Protein 4TN0 (pdb70)

Nearest PDB structures (foldseek):
  4tn0-assembly2_B  TM=1.003E+00  e=7.863E-67  Campylobacter jejuni subsp. jejuni HB93-13
  4kav-assembly1_A  TM=9.216E-01  e=5.818E-35  Neisseria meningitidis MC58
  5fgn-assembly1_A  TM=9.249E-01  e=5.115E-34  Neisseria meningitidis serogroup B
  6bnc-assembly2_B  TM=9.071E-01  e=2.563E-30  Moraxella sp. HMSC061H09
  6bnf-assembly1_A  TM=8.705E-01  e=3.687E-31  Moraxella sp. HMSC061H09

Solvent-accessible surface area: 38383 Å² total

Foldseek 3Di:
DAAEPLPVKADDAFAEEEEEEAAQAFLCCAVLQPHDPDNLQVQCVVVVWFKQQQAWALALHLQGLQQLFALDGSVPDDNPHHYAGLQNRCVVRPAAEAEEELAPVPSSPHCVPPDHYYYDPNAELCVSVVVVVVVLVVHDRHYYYYRYHNQQPDDQLLRHDDPVLLPFDDADRDRPQVVDDLSNPVSSSSSSSNSVSNVVSVVVVVVVVVPSHWYKYKYKYSWHFDRCVVHDGGIRDGPVVDDSRTIHIMIIMDIPPCLLVVLLNVCSHANYYSSLSNLLSCVSRPMDGPSRDQLSRSSHPNHHHDD/DAAEPQPVKADAAAEEEEEAAAQFFLCLDVLQPRDPDNLQVQVVVVVWFKQQQAWFLFLHLQRLQQLFALDHSVPDDSPHHYAGLVVSCVVHPAAEEEEELAPVPNSPHCVPPDHYDYDPNAELLVSVVVVVVVLVVHDRHYYYYYYHNQCDDDQLQRHDDPVLLPQDDADRDRPLVVDDLSRPSSSSSSSSNSVSVSQSVVVVVVVVSVSHKYKYKYKYSWHFDRQVVHDGGIRDGPVPDDSRTTHIIIIMDIPPVLLSVLLNVCSHANYYSSLSSLLSCVSVVIDGPSRDQLSRSSHPVHHHDD/DAAEPLPVKEDAAFEEEEEEEAAQFFLCCAVLQPHDPDNLQVQCVVQVWFKQQQAWALALHLGRLVQLFALDGSVDDDNPHHYAGLQNSCVVHPAAEAAEELAPVPSSPHCVPPDHYYYDDNAALCVSVVVVVVVLVVDDRHYYHYRYHNFCDDDQLQRHDDPVLLPFDDADRDRPLVVDDLSRPSSSSSSSSNSVSNVQSVVVVSQVVSVSHWYKYKYKYSWHFDRCVVHDGGIRDGPVPGDSRTTHIMIIMDTPPVLLVVLLNVCSHANAYSSLNSLLSCVVRVMDGPSRDQCSHSSHPNHHHDD

Radius of gyration: 35.56 Å; Cα contacts (8 Å, |Δi|>4): 1997; chains: 3; bounding box: 80×100×80 Å

Sequence (920 aa):
MFKTIANDAYRHTKKLLVLVVGETARAANYSLGGYTKNDTNFYTKKDNVVFFDNFSSCGTAAVSLPCMFSISKRENYSSSEFQENAMDVLYKTGVDAAWFDNNSGGCKGVCDRLAYKQKLSSDLDENLLIPFKEKLNHLSDQNIIVLHLQGSHGPTYYKRYPSEFKKFTPTCDTNELSKCDSEALINTYDNTLLYTDYLLSEIIKLLKEQKSYESSLFYLSDHGESLGENGIYLHGMPYAIAPSYQTHIPAIFWSNDEKLMNLAKEHKGLKLSQDNLFSTLLGYFNVKTSVYEPEYDLLNPKLKANPMFKTIANDAYHTKKLLVLVVGETARAANYSLGGYTKNDTNFYTKKDNVVFFDNFSSCGTAAVSLPCMFSISKRENYSSSEFQENAMDVLYKTGVDAAWFDNNSGGCKGVCDRLAYKQKLSSDLDENLLIPFKEKLNHLSDQNIIVLHLQGSHGPTYYKRYPSEFKKFTPTCDTNELSKCDSEALINTYDNTLLYTDYLLSEIIKLLKEQKSYESSLFYLSDHGESLGENGIYLHGMPYAIAPSYQTHIPAIFWSNDEKLMNLAKEHKGLKLSQDNLFSTLLGYFNVKTSVYEPEYDLLNPKLKANPMFKTIANDAYRHTKKLLVLVVGETARAANYSLGGYTKNDTNFYTKKDNVVFFDNFSSCGTAAVSLPCMFSISKRENYSSSEFQENAMDVLYKTGVDAAWFDNNSGGCKGVCDRLAYKQKLSSDLDENLLIPFKEKLNHLSDQNIIVLHLQGSHGPTYYKRYPSEFKKFTPTCDTNELSKCDSEALINTYDNTLLYTDYLLSEIIKLLKEQKSYESSLFYLSDHGESLGENGIYLHGMPYAIAPSYQTHIPAIFWSNDEKLMNLAKEHKGLKLSQDNLFSTLLGYFNVKTSVYEPEYDLLNPKLKANP

CATH classification: 3.40.720.10

Secondary structure (DSSP, 8-state):
--B---TT-B----EEEEEEE--S--GGG-GGGT--SS-TTTTGGGGT-EEEEEEE-S-----HHHHHHSSS-TTT--TT--B--HHHHHHHTT-EEEEEE--TTTTTTSSTT-SEEEE--SS-GGGGHHHHHHHTTS--SEEEEEEE--TT-SS-GGGSS-GGG--SSS---SS-GGGS-HHHHHHHHHHHHHHHHHHHHHHHHHHTT-TTSEEEEEEE-S---EESGGG-EES---GGG--HHHHEEEEEEEESSTTHHHHHHHHTTS-EEGGGHHHHHHHHTT-B-TT--GGG-TTSTT-----/--B---TT-----EEEEEEE--S--GGG-GGGT--SS-TTTTGGGGT-EEEEEEE-S-----HHHHHHSS--TTT--TT--B--HHHHHHTTT-EEEEEE--TTTTTTSSTT-SEEEE--SS-GGGGHHHHHHHTTS--SEEEEEEE--TT-SS-GGGSS-GGG--S-S---SS-GGGS-HHHHHHHHHHHHHHHHHHHHHHHHHHHT-TTSEEEEEEE-S---EESGGG-EES---TTT--HHHHEEEEEEEESSHHHHHHHHHHTTS-EEGGGHHHHHHHHTT---TT--GGG-TTSTT-----/--B---TT-B----EEEEEEE-SS--GGG-GGGT--SS-TTTTGGGGT-EE-TTEE-S-----HHHHHHSSS-TTT--TT--B--HHHHHHTTT-EEEEEE--TT--TTSSTT-SEEEE--SS-GGGGHHHHHHHHHS--SEEEEEEE--TT-SS-GGGSS-GGG--S-S---SS-GGGS-HHHHHHHHHHHHHHHHHHHHHHHHHHHT-TTSEEEEEEE-S---EESGGG-EES---TTT--HHHHEE-EEEEESSTTHHHHHHHHTTS-EEGGGHHHHHHHHTT-B-TT--GGG-TTSTT-----

Structure (mmCIF, N/CA/C/O backbone):
data_4TN0
#
_entry.id   4TN0
#
_cell.length_a   121.850
_cell.length_b   183.140
_cell.length_c   121.500
_cell.angle_alpha   90.000
_cell.angle_beta   90.000
_cell.angle_gamma   90.000
#
_symmetry.space_group_name_H-M   'C 2 2 21'
#
loop_
_entity.id
_entity.type
_entity.pdbx_description
1 polymer 'UPF0141 protein yjdB'
2 non-polymer 'ZINC ION'
3 water water
#
loop_
_atom_site.group_PDB
_atom_site.id
_atom_site.type_symbol
_atom_site.label_atom_id
_atom_site.label_alt_id
_atom_site.label_comp_id
_atom_site.label_asym_id
_atom_site.label_entity_id
_atom_site.label_seq_id
_atom_site.pdbx_PDB_ins_code
_atom_site.Cartn_x
_atom_site.Cartn_y
_atom_site.Cartn_z
_atom_site.occupancy
_atom_site.B_iso_or_equiv
_atom_site.auth_seq_id
_atom_site.auth_comp_id
_atom_site.auth_asym_id
_atom_site.auth_atom_id
_atom_site.pdbx_PDB_model_num
ATOM 1 N N . MET A 1 1 ? -22.363 40.455 -3.180 1.00 68.28 202 MET A N 1
ATOM 2 C CA . MET A 1 1 ? -21.465 41.606 -3.124 1.00 69.72 202 MET A CA 1
ATOM 3 C C . MET A 1 1 ? -20.080 41.231 -3.650 1.00 62.19 202 MET A C 1
ATOM 4 O O . MET A 1 1 ? -19.530 40.220 -3.238 1.00 68.39 202 MET A O 1
ATOM 9 N N . PHE A 1 2 ? -19.497 42.028 -4.541 1.00 64.18 203 PHE A N 1
ATOM 10 C CA . PHE A 1 2 ? -18.101 41.797 -4.917 1.00 56.49 203 PHE A CA 1
ATOM 11 C C . PHE A 1 2 ? -17.221 42.874 -4.288 1.00 58.19 203 PHE A C 1
ATOM 12 O O . PHE A 1 2 ? -17.123 43.980 -4.810 1.00 58.38 203 PHE A O 1
ATOM 20 N N . LYS A 1 3 ? -16.523 42.518 -3.216 1.00 55.21 204 LYS A N 1
ATOM 21 C CA . LYS A 1 3 ? -15.714 43.458 -2.457 1.00 50.68 204 LYS A CA 1
ATOM 22 C C . LYS A 1 3 ? -14.408 43.773 -3.180 1.00 54.49 204 LYS A C 1
ATOM 23 O O . LYS A 1 3 ? -13.774 42.885 -3.735 1.00 51.72 204 LYS A O 1
ATOM 29 N N . THR A 1 4 ? -14.019 45.047 -3.184 1.00 57.54 205 THR A N 1
ATOM 30 C CA . THR A 1 4 ? -12.734 45.455 -3.737 1.00 53.75 205 THR A CA 1
ATOM 31 C C . THR A 1 4 ? -11.747 45.534 -2.588 1.00 56.41 205 THR A C 1
ATOM 32 O O . THR A 1 4 ? -12.148 45.733 -1.437 1.00 58.64 205 THR A O 1
ATOM 36 N N . ILE A 1 5 ? -10.464 45.356 -2.873 1.00 52.47 206 ILE A N 1
ATOM 37 C CA . ILE A 1 5 ? -9.476 45.434 -1.807 1.00 52.83 206 ILE A CA 1
ATOM 38 C C . ILE A 1 5 ? -8.331 46.322 -2.220 1.00 50.48 206 ILE A C 1
ATOM 39 O O . ILE A 1 5 ? -8.185 46.630 -3.404 1.00 50.04 206 ILE A O 1
ATOM 44 N N . ALA A 1 6 ? -7.498 46.685 -1.246 1.00 47.01 207 ALA A N 1
ATOM 45 C CA . ALA A 1 6 ? -6.366 47.568 -1.488 1.00 53.06 207 ALA A CA 1
ATOM 46 C C . ALA A 1 6 ? -6.800 48.779 -2.321 1.00 53.67 207 ALA A C 1
ATOM 47 O O . ALA A 1 6 ? -6.235 49.062 -3.380 1.00 53.43 207 ALA A O 1
ATOM 49 N N . ASN A 1 7 ? -7.797 49.500 -1.823 1.00 52.97 208 ASN A N 1
ATOM 50 C CA . ASN A 1 7 ? -8.390 50.597 -2.574 1.00 59.52 208 ASN A CA 1
ATOM 51 C C . ASN A 1 7 ? -7.432 51.798 -2.713 1.00 58.96 208 ASN A C 1
ATOM 52 O O . ASN A 1 7 ? -7.636 52.667 -3.549 1.00 48.94 208 ASN A O 1
ATOM 57 N N . ASP A 1 8 ? -6.405 51.833 -1.868 1.00 56.69 209 ASP A N 1
ATOM 58 C CA . ASP A 1 8 ? -5.392 52.880 -1.871 1.00 57.76 209 ASP A CA 1
ATOM 59 C C . ASP A 1 8 ? -4.142 52.545 -2.690 1.00 61.51 209 ASP A C 1
ATOM 60 O O . ASP A 1 8 ? -3.083 53.123 -2.445 1.00 65.87 209 ASP A O 1
ATOM 65 N N . ALA A 1 9 ? -4.225 51.635 -3.651 1.00 56.39 210 ALA A N 1
ATOM 66 C CA . ALA A 1 9 ? -2.986 51.142 -4.262 1.00 59.93 210 ALA A CA 1
ATOM 67 C C . ALA A 1 9 ? -2.576 51.904 -5.531 1.00 58.89 210 ALA A C 1
ATOM 68 O O . ALA A 1 9 ? -3.425 52.394 -6.280 1.00 56.17 210 ALA A O 1
ATOM 70 N N . TYR A 1 10 ? -1.270 51.997 -5.770 1.00 53.19 211 TYR A N 1
ATOM 71 C CA . TYR A 1 10 ? -0.769 52.714 -6.945 1.00 58.54 211 TYR A CA 1
ATOM 72 C C . TYR A 1 10 ? 0.708 52.410 -7.223 1.00 60.52 211 TYR A C 1
ATOM 73 O O . TYR A 1 10 ? 1.438 51.915 -6.350 1.00 58.76 211 TYR A O 1
ATOM 82 N N . ARG A 1 11 ? 1.122 52.669 -8.462 1.00 63.98 212 ARG A N 1
ATOM 83 C CA . ARG A 1 11 ? 2.538 52.681 -8.841 1.00 65.69 212 ARG A CA 1
ATOM 84 C C . ARG A 1 11 ? 2.944 54.004 -9.519 1.00 59.57 212 ARG A C 1
ATOM 85 O O . ARG A 1 11 ? 4.060 54.500 -9.328 1.00 60.35 212 ARG A O 1
ATOM 93 N N . HIS A 1 15 ? 8.442 51.985 -14.649 1.00 79.76 216 HIS A N 1
ATOM 94 C CA . HIS A 1 15 ? 9.727 52.594 -14.350 1.00 78.12 216 HIS A CA 1
ATOM 95 C C . HIS A 1 15 ? 10.785 51.674 -14.981 1.00 81.76 216 HIS A C 1
ATOM 96 O O . HIS A 1 15 ? 10.906 51.610 -16.217 1.00 76.98 216 HIS A O 1
ATOM 103 N N . THR A 1 16 ? 11.527 50.949 -14.137 1.00 81.00 217 THR A N 1
ATOM 104 C CA . THR A 1 16 ? 12.421 49.862 -14.589 1.00 82.32 217 THR A CA 1
ATOM 105 C C . THR A 1 16 ? 11.645 48.871 -15.484 1.00 78.48 217 THR A C 1
ATOM 106 O O . THR A 1 16 ? 10.426 48.732 -15.366 1.00 74.05 217 THR A O 1
ATOM 110 N N . LYS A 1 17 ? 12.328 48.181 -16.387 1.00 75.76 218 LYS A N 1
ATOM 111 C CA . LYS A 1 17 ? 11.614 47.256 -17.261 1.00 73.87 218 LYS A CA 1
ATOM 112 C C . LYS A 1 17 ? 11.585 45.869 -16.582 1.00 75.00 218 LYS A C 1
ATOM 113 O O . LYS A 1 17 ? 12.633 45.298 -16.271 1.00 75.10 218 LYS A O 1
ATOM 119 N N . LYS A 1 18 ? 10.380 45.350 -16.325 1.00 70.54 219 LYS A N 1
ATOM 120 C CA . LYS A 1 18 ? 10.211 44.160 -15.471 1.00 72.20 219 LYS A CA 1
ATOM 121 C C . LYS A 1 18 ? 9.342 43.038 -16.080 1.00 69.06 219 LYS A C 1
ATOM 122 O O . LYS A 1 18 ? 8.342 43.294 -16.769 1.00 62.93 219 LYS A O 1
ATOM 128 N N . LEU A 1 19 ? 9.735 41.793 -15.816 1.00 67.91 220 LEU A N 1
ATOM 129 C CA . LEU A 1 19 ? 8.950 40.621 -16.227 1.00 66.03 220 LEU A CA 1
ATOM 130 C C . LEU A 1 19 ? 8.948 39.514 -15.181 1.00 58.02 220 LEU A C 1
ATOM 131 O O . LEU A 1 19 ? 9.979 38.878 -14.956 1.00 58.42 220 LEU A O 1
ATOM 136 N N . LEU A 1 20 ? 7.786 39.243 -14.590 1.00 54.43 221 LEU A N 1
ATOM 137 C CA . LEU A 1 20 ? 7.670 38.121 -13.656 1.00 58.08 221 LEU A CA 1
ATOM 138 C C . LEU A 1 20 ? 6.828 37.002 -14.288 1.00 50.62 221 LEU A C 1
ATOM 139 O O . LEU A 1 20 ? 5.714 37.233 -14.766 1.00 51.69 221 LEU A O 1
ATOM 144 N N . VAL A 1 21 ? 7.400 35.804 -14.327 1.00 44.78 222 VAL A N 1
ATOM 145 C CA . VAL A 1 21 ? 6.662 34.613 -14.745 1.00 49.72 222 VAL A CA 1
ATOM 146 C C . VAL A 1 21 ? 6.342 33.807 -13.491 1.00 44.97 222 VAL A C 1
ATOM 147 O O . VAL A 1 21 ? 7.246 33.319 -12.801 1.00 41.74 222 VAL A O 1
ATOM 151 N N . LEU A 1 22 ? 5.051 33.736 -13.171 1.00 43.16 223 LEU A N 1
ATOM 152 C CA . LEU A 1 22 ? 4.568 32.998 -12.001 1.00 41.45 223 LEU A CA 1
ATOM 153 C C . LEU A 1 22 ? 4.037 31.649 -12.452 1.00 43.27 223 LEU A C 1
ATOM 154 O O . LEU A 1 22 ? 3.055 31.575 -13.191 1.00 47.26 223 LEU A O 1
ATOM 159 N N . VAL A 1 23 ? 4.666 30.572 -12.031 1.00 41.50 224 VAL A N 1
ATOM 160 C CA . VAL A 1 23 ? 4.141 29.284 -12.444 1.00 46.55 224 VAL A CA 1
ATOM 161 C C . VAL A 1 23 ? 3.416 28.597 -11.288 1.00 41.60 224 VAL A C 1
ATOM 162 O O . VAL A 1 23 ? 4.036 28.226 -10.288 1.00 41.26 224 VAL A O 1
ATOM 166 N N . VAL A 1 24 ? 2.094 28.465 -11.432 1.00 40.84 225 VAL A N 1
ATOM 167 C CA . VAL A 1 24 ? 1.264 27.733 -10.472 1.00 42.79 225 VAL A CA 1
ATOM 168 C C . VAL A 1 24 ? 1.198 26.247 -10.835 1.00 37.99 225 VAL A C 1
ATOM 169 O O . VAL A 1 24 ? 0.571 25.837 -11.822 1.00 35.08 225 VAL A O 1
ATOM 173 N N . GLY A 1 25 ? 1.855 25.442 -10.017 1.00 36.43 226 GLY A N 1
ATOM 174 C CA . GLY A 1 25 ? 1.908 24.015 -10.252 1.00 39.18 226 GLY A CA 1
ATOM 175 C C . GLY A 1 25 ? 0.679 23.241 -9.808 1.00 34.08 226 GLY A C 1
ATOM 176 O O . GLY A 1 25 ? -0.404 23.793 -9.554 1.00 33.12 226 GLY A O 1
ATOM 177 N N . GLU A 1 26 ? 0.837 21.931 -9.762 1.00 33.17 227 GLU A N 1
ATOM 178 C CA . GLU A 1 26 ? -0.299 21.076 -9.494 1.00 35.38 227 GLU A CA 1
ATOM 179 C C . GLU A 1 26 ? 0.195 19.755 -8.910 1.00 34.91 227 GLU A C 1
ATOM 180 O O . GLU A 1 26 ? 0.963 19.036 -9.563 1.00 34.85 227 GLU A O 1
ATOM 186 N N . THR A 1 27 ? -0.209 19.484 -7.664 1.00 31.38 228 THR A N 1
ATOM 187 C CA . THR A 1 27 ? -0.061 18.181 -7.009 1.00 31.91 228 THR A CA 1
ATOM 188 C C . THR A 1 27 ? 1.410 17.823 -6.660 1.00 33.01 228 THR A C 1
ATOM 189 O O . THR A 1 27 ? 1.703 16.813 -5.993 1.00 29.14 228 THR A O 1
ATOM 193 N N . ALA A 1 28 ? 2.346 18.666 -7.082 1.00 35.41 229 ALA A N 1
ATOM 194 C CA . ALA A 1 28 ? 3.750 18.418 -6.747 1.00 38.52 229 ALA A CA 1
ATOM 195 C C . ALA A 1 28 ? 4.018 18.606 -5.243 1.00 41.77 229 ALA A C 1
ATOM 196 O O . ALA A 1 28 ? 3.596 19.602 -4.637 1.00 35.79 229 ALA A O 1
ATOM 198 N N . ARG A 1 29 ? 4.757 17.658 -4.668 1.00 36.26 230 ARG A N 1
ATOM 199 C CA . ARG A 1 29 ? 5.046 17.665 -3.261 1.00 34.05 230 ARG A CA 1
ATOM 200 C C . ARG A 1 29 ? 6.545 17.799 -3.104 1.00 41.25 230 ARG A C 1
ATOM 201 O O . ARG A 1 29 ? 7.301 17.259 -3.907 1.00 35.85 230 ARG A O 1
ATOM 209 N N . ALA A 1 30 ? 6.958 18.520 -2.059 1.00 41.39 231 ALA A N 1
ATOM 210 C CA . ALA A 1 30 ? 8.356 18.890 -1.832 1.00 40.19 231 ALA A CA 1
ATOM 211 C C . ALA A 1 30 ? 9.271 17.694 -1.576 1.00 44.08 231 ALA A C 1
ATOM 212 O O . ALA A 1 30 ? 10.433 17.707 -1.985 1.00 44.76 231 ALA A O 1
ATOM 214 N N . ALA A 1 31 ? 8.758 16.689 -0.860 1.00 43.37 232 ALA A N 1
ATOM 215 C CA . ALA A 1 31 ? 9.536 15.519 -0.436 1.00 36.20 232 ALA A CA 1
ATOM 216 C C . ALA A 1 31 ? 10.189 14.777 -1.605 1.00 42.22 232 ALA A C 1
ATOM 217 O O . ALA A 1 31 ? 11.059 13.933 -1.400 1.00 45.97 232 ALA A O 1
ATOM 219 N N . ASN A 1 32 ? 9.738 15.045 -2.825 1.00 42.45 233 ASN A N 1
ATOM 220 C CA . ASN A 1 32 ? 10.290 14.347 -3.991 1.00 45.03 233 ASN A CA 1
ATOM 221 C C . ASN A 1 32 ? 11.083 15.291 -4.889 1.00 45.20 233 ASN A C 1
ATOM 222 O O . ASN A 1 32 ? 11.225 15.065 -6.081 1.00 44.80 233 ASN A O 1
ATOM 227 N N . TYR A 1 33 ? 11.561 16.379 -4.306 1.00 47.75 234 TYR A N 1
ATOM 228 C CA . TYR A 1 33 ? 12.431 17.309 -5.005 1.00 47.55 234 TYR A CA 1
ATOM 229 C C . TYR A 1 33 ? 13.894 17.026 -4.633 1.00 52.02 234 TYR A C 1
ATOM 230 O O . TYR A 1 33 ? 14.254 16.967 -3.453 1.00 48.09 234 TYR A O 1
ATOM 239 N N . SER A 1 34 ? 14.709 16.729 -5.641 1.00 49.60 235 SER A N 1
ATOM 240 C CA . SER A 1 34 ? 16.126 16.476 -5.399 1.00 53.38 235 SER A CA 1
ATOM 241 C C . SER A 1 34 ? 16.858 17.774 -5.015 1.00 55.31 235 SER A C 1
ATOM 242 O O . SER A 1 34 ? 17.893 17.735 -4.351 1.00 58.87 235 SER A O 1
ATOM 245 N N . LEU A 1 35 ? 16.305 18.917 -5.423 1.00 50.39 236 LEU A N 1
ATOM 246 C CA . LEU A 1 35 ? 16.777 20.238 -4.983 1.00 50.98 236 LEU A CA 1
ATOM 247 C C . LEU A 1 35 ? 16.749 20.357 -3.466 1.00 54.46 236 LEU A C 1
ATOM 248 O O . LEU A 1 35 ? 17.442 21.193 -2.880 1.00 62.05 236 LEU A O 1
ATOM 253 N N . GLY A 1 36 ? 15.919 19.536 -2.832 1.00 51.75 237 GLY A N 1
ATOM 254 C CA . GLY A 1 36 ? 15.761 19.578 -1.391 1.00 52.94 237 GLY A CA 1
ATOM 255 C C . GLY A 1 36 ? 16.303 18.341 -0.709 1.00 56.55 237 GLY A C 1
ATOM 256 O O . GLY A 1 36 ? 16.087 18.148 0.484 1.00 60.24 237 GLY A O 1
ATOM 257 N N . GLY A 1 37 ? 17.004 17.495 -1.456 1.00 52.33 238 GLY A N 1
ATOM 258 C CA . GLY A 1 37 ? 17.613 16.332 -0.842 1.00 59.07 238 GLY A CA 1
ATOM 259 C C . GLY A 1 37 ? 16.916 14.999 -1.056 1.00 62.24 238 GLY A C 1
ATOM 260 O O . GLY A 1 37 ? 17.191 14.032 -0.336 1.00 57.60 238 GLY A O 1
ATOM 261 N N . TYR A 1 38 ? 15.989 14.948 -2.009 1.00 58.51 239 TYR A N 1
ATOM 262 C CA . TYR A 1 38 ? 15.425 13.667 -2.439 1.00 58.62 239 TYR A CA 1
ATOM 263 C C . TYR A 1 38 ? 16.484 12.914 -3.245 1.00 54.77 239 TYR A C 1
ATOM 264 O O . TYR A 1 38 ? 17.084 13.466 -4.159 1.00 61.79 239 TYR A O 1
ATOM 273 N N . THR A 1 39 ? 16.714 11.651 -2.924 1.00 57.38 240 THR A N 1
ATOM 274 C CA . THR A 1 39 ? 17.833 10.948 -3.537 1.00 61.27 240 THR A CA 1
ATOM 275 C C . THR A 1 39 ? 17.486 9.775 -4.490 1.00 60.15 240 THR A C 1
ATOM 276 O O . THR A 1 39 ? 18.300 9.415 -5.338 1.00 55.54 240 THR A O 1
ATOM 280 N N . LYS A 1 40 ? 16.272 9.236 -4.398 1.00 58.47 241 LYS A N 1
ATOM 281 C CA . LYS A 1 40 ? 15.872 8.076 -5.195 1.00 51.97 241 LYS A CA 1
ATOM 282 C C . LYS A 1 40 ? 15.966 8.403 -6.678 1.00 52.38 241 LYS A C 1
ATOM 283 O O . LYS A 1 40 ? 16.627 7.695 -7.423 1.00 59.70 241 LYS A O 1
ATOM 289 N N . ASN A 1 41 ? 15.296 9.467 -7.107 1.00 52.20 242 ASN A N 1
ATOM 290 C CA . ASN A 1 41 ? 15.404 9.934 -8.494 1.00 54.69 242 ASN A CA 1
ATOM 291 C C . ASN A 1 41 ? 15.737 11.425 -8.544 1.00 51.10 242 ASN A C 1
ATOM 292 O O . ASN A 1 41 ? 15.212 12.198 -7.752 1.00 50.26 242 ASN A O 1
ATOM 297 N N . ASP A 1 42 ? 16.644 11.818 -9.436 1.00 54.49 243 ASP A N 1
ATOM 298 C CA . ASP A 1 42 ? 17.043 13.225 -9.556 1.00 54.02 243 ASP A CA 1
ATOM 299 C C . ASP A 1 42 ? 16.002 14.034 -10.325 1.00 54.19 243 ASP A C 1
ATOM 300 O O . ASP A 1 42 ? 16.193 14.357 -11.506 1.00 55.83 243 ASP A O 1
ATOM 305 N N . THR A 1 43 ? 14.913 14.379 -9.644 1.00 51.92 244 THR A N 1
ATOM 306 C CA . THR A 1 43 ? 13.772 15.058 -10.267 1.00 52.55 244 THR A CA 1
ATOM 307 C C . THR A 1 43 ? 14.080 16.480 -10.745 1.00 50.49 244 THR A C 1
ATOM 308 O O . THR A 1 43 ? 13.377 17.031 -11.597 1.00 44.83 244 THR A O 1
ATOM 312 N N . ASN A 1 44 ? 15.109 17.085 -10.169 1.00 51.65 245 ASN A N 1
ATOM 313 C CA . ASN A 1 44 ? 15.440 18.465 -10.492 1.00 56.49 245 ASN A CA 1
ATOM 314 C C . ASN A 1 44 ? 16.701 18.620 -11.339 1.00 59.65 245 ASN A C 1
ATOM 315 O O . ASN A 1 44 ? 17.460 19.570 -11.178 1.00 63.10 245 ASN A O 1
ATOM 320 N N . PHE A 1 45 ? 16.911 17.653 -12.225 1.00 63.92 246 PHE A N 1
ATOM 321 C CA . PHE A 1 45 ? 18.038 17.609 -13.151 1.00 60.94 246 PHE A CA 1
ATOM 322 C C . PHE A 1 45 ? 18.233 18.889 -13.983 1.00 64.70 246 PHE A C 1
ATOM 323 O O . PHE A 1 45 ? 19.363 19.318 -14.206 1.00 66.37 246 PHE A O 1
ATOM 331 N N . TYR A 1 46 ? 17.143 19.501 -14.435 1.00 60.10 247 TYR A N 1
ATOM 332 C CA . TYR A 1 46 ? 17.256 20.644 -15.337 1.00 59.12 247 TYR A CA 1
ATOM 333 C C . TYR A 1 46 ? 17.472 22.000 -14.659 1.00 61.07 247 TYR A C 1
ATOM 334 O O . TYR A 1 46 ? 18.379 22.744 -15.046 1.00 61.76 247 TYR A O 1
ATOM 343 N N . THR A 1 47 ? 16.643 22.336 -13.673 1.00 62.38 248 THR A N 1
ATOM 344 C CA . THR A 1 47 ? 16.786 23.624 -12.993 1.00 60.39 248 THR A CA 1
ATOM 345 C C . THR A 1 47 ? 17.986 23.618 -12.033 1.00 62.38 248 THR A C 1
ATOM 346 O O . THR A 1 47 ? 18.397 24.679 -11.558 1.00 63.53 248 THR A O 1
ATOM 350 N N . LYS A 1 48 ? 18.547 22.442 -11.740 1.00 61.94 249 LYS A N 1
ATOM 351 C CA . LYS A 1 48 ? 19.801 22.400 -10.977 1.00 65.35 249 LYS A CA 1
ATOM 352 C C . LYS A 1 48 ? 20.914 23.103 -11.748 1.00 67.23 249 LYS A C 1
ATOM 353 O O . LYS A 1 48 ? 21.812 23.697 -11.158 1.00 66.31 249 LYS A O 1
ATOM 359 N N . LYS A 1 49 ? 20.854 23.011 -13.073 1.00 70.36 250 LYS A N 1
ATOM 360 C CA . LYS A 1 49 ? 21.866 23.606 -13.937 1.00 67.49 250 LYS A CA 1
ATOM 361 C C . LYS A 1 49 ? 21.710 25.124 -14.041 1.00 67.92 250 LYS A C 1
ATOM 362 O O . LYS A 1 49 ? 22.604 25.813 -14.526 1.00 67.53 250 LYS A O 1
ATOM 368 N N . ASP A 1 50 ? 20.588 25.647 -13.563 1.00 65.93 251 ASP A N 1
ATOM 369 C CA . ASP A 1 50 ? 20.373 27.083 -13.596 1.00 64.26 251 ASP A CA 1
ATOM 370 C C . ASP A 1 50 ? 20.549 27.664 -12.201 1.00 64.45 251 ASP A C 1
ATOM 371 O O . ASP A 1 50 ? 20.291 28.849 -11.977 1.00 63.50 251 ASP A O 1
ATOM 376 N N . ASN A 1 51 ? 21.013 26.818 -11.279 1.00 64.34 252 ASN A N 1
ATOM 377 C CA . ASN A 1 51 ? 21.246 27.192 -9.879 1.00 64.14 252 ASN A CA 1
ATOM 378 C C . ASN A 1 51 ? 20.077 27.951 -9.230 1.00 69.16 252 ASN A C 1
ATOM 379 O O . ASN A 1 51 ? 20.273 28.937 -8.512 1.00 63.78 252 ASN A O 1
ATOM 384 N N . VAL A 1 52 ? 18.862 27.493 -9.523 1.00 64.62 253 VAL A N 1
ATOM 385 C CA . VAL A 1 52 ? 17.646 28.074 -8.977 1.00 56.19 253 VAL A CA 1
ATOM 386 C C . VAL A 1 52 ? 17.657 28.015 -7.453 1.00 55.19 253 VAL A C 1
ATOM 387 O O . VAL A 1 52 ? 18.360 27.187 -6.873 1.00 53.97 253 VAL A O 1
ATOM 391 N N . VAL A 1 53 ? 16.904 28.908 -6.808 1.00 57.48 254 VAL A N 1
ATOM 392 C CA . VAL A 1 53 ? 16.754 28.875 -5.352 1.00 57.47 254 VAL A CA 1
ATOM 393 C C . VAL A 1 53 ? 15.546 28.017 -4.976 1.00 57.29 254 VAL A C 1
ATOM 394 O O . VAL A 1 53 ? 14.455 28.200 -5.526 1.00 54.14 254 VAL A O 1
ATOM 398 N N . PHE A 1 54 ? 15.748 27.087 -4.041 1.00 54.25 255 PHE A N 1
ATOM 399 C CA . PHE A 1 54 ? 14.691 26.181 -3.605 1.00 54.06 255 PHE A CA 1
ATOM 400 C C . PHE A 1 54 ? 14.322 26.358 -2.138 1.00 55.17 255 PHE A C 1
ATOM 401 O O . PHE A 1 54 ? 15.143 26.132 -1.244 1.00 56.67 255 PHE A O 1
ATOM 409 N N . PHE A 1 55 ? 13.064 26.712 -1.905 1.00 53.70 256 PHE A N 1
ATOM 410 C CA . PHE A 1 55 ? 12.532 26.860 -0.563 1.00 53.47 256 PHE A CA 1
ATOM 411 C C . PHE A 1 55 ? 12.185 25.495 0.034 1.00 54.86 256 PHE A C 1
ATOM 412 O O . PHE A 1 55 ? 11.242 24.827 -0.400 1.00 52.37 256 PHE A O 1
ATOM 420 N N . ASP A 1 56 ? 12.938 25.078 1.042 1.00 50.41 257 ASP A N 1
ATOM 421 C CA . ASP A 1 56 ? 12.790 23.711 1.516 1.00 56.06 257 ASP A CA 1
ATOM 422 C C . ASP A 1 56 ? 11.816 23.589 2.673 1.00 49.98 257 ASP A C 1
ATOM 423 O O . ASP A 1 56 ? 11.608 22.503 3.185 1.00 56.06 257 ASP A O 1
ATOM 428 N N . ASN A 1 57 ? 11.198 24.696 3.060 1.00 54.01 258 ASN A N 1
ATOM 429 C CA . ASN A 1 57 ? 10.275 24.702 4.190 1.00 50.36 258 ASN A CA 1
ATOM 430 C C . ASN A 1 57 ? 8.997 25.494 3.888 1.00 47.31 258 ASN A C 1
ATOM 431 O O . ASN A 1 57 ? 8.527 26.281 4.690 1.00 48.65 258 ASN A O 1
ATOM 436 N N . PHE A 1 58 ? 8.431 25.229 2.720 1.00 50.12 259 PHE A N 1
ATOM 437 C CA . PHE A 1 58 ? 7.329 25.984 2.152 1.00 40.36 259 PHE A CA 1
ATOM 438 C C . PHE A 1 58 ? 6.046 25.163 2.243 1.00 43.65 259 PHE A C 1
ATOM 439 O O . PHE A 1 58 ? 6.025 23.996 1.833 1.00 45.79 259 PHE A O 1
ATOM 447 N N . SER A 1 59 ? 4.979 25.767 2.760 1.00 42.91 260 SER A N 1
ATOM 448 C CA . SER A 1 59 ? 3.708 25.068 2.970 1.00 39.96 260 SER A CA 1
ATOM 449 C C . SER A 1 59 ? 2.559 25.633 2.159 1.00 38.12 260 SER A C 1
ATOM 450 O O . SER A 1 59 ? 2.593 26.786 1.753 1.00 40.08 260 SER A O 1
ATOM 453 N N . SER A 1 60 ? 1.514 24.832 1.977 1.00 39.95 261 SER A N 1
ATOM 454 C CA . SER A 1 60 ? 0.370 25.267 1.193 1.00 38.48 261 SER A CA 1
ATOM 455 C C . SER A 1 60 ? -0.745 25.692 2.112 1.00 36.17 261 SER A C 1
ATOM 456 O O . SER A 1 60 ? -0.760 25.377 3.300 1.00 36.78 261 SER A O 1
ATOM 459 N N . CYS A 1 61 ? -1.708 26.373 1.519 1.00 36.11 262 CYS A N 1
ATOM 460 C CA . CYS A 1 61 ? -2.812 26.941 2.255 1.00 43.04 262 CYS A CA 1
ATOM 461 C C . CYS A 1 61 ? -3.886 25.882 2.518 1.00 38.95 262 CYS A C 1
ATOM 462 O O . CYS A 1 61 ? -4.564 25.913 3.538 1.00 41.48 262 CYS A O 1
ATOM 465 N N . GLY A 1 62 ? -4.006 24.921 1.604 1.00 37.53 263 GLY A N 1
ATOM 466 C CA . GLY A 1 62 ? -4.990 23.859 1.711 1.00 30.20 263 GLY A CA 1
ATOM 467 C C . GLY A 1 62 ? -4.463 22.569 1.098 1.00 34.02 263 GLY A C 1
ATOM 468 O O . GLY A 1 62 ? -3.298 22.487 0.707 1.00 35.46 263 GLY A O 1
ATOM 469 N N . THR A 1 63 ? -5.301 21.545 1.029 1.00 28.31 264 THR A N 1
ATOM 470 C CA . THR A 1 63 ? -4.861 20.293 0.440 1.00 29.06 264 THR A CA 1
ATOM 471 C C . THR A 1 63 ? -5.618 19.959 -0.821 1.00 30.20 264 THR A C 1
ATOM 472 O O . THR A 1 63 ? -5.476 18.861 -1.344 1.00 31.09 264 THR A O 1
ATOM 476 N N . ALA A 1 64 ? -6.429 20.891 -1.307 1.00 30.82 265 ALA A N 1
ATOM 477 C CA . ALA A 1 64 ? -7.089 20.699 -2.588 1.00 34.86 265 ALA A CA 1
ATOM 478 C C . ALA A 1 64 ? -7.100 22.024 -3.335 1.00 36.29 265 ALA A C 1
ATOM 479 O O . ALA A 1 64 ? -7.086 23.085 -2.720 1.00 33.82 265 ALA A O 1
ATOM 492 N N . ALA A 1 66 ? -9.215 23.732 -4.836 1.00 34.54 267 ALA A N 1
ATOM 493 C CA . ALA A 1 66 ? -10.355 24.623 -4.647 1.00 33.07 267 ALA A CA 1
ATOM 494 C C . ALA A 1 66 ? -10.129 25.604 -3.494 1.00 35.63 267 ALA A C 1
ATOM 495 O O . ALA A 1 66 ? -10.738 26.673 -3.458 1.00 37.54 267 ALA A O 1
ATOM 497 N N . VAL A 1 67 ? -9.305 25.199 -2.530 1.00 32.30 268 VAL A N 1
ATOM 498 C CA . VAL A 1 67 ? -8.921 26.046 -1.416 1.00 32.20 268 VAL A CA 1
ATOM 499 C C . VAL A 1 67 ? -7.594 26.721 -1.723 1.00 36.16 268 VAL A C 1
ATOM 500 O O . VAL A 1 67 ? -7.492 27.939 -1.644 1.00 36.62 268 VAL A O 1
ATOM 504 N N . SER A 1 68 ? -6.583 25.933 -2.087 1.00 32.52 269 SER A N 1
ATOM 505 C CA . SER A 1 68 ? -5.244 26.475 -2.309 1.00 32.54 269 SER A CA 1
ATOM 506 C C . SER A 1 68 ? -5.159 27.591 -3.343 1.00 35.84 269 SER A C 1
ATOM 507 O O . SER A 1 68 ? -4.548 28.625 -3.091 1.00 34.96 269 SER A O 1
ATOM 510 N N . LEU A 1 69 ? -5.749 27.386 -4.512 1.00 36.84 270 LEU A N 1
ATOM 511 C CA . LEU A 1 69 ? -5.532 28.345 -5.586 1.00 39.57 270 LEU A CA 1
ATOM 512 C C . LEU A 1 69 ? -6.128 29.739 -5.240 1.00 35.36 270 LEU A C 1
ATOM 513 O O . LEU A 1 69 ? -5.413 30.730 -5.325 1.00 36.13 270 LEU A O 1
ATOM 518 N N . PRO A 1 70 ? -7.412 29.821 -4.834 1.00 36.56 271 PRO A N 1
ATOM 519 C CA . PRO A 1 70 ? -7.920 31.152 -4.449 1.00 31.53 271 PRO A CA 1
ATOM 520 C C . PRO A 1 70 ? -7.203 31.730 -3.218 1.00 37.01 271 PRO A C 1
ATOM 521 O O . PRO A 1 70 ? -6.867 32.895 -3.208 1.00 38.27 271 PRO A O 1
ATOM 525 N N . CYS A 1 71 ? -6.949 30.912 -2.208 1.00 36.20 272 CYS A N 1
ATOM 526 C CA . CYS A 1 71 ? -6.324 31.393 -0.992 1.00 38.86 272 CYS A CA 1
ATOM 527 C C . CYS A 1 71 ? -4.938 32.000 -1.205 1.00 43.54 272 CYS A C 1
ATOM 528 O O . CYS A 1 71 ? -4.637 33.089 -0.673 1.00 42.96 272 CYS A O 1
ATOM 531 N N . MET A 1 72 ? -4.108 31.338 -2.011 1.00 41.75 273 MET A N 1
ATOM 532 C CA . MET A 1 72 ? -2.730 31.809 -2.184 1.00 43.67 273 MET A CA 1
ATOM 533 C C . MET A 1 72 ? -2.736 33.200 -2.861 1.00 40.64 273 MET A C 1
ATOM 534 O O . MET A 1 72 ? -1.847 34.003 -2.627 1.00 40.21 273 MET A O 1
ATOM 539 N N . PHE A 1 73 ? -3.744 33.462 -3.690 1.00 38.94 274 PHE A N 1
ATOM 540 C CA . PHE A 1 73 ? -3.861 34.720 -4.413 1.00 43.56 274 PHE A CA 1
ATOM 541 C C . PHE A 1 73 ? -4.676 35.761 -3.624 1.00 48.53 274 PHE A C 1
ATOM 542 O O . PHE A 1 73 ? -4.718 36.954 -3.979 1.00 41.69 274 PHE A O 1
ATOM 550 N N . SER A 1 74 ? -5.332 35.303 -2.561 1.00 43.67 275 SER A N 1
ATOM 551 C CA . SER A 1 74 ? -6.145 36.190 -1.748 1.00 41.58 275 SER A CA 1
ATOM 552 C C . SER A 1 74 ? -5.286 36.953 -0.733 1.00 45.86 275 SER A C 1
ATOM 553 O O . SER A 1 74 ? -4.158 36.550 -0.430 1.00 45.78 275 SER A O 1
ATOM 556 N N . ILE A 1 75 ? -5.813 38.082 -0.261 1.00 42.31 276 ILE A N 1
ATOM 557 C CA . ILE A 1 75 ? -5.185 38.849 0.811 1.00 45.91 276 ILE A CA 1
ATOM 558 C C . ILE A 1 75 ? -5.213 38.059 2.123 1.00 43.93 276 ILE A C 1
ATOM 559 O O . ILE A 1 75 ? -4.342 38.238 2.983 1.00 48.40 276 ILE A O 1
ATOM 564 N N . SER A 1 76 ? -6.217 37.194 2.281 1.00 40.25 277 SER A N 1
ATOM 565 C CA . SER A 1 76 ? -6.331 36.394 3.507 1.00 41.88 277 SER A CA 1
ATOM 566 C C . SER A 1 76 ? -5.228 35.350 3.594 1.00 46.81 277 SER A C 1
ATOM 567 O O . SER A 1 76 ? -4.818 34.757 2.583 1.00 48.99 277 SER A O 1
ATOM 570 N N . LYS A 1 77 ? -4.762 35.106 4.810 1.00 43.76 278 LYS A N 1
ATOM 571 C CA . LYS A 1 77 ? -3.775 34.067 5.034 1.00 46.96 278 LYS A CA 1
ATOM 572 C C . LYS A 1 77 ? -4.519 32.783 5.406 1.00 46.65 278 LYS A C 1
ATOM 573 O O . LYS A 1 77 ? -5.750 32.796 5.499 1.00 41.82 278 LYS A O 1
ATOM 579 N N . ARG A 1 78 ? -3.799 31.676 5.593 1.00 47.88 279 ARG A N 1
ATOM 580 C CA . ARG A 1 78 ? -4.478 30.395 5.790 1.00 47.79 279 ARG A CA 1
ATOM 581 C C . ARG A 1 78 ? -5.434 30.420 6.983 1.00 45.21 279 ARG A C 1
ATOM 582 O O . ARG A 1 78 ? -6.520 29.832 6.921 1.00 44.92 279 ARG A O 1
ATOM 590 N N . GLU A 1 79 ? -5.070 31.144 8.038 1.00 52.04 280 GLU A N 1
ATOM 591 C CA . GLU A 1 79 ? -5.852 31.077 9.274 1.00 47.52 280 GLU A CA 1
ATOM 592 C C . GLU A 1 79 ? -7.170 31.825 9.192 1.00 45.09 280 GLU A C 1
ATOM 593 O O . GLU A 1 79 ? -8.097 31.497 9.922 1.00 48.95 280 GLU A O 1
ATOM 599 N N . ASN A 1 80 ? -7.289 32.753 8.247 1.00 43.09 281 ASN A N 1
ATOM 600 C CA . ASN A 1 80 ? -8.508 33.538 8.104 1.00 46.36 281 ASN A CA 1
ATOM 601 C C . ASN A 1 80 ? -9.181 33.417 6.746 1.00 51.93 281 ASN A C 1
ATOM 602 O O . ASN A 1 80 ? -10.201 34.069 6.489 1.00 48.97 281 ASN A O 1
ATOM 607 N N . TYR A 1 81 ? -8.619 32.593 5.870 1.00 48.62 282 TYR A N 1
ATOM 608 C CA . TYR A 1 81 ? -9.261 32.388 4.589 1.00 49.73 282 TYR A CA 1
ATOM 609 C C . TYR A 1 81 ? -10.576 31.629 4.772 1.00 51.50 282 TYR A C 1
ATOM 610 O O . TYR A 1 81 ? -10.665 30.670 5.537 1.00 49.77 282 TYR A O 1
ATOM 619 N N . SER A 1 82 ? -11.594 32.080 4.058 1.00 52.22 283 SER A N 1
ATOM 620 C CA . SER A 1 82 ? -12.848 31.365 3.956 1.00 45.31 283 SER A CA 1
ATOM 621 C C . SER A 1 82 ? -13.177 31.188 2.485 1.00 47.81 283 SER A C 1
ATOM 622 O O . SER A 1 82 ? -12.842 32.044 1.662 1.00 47.88 283 SER A O 1
ATOM 625 N N . SER A 1 83 ? -13.813 30.078 2.141 1.00 43.57 284 SER A N 1
ATOM 626 C CA . SER A 1 83 ? -14.152 29.827 0.750 1.00 45.73 284 SER A CA 1
ATOM 627 C C . SER A 1 83 ? -15.303 30.729 0.295 1.00 50.44 284 SER A C 1
ATOM 628 O O . SER A 1 83 ? -15.596 30.832 -0.901 1.00 50.18 284 SER A O 1
ATOM 631 N N . SER A 1 84 ? -15.935 31.411 1.244 1.00 48.44 285 SER A N 1
ATOM 632 C CA . SER A 1 84 ? -17.121 32.194 0.928 1.00 44.83 285 SER A CA 1
ATOM 633 C C . SER A 1 84 ? -16.766 33.617 0.564 1.00 49.06 285 SER A C 1
ATOM 634 O O . SER A 1 84 ? -17.623 34.380 0.116 1.00 47.55 285 SER A O 1
ATOM 637 N N . GLU A 1 85 ? -15.498 33.972 0.737 1.00 49.01 286 GLU A N 1
ATOM 638 C CA . GLU A 1 85 ? -15.073 35.322 0.415 1.00 45.58 286 GLU A CA 1
ATOM 639 C C . GLU A 1 85 ? -15.174 35.487 -1.084 1.00 47.68 286 GLU A C 1
ATOM 640 O O . GLU A 1 85 ? -15.011 34.526 -1.831 1.00 44.58 286 GLU A O 1
ATOM 646 N N . PHE A 1 86 ? -15.535 36.695 -1.502 1.00 48.78 287 PHE A N 1
ATOM 647 C CA . PHE A 1 86 ? -15.763 36.998 -2.900 1.00 50.72 287 PHE A CA 1
ATOM 648 C C . PHE A 1 86 ? -15.285 38.444 -3.164 1.00 53.48 287 PHE A C 1
ATOM 649 O O . PHE A 1 86 ? -16.045 39.414 -3.013 1.00 46.78 287 PHE A O 1
ATOM 657 N N . GLN A 1 87 ? -14.013 38.572 -3.527 1.00 50.52 288 GLN A N 1
ATOM 658 C CA . GLN A 1 87 ? -13.341 39.861 -3.547 1.00 48.94 288 GLN A CA 1
ATOM 659 C C . GLN A 1 87 ? -12.133 39.843 -4.480 1.00 50.16 288 GLN A C 1
ATOM 660 O O . GLN A 1 87 ? -11.743 38.790 -4.964 1.00 52.71 288 GLN A O 1
ATOM 666 N N . GLU A 1 88 ? -11.526 41.006 -4.701 1.00 53.72 289 GLU A N 1
ATOM 667 C CA . GLU A 1 88 ? -10.349 41.117 -5.564 1.00 49.89 289 GLU A CA 1
ATOM 668 C C . GLU A 1 88 ? -9.177 40.320 -4.995 1.00 42.32 289 GLU A C 1
ATOM 669 O O . GLU A 1 88 ? -9.076 40.143 -3.785 1.00 49.47 289 GLU A O 1
ATOM 675 N N . ASN A 1 89 ? -8.277 39.869 -5.861 1.00 38.77 290 ASN A N 1
ATOM 676 C CA . ASN A 1 89 ? -7.102 39.130 -5.411 1.00 44.01 290 ASN A CA 1
ATOM 677 C C . ASN A 1 89 ? -5.859 39.894 -5.843 1.00 41.19 290 ASN A C 1
ATOM 678 O O . ASN A 1 89 ? -5.970 40.963 -6.419 1.00 47.00 290 ASN A O 1
ATOM 683 N N . ALA A 1 90 ? -4.679 39.351 -5.571 1.00 43.72 291 ALA A N 1
ATOM 684 C CA . ALA A 1 90 ? -3.430 39.996 -5.974 1.00 44.54 291 ALA A CA 1
ATOM 685 C C . ALA A 1 90 ? -3.385 40.366 -7.471 1.00 49.05 291 ALA A C 1
ATOM 686 O O . ALA A 1 90 ? -2.844 41.402 -7.836 1.00 51.78 291 ALA A O 1
ATOM 688 N N . MET A 1 91 ? -3.953 39.529 -8.334 1.00 46.38 292 MET A N 1
ATOM 689 C CA . MET A 1 91 ? -3.924 39.803 -9.769 1.00 46.41 292 MET A CA 1
ATOM 690 C C . MET A 1 91 ? -4.774 41.032 -10.135 1.00 45.16 292 MET A C 1
ATOM 691 O O . MET A 1 91 ? -4.455 41.764 -11.059 1.00 46.72 292 MET A O 1
ATOM 696 N N . ASP A 1 92 ? -5.901 41.195 -9.461 1.00 43.68 293 ASP A N 1
ATOM 697 C CA . ASP A 1 92 ? -6.754 42.352 -9.677 1.00 50.33 293 ASP A CA 1
ATOM 698 C C . ASP A 1 92 ? -6.014 43.623 -9.251 1.00 51.24 293 ASP A C 1
ATOM 699 O O . ASP A 1 92 ? -6.135 44.665 -9.877 1.00 50.73 293 ASP A O 1
ATOM 704 N N . VAL A 1 93 ? -5.286 43.540 -8.144 1.00 48.96 294 VAL A N 1
ATOM 705 C CA . VAL A 1 93 ? -4.523 44.682 -7.674 1.00 50.41 294 VAL A CA 1
ATOM 706 C C . VAL A 1 93 ? -3.442 45.068 -8.670 1.00 52.28 294 VAL A C 1
ATOM 707 O O . VAL A 1 93 ? -3.291 46.246 -8.979 1.00 55.38 294 VAL A O 1
ATOM 711 N N . LEU A 1 94 ? -2.727 44.090 -9.219 1.00 52.18 295 LEU A N 1
ATOM 712 C CA . LEU A 1 94 ? -1.698 44.415 -10.208 1.00 48.67 295 LEU A CA 1
ATOM 713 C C . LEU A 1 94 ? -2.317 44.976 -11.481 1.00 50.14 295 LEU A C 1
ATOM 714 O O . LEU A 1 94 ? -1.762 45.890 -12.086 1.00 54.28 295 LEU A O 1
ATOM 719 N N . TYR A 1 95 ? -3.476 44.452 -11.873 1.00 47.36 296 TYR A N 1
ATOM 720 C CA . TYR A 1 95 ? -4.140 44.909 -13.094 1.00 51.19 296 TYR A CA 1
ATOM 721 C C . TYR A 1 95 ? -4.654 46.334 -12.980 1.00 55.54 296 TYR A C 1
ATOM 722 O O . TYR A 1 95 ? -4.476 47.141 -13.889 1.00 56.14 296 TYR A O 1
ATOM 731 N N . LYS A 1 96 ? -5.300 46.637 -11.862 1.00 53.20 297 LYS A N 1
ATOM 732 C CA . LYS A 1 96 ? -5.901 47.945 -11.677 1.00 56.65 297 LYS A CA 1
ATOM 733 C C . LYS A 1 96 ? -4.827 48.999 -11.432 1.00 56.08 297 LYS A C 1
ATOM 734 O O . LYS A 1 96 ? -5.090 50.193 -11.504 1.00 57.83 297 LYS A O 1
ATOM 740 N N . THR A 1 97 ? -3.610 48.529 -11.194 1.00 54.34 298 THR A N 1
ATOM 741 C CA . THR A 1 97 ? -2.474 49.370 -10.860 1.00 50.03 298 THR A CA 1
ATOM 742 C C . THR A 1 97 ? -1.566 49.483 -12.117 1.00 55.84 298 THR A C 1
ATOM 743 O O . THR A 1 97 ? -0.445 50.003 -12.095 1.00 53.63 298 THR A O 1
ATOM 747 N N . GLY A 1 98 ? -2.096 49.007 -13.241 1.00 56.39 299 GLY A N 1
ATOM 748 C CA . GLY A 1 98 ? -1.476 49.233 -14.534 1.00 52.56 299 GLY A CA 1
ATOM 749 C C . GLY A 1 98 ? -0.458 48.209 -14.993 1.00 55.36 299 GLY A C 1
ATOM 750 O O . GLY A 1 98 ? 0.121 48.364 -16.059 1.00 55.34 299 GLY A O 1
ATOM 751 N N . VAL A 1 99 ? -0.208 47.181 -14.188 1.00 60.38 300 VAL A N 1
ATOM 752 C CA . VAL A 1 99 ? 0.695 46.098 -14.592 1.00 55.26 300 VAL A CA 1
ATOM 753 C C . VAL A 1 99 ? 0.093 45.259 -15.723 1.00 48.75 300 VAL A C 1
ATOM 754 O O . VAL A 1 99 ? -1.105 44.985 -15.729 1.00 48.39 300 VAL A O 1
ATOM 758 N N . ASP A 1 100 ? 0.916 44.882 -16.700 1.00 53.61 301 ASP A N 1
ATOM 759 C CA . ASP A 1 100 ? 0.472 43.977 -17.771 1.00 55.69 301 ASP A CA 1
ATOM 760 C C . ASP A 1 100 ? 0.346 42.533 -17.231 1.00 52.95 301 ASP A C 1
ATOM 761 O O . ASP A 1 100 ? 1.337 41.918 -16.812 1.00 50.60 301 ASP A O 1
ATOM 766 N N . ALA A 1 101 ? -0.884 42.024 -17.204 1.00 49.69 302 ALA A N 1
ATOM 767 C CA . ALA A 1 101 ? -1.169 40.708 -16.636 1.00 49.54 302 ALA A CA 1
ATOM 768 C C . ALA A 1 101 ? -1.706 39.726 -17.663 1.00 45.32 302 ALA A C 1
ATOM 769 O O . ALA A 1 101 ? -2.702 40.001 -18.329 1.00 49.58 302 ALA A O 1
ATOM 771 N N . ALA A 1 102 ? -1.041 38.584 -17.789 1.00 48.57 303 ALA A N 1
ATOM 772 C CA . ALA A 1 102 ? -1.522 37.478 -18.633 1.00 50.93 303 ALA A CA 1
ATOM 773 C C . ALA A 1 102 ? -1.647 36.181 -17.812 1.00 50.67 303 ALA A C 1
ATOM 774 O O . ALA A 1 102 ? -0.783 35.885 -16.963 1.00 43.0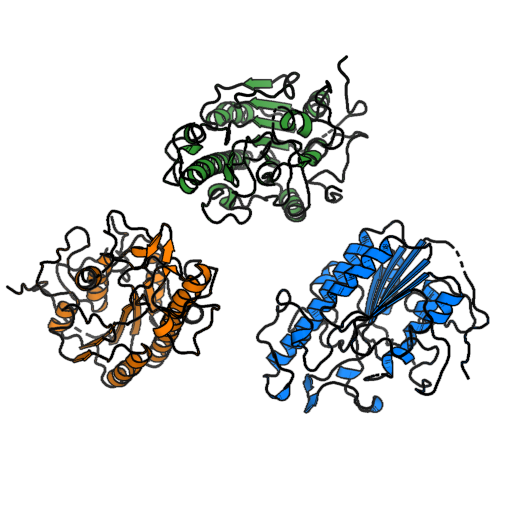9 303 ALA A O 1
ATOM 776 N N . TRP A 1 103 ? -2.744 35.449 -18.023 1.00 47.85 304 TRP A N 1
ATOM 777 C CA . TRP A 1 103 ? -2.971 34.164 -17.354 1.00 46.88 304 TRP A CA 1
ATOM 778 C C . TRP A 1 103 ? -3.235 33.036 -18.378 1.00 47.80 304 TRP A C 1
ATOM 779 O O . TRP A 1 103 ? -4.266 33.023 -19.051 1.00 45.96 304 TRP A O 1
ATOM 790 N N . PHE A 1 104 ? -2.299 32.095 -18.495 1.00 43.11 305 PHE A N 1
ATOM 791 C CA . PHE A 1 104 ? -2.469 30.962 -19.410 1.00 51.14 305 PHE A CA 1
ATOM 792 C C . PHE A 1 104 ? -2.674 29.641 -18.628 1.00 50.78 305 PHE A C 1
ATOM 793 O O . PHE A 1 104 ? -1.789 29.201 -17.882 1.00 49.44 305 PHE A O 1
ATOM 801 N N . ASP A 1 105 ? -3.832 29.008 -18.815 1.00 46.31 306 ASP A N 1
ATOM 802 C CA . ASP A 1 105 ? -4.248 27.898 -17.956 1.00 40.61 306 ASP A CA 1
ATOM 803 C C . ASP A 1 105 ? -4.391 26.580 -18.706 1.00 45.34 306 ASP A C 1
ATOM 804 O O . ASP A 1 105 ? -5.223 26.453 -19.607 1.00 47.65 306 ASP A O 1
ATOM 809 N N . ASN A 1 106 ? -3.588 25.594 -18.310 1.00 44.68 307 ASN A N 1
ATOM 810 C CA . ASN A 1 106 ? -3.656 24.245 -18.869 1.00 42.45 307 ASN A CA 1
ATOM 811 C C . ASN A 1 106 ? -4.237 23.236 -17.859 1.00 44.66 307 ASN A C 1
ATOM 812 O O . ASN A 1 106 ? -4.283 22.028 -18.101 1.00 36.77 307 ASN A O 1
ATOM 817 N N . ASN A 1 107 ? -4.664 23.749 -16.711 1.00 41.88 308 ASN A N 1
ATOM 818 C CA . ASN A 1 107 ? -5.147 22.898 -15.638 1.00 39.63 308 ASN A CA 1
ATOM 819 C C . ASN A 1 107 ? -6.597 22.465 -15.834 1.00 37.27 308 ASN A C 1
ATOM 820 O O . ASN A 1 107 ? -7.463 23.295 -16.093 1.00 36.60 308 ASN A O 1
ATOM 825 N N . SER A 1 108 ? -6.865 21.169 -15.677 1.00 35.89 309 SER A N 1
ATOM 826 C CA . SER A 1 108 ? -8.206 20.638 -15.927 1.00 34.85 309 SER A CA 1
ATOM 827 C C . SER A 1 108 ? -9.277 21.271 -15.051 1.00 40.37 309 SER A C 1
ATOM 828 O O . SER A 1 108 ? -10.460 21.188 -15.363 1.00 45.12 309 SER A O 1
ATOM 831 N N . GLY A 1 109 ? -8.865 21.908 -13.960 1.00 36.53 310 GLY A N 1
ATOM 832 C CA . GLY A 1 109 ? -9.802 22.534 -13.051 1.00 36.72 310 GLY A CA 1
ATOM 833 C C . GLY A 1 109 ? -10.046 24.010 -13.250 1.00 44.01 310 GLY A C 1
ATOM 834 O O . GLY A 1 109 ? -10.921 24.582 -12.609 1.00 47.98 310 GLY A O 1
ATOM 835 N N . GLY A 1 110 ? -9.292 24.632 -14.148 1.00 41.73 311 GLY A N 1
ATOM 836 C CA . GLY A 1 110 ? -9.426 26.059 -14.368 1.00 42.97 311 GLY A CA 1
ATOM 837 C C . GLY A 1 110 ? -8.683 26.927 -13.364 1.00 40.90 311 GLY A C 1
ATOM 838 O O . GLY A 1 110 ? -7.842 26.437 -12.612 1.00 38.40 311 GLY A O 1
ATOM 839 N N . CYS A 1 111 ? -8.964 28.225 -13.365 1.00 37.50 312 CYS A N 1
ATOM 840 C CA . CYS A 1 111 ? -8.242 29.129 -12.477 1.00 42.33 312 CYS A CA 1
ATOM 841 C C . CYS A 1 111 ? -8.979 29.340 -11.144 1.00 44.25 312 CYS A C 1
ATOM 842 O O . CYS A 1 111 ? -8.596 30.212 -10.352 1.00 38.55 312 CYS A O 1
ATOM 845 N N . LYS A 1 112 ? -10.050 28.568 -10.928 1.00 41.84 313 LYS A N 1
ATOM 846 C CA . LYS A 1 112 ? -10.883 28.672 -9.720 1.00 40.09 313 LYS A CA 1
ATOM 847 C C . LYS A 1 112 ? -11.225 30.118 -9.366 1.00 43.97 313 LYS A C 1
ATOM 848 O O . LYS A 1 112 ? -11.199 30.499 -8.197 1.00 44.14 313 LYS A O 1
ATOM 854 N N . GLY A 1 113 ? -11.532 30.917 -10.384 1.00 49.20 314 GLY A N 1
ATOM 855 C CA . GLY A 1 113 ? -11.995 32.286 -10.190 1.00 47.34 314 GLY A CA 1
ATOM 856 C C . GLY A 1 113 ? -10.938 33.362 -10.002 1.00 45.77 314 GLY A C 1
ATOM 857 O O . GLY A 1 113 ? -11.277 34.534 -9.822 1.00 51.96 314 GLY A O 1
ATOM 858 N N . VAL A 1 114 ? -9.666 32.982 -10.040 1.00 42.30 315 VAL A N 1
ATOM 859 C CA . VAL A 1 114 ? -8.591 33.942 -9.816 1.00 39.79 315 VAL A CA 1
ATOM 860 C C . VAL A 1 114 ? -8.369 34.856 -11.033 1.00 46.79 315 VAL A C 1
ATOM 861 O O . VAL A 1 114 ? -8.133 36.057 -10.882 1.00 41.50 315 VAL A O 1
ATOM 865 N N . CYS A 1 115 ? -8.477 34.277 -12.231 1.00 44.81 316 CYS A N 1
ATOM 866 C CA . CYS A 1 115 ? -8.119 34.933 -13.492 1.00 43.69 316 CYS A CA 1
ATOM 867 C C . CYS A 1 115 ? -9.317 35.589 -14.182 1.00 49.16 316 CYS A C 1
ATOM 868 O O . CYS A 1 115 ? -9.186 36.173 -15.263 1.00 49.48 316 CYS A O 1
ATOM 871 N N . ASP A 1 116 ? -10.481 35.477 -13.555 1.00 46.84 317 ASP A N 1
ATOM 872 C CA . ASP A 1 116 ? -11.747 35.835 -14.187 1.00 47.52 317 ASP A CA 1
ATOM 873 C C . ASP A 1 116 ? -11.837 37.268 -14.729 1.00 54.62 317 ASP A C 1
ATOM 874 O O . ASP A 1 116 ? -12.495 37.518 -15.738 1.00 55.91 317 ASP A O 1
ATOM 879 N N . ARG A 1 117 ? -11.189 38.205 -14.051 1.00 50.72 318 ARG A N 1
ATOM 880 C CA . ARG A 1 117 ? -11.326 39.602 -14.409 1.00 52.39 318 ARG A CA 1
ATOM 881 C C . ARG A 1 117 ? -10.074 40.118 -15.115 1.00 54.19 318 ARG A C 1
ATOM 882 O O . ARG A 1 117 ? -9.862 41.325 -15.214 1.00 53.64 318 ARG A O 1
ATOM 890 N N . LEU A 1 118 ? -9.267 39.202 -15.638 1.00 51.32 319 LEU A N 1
ATOM 891 C CA . LEU A 1 118 ? -8.108 39.605 -16.411 1.00 50.40 319 LEU A CA 1
ATOM 892 C C . LEU A 1 118 ? -8.525 39.755 -17.862 1.00 58.59 319 LEU A C 1
ATOM 893 O O . LEU A 1 118 ? -9.473 39.108 -18.316 1.00 56.25 319 LEU A O 1
ATOM 898 N N . ALA A 1 119 ? -7.820 40.622 -18.583 1.00 58.07 320 ALA A N 1
ATOM 899 C CA . ALA A 1 119 ? -8.170 40.882 -19.962 1.00 58.84 320 ALA A CA 1
ATOM 900 C C . ALA A 1 119 ? -7.599 39.775 -20.829 1.00 55.63 320 ALA A C 1
ATOM 901 O O . ALA A 1 119 ? -8.329 39.157 -21.608 1.00 56.33 320 ALA A O 1
ATOM 903 N N . TYR A 1 120 ? -6.306 39.489 -20.689 1.00 57.30 321 TYR A N 1
ATOM 904 C CA . TYR A 1 120 ? -5.758 38.436 -21.533 1.00 62.99 321 TYR A CA 1
ATOM 905 C C . TYR A 1 120 ? -5.459 37.150 -20.743 1.00 62.90 321 TYR A C 1
ATOM 906 O O . TYR A 1 120 ? -4.426 37.020 -20.058 1.00 57.18 321 TYR A O 1
ATOM 915 N N . LYS A 1 121 ? -6.424 36.233 -20.847 1.00 63.54 322 LYS A N 1
ATOM 916 C CA . LYS A 1 121 ? -6.438 34.909 -20.220 1.00 59.23 322 LYS A CA 1
ATOM 917 C C . LYS A 1 121 ? -6.765 33.860 -21.297 1.00 57.81 322 LYS A C 1
ATOM 918 O O . LYS A 1 121 ? -7.452 34.153 -22.286 1.00 53.49 322 LYS A O 1
ATOM 924 N N . GLN A 1 122 ? -6.215 32.660 -21.142 1.00 58.26 323 GLN A N 1
ATOM 925 C CA . GLN A 1 122 ? -6.451 31.584 -22.101 1.00 50.91 323 GLN A CA 1
ATOM 926 C C . GLN A 1 122 ? -6.622 30.230 -21.431 1.00 56.82 323 GLN A C 1
ATOM 927 O O . GLN A 1 122 ? -5.863 29.885 -20.520 1.00 55.35 323 GLN A O 1
ATOM 933 N N . LYS A 1 123 ? -7.591 29.445 -21.894 1.00 55.06 324 LYS A N 1
ATOM 934 C CA . LYS A 1 123 ? -7.698 28.072 -21.425 1.00 48.80 324 LYS A CA 1
ATOM 935 C C . LYS A 1 123 ? -7.282 27.102 -22.515 1.00 51.35 324 LYS A C 1
ATOM 936 O O . LYS A 1 123 ? -7.815 27.104 -23.622 1.00 49.75 324 LYS A O 1
ATOM 942 N N . LEU A 1 124 ? -6.308 26.272 -22.177 1.00 46.61 325 LEU A N 1
ATOM 943 C CA . LEU A 1 124 ? -5.815 25.268 -23.087 1.00 46.09 325 LEU A CA 1
ATOM 944 C C . LEU A 1 124 ? -6.529 23.945 -22.760 1.00 57.07 325 LEU A C 1
ATOM 945 O O . LEU A 1 124 ? -7.311 23.856 -21.802 1.00 55.58 325 LEU A O 1
ATOM 950 N N . SER A 1 125 ? -6.246 22.919 -23.553 1.00 57.45 326 SER A N 1
ATOM 951 C CA . SER A 1 125 ? -7.010 21.678 -23.529 1.00 55.63 326 SER A CA 1
ATOM 952 C C . SER A 1 125 ? -6.673 20.699 -22.401 1.00 56.50 326 SER A C 1
ATOM 953 O O . SER A 1 125 ? -7.267 19.625 -22.339 1.00 57.01 326 SER A O 1
ATOM 956 N N . SER A 1 126 ? -5.724 21.066 -21.539 1.00 54.88 327 SER A N 1
ATOM 957 C CA . SER A 1 126 ? -5.197 20.204 -20.456 1.00 49.47 327 SER A CA 1
ATOM 958 C C . SER A 1 126 ? -4.460 18.947 -20.938 1.00 50.13 327 SER A C 1
ATOM 959 O O . SER A 1 126 ? -4.495 17.891 -20.282 1.00 54.20 327 SER A O 1
ATOM 962 N N . ASP A 1 127 ? -3.786 19.067 -22.079 1.00 44.77 328 ASP A N 1
ATOM 963 C CA . ASP A 1 127 ? -2.837 18.049 -22.521 1.00 41.41 328 ASP A CA 1
ATOM 964 C C . ASP A 1 127 ? -1.453 18.406 -22.020 1.00 36.68 328 ASP A C 1
ATOM 965 O O . ASP A 1 127 ? -1.333 18.987 -20.948 1.00 49.39 328 ASP A O 1
ATOM 970 N N . LEU A 1 128 ? -0.413 18.084 -22.781 1.00 37.14 329 LEU A N 1
ATOM 971 C CA . LEU A 1 128 ? 0.952 18.267 -22.296 1.00 40.50 329 LEU A CA 1
ATOM 972 C C . LEU A 1 128 ? 1.188 19.725 -21.894 1.00 43.77 329 LEU A C 1
ATOM 973 O O . LEU A 1 128 ? 0.796 20.646 -22.610 1.00 44.55 329 LEU A O 1
ATOM 978 N N . ASP A 1 129 ? 1.831 19.926 -20.749 1.00 44.37 330 ASP A N 1
ATOM 979 C CA . ASP A 1 129 ? 2.065 21.268 -20.232 1.00 41.75 330 ASP A CA 1
ATOM 980 C C . ASP A 1 129 ? 2.892 22.111 -21.207 1.00 48.69 330 ASP A C 1
ATOM 981 O O . ASP A 1 129 ? 2.827 23.356 -21.160 1.00 42.47 330 ASP A O 1
ATOM 986 N N . GLU A 1 130 ? 3.661 21.451 -22.083 1.00 41.51 331 GLU A N 1
ATOM 987 C CA . GLU A 1 130 ? 4.509 22.189 -23.015 1.00 44.75 331 GLU A CA 1
ATOM 988 C C . GLU A 1 130 ? 3.697 23.138 -23.905 1.00 40.23 331 GLU A C 1
ATOM 989 O O . GLU A 1 130 ? 4.217 24.147 -24.370 1.00 43.40 331 GLU A O 1
ATOM 995 N N . ASN A 1 131 ? 2.412 22.856 -24.087 1.00 40.14 332 ASN A N 1
ATOM 996 C CA . ASN A 1 131 ? 1.561 23.718 -24.903 1.00 45.00 332 ASN A CA 1
ATOM 997 C C . ASN A 1 131 ? 1.464 25.140 -24.359 1.00 51.54 332 ASN A C 1
ATOM 998 O O . ASN A 1 131 ? 1.029 26.047 -25.065 1.00 51.22 332 ASN A O 1
ATOM 1003 N N . LEU A 1 132 ? 1.818 25.318 -23.092 1.00 49.88 333 LEU A N 1
ATOM 1004 C CA . LEU A 1 132 ? 1.820 26.640 -22.491 1.00 47.51 333 LEU A CA 1
ATOM 1005 C C . LEU A 1 132 ? 2.973 27.485 -23.046 1.00 54.68 333 LEU A C 1
ATOM 1006 O O . LEU A 1 132 ? 2.917 28.720 -23.027 1.00 48.80 333 LEU A O 1
ATOM 1011 N N . LEU A 1 133 ? 4.010 26.833 -23.569 1.00 51.61 334 LEU A N 1
ATOM 1012 C CA . LEU A 1 133 ? 5.147 27.586 -24.083 1.00 51.76 334 LEU A CA 1
ATOM 1013 C C . LEU A 1 133 ? 4.748 28.375 -25.345 1.00 58.36 334 LEU A C 1
ATOM 1014 O O . LEU A 1 133 ? 5.372 29.386 -25.682 1.00 57.11 334 LEU A O 1
ATOM 1019 N N . ILE A 1 134 ? 3.686 27.927 -26.013 1.00 53.88 335 ILE A N 1
ATOM 1020 C CA . ILE A 1 134 ? 3.203 28.587 -27.222 1.00 55.37 335 ILE A CA 1
ATOM 1021 C C . ILE A 1 134 ? 2.603 29.979 -26.969 1.00 61.51 335 ILE A C 1
ATOM 1022 O O . ILE A 1 134 ? 3.079 30.955 -27.555 1.00 65.43 335 ILE A O 1
ATOM 1027 N N . PRO A 1 135 ? 1.561 30.096 -26.113 1.00 63.12 336 PRO A N 1
ATOM 1028 C CA . PRO A 1 135 ? 1.070 31.469 -25.936 1.00 57.24 336 PRO A CA 1
ATOM 1029 C C . PRO A 1 135 ? 2.022 32.322 -25.109 1.00 55.88 336 PRO A C 1
ATOM 1030 O O . PRO A 1 135 ? 1.945 33.551 -25.176 1.00 58.39 336 PRO A O 1
ATOM 1034 N N . PHE A 1 136 ? 2.922 31.678 -24.373 1.00 50.76 337 PHE A N 1
ATOM 1035 C CA . PHE A 1 136 ? 3.945 32.389 -23.618 1.00 52.46 337 PHE A CA 1
ATOM 1036 C C . PHE A 1 136 ? 4.941 33.066 -24.544 1.00 58.32 337 PHE A C 1
ATOM 1037 O O . PHE A 1 136 ? 5.285 34.229 -24.342 1.00 55.39 337 PHE A O 1
ATOM 1045 N N . LYS A 1 137 ? 5.371 32.353 -25.584 1.00 57.84 338 LYS A N 1
ATOM 1046 C CA . LYS A 1 137 ? 6.298 32.930 -26.553 1.00 61.00 338 LYS A CA 1
ATOM 1047 C C . LYS A 1 137 ? 5.615 34.102 -27.259 1.00 59.87 338 LYS A C 1
ATOM 1048 O O . LYS A 1 137 ? 6.204 35.162 -27.421 1.00 59.95 338 LYS A O 1
ATOM 1054 N N . GLU A 1 138 ? 4.348 33.929 -27.611 1.00 58.64 339 GLU A N 1
ATOM 1055 C CA . GLU A 1 138 ? 3.613 34.968 -28.301 1.00 59.58 339 GLU A CA 1
ATOM 1056 C C . GLU A 1 138 ? 3.397 36.221 -27.448 1.00 65.13 339 GLU A C 1
ATOM 1057 O O . GLU A 1 138 ? 3.388 37.346 -27.959 1.00 65.56 339 GLU A O 1
ATOM 1063 N N . LYS A 1 139 ? 3.232 36.043 -26.146 1.00 66.47 340 LYS A N 1
ATOM 1064 C CA . LYS A 1 139 ? 3.071 37.193 -25.272 1.00 60.54 340 LYS A CA 1
ATOM 1065 C C . LYS A 1 139 ? 4.432 37.873 -25.072 1.00 62.62 340 LYS A C 1
ATOM 1066 O O . LYS A 1 139 ? 4.493 39.060 -24.747 1.00 61.57 340 LYS A O 1
ATOM 1072 N N . LEU A 1 140 ? 5.523 37.144 -25.309 1.00 56.82 341 LEU A N 1
ATOM 1073 C CA . LEU A 1 140 ? 6.849 37.726 -25.120 1.00 59.94 341 LEU A CA 1
ATOM 1074 C C . LEU A 1 140 ? 7.173 38.754 -26.217 1.00 62.31 341 LEU A C 1
ATOM 1075 O O . LEU A 1 140 ? 8.116 39.535 -26.087 1.00 62.68 341 LEU A O 1
ATOM 1080 N N . ASN A 1 141 ? 6.394 38.739 -27.298 1.00 61.77 342 ASN A N 1
ATOM 1081 C CA . ASN A 1 141 ? 6.542 39.717 -28.380 1.00 64.86 342 ASN A CA 1
ATOM 1082 C C . ASN A 1 141 ? 5.783 41.004 -28.042 1.00 67.74 342 ASN A C 1
ATOM 1083 O O . ASN A 1 141 ? 6.261 42.105 -28.329 1.00 63.99 342 ASN A O 1
ATOM 1088 N N . HIS A 1 142 ? 4.617 40.866 -27.409 1.00 67.16 343 HIS A N 1
ATOM 1089 C CA . HIS A 1 142 ? 3.798 42.026 -27.058 1.00 61.80 343 HIS A CA 1
ATOM 1090 C C . HIS A 1 142 ? 3.862 42.395 -25.573 1.00 56.11 343 HIS A C 1
ATOM 1091 O O . HIS A 1 142 ? 2.831 42.594 -24.931 1.00 51.82 343 HIS A O 1
ATOM 1098 N N . LEU A 1 143 ? 5.076 42.537 -25.051 1.00 57.12 344 LEU A N 1
ATOM 1099 C CA . LEU A 1 143 ? 5.284 42.935 -23.662 1.00 56.67 344 LEU A CA 1
ATOM 1100 C C . LEU A 1 143 ? 5.079 44.444 -23.461 1.00 63.07 344 LEU A C 1
ATOM 1101 O O . LEU A 1 143 ? 5.119 45.216 -24.415 1.00 64.83 344 LEU A O 1
ATOM 1106 N N . SER A 1 144 ? 4.841 44.844 -22.213 1.00 66.11 345 SER A N 1
ATOM 1107 C CA . SER A 1 144 ? 4.858 46.247 -21.797 1.00 55.61 345 SER A CA 1
ATOM 1108 C C . SER A 1 144 ? 6.079 46.490 -20.921 1.00 61.38 345 SER A C 1
ATOM 1109 O O . SER A 1 144 ? 7.046 45.722 -20.978 1.00 62.52 345 SER A O 1
ATOM 1112 N N . ASP A 1 145 ? 6.037 47.534 -20.098 1.00 62.81 346 ASP A N 1
ATOM 1113 C CA . ASP A 1 145 ? 7.210 47.891 -19.308 1.00 68.67 346 ASP A CA 1
ATOM 1114 C C . ASP A 1 145 ? 7.275 47.032 -18.052 1.00 64.51 346 ASP A C 1
ATOM 1115 O O . ASP A 1 145 ? 8.364 46.662 -17.604 1.00 67.95 346 ASP A O 1
ATOM 1120 N N . GLN A 1 146 ? 6.103 46.704 -17.506 1.00 64.14 347 GLN A N 1
ATOM 1121 C CA . GLN A 1 146 ? 5.968 45.771 -16.377 1.00 64.05 347 GLN A CA 1
ATOM 1122 C C . GLN A 1 146 ? 4.917 44.694 -16.676 1.00 59.29 347 GLN A C 1
ATOM 1123 O O . GLN A 1 146 ? 3.756 45.003 -16.984 1.00 51.31 347 GLN A O 1
ATOM 1129 N N . ASN A 1 147 ? 5.333 43.432 -16.594 1.00 58.00 348 ASN A N 1
ATOM 1130 C CA . ASN A 1 147 ? 4.463 42.311 -16.966 1.00 56.85 348 ASN A CA 1
ATOM 1131 C C . ASN A 1 147 ? 4.457 41.183 -15.952 1.00 56.38 348 ASN A C 1
ATOM 1132 O O . ASN A 1 147 ? 5.524 40.758 -15.491 1.00 58.74 348 ASN A O 1
ATOM 1137 N N . ILE A 1 148 ? 3.275 40.662 -15.628 1.00 54.29 349 ILE A N 1
ATOM 1138 C CA . ILE A 1 148 ? 3.225 39.360 -14.959 1.00 51.47 349 ILE A CA 1
ATOM 1139 C C . ILE A 1 148 ? 2.489 38.396 -15.858 1.00 50.25 349 ILE A C 1
ATOM 1140 O O . ILE A 1 148 ? 1.380 38.672 -16.335 1.00 48.65 349 ILE A O 1
ATOM 1145 N N . ILE A 1 149 ? 3.142 37.265 -16.094 1.00 49.34 350 ILE A N 1
ATOM 1146 C CA . ILE A 1 149 ? 2.571 36.161 -16.839 1.00 48.30 350 ILE A CA 1
ATOM 1147 C C . ILE A 1 149 ? 2.387 34.954 -15.932 1.00 47.94 350 ILE A C 1
ATOM 1148 O O . ILE A 1 149 ? 3.349 34.449 -15.330 1.00 49.43 350 ILE A O 1
ATOM 1153 N N . VAL A 1 150 ? 1.143 34.506 -15.801 1.00 49.63 351 VAL A N 1
ATOM 1154 C CA . VAL A 1 150 ? 0.869 33.313 -15.004 1.00 45.57 351 VAL A CA 1
ATOM 1155 C C . VAL A 1 150 ? 0.721 32.085 -15.903 1.00 46.77 351 VAL A C 1
ATOM 1156 O O . VAL A 1 150 ? -0.026 32.095 -16.892 1.00 45.96 351 VAL A O 1
ATOM 1160 N N . LEU A 1 151 ? 1.491 31.049 -15.591 1.00 45.22 352 LEU A N 1
ATOM 1161 C CA . LEU A 1 151 ? 1.293 29.767 -16.233 1.00 45.17 352 LEU A CA 1
ATOM 1162 C C . LEU A 1 151 ? 0.779 28.782 -15.176 1.00 44.90 352 LEU A C 1
ATOM 1163 O O . LEU A 1 151 ? 1.475 28.506 -14.186 1.00 37.23 352 LEU A O 1
ATOM 1168 N N . HIS A 1 152 ? -0.431 28.261 -15.401 1.00 42.59 353 HIS A N 1
ATOM 1169 C CA . HIS A 1 152 ? -1.079 27.307 -14.495 1.00 36.89 353 HIS A CA 1
ATOM 1170 C C . HIS A 1 152 ? -0.961 25.896 -15.092 1.00 39.48 353 HIS A C 1
ATOM 1171 O O . HIS A 1 152 ? -1.596 25.580 -16.108 1.00 38.39 353 HIS A O 1
ATOM 1178 N N . LEU A 1 153 ? -0.137 25.068 -14.453 1.00 35.00 354 LEU A N 1
ATOM 1179 C CA . LEU A 1 153 ? 0.162 23.720 -14.921 1.00 36.75 354 LEU A CA 1
ATOM 1180 C C . LEU A 1 153 ? -0.897 22.671 -14.590 1.00 38.61 354 LEU A C 1
ATOM 1181 O O . LEU A 1 153 ? -1.617 22.781 -13.599 1.00 39.95 354 LEU A O 1
ATOM 1186 N N . GLN A 1 154 ? -0.981 21.648 -15.431 1.00 37.31 355 GLN A N 1
ATOM 1187 C CA . GLN A 1 154 ? -1.628 20.397 -15.063 1.00 34.86 355 GLN A CA 1
ATOM 1188 C C . GLN A 1 154 ? -0.645 19.622 -14.161 1.00 37.51 355 GLN A C 1
ATOM 1189 O O . GLN A 1 154 ? -1.055 18.852 -13.271 1.00 34.40 355 GLN A O 1
ATOM 1195 N N . GLY A 1 155 ? 0.653 19.840 -14.396 1.00 33.10 356 GLY A N 1
ATOM 1196 C CA . GLY A 1 155 ? 1.696 19.362 -13.508 1.00 30.26 356 GLY A CA 1
ATOM 1197 C C . GLY A 1 155 ? 1.643 17.860 -13.255 1.00 36.65 356 GLY A C 1
ATOM 1198 O O . GLY A 1 155 ? 1.867 17.061 -14.156 1.00 37.17 356 GLY A O 1
ATOM 1199 N N . SER A 1 156 ? 1.388 17.488 -12.007 1.00 33.73 357 SER A N 1
ATOM 1200 C CA . SER A 1 156 ? 1.343 16.101 -11.584 1.00 30.50 357 SER A CA 1
ATOM 1201 C C . SER A 1 156 ? -0.074 15.588 -11.291 1.00 30.71 357 SER A C 1
ATOM 1202 O O . SER A 1 156 ? -0.222 14.658 -10.519 1.00 31.87 357 SER A O 1
ATOM 1205 N N . HIS A 1 157 ? -1.100 16.186 -11.883 1.00 31.21 358 HIS A N 1
ATOM 1206 C CA . HIS A 1 157 ? -2.482 15.818 -11.575 1.00 33.76 358 HIS A CA 1
ATOM 1207 C C . HIS A 1 157 ? -2.665 14.303 -11.656 1.00 34.77 358 HIS A C 1
ATOM 1208 O O . HIS A 1 157 ? -2.187 13.677 -12.586 1.00 34.44 358 HIS A O 1
ATOM 1215 N N . GLY A 1 158 ? -3.291 13.712 -10.649 1.00 33.34 359 GLY A N 1
ATOM 1216 C CA . GLY A 1 158 ? -3.539 12.278 -10.625 1.00 28.64 359 GLY A CA 1
ATOM 1217 C C . GLY A 1 158 ? -5.022 11.997 -10.736 1.00 30.79 359 GLY A C 1
ATOM 1218 O O . GLY A 1 158 ? -5.828 12.935 -10.763 1.00 32.44 359 GLY A O 1
ATOM 1219 N N . PRO A 1 159 ? -5.411 10.712 -10.784 1.00 30.18 360 PRO A N 1
ATOM 1220 C CA . PRO A 1 159 ? -4.597 9.488 -10.693 1.00 26.47 360 PRO A CA 1
ATOM 1221 C C . PRO A 1 159 ? -3.873 9.034 -11.973 1.00 31.44 360 PRO A C 1
ATOM 1222 O O . PRO A 1 159 ? -3.013 8.141 -11.894 1.00 31.02 360 PRO A O 1
ATOM 1226 N N . THR A 1 160 ? -4.173 9.649 -13.117 1.00 37.46 361 THR A N 1
ATOM 1227 C CA . THR A 1 160 ? -3.513 9.282 -14.375 1.00 36.03 361 THR A CA 1
ATOM 1228 C C . THR A 1 160 ? -2.166 9.997 -14.560 1.00 38.49 361 THR A C 1
ATOM 1229 O O . THR A 1 160 ? -1.962 10.683 -15.576 1.00 37.00 361 THR A O 1
ATOM 1233 N N . TYR A 1 161 ? -1.262 9.836 -13.593 1.00 34.61 362 TYR A N 1
ATOM 1234 C CA . TYR A 1 161 ? 0.046 10.476 -13.629 1.00 31.63 362 TYR A CA 1
ATOM 1235 C C . TYR A 1 161 ? 0.835 10.246 -14.914 1.00 35.90 362 TYR A C 1
ATOM 1236 O O . TYR A 1 161 ? 1.495 11.154 -15.420 1.00 34.59 362 TYR A O 1
ATOM 1245 N N . TYR A 1 162 ? 0.769 9.025 -15.433 1.00 39.18 363 TYR A N 1
ATOM 1246 C CA . TYR A 1 162 ? 1.571 8.622 -16.587 1.00 35.67 363 TYR A CA 1
ATOM 1247 C C . TYR A 1 162 ? 1.191 9.410 -17.835 1.00 38.03 363 TYR A C 1
ATOM 1248 O O . TYR A 1 162 ? 1.915 9.387 -18.821 1.00 40.17 363 TYR A O 1
ATOM 1257 N N . LYS A 1 163 ? 0.057 10.105 -17.791 1.00 37.39 364 LYS A N 1
ATOM 1258 C CA . LYS A 1 163 ? -0.390 10.880 -18.944 1.00 41.77 364 LYS A CA 1
ATOM 1259 C C . LYS A 1 163 ? 0.135 12.312 -18.920 1.00 36.51 364 LYS A C 1
ATOM 1260 O O . LYS A 1 163 ? -0.138 13.077 -19.827 1.00 41.95 364 LYS A O 1
ATOM 1266 N N . ARG A 1 164 ? 0.876 12.681 -17.885 1.00 41.38 365 ARG A N 1
ATOM 1267 C CA . ARG A 1 164 ? 1.271 14.085 -17.711 1.00 43.64 365 ARG A CA 1
ATOM 1268 C C . ARG A 1 164 ? 2.534 14.435 -18.501 1.00 39.99 365 ARG A C 1
ATOM 1269 O O . ARG A 1 164 ? 2.796 15.599 -18.780 1.00 37.80 365 ARG A O 1
ATOM 1277 N N . TYR A 1 165 ? 3.309 13.424 -18.870 1.00 40.89 366 TYR A N 1
ATOM 1278 C CA . TYR A 1 165 ? 4.575 13.668 -19.544 1.00 42.97 366 TYR A CA 1
ATOM 1279 C C . TYR A 1 165 ? 4.696 12.861 -20.831 1.00 42.93 366 TYR A C 1
ATOM 1280 O O . TYR A 1 165 ? 4.130 11.775 -20.938 1.00 45.20 366 TYR A O 1
ATOM 1289 N N . PRO A 1 166 ? 5.421 13.406 -21.822 1.00 46.91 367 PRO A N 1
ATOM 1290 C CA . PRO A 1 166 ? 5.703 12.686 -23.069 1.00 45.89 367 PRO A CA 1
ATOM 1291 C C . PRO A 1 166 ? 6.766 11.608 -22.853 1.00 45.58 367 PRO A C 1
ATOM 1292 O O . PRO A 1 166 ? 7.469 11.655 -21.829 1.00 44.04 367 PRO A O 1
ATOM 1296 N N . SER A 1 167 ? 6.871 10.660 -23.791 1.00 41.38 368 SER A N 1
ATOM 1297 C CA . SER A 1 167 ? 7.762 9.502 -23.636 1.00 41.17 368 SER A CA 1
ATOM 1298 C C . SER A 1 167 ? 9.200 9.933 -23.401 1.00 44.69 368 SER A C 1
ATOM 1299 O O . SER A 1 167 ? 9.964 9.245 -22.732 1.00 41.19 368 SER A O 1
ATOM 1302 N N . GLU A 1 168 ? 9.558 11.106 -23.911 1.00 49.79 369 GLU A N 1
ATOM 1303 C CA . GLU A 1 168 ? 10.928 11.576 -23.789 1.00 50.42 369 GLU A CA 1
ATOM 1304 C C . GLU A 1 168 ? 11.325 11.837 -22.331 1.00 50.83 369 GLU A C 1
ATOM 1305 O O . GLU A 1 168 ? 12.521 11.931 -22.024 1.00 50.92 369 GLU A O 1
ATOM 1311 N N . PHE A 1 169 ? 10.341 11.892 -21.423 1.00 53.81 370 PHE A N 1
ATOM 1312 C CA . PHE A 1 169 ? 10.628 12.132 -19.996 1.00 47.25 370 PHE A CA 1
ATOM 1313 C C . PHE A 1 169 ? 10.180 10.975 -19.105 1.00 47.08 370 PHE A C 1
ATOM 1314 O O . PHE A 1 169 ? 10.070 11.123 -17.892 1.00 53.63 370 PHE A O 1
ATOM 1322 N N . LYS A 1 170 ? 9.941 9.820 -19.715 1.00 48.63 371 LYS A N 1
ATOM 1323 C CA . LYS A 1 170 ? 9.737 8.568 -18.992 1.00 43.15 371 LYS A CA 1
ATOM 1324 C C . LYS A 1 170 ? 11.109 8.072 -18.587 1.00 41.99 371 LYS A C 1
ATOM 1325 O O . LYS A 1 170 ? 11.554 7.038 -19.047 1.00 47.66 371 LYS A O 1
ATOM 1331 N N . LYS A 1 171 ? 11.787 8.821 -17.728 1.00 42.39 372 LYS A N 1
ATOM 1332 C CA . LYS A 1 171 ? 13.190 8.553 -17.434 1.00 41.34 372 LYS A CA 1
ATOM 1333 C C . LYS A 1 171 ? 13.356 7.575 -16.281 1.00 42.90 372 LYS A C 1
ATOM 1334 O O . LYS A 1 171 ? 14.367 6.881 -16.199 1.00 50.03 372 LYS A O 1
ATOM 1340 N N . PHE A 1 172 ? 12.371 7.524 -15.386 1.00 46.27 373 PHE A N 1
ATOM 1341 C CA . PHE A 1 172 ? 12.423 6.633 -14.223 1.00 43.33 373 PHE A CA 1
ATOM 1342 C C . PHE A 1 172 ? 11.483 5.427 -14.411 1.00 41.74 373 PHE A C 1
ATOM 1343 O O . PHE A 1 172 ? 10.285 5.597 -14.647 1.00 40.54 373 PHE A O 1
ATOM 1351 N N . THR A 1 173 ? 12.040 4.214 -14.346 1.00 39.22 374 THR A N 1
ATOM 1352 C CA . THR A 1 173 ? 11.290 2.994 -14.681 1.00 39.78 374 THR A CA 1
ATOM 1353 C C . THR A 1 173 ? 11.561 1.845 -13.689 1.00 38.05 374 THR A C 1
ATOM 1354 O O . THR A 1 173 ? 12.638 1.773 -13.106 1.00 39.62 374 THR A O 1
ATOM 1358 N N . PRO A 1 174 ? 10.609 0.905 -13.531 1.00 37.80 375 PRO A N 1
ATOM 1359 C CA . PRO A 1 174 ? 9.320 0.769 -14.233 1.00 37.90 375 PRO A CA 1
ATOM 1360 C C . PRO A 1 174 ? 8.302 1.828 -13.784 1.00 37.25 375 PRO A C 1
ATOM 1361 O O . PRO A 1 174 ? 8.577 2.525 -12.819 1.00 39.13 375 PRO A O 1
ATOM 1365 N N . THR A 1 175 ? 7.183 1.947 -14.498 1.00 35.02 376 THR A N 1
ATOM 1366 C CA . THR A 1 175 ? 6.156 2.931 -14.224 1.00 31.89 376 THR A CA 1
ATOM 1367 C C . THR A 1 175 ? 4.777 2.313 -13.973 1.00 34.82 376 THR A C 1
ATOM 1368 O O . THR A 1 175 ? 4.546 1.124 -14.208 1.00 38.46 376 THR A O 1
ATOM 1372 N N . CYS A 1 176 ? 3.849 3.144 -13.518 1.00 37.17 377 CYS A N 1
ATOM 1373 C CA . CYS A 1 176 ? 2.487 2.724 -13.219 1.00 35.35 377 CYS A CA 1
ATOM 1374 C C . CYS A 1 176 ? 1.559 3.375 -14.227 1.00 39.75 377 CYS A C 1
ATOM 1375 O O . CYS A 1 176 ? 1.166 4.523 -14.043 1.00 40.93 377 CYS A O 1
ATOM 1378 N N . ASP A 1 177 ? 1.234 2.665 -15.309 1.00 39.69 378 ASP A N 1
ATOM 1379 C CA . ASP A 1 177 ? 0.506 3.279 -16.428 1.00 40.33 378 ASP A CA 1
ATOM 1380 C C . ASP A 1 177 ? -0.985 2.965 -16.325 1.00 37.62 378 ASP A C 1
ATOM 1381 O O . ASP A 1 177 ? -1.606 2.445 -17.251 1.00 38.32 378 ASP A O 1
ATOM 1386 N N . THR A 1 178 ? -1.557 3.314 -15.183 1.00 37.05 379 THR A N 1
ATOM 1387 C CA . THR A 1 178 ? -2.973 3.098 -14.942 1.00 33.75 379 THR A CA 1
ATOM 1388 C C . THR A 1 178 ? -3.452 4.133 -13.926 1.00 35.59 379 THR A C 1
ATOM 1389 O O . THR A 1 178 ? -2.639 4.714 -13.208 1.00 34.97 379 THR A O 1
ATOM 1393 N N . ASN A 1 179 ? -4.758 4.363 -13.862 1.00 28.54 380 ASN A N 1
ATOM 1394 C CA . ASN A 1 179 ? -5.325 5.198 -12.810 1.00 33.22 380 ASN A CA 1
ATOM 1395 C C . ASN A 1 179 ? -5.647 4.342 -11.539 1.00 32.10 380 ASN A C 1
ATOM 1396 O O . ASN A 1 179 ? -6.067 4.849 -10.508 1.00 35.89 380 ASN A O 1
ATOM 1401 N N . GLU A 1 180 ? -5.570 3.029 -11.698 1.00 33.92 381 GLU A N 1
ATOM 1402 C CA . GLU A 1 180 ? -5.865 2.039 -10.659 1.00 31.75 381 GLU A CA 1
ATOM 1403 C C . GLU A 1 180 ? -4.625 1.822 -9.790 1.00 28.46 381 GLU A C 1
ATOM 1404 O O . GLU A 1 180 ? -3.980 0.767 -9.823 1.00 28.93 381 GLU A O 1
ATOM 1410 N N . LEU A 1 181 ? -4.316 2.849 -9.016 1.00 32.85 382 LEU A N 1
ATOM 1411 C CA . LEU A 1 181 ? -3.027 3.003 -8.360 1.00 29.67 382 LEU A CA 1
ATOM 1412 C C . LEU A 1 181 ? -2.683 1.920 -7.385 1.00 29.56 382 LEU A C 1
ATOM 1413 O O . LEU A 1 181 ? -1.509 1.583 -7.241 1.00 33.12 382 LEU A O 1
ATOM 1418 N N . SER A 1 182 ? -3.669 1.361 -6.698 1.00 26.28 383 SER A N 1
ATOM 1419 C CA . SER A 1 182 ? -3.269 0.391 -5.672 1.00 36.03 383 SER A CA 1
ATOM 1420 C C . SER A 1 182 ? -2.787 -0.932 -6.286 1.00 33.26 383 SER A C 1
ATOM 1421 O O . SER A 1 182 ? -2.077 -1.687 -5.627 1.00 32.13 383 SER A O 1
ATOM 1424 N N . LYS A 1 183 ? -3.078 -1.163 -7.562 1.00 31.29 384 LYS A N 1
ATOM 1425 C CA . LYS A 1 183 ? -2.598 -2.386 -8.232 1.00 32.37 384 LYS A CA 1
ATOM 1426 C C . LYS A 1 183 ? -1.090 -2.350 -8.499 1.00 34.92 384 LYS A C 1
ATOM 1427 O O . LYS A 1 183 ? -0.440 -3.389 -8.516 1.00 34.76 384 LYS A O 1
ATOM 1433 N N . CYS A 1 184 ? -0.522 -1.153 -8.597 1.00 33.97 385 CYS A N 1
ATOM 1434 C CA . CYS A 1 184 ? 0.884 -0.982 -8.956 1.00 36.41 385 CYS A CA 1
ATOM 1435 C C . CYS A 1 184 ? 1.825 -1.242 -7.772 1.00 40.21 385 CYS A C 1
ATOM 1436 O O . CYS A 1 184 ? 1.482 -0.972 -6.621 1.00 42.56 385 CYS A O 1
ATOM 1439 N N . ASP A 1 185 ? 3.009 -1.777 -8.051 1.00 40.65 386 ASP A N 1
ATOM 1440 C CA . ASP A 1 185 ? 4.075 -1.739 -7.066 1.00 33.81 386 ASP A CA 1
ATOM 1441 C C . ASP A 1 185 ? 4.328 -0.291 -6.697 1.00 40.47 386 ASP A C 1
ATOM 1442 O O . ASP A 1 185 ? 4.216 0.605 -7.548 1.00 43.51 386 ASP A O 1
ATOM 1447 N N . SER A 1 186 ? 4.664 -0.036 -5.444 1.00 40.88 387 SER A N 1
ATOM 1448 C CA . SER A 1 186 ? 4.748 1.348 -5.001 1.00 43.19 387 SER A CA 1
ATOM 1449 C C . SER A 1 186 ? 5.957 2.049 -5.626 1.00 42.38 387 SER A C 1
ATOM 1450 O O . SER A 1 186 ? 5.876 3.250 -5.942 1.00 38.90 387 SER A O 1
ATOM 1453 N N . GLU A 1 187 ? 7.062 1.328 -5.830 1.00 39.76 388 GLU A N 1
ATOM 1454 C CA . GLU A 1 187 ? 8.211 1.953 -6.496 1.00 44.46 388 GLU A CA 1
ATOM 1455 C C . GLU A 1 187 ? 7.867 2.433 -7.903 1.00 43.25 388 GLU A C 1
ATOM 1456 O O . GLU A 1 187 ? 8.334 3.485 -8.332 1.00 40.89 388 GLU A O 1
ATOM 1462 N N . ALA A 1 188 ? 7.057 1.658 -8.609 1.00 40.55 389 ALA A N 1
ATOM 1463 C CA . ALA A 1 188 ? 6.659 2.012 -9.964 1.00 39.35 389 ALA A CA 1
ATOM 1464 C C . ALA A 1 188 ? 5.769 3.235 -9.918 1.00 37.58 389 ALA A C 1
ATOM 1465 O O . ALA A 1 188 ? 5.803 4.075 -10.830 1.00 40.29 389 ALA A O 1
ATOM 1467 N N . LEU A 1 189 ? 4.940 3.321 -8.880 1.00 35.35 390 LEU A N 1
ATOM 1468 C CA . LEU A 1 189 ? 4.070 4.473 -8.730 1.00 33.57 390 LEU A CA 1
ATOM 1469 C C . LEU A 1 189 ? 4.919 5.715 -8.489 1.00 38.44 390 LEU A C 1
ATOM 1470 O O . LEU A 1 189 ? 4.702 6.749 -9.124 1.00 34.12 390 LEU A O 1
ATOM 1475 N N . ILE A 1 190 ? 5.906 5.600 -7.601 1.00 39.28 391 ILE A N 1
ATOM 1476 C CA . ILE A 1 190 ? 6.795 6.721 -7.287 1.00 35.07 391 ILE A CA 1
ATOM 1477 C C . ILE A 1 190 ? 7.543 7.182 -8.531 1.00 40.18 391 ILE A C 1
ATOM 1478 O O . ILE A 1 190 ? 7.718 8.399 -8.755 1.00 38.63 391 ILE A O 1
ATOM 1483 N N . ASN A 1 191 ? 8.026 6.218 -9.320 1.00 38.58 392 ASN A N 1
ATOM 1484 C CA . ASN A 1 191 ? 8.746 6.547 -10.539 1.00 33.52 392 ASN A CA 1
ATOM 1485 C C . ASN A 1 191 ? 7.877 7.407 -11.445 1.00 38.54 392 ASN A C 1
ATOM 1486 O O . ASN A 1 191 ? 8.311 8.440 -11.944 1.00 38.76 392 ASN A O 1
ATOM 1491 N N . THR A 1 192 ? 6.630 6.988 -11.620 1.00 39.02 393 THR A N 1
ATOM 1492 C CA . THR A 1 192 ? 5.696 7.702 -12.481 1.00 37.98 393 THR A CA 1
ATOM 1493 C C . THR A 1 192 ? 5.479 9.119 -11.985 1.00 39.56 393 THR A C 1
ATOM 1494 O O . THR A 1 192 ? 5.436 10.067 -12.769 1.00 37.83 393 THR A O 1
ATOM 1498 N N . TYR A 1 193 ? 5.349 9.247 -10.667 1.00 39.77 394 TYR A N 1
ATOM 1499 C CA . TYR A 1 193 ? 5.118 10.531 -10.027 1.00 36.41 394 TYR A CA 1
ATOM 1500 C C . TYR A 1 193 ? 6.329 11.436 -10.228 1.00 38.36 394 TYR A C 1
ATOM 1501 O O . TYR A 1 193 ? 6.171 12.633 -10.507 1.00 36.55 394 TYR A O 1
ATOM 1510 N N . ASP A 1 194 ? 7.521 10.857 -10.086 1.00 35.62 395 ASP A N 1
ATOM 1511 C CA . ASP A 1 194 ? 8.778 11.579 -10.245 1.00 36.32 395 ASP A CA 1
ATOM 1512 C C . ASP A 1 194 ? 9.036 12.042 -11.685 1.00 43.97 395 ASP A C 1
ATOM 1513 O O . ASP A 1 194 ? 9.599 13.134 -11.922 1.00 40.03 395 ASP A O 1
ATOM 1518 N N . ASN A 1 195 ? 8.619 11.219 -12.643 1.00 39.42 396 ASN A N 1
ATOM 1519 C CA . ASN A 1 195 ? 8.680 11.617 -14.045 1.00 40.43 396 ASN A CA 1
ATOM 1520 C C . ASN A 1 195 ? 7.895 12.894 -14.283 1.00 40.49 396 ASN A C 1
ATOM 1521 O O . ASN A 1 195 ? 8.349 13.762 -15.021 1.00 44.34 396 ASN A O 1
ATOM 1526 N N . THR A 1 196 ? 6.717 13.005 -13.670 1.00 37.05 397 THR A N 1
ATOM 1527 C CA . THR A 1 196 ? 5.899 14.196 -13.844 1.00 39.26 397 THR A CA 1
ATOM 1528 C C . THR A 1 196 ? 6.618 15.417 -13.281 1.00 39.89 397 THR A C 1
ATOM 1529 O O . THR A 1 196 ? 6.488 16.514 -13.810 1.00 40.86 397 THR A O 1
ATOM 1533 N N . LEU A 1 197 ? 7.378 15.216 -12.208 1.00 42.58 398 LEU A N 1
ATOM 1534 C CA . LEU A 1 197 ? 8.153 16.300 -11.602 1.00 39.62 398 LEU A CA 1
ATOM 1535 C C . LEU A 1 197 ? 9.307 16.721 -12.521 1.00 46.46 398 LEU A C 1
ATOM 1536 O O . LEU A 1 197 ? 9.606 17.915 -12.663 1.00 47.01 398 LEU A O 1
ATOM 1541 N N . LEU A 1 198 ? 9.952 15.723 -13.125 1.00 44.08 399 LEU A N 1
ATOM 1542 C CA . LEU A 1 198 ? 11.046 15.910 -14.068 1.00 42.75 399 LEU A CA 1
ATOM 1543 C C . LEU A 1 198 ? 10.583 16.730 -15.260 1.00 46.15 399 LEU A C 1
ATOM 1544 O O . LEU A 1 198 ? 11.235 17.692 -15.667 1.00 49.59 399 LEU A O 1
ATOM 1549 N N . TYR A 1 199 ? 9.432 16.361 -15.799 1.00 42.62 400 TYR A N 1
ATOM 1550 C CA . TYR A 1 199 ? 8.876 17.082 -16.932 1.00 46.05 400 TYR A CA 1
ATOM 1551 C C . TYR A 1 199 ? 8.584 18.528 -16.554 1.00 43.60 400 TYR A C 1
ATOM 1552 O O . TYR A 1 199 ? 8.929 19.446 -17.283 1.00 46.90 400 TYR A O 1
ATOM 1561 N N . THR A 1 200 ? 7.984 18.727 -15.388 1.00 44.92 401 THR A N 1
ATOM 1562 C CA . THR A 1 200 ? 7.747 20.072 -14.883 1.00 44.22 401 THR A CA 1
ATOM 1563 C C . THR A 1 200 ? 9.078 20.792 -14.666 1.00 47.64 401 THR A C 1
ATOM 1564 O O . THR A 1 200 ? 9.197 21.973 -14.983 1.00 53.50 401 THR A O 1
ATOM 1568 N N . ASP A 1 201 ? 10.084 20.088 -14.155 1.00 46.40 402 ASP A N 1
ATOM 1569 C CA . ASP A 1 201 ? 11.389 20.708 -13.958 1.00 46.86 402 ASP A CA 1
ATOM 1570 C C . ASP A 1 201 ? 11.978 21.210 -15.297 1.00 55.67 402 ASP A C 1
ATOM 1571 O O . ASP A 1 201 ? 12.441 22.353 -15.396 1.00 53.65 402 ASP A O 1
ATOM 1576 N N . TYR A 1 202 ? 11.918 20.369 -16.328 1.00 53.49 403 TYR A N 1
ATOM 1577 C CA . TYR A 1 202 ? 12.403 20.725 -17.663 1.00 52.61 403 TYR A CA 1
ATOM 1578 C C . TYR A 1 202 ? 11.716 21.969 -18.200 1.00 52.09 403 TYR A C 1
ATOM 1579 O O . TYR A 1 202 ? 12.365 22.876 -18.729 1.00 55.67 403 TYR A O 1
ATOM 1588 N N . LEU A 1 203 ? 10.397 22.002 -18.072 1.00 51.98 404 LEU A N 1
ATOM 1589 C CA . LEU A 1 203 ? 9.615 23.131 -18.546 1.00 48.16 404 LEU A CA 1
ATOM 1590 C C . LEU A 1 203 ? 10.002 24.415 -17.819 1.00 56.06 404 LEU A C 1
ATOM 1591 O O . LEU A 1 203 ? 9.955 25.513 -18.398 1.00 55.34 404 LEU A O 1
ATOM 1596 N N . LEU A 1 204 ? 10.352 24.289 -16.543 1.00 52.62 405 LEU A N 1
ATOM 1597 C CA . LEU A 1 204 ? 10.851 25.451 -15.816 1.00 56.17 405 LEU A CA 1
ATOM 1598 C C . LEU A 1 204 ? 12.135 25.959 -16.448 1.00 54.11 405 LEU A C 1
ATOM 1599 O O . LEU A 1 204 ? 12.252 27.149 -16.723 1.00 58.62 405 LEU A O 1
ATOM 1604 N N . SER A 1 205 ? 13.081 25.073 -16.729 1.00 52.56 406 SER A N 1
ATOM 1605 C CA . SER A 1 205 ? 14.346 25.553 -17.269 1.00 57.29 406 SER A CA 1
ATOM 1606 C C . SER A 1 205 ? 14.168 26.067 -18.707 1.00 57.44 406 SER A C 1
ATOM 1607 O O . SER A 1 205 ? 14.905 26.946 -19.132 1.00 63.18 406 SER A O 1
ATOM 1610 N N . GLU A 1 206 ? 13.189 25.547 -19.443 1.00 57.40 407 GLU A N 1
ATOM 1611 C CA . GLU A 1 206 ? 12.837 26.105 -20.753 1.00 53.67 407 GLU A CA 1
ATOM 1612 C C . GLU A 1 206 ? 12.283 27.516 -20.618 1.00 57.00 407 GLU A C 1
ATOM 1613 O O . GLU A 1 206 ? 12.472 28.355 -21.500 1.00 60.16 407 GLU A O 1
ATOM 1619 N N . ILE A 1 207 ? 11.574 27.766 -19.524 1.00 58.70 408 ILE A N 1
ATOM 1620 C CA . ILE A 1 207 ? 11.061 29.102 -19.242 1.00 60.35 408 ILE A CA 1
ATOM 1621 C C . ILE A 1 207 ? 12.226 30.040 -18.937 1.00 61.59 408 ILE A C 1
ATOM 1622 O O . ILE A 1 207 ? 12.310 31.127 -19.493 1.00 59.76 408 ILE A O 1
ATOM 1627 N N . ILE A 1 208 ? 13.137 29.588 -18.081 1.00 59.07 409 ILE A N 1
ATOM 1628 C CA . ILE A 1 208 ? 14.357 30.319 -17.779 1.00 57.85 409 ILE A CA 1
ATOM 1629 C C . ILE A 1 208 ? 15.141 30.590 -19.064 1.00 66.07 409 ILE A C 1
ATOM 1630 O O . ILE A 1 208 ? 15.667 31.686 -19.274 1.00 68.24 409 ILE A O 1
ATOM 1635 N N . LYS A 1 209 ? 15.176 29.581 -19.933 1.00 68.75 410 LYS A N 1
ATOM 1636 C CA . LYS A 1 209 ? 15.916 29.609 -21.196 1.00 68.15 410 LYS A CA 1
ATOM 1637 C C . LYS A 1 209 ? 15.371 30.676 -22.135 1.00 68.29 410 LYS A C 1
ATOM 1638 O O . LYS A 1 209 ? 16.114 31.294 -22.885 1.00 74.76 410 LYS A O 1
ATOM 1644 N N . LEU A 1 210 ? 14.068 30.904 -22.069 1.00 65.47 411 LEU A N 1
ATOM 1645 C CA . LEU A 1 210 ? 13.440 31.942 -22.865 1.00 66.71 411 LEU A CA 1
ATOM 1646 C C . LEU A 1 210 ? 13.630 33.292 -22.176 1.00 71.40 411 LEU A C 1
ATOM 1647 O O . LEU A 1 210 ? 13.613 34.345 -22.821 1.00 72.25 411 LEU A O 1
ATOM 1652 N N . LEU A 1 211 ? 13.818 33.253 -20.858 1.00 73.71 412 LEU A N 1
ATOM 1653 C CA . LEU A 1 211 ? 14.001 34.472 -20.074 1.00 73.82 412 LEU A CA 1
ATOM 1654 C C . LEU A 1 211 ? 15.373 35.093 -20.281 1.00 78.98 412 LEU A C 1
ATOM 1655 O O . LEU A 1 211 ? 15.537 36.315 -20.167 1.00 81.52 412 LEU A O 1
ATOM 1660 N N . LYS A 1 212 ? 16.359 34.261 -20.598 1.00 78.00 413 LYS A N 1
ATOM 1661 C CA . LYS A 1 212 ? 17.703 34.771 -20.843 1.00 79.38 413 LYS A CA 1
ATOM 1662 C C . LYS A 1 212 ? 17.788 35.458 -22.208 1.00 77.68 413 LYS A C 1
ATOM 1663 O O . LYS A 1 212 ? 18.694 36.245 -22.457 1.00 76.82 413 LYS A O 1
ATOM 1669 N N . GLU A 1 213 ? 16.852 35.159 -23.096 1.00 79.69 414 GLU A N 1
ATOM 1670 C CA . GLU A 1 213 ? 16.824 35.828 -24.384 1.00 74.08 414 GLU A CA 1
ATOM 1671 C C . GLU A 1 213 ? 16.113 37.163 -24.258 1.00 76.09 414 GLU A C 1
ATOM 1672 O O . GLU A 1 213 ? 16.060 37.948 -25.205 1.00 76.74 414 GLU A O 1
ATOM 1678 N N . GLN A 1 214 ? 15.578 37.433 -23.073 1.00 78.05 415 GLN A N 1
ATOM 1679 C CA . GLN A 1 214 ? 14.874 38.693 -22.837 1.00 79.37 415 GLN A CA 1
ATOM 1680 C C . GLN A 1 214 ? 15.568 39.638 -21.852 1.00 81.00 415 GLN A C 1
ATOM 1681 O O . GLN A 1 214 ? 15.000 39.955 -20.803 1.00 84.55 415 GLN A O 1
ATOM 1687 N N . LYS A 1 215 ? 16.789 40.075 -22.158 1.00 81.07 416 LYS A N 1
ATOM 1688 C CA . LYS A 1 215 ? 17.558 40.871 -21.192 1.00 84.79 416 LYS A CA 1
ATOM 1689 C C . LYS A 1 215 ? 17.354 42.372 -21.352 1.00 81.96 416 LYS A C 1
ATOM 1690 O O . LYS A 1 215 ? 18.045 43.177 -20.728 1.00 80.93 416 LYS A O 1
ATOM 1696 N N . SER A 1 216 ? 16.413 42.741 -22.210 1.00 75.60 417 SER A N 1
ATOM 1697 C CA . SER A 1 216 ? 15.976 44.123 -22.273 1.00 71.66 417 SER A CA 1
ATOM 1698 C C . SER A 1 216 ? 15.211 44.398 -20.965 1.00 72.25 417 SER A C 1
ATOM 1699 O O . SER A 1 216 ? 14.921 45.540 -20.612 1.00 75.80 417 SER A O 1
ATOM 1702 N N . TYR A 1 217 ? 14.886 43.308 -20.266 1.00 76.88 418 TYR A N 1
ATOM 1703 C CA . TYR A 1 217 ? 14.085 43.288 -19.040 1.00 73.08 418 TYR A CA 1
ATOM 1704 C C . TYR A 1 217 ? 14.787 42.669 -17.824 1.00 68.86 418 TYR A C 1
ATOM 1705 O O . TYR A 1 217 ? 15.734 41.887 -17.948 1.00 65.35 418 TYR A O 1
ATOM 1714 N N . GLU A 1 218 ? 14.291 43.020 -16.644 1.00 67.04 419 GLU A N 1
ATOM 1715 C CA . GLU A 1 218 ? 14.647 42.306 -15.432 1.00 72.70 419 GLU A CA 1
ATOM 1716 C C . GLU A 1 218 ? 13.611 41.185 -15.264 1.00 73.92 419 GLU A C 1
ATOM 1717 O O . GLU A 1 218 ? 12.408 41.445 -15.087 1.00 70.14 419 GLU A O 1
ATOM 1723 N N . SER A 1 219 ? 14.075 39.940 -15.338 1.00 70.41 420 SER A N 1
ATOM 1724 C CA . SER A 1 219 ? 13.159 38.806 -15.418 1.00 68.12 420 SER A CA 1
ATOM 1725 C C . SER A 1 219 ? 13.268 37.905 -14.200 1.00 67.13 420 SER A C 1
ATOM 1726 O O . SER A 1 219 ? 14.363 37.620 -13.699 1.00 65.30 420 SER A O 1
ATOM 1729 N N . SER A 1 220 ? 12.114 37.457 -13.726 1.00 65.90 421 SER A N 1
ATOM 1730 C CA . SER A 1 220 ? 12.076 36.490 -12.644 1.00 64.57 421 SER A CA 1
ATOM 1731 C C . SER A 1 220 ? 11.092 35.358 -12.925 1.00 59.54 421 SER A C 1
ATOM 1732 O O . SER A 1 220 ? 10.044 35.564 -13.559 1.00 53.84 421 SER A O 1
ATOM 1735 N N . LEU A 1 221 ? 11.458 34.160 -12.472 1.00 57.56 422 LEU A N 1
ATOM 1736 C CA . LEU A 1 221 ? 10.547 33.024 -12.429 1.00 48.00 422 LEU A CA 1
ATOM 1737 C C . LEU A 1 221 ? 10.242 32.636 -10.982 1.00 52.62 422 LEU A C 1
ATOM 1738 O O . LEU A 1 221 ? 11.159 32.424 -10.169 1.00 48.39 422 LEU A O 1
ATOM 1743 N N . PHE A 1 222 ? 8.953 32.563 -10.654 1.00 46.73 423 PHE A N 1
ATOM 1744 C CA . PHE A 1 222 ? 8.547 31.994 -9.378 1.00 44.96 423 PHE A CA 1
ATOM 1745 C C . PHE A 1 222 ? 7.570 30.857 -9.621 1.00 46.80 423 PHE A C 1
ATOM 1746 O O . PHE A 1 222 ? 6.537 31.038 -10.293 1.00 41.80 423 PHE A O 1
ATOM 1754 N N . TYR A 1 223 ? 7.944 29.678 -9.114 1.00 45.72 424 TYR A N 1
ATOM 1755 C CA . TYR A 1 223 ? 7.145 28.457 -9.240 1.00 44.33 424 TYR A CA 1
ATOM 1756 C C . TYR A 1 223 ? 6.771 27.892 -7.873 1.00 43.63 424 TYR A C 1
ATOM 1757 O O . TYR A 1 223 ? 7.639 27.726 -7.008 1.00 43.19 424 TYR A O 1
ATOM 1766 N N . LEU A 1 224 ? 5.490 27.587 -7.685 1.00 40.37 425 LEU A N 1
ATOM 1767 C CA . LEU A 1 224 ? 5.059 26.842 -6.493 1.00 42.25 425 LEU A CA 1
ATOM 1768 C C . LEU A 1 224 ? 3.875 25.935 -6.815 1.00 38.38 425 LEU A C 1
ATOM 1769 O O . LEU A 1 224 ? 3.097 26.195 -7.736 1.00 34.99 425 LEU A O 1
ATOM 1774 N N . SER A 1 225 ? 3.728 24.874 -6.037 1.00 38.90 426 SER A N 1
ATOM 1775 C CA . SER A 1 225 ? 2.630 23.956 -6.255 1.00 37.31 426 SER A CA 1
ATOM 1776 C C . SER A 1 225 ? 1.419 24.413 -5.464 1.00 31.68 426 SER A C 1
ATOM 1777 O O . SER A 1 225 ? 1.571 25.160 -4.495 1.00 38.22 426 SER A O 1
ATOM 1780 N N . ASP A 1 226 ? 0.226 23.991 -5.882 1.00 29.44 427 ASP A N 1
ATOM 1781 C CA . ASP A 1 226 ? -0.981 24.269 -5.109 1.00 30.69 427 ASP A CA 1
ATOM 1782 C C . ASP A 1 226 ? -1.055 23.416 -3.828 1.00 32.04 427 ASP A C 1
ATOM 1783 O O . ASP A 1 226 ? -1.553 23.896 -2.816 1.00 33.11 427 ASP A O 1
ATOM 1788 N N . HIS A 1 227 ? -0.558 22.180 -3.870 1.00 33.38 428 HIS A N 1
ATOM 1789 C CA . HIS A 1 227 ? -0.543 21.267 -2.701 1.00 35.50 428 HIS A CA 1
ATOM 1790 C C . HIS A 1 227 ? 0.277 19.999 -3.010 1.00 36.25 428 HIS A C 1
ATOM 1791 O O . HIS A 1 227 ? 0.790 19.822 -4.122 1.00 36.65 428 HIS A O 1
ATOM 1798 N N . GLY A 1 228 ? 0.417 19.127 -2.025 1.00 30.87 429 GLY A N 1
ATOM 1799 C CA . GLY A 1 228 ? 1.174 17.910 -2.220 1.00 29.40 429 GLY A CA 1
ATOM 1800 C C . GLY A 1 228 ? 0.297 16.782 -2.708 1.00 30.71 429 GLY A C 1
ATOM 1801 O O . GLY A 1 228 ? -0.714 17.005 -3.362 1.00 33.59 429 GLY A O 1
ATOM 1802 N N . GLU A 1 229 ? 0.702 15.560 -2.407 1.00 32.15 430 GLU A N 1
ATOM 1803 C CA . GLU A 1 229 ? 0.001 14.357 -2.867 1.00 30.78 430 GLU A CA 1
ATOM 1804 C C . GLU A 1 229 ? 0.424 13.162 -2.031 1.00 29.05 430 GLU A C 1
ATOM 1805 O O . GLU A 1 229 ? 1.589 13.056 -1.652 1.00 30.50 430 GLU A O 1
ATOM 1811 N N . SER A 1 230 ? -0.521 12.280 -1.729 1.00 29.37 431 SER A N 1
ATOM 1812 C CA . SER A 1 230 ? -0.205 10.990 -1.102 1.00 34.19 431 SER A CA 1
ATOM 1813 C C . SER A 1 230 ? -0.063 9.879 -2.163 1.00 33.77 431 SER A C 1
ATOM 1814 O O . SER A 1 230 ? -0.809 9.859 -3.137 1.00 29.22 431 SER A O 1
ATOM 1817 N N . LEU A 1 231 ? 0.852 8.936 -1.934 1.00 33.74 432 LEU A N 1
ATOM 1818 C CA . LEU A 1 231 ? 1.139 7.887 -2.905 1.00 30.29 432 LEU A CA 1
ATOM 1819 C C . LEU A 1 231 ? 1.054 6.486 -2.270 1.00 33.26 432 LEU A C 1
ATOM 1820 O O . LEU A 1 231 ? 1.896 5.625 -2.526 1.00 29.95 432 LEU A O 1
ATOM 1825 N N . GLY A 1 232 ? 0.047 6.271 -1.422 1.00 34.45 433 GLY A N 1
ATOM 1826 C CA . GLY A 1 232 ? -0.161 4.971 -0.802 1.00 31.10 433 GLY A CA 1
ATOM 1827 C C . GLY A 1 232 ? 0.421 4.829 0.595 1.00 34.60 433 GLY A C 1
ATOM 1828 O O . GLY A 1 232 ? 0.139 3.861 1.298 1.00 35.14 433 GLY A O 1
ATOM 1829 N N . GLU A 1 233 ? 1.274 5.763 0.995 1.00 35.53 434 GLU A N 1
ATOM 1830 C CA . GLU A 1 233 ? 1.789 5.720 2.351 1.00 38.15 434 GLU A CA 1
ATOM 1831 C C . GLU A 1 233 ? 0.618 5.717 3.331 1.00 33.48 434 GLU A C 1
ATOM 1832 O O . GLU A 1 233 ? -0.274 6.564 3.246 1.00 32.07 434 GLU A O 1
ATOM 1838 N N . ASN A 1 234 ? 0.618 4.742 4.236 1.00 32.35 435 ASN A N 1
ATOM 1839 C CA . ASN A 1 234 ? -0.426 4.606 5.236 1.00 27.94 435 ASN A CA 1
ATOM 1840 C C . ASN A 1 234 ? -1.812 4.459 4.603 1.00 31.51 435 ASN A C 1
ATOM 1841 O O . ASN A 1 234 ? -2.835 4.812 5.206 1.00 27.63 435 ASN A O 1
ATOM 1846 N N . GLY A 1 235 ? -1.843 3.949 3.368 1.00 30.54 436 GLY A N 1
ATOM 1847 C CA . GLY A 1 235 ? -3.095 3.722 2.668 1.00 25.55 436 GLY A C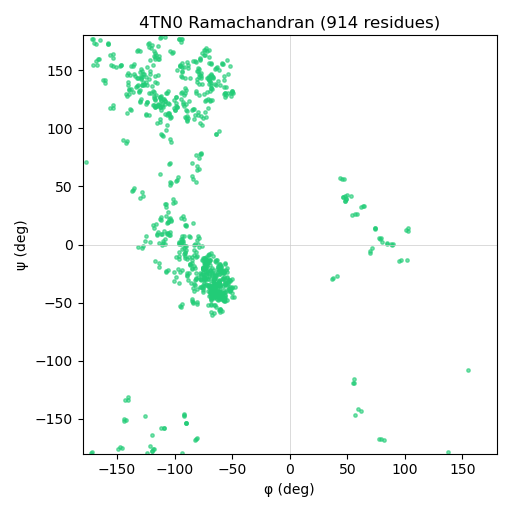A 1
ATOM 1848 C C . GLY A 1 235 ? -3.751 4.972 2.078 1.00 29.58 436 GLY A C 1
ATOM 1849 O O . GLY A 1 235 ? -4.877 4.929 1.571 1.00 29.36 436 GLY A O 1
ATOM 1850 N N . ILE A 1 236 ? -3.076 6.108 2.152 1.00 27.06 437 ILE A N 1
ATOM 1851 C CA . ILE A 1 236 ? -3.687 7.312 1.630 1.00 30.42 437 ILE A CA 1
ATOM 1852 C C . ILE A 1 236 ? -3.265 7.549 0.186 1.00 28.07 437 ILE A C 1
ATOM 1853 O O . ILE A 1 236 ? -2.082 7.467 -0.138 1.00 29.93 437 ILE A O 1
ATOM 1858 N N . TYR A 1 237 ? -4.243 7.811 -0.678 1.00 29.36 438 TYR A N 1
ATOM 1859 C CA . TYR A 1 237 ? -3.966 8.247 -2.057 1.00 27.39 438 TYR A CA 1
ATOM 1860 C C . TYR A 1 237 ? -4.518 9.631 -2.342 1.00 31.42 438 TYR A C 1
ATOM 1861 O O . TYR A 1 237 ? -5.399 10.136 -1.617 1.00 29.80 438 TYR A O 1
ATOM 1870 N N . LEU A 1 238 ? -3.999 10.228 -3.418 1.00 30.35 439 LEU A N 1
ATOM 1871 C CA . LEU A 1 238 ? -4.455 11.515 -3.917 1.00 24.61 439 LEU A CA 1
ATOM 1872 C C . LEU A 1 238 ? -4.290 12.611 -2.842 1.00 29.51 439 LEU A C 1
ATOM 1873 O O . LEU A 1 238 ? -3.266 12.677 -2.146 1.00 27.72 439 LEU A O 1
ATOM 1878 N N . HIS A 1 239 ? -5.233 13.532 -2.739 1.00 29.70 440 HIS A N 1
ATOM 1879 C CA . HIS A 1 239 ? -5.035 14.589 -1.765 1.00 24.00 440 HIS A CA 1
ATOM 1880 C C . HIS A 1 239 ? -6.339 14.997 -1.132 1.00 25.23 440 HIS A C 1
ATOM 1881 O O . HIS A 1 239 ? -7.249 14.185 -1.013 1.00 25.14 440 HIS A O 1
ATOM 1888 N N . GLY A 1 240 ? -6.420 16.254 -0.707 1.00 24.45 441 GLY A N 1
ATOM 1889 C CA . GLY A 1 240 ? -7.644 16.779 -0.155 1.00 25.76 441 GLY A CA 1
ATOM 1890 C C . GLY A 1 240 ? -8.008 16.313 1.249 1.00 28.63 441 GLY A C 1
ATOM 1891 O O . GLY A 1 240 ? -9.152 16.502 1.663 1.00 26.91 441 GLY A O 1
ATOM 1892 N N . MET A 1 241 ? -7.070 15.700 1.974 1.00 26.19 442 MET A N 1
ATOM 1893 C CA . MET A 1 241 ? -7.330 15.306 3.373 1.00 30.86 442 MET A CA 1
ATOM 1894 C C . MET A 1 241 ? -7.443 16.584 4.235 1.00 30.12 442 MET A C 1
ATOM 1895 O O . MET A 1 241 ? -6.710 17.548 4.006 1.00 27.74 442 MET A O 1
ATOM 1900 N N . PRO A 1 242 ? -8.373 16.622 5.205 1.00 31.81 443 PRO A N 1
ATOM 1901 C CA . PRO A 1 242 ? -8.479 17.876 5.995 1.00 27.89 443 PRO A CA 1
ATOM 1902 C C . PRO A 1 242 ? -7.119 18.351 6.542 1.00 25.64 443 PRO A C 1
ATOM 1903 O O . PRO A 1 242 ? -6.327 17.558 7.051 1.00 30.94 443 PRO A O 1
ATOM 1907 N N . TYR A 1 243 ? -6.831 19.627 6.347 1.00 24.25 444 TYR A N 1
ATOM 1908 C CA . TYR A 1 243 ? -5.498 20.156 6.558 1.00 21.91 444 TYR A CA 1
ATOM 1909 C C . TYR A 1 243 ? -4.887 19.784 7.885 1.00 28.15 444 TYR A C 1
ATOM 1910 O O . TYR A 1 243 ? -3.725 19.392 7.936 1.00 31.40 444 TYR A O 1
ATOM 1919 N N . ALA A 1 244 ? -5.678 19.903 8.955 1.00 26.16 445 ALA A N 1
ATOM 1920 C CA . ALA A 1 244 ? -5.175 19.720 10.309 1.00 28.04 445 ALA A CA 1
ATOM 1921 C C . ALA A 1 244 ? -4.688 18.270 10.564 1.00 30.57 445 ALA A C 1
ATOM 1922 O O . ALA A 1 244 ? -3.798 18.041 11.392 1.00 25.56 445 ALA A O 1
ATOM 1924 N N . ILE A 1 245 ? -5.231 17.294 9.845 1.00 25.60 446 ILE A N 1
ATOM 1925 C CA . ILE A 1 245 ? -4.771 15.942 10.086 1.00 27.96 446 ILE A CA 1
ATOM 1926 C C . ILE A 1 245 ? -3.935 15.441 8.927 1.00 32.27 446 ILE A C 1
ATOM 1927 O O . ILE A 1 245 ? -3.457 14.319 8.963 1.00 31.77 446 ILE A O 1
ATOM 1932 N N . ALA A 1 246 ? -3.742 16.277 7.907 1.00 34.68 447 ALA A N 1
ATOM 1933 C CA . ALA A 1 246 ? -3.069 15.832 6.687 1.00 31.60 447 ALA A CA 1
ATOM 1934 C C . ALA A 1 246 ? -1.591 15.553 6.931 1.00 33.31 447 ALA A C 1
ATOM 1935 O O . ALA A 1 246 ? -0.947 16.260 7.689 1.00 33.77 447 ALA A O 1
ATOM 1937 N N . PRO A 1 247 ? -1.038 14.527 6.264 1.00 33.78 448 PRO A N 1
ATOM 1938 C CA . PRO A 1 247 ? 0.414 14.311 6.314 1.00 33.40 448 PRO A CA 1
ATOM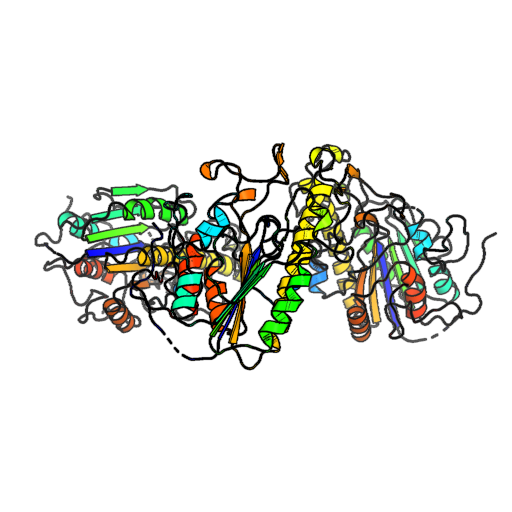 1939 C C . PRO A 1 247 ? 1.157 15.428 5.574 1.00 36.83 448 PRO A C 1
ATOM 1940 O O . PRO A 1 247 ? 0.596 16.072 4.662 1.00 33.72 448 PRO A O 1
ATOM 1944 N N . SER A 1 248 ? 2.417 15.648 5.931 1.00 32.91 449 SER A N 1
ATOM 1945 C CA . SER A 1 248 ? 3.190 16.697 5.273 1.00 32.55 449 SER A CA 1
ATOM 1946 C C . SER A 1 248 ? 3.317 16.463 3.749 1.00 37.35 449 SER A C 1
ATOM 1947 O O . SER A 1 248 ? 3.597 17.406 3.012 1.00 34.46 449 SER A O 1
ATOM 1950 N N . TYR A 1 249 ? 3.147 15.209 3.303 1.00 36.40 450 TYR A N 1
ATOM 1951 C CA . TYR A 1 249 ? 3.116 14.869 1.877 1.00 35.14 450 TYR A CA 1
ATOM 1952 C C . TYR A 1 249 ? 2.115 15.733 1.126 1.00 34.42 450 TYR A C 1
ATOM 1953 O O . TYR A 1 249 ? 2.317 16.007 -0.045 1.00 37.23 450 TYR A O 1
ATOM 1962 N N . GLN A 1 250 ? 1.044 16.158 1.798 1.00 33.32 451 GLN A N 1
ATOM 1963 C CA . GLN A 1 250 ? 0.006 16.956 1.144 1.00 31.74 451 GLN A CA 1
ATOM 1964 C C . GLN A 1 250 ? 0.144 18.468 1.358 1.00 33.00 451 GLN A C 1
ATOM 1965 O O . GLN A 1 250 ? -0.397 19.228 0.563 1.00 32.98 451 GLN A O 1
ATOM 1971 N N . THR A 1 251 ? 0.859 18.902 2.401 1.00 30.23 452 THR A N 1
ATOM 1972 C CA . THR A 1 251 ? 0.983 20.333 2.708 1.00 34.71 452 THR A CA 1
ATOM 1973 C C . THR A 1 251 ? 2.363 20.939 2.403 1.00 37.07 452 THR A C 1
ATOM 1974 O O . THR A 1 251 ? 2.498 22.161 2.190 1.00 40.61 452 THR A O 1
ATOM 1978 N N . HIS A 1 252 ? 3.382 20.088 2.386 1.00 36.21 453 HIS A N 1
ATOM 1979 C CA . HIS A 1 252 ? 4.761 20.527 2.164 1.00 39.04 453 HIS A CA 1
ATOM 1980 C C . HIS A 1 252 ? 5.071 20.521 0.660 1.00 43.12 453 HIS A C 1
ATOM 1981 O O . HIS A 1 252 ? 5.230 19.450 0.045 1.00 40.09 453 HIS A O 1
ATOM 1988 N N . ILE A 1 253 ? 5.149 21.721 0.083 1.00 41.05 454 ILE A N 1
ATOM 1989 C CA . ILE A 1 253 ? 5.273 21.903 -1.363 1.00 41.22 454 ILE A CA 1
ATOM 1990 C C . ILE A 1 253 ? 6.616 22.496 -1.747 1.00 44.93 454 ILE A C 1
ATOM 1991 O O . ILE A 1 253 ? 7.268 23.153 -0.932 1.00 47.76 454 ILE A O 1
ATOM 1996 N N . PRO A 1 254 ? 7.009 22.315 -3.015 1.00 45.35 455 PRO A N 1
ATOM 1997 C CA . PRO A 1 254 ? 8.190 22.997 -3.530 1.00 46.33 455 PRO A CA 1
ATOM 1998 C C . PRO A 1 254 ? 7.900 24.463 -3.846 1.00 47.04 455 PRO A C 1
ATOM 1999 O O . PRO A 1 254 ? 6.789 24.825 -4.246 1.00 40.51 455 PRO A O 1
ATOM 2003 N N . ALA A 1 255 ? 8.911 25.300 -3.664 1.00 48.53 456 ALA A N 1
ATOM 2004 C CA . ALA A 1 255 ? 8.882 26.640 -4.209 1.00 49.47 456 ALA A CA 1
ATOM 2005 C C . ALA A 1 255 ? 10.262 26.907 -4.782 1.00 52.04 456 ALA A C 1
ATOM 2006 O O . ALA A 1 255 ? 11.283 26.578 -4.156 1.00 51.19 456 ALA A O 1
ATOM 2008 N N . ILE A 1 256 ? 10.276 27.444 -5.999 1.00 49.01 457 ILE A N 1
ATOM 2009 C CA . ILE A 1 256 ? 11.507 27.672 -6.748 1.00 52.99 457 ILE A CA 1
ATOM 2010 C C . ILE A 1 256 ? 11.549 29.094 -7.310 1.00 51.75 457 ILE A C 1
ATOM 2011 O O . ILE A 1 256 ? 10.589 29.540 -7.949 1.00 49.44 457 ILE A O 1
ATOM 2016 N N . PHE A 1 257 ? 12.669 29.786 -7.102 1.00 50.80 458 PHE A N 1
ATOM 2017 C CA . PHE A 1 257 ? 12.830 31.137 -7.649 1.00 55.60 458 PHE A CA 1
ATOM 2018 C C . PHE A 1 257 ? 14.071 31.279 -8.508 1.00 55.05 458 PHE A C 1
ATOM 2019 O O . PHE A 1 257 ? 15.136 30.733 -8.201 1.00 58.62 458 PHE A O 1
ATOM 2027 N N . TRP A 1 258 ? 13.917 32.009 -9.601 1.00 56.07 459 TRP A N 1
ATOM 2028 C CA . TRP A 1 258 ? 15.059 32.368 -10.418 1.00 62.15 459 TRP A CA 1
ATOM 2029 C C . TRP A 1 258 ? 14.908 33.795 -10.926 1.00 62.66 459 TRP A C 1
ATOM 2030 O O . TRP A 1 258 ? 13.802 34.246 -11.232 1.00 60.50 459 TRP A O 1
ATOM 2041 N N . SER A 1 259 ? 16.032 34.492 -11.047 1.00 64.96 460 SER A N 1
ATOM 2042 C CA . SER A 1 259 ? 16.038 35.828 -11.619 1.00 62.25 460 SER A CA 1
ATOM 2043 C C . SER A 1 259 ? 17.374 36.079 -12.275 1.00 65.71 460 SER A C 1
ATOM 2044 O O . SER A 1 259 ? 18.383 35.494 -11.873 1.00 67.34 460 SER A O 1
ATOM 2047 N N . ASN A 1 260 ? 17.381 36.954 -13.278 1.00 68.38 461 ASN A N 1
ATOM 2048 C CA . ASN A 1 260 ? 18.630 37.398 -13.891 1.00 69.76 461 ASN A CA 1
ATOM 2049 C C . ASN A 1 260 ? 19.225 38.553 -13.091 1.00 76.57 461 ASN A C 1
ATOM 2050 O O . ASN A 1 260 ? 20.431 38.807 -13.141 1.00 80.51 461 ASN A O 1
ATOM 2055 N N . ASP A 1 261 ? 18.364 39.217 -12.325 1.00 68.94 462 ASP A N 1
ATOM 2056 C CA . ASP A 1 261 ? 18.784 40.173 -11.317 1.00 71.96 462 ASP A CA 1
ATOM 2057 C C . ASP A 1 261 ? 19.287 39.379 -10.135 1.00 75.72 462 ASP A C 1
ATOM 2058 O O . ASP A 1 261 ? 18.494 38.879 -9.341 1.00 79.10 462 ASP A O 1
ATOM 2063 N N . GLU A 1 262 ? 20.600 39.284 -9.984 1.00 77.53 463 GLU A N 1
ATOM 2064 C CA . GLU A 1 262 ? 21.129 38.394 -8.963 1.00 78.31 463 GLU A CA 1
ATOM 2065 C C . GLU A 1 262 ? 21.180 39.022 -7.587 1.00 74.94 463 GLU A C 1
ATOM 2066 O O . GLU A 1 262 ? 21.905 38.554 -6.707 1.00 78.46 463 GLU A O 1
ATOM 2072 N N . LYS A 1 263 ? 20.420 40.088 -7.393 1.00 72.84 464 LYS A N 1
ATOM 2073 C CA . LYS A 1 263 ? 20.325 40.639 -6.057 1.00 77.80 464 LYS A CA 1
ATOM 2074 C C . LYS A 1 263 ? 19.058 40.062 -5.424 1.00 77.73 464 LYS A C 1
ATOM 2075 O O . LYS A 1 263 ? 19.010 39.757 -4.224 1.00 73.64 464 LYS A O 1
ATOM 2081 N N . LEU A 1 264 ? 18.061 39.846 -6.276 1.00 77.71 465 LEU A N 1
ATOM 2082 C CA . LEU A 1 264 ? 16.867 39.099 -5.918 1.00 72.24 465 LEU A CA 1
ATOM 2083 C C . LEU A 1 264 ? 17.261 37.654 -5.688 1.00 72.85 465 LEU A C 1
ATOM 2084 O O . LEU A 1 264 ? 16.861 37.025 -4.701 1.00 73.49 465 LEU A O 1
ATOM 2089 N N . MET A 1 265 ? 18.079 37.148 -6.601 1.00 71.47 466 MET A N 1
ATOM 2090 C CA . MET A 1 265 ? 18.584 35.796 -6.510 1.00 71.56 466 MET A CA 1
ATOM 2091 C C . MET A 1 265 ? 19.258 35.527 -5.184 1.00 72.84 466 MET A C 1
ATOM 2092 O O . MET A 1 265 ? 19.160 34.417 -4.650 1.00 75.76 466 MET A O 1
ATOM 2097 N N . ASN A 1 266 ? 19.931 36.535 -4.633 1.00 74.79 467 ASN A N 1
ATOM 2098 C CA . ASN A 1 266 ? 20.627 36.295 -3.372 1.00 79.42 467 ASN A CA 1
ATOM 2099 C C . ASN A 1 266 ? 19.759 36.664 -2.157 1.00 80.54 467 ASN A C 1
ATOM 2100 O O . ASN A 1 266 ? 19.987 36.135 -1.063 1.00 80.86 467 ASN A O 1
ATOM 2105 N N . LEU A 1 267 ? 18.753 37.521 -2.336 1.00 74.60 468 LEU A N 1
ATOM 2106 C CA . LEU A 1 267 ? 17.769 37.677 -1.276 1.00 72.09 468 LEU A CA 1
ATOM 2107 C C . LEU A 1 267 ? 16.980 36.380 -1.125 1.00 69.92 468 LEU A C 1
ATOM 2108 O O . LEU A 1 267 ? 16.689 35.938 -0.008 1.00 69.54 468 LEU A O 1
ATOM 2113 N N . ALA A 1 268 ? 16.600 35.803 -2.259 1.00 72.87 469 ALA A N 1
ATOM 2114 C CA . ALA A 1 268 ? 15.901 34.528 -2.272 1.00 69.31 469 ALA A CA 1
ATOM 2115 C C . ALA A 1 268 ? 16.722 33.437 -1.572 1.00 67.26 469 ALA A C 1
ATOM 2116 O O . ALA A 1 268 ? 16.196 32.678 -0.745 1.00 60.90 469 ALA A O 1
ATOM 2118 N N . LYS A 1 269 ? 18.012 33.377 -1.898 1.00 70.80 470 LYS A N 1
ATOM 2119 C CA . LYS A 1 269 ? 18.910 32.359 -1.354 1.00 67.54 470 LYS A CA 1
ATOM 2120 C C . LYS A 1 269 ? 19.020 32.471 0.159 1.00 69.06 470 LYS A C 1
ATOM 2121 O O . LYS A 1 269 ? 19.184 31.465 0.856 1.00 69.08 470 LYS A O 1
ATOM 2127 N N . GLU A 1 270 ? 18.917 33.698 0.663 1.00 68.59 471 GLU A N 1
ATOM 2128 C CA . GLU A 1 270 ? 19.040 33.956 2.092 1.00 68.20 471 GLU A CA 1
ATOM 2129 C C . GLU A 1 270 ? 17.801 33.529 2.870 1.00 65.28 471 GLU A C 1
ATOM 2130 O O . GLU A 1 270 ? 17.883 33.218 4.058 1.00 61.48 471 GLU A O 1
ATOM 2136 N N . HIS A 1 271 ? 16.658 33.495 2.194 1.00 65.92 472 HIS A N 1
ATOM 2137 C CA . HIS A 1 271 ? 15.399 33.165 2.853 1.00 66.15 472 HIS A CA 1
ATOM 2138 C C . HIS A 1 271 ? 14.977 31.690 2.739 1.00 62.25 472 HIS A C 1
ATOM 2139 O O . HIS A 1 271 ? 14.091 31.237 3.475 1.00 59.00 472 HIS A O 1
ATOM 2146 N N . LYS A 1 272 ? 15.646 30.942 1.865 1.00 54.45 473 LYS A N 1
ATOM 2147 C CA . LYS A 1 272 ? 15.128 29.648 1.412 1.00 56.62 473 LYS A CA 1
ATOM 2148 C C . LYS A 1 272 ? 14.794 28.646 2.529 1.00 56.76 473 LYS A C 1
ATOM 2149 O O . LYS A 1 272 ? 13.886 27.829 2.361 1.00 59.02 473 LYS A O 1
ATOM 2155 N N . GLY A 1 273 ? 15.469 28.726 3.673 1.00 56.13 474 GLY A N 1
ATOM 2156 C CA . GLY A 1 273 ? 15.248 27.751 4.727 1.00 52.11 474 GLY A CA 1
ATOM 2157 C C . GLY A 1 273 ? 14.212 28.151 5.763 1.00 56.13 474 GLY A C 1
ATOM 2158 O O . GLY A 1 273 ? 13.953 27.415 6.725 1.00 58.11 474 GLY A O 1
ATOM 2159 N N . LEU A 1 274 ? 13.616 29.323 5.573 1.00 58.97 475 LEU A N 1
ATOM 2160 C CA . LEU A 1 274 ? 12.633 29.868 6.518 1.00 55.11 475 LEU A CA 1
ATOM 2161 C C . LEU A 1 274 ? 11.259 29.237 6.364 1.00 54.49 475 LEU A C 1
ATOM 2162 O O . LEU A 1 274 ? 10.835 28.953 5.241 1.00 59.37 475 LEU A O 1
ATOM 2167 N N . LYS A 1 275 ? 10.549 29.054 7.477 1.00 52.83 476 LYS A N 1
ATOM 2168 C CA . LYS A 1 275 ? 9.171 28.563 7.435 1.00 48.60 476 LYS A CA 1
ATOM 2169 C C . LYS A 1 275 ? 8.260 29.577 6.719 1.00 56.07 476 LYS A C 1
ATOM 2170 O O . LYS A 1 275 ? 7.756 30.539 7.318 1.00 56.46 476 LYS A O 1
ATOM 2176 N N . LEU A 1 276 ? 8.059 29.344 5.426 1.00 50.59 477 LEU A N 1
ATOM 2177 C CA . LEU A 1 276 ? 7.218 30.197 4.600 1.00 50.98 477 LEU A CA 1
ATOM 2178 C C . LEU A 1 276 ? 6.057 29.373 4.055 1.00 49.04 477 LEU A C 1
ATOM 2179 O O . LEU A 1 276 ? 5.911 28.208 4.417 1.00 43.28 477 LEU A O 1
ATOM 2184 N N . SER A 1 277 ? 5.232 29.981 3.202 1.00 48.25 478 SER A N 1
ATOM 2185 C CA . SER A 1 277 ? 4.004 29.344 2.748 1.00 44.90 478 SER A CA 1
ATOM 2186 C C . SER A 1 277 ? 3.299 30.132 1.654 1.00 43.09 478 SER A C 1
ATOM 2187 O O . SER A 1 277 ? 3.761 31.166 1.238 1.00 44.57 478 SER A O 1
ATOM 2190 N N . GLN A 1 278 ? 2.167 29.624 1.191 1.00 44.02 479 GLN A N 1
ATOM 2191 C CA . GLN A 1 278 ? 1.376 30.332 0.199 1.00 41.88 479 GLN A CA 1
ATOM 2192 C C . GLN A 1 278 ? 0.868 31.669 0.742 1.00 43.42 479 GLN A C 1
ATOM 2193 O O . GLN A 1 278 ? 0.540 32.581 -0.031 1.00 51.15 479 GLN A O 1
ATOM 2199 N N . ASP A 1 279 ? 0.818 31.794 2.065 1.00 38.90 480 ASP A N 1
ATOM 2200 C CA . ASP A 1 279 ? 0.476 33.071 2.703 1.00 50.84 480 ASP A CA 1
ATOM 2201 C C . ASP A 1 279 ? 1.335 34.229 2.137 1.00 45.82 480 ASP A C 1
ATOM 2202 O O . ASP A 1 279 ? 0.853 35.336 1.936 1.00 46.81 480 ASP A O 1
ATOM 2207 N N . ASN A 1 280 ? 2.599 33.926 1.861 1.00 45.27 481 ASN A N 1
ATOM 2208 C CA . ASN A 1 280 ? 3.571 34.872 1.358 1.00 47.08 481 ASN A CA 1
ATOM 2209 C C . ASN A 1 280 ? 3.356 35.336 -0.077 1.00 49.98 481 ASN A C 1
ATOM 2210 O O . ASN A 1 280 ? 4.041 36.255 -0.513 1.00 50.31 481 ASN A O 1
ATOM 2215 N N . LEU A 1 281 ? 2.433 34.730 -0.827 1.00 49.07 482 LEU A N 1
ATOM 2216 C CA . LEU A 1 281 ? 2.405 35.030 -2.261 1.00 47.87 482 LEU A CA 1
ATOM 2217 C C . LEU A 1 281 ? 1.817 36.417 -2.487 1.00 49.56 482 LEU A C 1
ATOM 2218 O O . LEU A 1 281 ? 2.261 37.160 -3.368 1.00 49.51 482 LEU A O 1
ATOM 2223 N N . PHE A 1 282 ? 0.879 36.803 -1.634 1.00 49.17 483 PHE A N 1
ATOM 2224 C CA . PHE A 1 282 ? 0.188 38.068 -1.825 1.00 48.79 483 PHE A CA 1
ATOM 2225 C C . PHE A 1 282 ? 1.153 39.259 -1.792 1.00 54.54 483 PHE A C 1
ATOM 2226 O O . PHE A 1 282 ? 1.219 40.023 -2.756 1.00 51.60 483 PHE A O 1
ATOM 2234 N N . SER A 1 283 ? 1.918 39.405 -0.708 1.00 52.09 484 SER A N 1
ATOM 2235 C CA . SER A 1 283 ? 2.797 40.566 -0.584 1.00 56.10 484 SER A CA 1
ATOM 2236 C C . SER A 1 283 ? 3.972 40.455 -1.543 1.00 58.92 484 SER A C 1
ATOM 2237 O O . SER A 1 283 ? 4.466 41.478 -2.035 1.00 58.05 484 SER A O 1
ATOM 2240 N N . THR A 1 284 ? 4.389 39.222 -1.841 1.00 56.10 485 THR A N 1
ATOM 2241 C CA . THR A 1 284 ? 5.501 39.012 -2.769 1.00 56.73 485 THR A CA 1
ATOM 2242 C C . THR A 1 284 ? 5.136 39.525 -4.151 1.00 55.87 485 THR A C 1
ATOM 2243 O O . THR A 1 284 ? 5.976 40.093 -4.852 1.00 62.16 485 THR A O 1
ATOM 2247 N N . LEU A 1 285 ? 3.869 39.364 -4.520 1.00 55.33 486 LEU A N 1
ATOM 2248 C CA . LEU A 1 285 ? 3.390 39.788 -5.836 1.00 54.77 486 LEU A CA 1
ATOM 2249 C C . LEU A 1 285 ? 3.163 41.309 -5.911 1.00 54.54 486 LEU A C 1
ATOM 2250 O O . LEU A 1 285 ? 3.408 41.938 -6.941 1.00 54.67 486 LEU A O 1
ATOM 2255 N N . LEU A 1 286 ? 2.681 41.900 -4.826 1.00 54.34 487 LEU A N 1
ATOM 2256 C CA . LEU A 1 286 ? 2.541 43.346 -4.789 1.00 57.07 487 LEU A CA 1
ATOM 2257 C C . LEU A 1 286 ? 3.940 43.955 -4.780 1.00 58.95 487 LEU A C 1
ATOM 2258 O O . LEU A 1 286 ? 4.272 44.789 -5.623 1.00 56.50 487 LEU A O 1
ATOM 2263 N N . GLY A 1 287 ? 4.769 43.488 -3.848 1.00 58.79 488 GLY A N 1
ATOM 2264 C CA . GLY A 1 287 ? 6.124 43.984 -3.699 1.00 61.52 488 GLY A CA 1
ATOM 2265 C C . GLY A 1 287 ? 6.963 43.950 -4.964 1.00 63.77 488 GLY A C 1
ATOM 2266 O O . GLY A 1 287 ? 7.847 44.787 -5.162 1.00 70.25 488 GLY A O 1
ATOM 2267 N N . TYR A 1 288 ? 6.688 42.986 -5.832 1.00 62.07 489 TYR A N 1
ATOM 2268 C CA . TYR A 1 288 ? 7.525 42.797 -7.003 1.00 60.84 489 TYR A CA 1
ATOM 2269 C C . TYR A 1 288 ? 7.337 43.930 -7.985 1.00 62.04 489 TYR A C 1
ATOM 2270 O O . TYR A 1 288 ? 8.288 44.331 -8.662 1.00 66.37 489 TYR A O 1
ATOM 2279 N N . PHE A 1 289 ? 6.116 44.447 -8.078 1.00 59.31 490 PHE A N 1
ATOM 2280 C CA . PHE A 1 289 ? 5.861 45.540 -9.007 1.00 61.21 490 PHE A CA 1
ATOM 2281 C C . PHE A 1 289 ? 5.772 46.867 -8.252 1.00 62.28 490 PHE A C 1
ATOM 2282 O O . PHE A 1 289 ? 5.273 47.856 -8.781 1.00 56.96 490 PHE A O 1
ATOM 2290 N N . ASN A 1 290 ? 6.340 46.879 -7.043 1.00 63.98 491 ASN A N 1
ATOM 2291 C CA . ASN A 1 290 ? 6.396 48.062 -6.180 1.00 67.54 491 ASN A CA 1
ATOM 2292 C C . ASN A 1 290 ? 5.043 48.724 -5.931 1.00 65.53 491 ASN A C 1
ATOM 2293 O O . ASN A 1 290 ? 4.938 49.951 -5.975 1.00 71.69 491 ASN A O 1
ATOM 2298 N N . VAL A 1 291 ? 4.005 47.925 -5.695 1.00 61.81 492 VAL A N 1
ATOM 2299 C CA . VAL A 1 291 ? 2.683 48.498 -5.446 1.00 63.78 492 VAL A CA 1
ATOM 2300 C C . VAL A 1 291 ? 2.645 49.134 -4.057 1.00 65.30 492 VAL A C 1
ATOM 2301 O O . VAL A 1 291 ? 2.936 48.478 -3.049 1.00 62.51 492 VAL A O 1
ATOM 2305 N N . LYS A 1 292 ? 2.289 50.415 -4.007 1.00 62.37 493 LYS A N 1
ATOM 2306 C CA . LYS A 1 292 ? 2.241 51.116 -2.734 1.00 62.85 493 LYS A CA 1
ATOM 2307 C C . LYS A 1 292 ? 0.823 51.015 -2.185 1.00 55.88 493 LYS A C 1
ATOM 2308 O O . LYS A 1 292 ? -0.132 51.429 -2.834 1.00 53.73 493 LYS A O 1
ATOM 2314 N N . THR A 1 293 ? 0.702 50.434 -0.996 1.00 53.28 494 THR A N 1
ATOM 2315 C CA . THR A 1 293 ? -0.593 50.211 -0.366 1.00 55.78 494 THR A CA 1
ATOM 2316 C C . THR A 1 293 ? -0.378 49.743 1.062 1.00 54.30 494 THR A C 1
ATOM 2317 O O . THR A 1 293 ? 0.672 49.191 1.389 1.00 55.69 494 THR A O 1
ATOM 2321 N N . SER A 1 294 ? -1.365 49.984 1.916 1.00 59.77 495 SER A N 1
ATOM 2322 C CA . SER A 1 294 ? -1.263 49.618 3.327 1.00 56.77 495 SER A CA 1
ATOM 2323 C C . SER A 1 294 ? -1.429 48.113 3.560 1.00 58.71 495 SER A C 1
ATOM 2324 O O . SER A 1 294 ? -1.006 47.590 4.598 1.00 64.21 495 SER A O 1
ATOM 2327 N N . VAL A 1 295 ? -2.032 47.408 2.606 1.00 58.52 496 VAL A N 1
ATOM 2328 C CA . VAL A 1 295 ? -2.237 45.971 2.789 1.00 57.38 496 VAL A CA 1
ATOM 2329 C C . VAL A 1 295 ? -0.963 45.202 2.453 1.00 57.58 496 VAL A C 1
ATOM 2330 O O . VAL A 1 295 ? -0.860 43.998 2.736 1.00 61.02 496 VAL A O 1
ATOM 2334 N N . TYR A 1 296 ? 0.004 45.898 1.858 1.00 50.38 497 TYR A N 1
ATOM 2335 C CA . TYR A 1 296 ? 1.311 45.312 1.615 1.00 51.56 497 TYR A CA 1
ATOM 2336 C C . TYR A 1 296 ? 2.058 45.099 2.937 1.00 59.23 497 TYR A C 1
ATOM 2337 O O . TYR A 1 296 ? 2.261 46.037 3.718 1.00 64.30 497 TYR A O 1
ATOM 2346 N N . GLU A 1 297 ? 2.460 43.863 3.201 1.00 54.68 498 GLU A N 1
ATOM 2347 C CA . GLU A 1 297 ? 3.187 43.556 4.427 1.00 55.13 498 GLU A CA 1
ATOM 2348 C C . GLU A 1 297 ? 4.600 43.161 4.072 1.00 62.19 498 GLU A C 1
ATOM 2349 O O . GLU A 1 297 ? 4.840 42.050 3.623 1.00 69.64 498 GLU A O 1
ATOM 2355 N N . PRO A 1 298 ? 5.554 44.060 4.320 1.00 71.42 499 PRO A N 1
ATOM 2356 C CA . PRO A 1 298 ? 6.946 43.871 3.895 1.00 68.67 499 PRO A CA 1
ATOM 2357 C C . PRO A 1 298 ? 7.581 42.651 4.538 1.00 64.04 499 PRO A C 1
ATOM 2358 O O . PRO A 1 298 ? 8.579 42.130 4.049 1.00 62.68 499 PRO A O 1
ATOM 2362 N N . GLU A 1 299 ? 6.992 42.191 5.630 1.00 66.59 500 GLU A N 1
ATOM 2363 C CA . GLU A 1 299 ? 7.556 41.073 6.360 1.00 66.90 500 GLU A CA 1
ATOM 2364 C C . GLU A 1 299 ? 6.979 39.756 5.860 1.00 67.53 500 GLU A C 1
ATOM 2365 O O . GLU A 1 299 ? 7.089 38.719 6.525 1.00 63.22 500 GLU A O 1
ATOM 2371 N N . TYR A 1 300 ? 6.374 39.822 4.675 1.00 64.47 501 TYR A N 1
ATOM 2372 C CA . TYR A 1 300 ? 5.844 38.659 3.983 1.00 61.18 501 TYR A CA 1
ATOM 2373 C C . TYR A 1 300 ? 6.280 38.600 2.510 1.00 65.83 501 TYR A C 1
ATOM 2374 O O . TYR A 1 300 ? 5.937 37.651 1.794 1.00 62.83 501 TYR A O 1
ATOM 2383 N N . ASP A 1 301 ? 7.024 39.611 2.062 1.00 60.06 502 ASP A N 1
ATOM 2384 C CA . ASP A 1 301 ? 7.555 39.648 0.698 1.00 59.71 502 ASP A CA 1
ATOM 2385 C C . ASP A 1 301 ? 8.858 38.842 0.651 1.00 66.28 502 ASP A C 1
ATOM 2386 O O . ASP A 1 301 ? 9.824 39.184 1.329 1.00 66.20 502 ASP A O 1
ATOM 2391 N N . LEU A 1 302 ? 8.873 37.758 -0.126 1.00 65.75 503 LEU A N 1
ATOM 2392 C CA . LEU A 1 302 ? 10.032 36.866 -0.188 1.00 64.43 503 LEU A CA 1
ATOM 2393 C C . LEU A 1 302 ? 11.280 37.580 -0.697 1.00 65.61 503 LEU A C 1
ATOM 2394 O O . LEU A 1 302 ? 12.398 37.233 -0.318 1.00 67.33 503 LEU A O 1
ATOM 2399 N N . LEU A 1 303 ? 11.085 38.568 -1.563 1.00 65.50 504 LEU A N 1
ATOM 2400 C CA . LEU A 1 303 ? 12.197 39.324 -2.134 1.00 67.70 504 LEU A CA 1
ATOM 2401 C C . LEU A 1 303 ? 12.410 40.701 -1.462 1.00 71.54 504 LEU A C 1
ATOM 2402 O O . LEU A 1 303 ? 12.718 41.690 -2.129 1.00 69.73 504 LEU A O 1
ATOM 2407 N N . ASN A 1 304 ? 12.242 40.749 -0.140 1.00 68.61 505 ASN A N 1
ATOM 2408 C CA . ASN A 1 304 ? 12.384 41.979 0.638 1.00 69.79 505 ASN A CA 1
ATOM 2409 C C . ASN A 1 304 ? 13.111 41.667 1.936 1.00 72.36 505 ASN A C 1
ATOM 2410 O O . ASN A 1 304 ? 12.728 40.748 2.665 1.00 70.98 505 ASN A O 1
ATOM 2415 N N . PRO A 1 305 ? 14.160 42.449 2.239 1.00 73.92 506 PRO A N 1
ATOM 2416 C CA . PRO A 1 305 ? 15.053 42.170 3.369 1.00 71.75 506 PRO A CA 1
ATOM 2417 C C . PRO A 1 305 ? 14.353 42.086 4.726 1.00 70.01 506 PRO A C 1
ATOM 2418 O O . PRO A 1 305 ? 14.883 41.445 5.629 1.00 71.14 506 PRO A O 1
ATOM 2422 N N . LYS A 1 306 ? 13.197 42.725 4.873 1.00 67.88 507 LYS A N 1
ATOM 2423 C CA . LYS A 1 306 ? 12.487 42.725 6.152 1.00 63.67 507 LYS A CA 1
ATOM 2424 C C . LYS A 1 306 ? 11.630 41.482 6.376 1.00 70.47 507 LYS A C 1
ATOM 2425 O O . LYS A 1 306 ? 10.949 41.375 7.400 1.00 69.38 507 LYS A O 1
ATOM 2431 N N . LEU A 1 307 ? 11.631 40.572 5.396 1.00 71.89 508 LEU A N 1
ATOM 2432 C CA . LEU A 1 307 ? 10.886 39.306 5.470 1.00 65.95 508 LEU A CA 1
ATOM 2433 C C . LEU A 1 307 ? 11.285 38.502 6.699 1.00 65.28 508 LEU A C 1
ATOM 2434 O O . LEU A 1 307 ? 12.469 38.307 6.970 1.00 62.13 508 LEU A O 1
ATOM 2439 N N . LYS A 1 308 ? 10.283 38.050 7.444 1.00 68.45 509 LYS A N 1
ATOM 2440 C CA . LYS A 1 308 ? 10.486 37.074 8.499 1.00 64.21 509 LYS A CA 1
ATOM 2441 C C . LYS A 1 308 ? 9.664 35.831 8.180 1.00 67.39 509 LYS A C 1
ATOM 2442 O O . LYS A 1 308 ? 8.875 35.820 7.230 1.00 67.52 509 LYS A O 1
ATOM 2448 N N . ALA A 1 309 ? 9.878 34.778 8.962 1.00 66.73 510 ALA A N 1
ATOM 2449 C CA . ALA A 1 309 ? 9.130 33.537 8.825 1.00 63.02 510 ALA A CA 1
ATOM 2450 C C . ALA A 1 309 ? 7.691 33.687 9.306 1.00 67.29 510 ALA A C 1
ATOM 2451 O O . ALA A 1 309 ? 7.346 34.669 9.963 1.00 68.87 510 ALA A O 1
ATOM 2453 N N . ASN A 1 310 ? 6.855 32.706 8.974 1.00 67.99 511 ASN A N 1
ATOM 2454 C CA . ASN A 1 310 ? 5.487 32.672 9.468 1.00 63.63 511 ASN A CA 1
ATOM 2455 C C . ASN A 1 310 ? 5.443 32.338 10.951 1.00 62.57 511 ASN A C 1
ATOM 2456 O O . ASN A 1 310 ? 6.229 31.523 11.432 1.00 58.07 511 ASN A O 1
ATOM 2461 N N . PRO A 1 311 ? 4.506 32.962 11.679 1.00 62.69 512 PRO A N 1
ATOM 2462 C CA . PRO A 1 311 ? 4.242 32.622 13.083 1.00 65.98 512 PRO A CA 1
ATOM 2463 C C . PRO A 1 311 ? 3.866 31.151 13.271 1.00 66.48 512 PRO A C 1
ATOM 2464 O O . PRO A 1 311 ? 3.100 30.840 14.184 1.00 70.82 512 PRO A O 1
ATOM 2468 N N . MET B 1 1 ? 27.565 -46.187 -49.916 1.00 61.51 202 MET B N 1
ATOM 2469 C CA . MET B 1 1 ? 27.675 -46.840 -48.618 1.00 69.92 202 MET B CA 1
ATOM 2470 C C . MET B 1 1 ? 27.830 -45.785 -47.519 1.00 66.27 202 MET B C 1
ATOM 2471 O O . MET B 1 1 ? 28.381 -44.714 -47.758 1.00 70.11 202 MET B O 1
ATOM 2476 N N . PHE B 1 2 ? 27.326 -46.098 -46.329 1.00 64.01 203 PHE B N 1
ATOM 2477 C CA . PHE B 1 2 ? 27.450 -45.233 -45.167 1.00 65.67 203 PHE B CA 1
ATOM 2478 C C . PHE B 1 2 ? 28.846 -45.357 -44.577 1.00 68.31 203 PHE B C 1
ATOM 2479 O O . PHE B 1 2 ? 29.187 -46.348 -43.935 1.00 71.91 203 PHE B O 1
ATOM 2487 N N . LYS B 1 3 ? 29.643 -44.324 -44.831 1.00 62.48 204 LYS B N 1
ATOM 2488 C CA . LYS B 1 3 ? 31.044 -44.226 -44.432 1.00 60.89 204 LYS B CA 1
ATOM 2489 C C . LYS B 1 3 ? 31.225 -43.843 -42.956 1.00 63.29 204 LYS B C 1
ATOM 2490 O O . LYS B 1 3 ? 30.511 -42.984 -42.447 1.00 71.02 204 LYS B O 1
ATOM 2496 N N . THR B 1 4 ? 32.168 -44.472 -42.257 1.00 62.65 205 THR B N 1
ATOM 2497 C CA . THR B 1 4 ? 32.450 -44.099 -40.866 1.00 66.18 205 THR B CA 1
ATOM 2498 C C . THR B 1 4 ? 33.616 -43.116 -40.768 1.00 64.76 205 THR B C 1
ATOM 2499 O O . THR B 1 4 ? 34.471 -43.062 -41.649 1.00 64.62 205 THR B O 1
ATOM 2503 N N . ILE B 1 5 ? 33.628 -42.319 -39.705 1.00 60.93 206 ILE B N 1
ATOM 2504 C CA . ILE B 1 5 ? 34.696 -41.346 -39.494 1.00 64.94 206 ILE B CA 1
ATOM 2505 C C . ILE B 1 5 ? 35.204 -41.430 -38.059 1.00 64.33 206 ILE B C 1
ATOM 2506 O O . ILE B 1 5 ? 34.558 -42.059 -37.210 1.00 62.04 206 ILE B O 1
ATOM 2511 N N . ALA B 1 6 ? 36.350 -40.797 -37.804 1.00 59.64 207 ALA B N 1
ATOM 2512 C CA . ALA B 1 6 ? 36.958 -40.736 -36.468 1.00 67.86 207 ALA B CA 1
ATOM 2513 C C . ALA B 1 6 ? 36.941 -42.077 -35.726 1.00 74.17 207 ALA B C 1
ATOM 2514 O O . ALA B 1 6 ? 36.369 -42.190 -34.634 1.00 71.81 207 ALA B O 1
ATOM 2516 N N . ASN B 1 7 ? 37.530 -43.094 -36.347 1.00 74.85 208 ASN B N 1
ATOM 2517 C CA . ASN B 1 7 ? 37.516 -44.456 -35.816 1.00 73.82 208 ASN B CA 1
ATOM 2518 C C . ASN B 1 7 ? 38.452 -44.635 -34.615 1.00 76.48 208 ASN B C 1
ATOM 2519 O O . ASN B 1 7 ? 38.282 -45.547 -33.796 1.00 74.93 208 ASN B O 1
ATOM 2524 N N . ASP B 1 8 ? 39.411 -43.719 -34.507 1.00 76.08 209 ASP B N 1
ATOM 2525 C CA . ASP B 1 8 ? 40.422 -43.730 -33.460 1.00 72.04 209 ASP B CA 1
ATOM 2526 C C . ASP B 1 8 ? 40.009 -42.910 -32.242 1.00 74.07 209 ASP B C 1
ATOM 2527 O O . ASP B 1 8 ? 40.853 -42.449 -31.475 1.00 73.13 209 ASP B O 1
ATOM 2532 N N . ALA B 1 9 ? 38.706 -42.709 -32.087 1.00 76.11 210 ALA B N 1
ATOM 2533 C CA . ALA B 1 9 ? 38.187 -41.816 -31.059 1.00 76.63 210 ALA B CA 1
ATOM 2534 C C . ALA B 1 9 ? 37.733 -42.581 -29.805 1.00 72.05 210 ALA B C 1
ATOM 2535 O O . ALA B 1 9 ? 37.301 -43.733 -29.901 1.00 68.78 210 ALA B O 1
ATOM 2537 N N . TYR B 1 10 ? 37.833 -41.931 -28.640 1.00 75.76 211 TYR B N 1
ATOM 2538 C CA . TYR B 1 10 ? 37.458 -42.535 -27.347 1.00 74.20 211 TYR B CA 1
ATOM 2539 C C . TYR B 1 10 ? 37.303 -41.500 -26.216 1.00 70.78 211 TYR B C 1
ATOM 2540 O O . TYR B 1 10 ? 37.985 -40.468 -26.183 1.00 68.57 211 TYR B O 1
ATOM 2549 N N . HIS B 1 15 ? 34.374 -39.449 -15.005 1.00 86.54 216 HIS B N 1
ATOM 2550 C CA . HIS B 1 15 ? 35.006 -38.176 -15.351 1.00 78.45 216 HIS B CA 1
ATOM 2551 C C . HIS B 1 15 ? 34.223 -36.976 -14.793 1.00 77.38 216 HIS B C 1
ATOM 2552 O O . HIS B 1 15 ? 33.201 -37.149 -14.111 1.00 75.16 216 HIS B O 1
ATOM 2559 N N . THR B 1 16 ? 34.714 -35.767 -15.081 1.00 78.01 217 THR B N 1
ATOM 2560 C CA . THR B 1 16 ? 34.006 -34.527 -14.733 1.00 82.86 217 THR B CA 1
ATOM 2561 C C . THR B 1 16 ? 32.565 -34.516 -15.261 1.00 81.08 217 THR B C 1
ATOM 2562 O O . THR B 1 16 ? 32.297 -35.007 -16.364 1.00 78.87 217 THR B O 1
ATOM 2566 N N . LYS B 1 17 ? 31.658 -33.882 -14.514 1.00 77.81 218 LYS B N 1
ATOM 2567 C CA . LYS B 1 17 ? 30.247 -33.834 -14.902 1.00 75.99 218 LYS B CA 1
ATOM 2568 C C . LYS B 1 17 ? 29.874 -32.609 -15.740 1.00 79.38 218 LYS B C 1
ATOM 2569 O O . LYS B 1 17 ? 29.968 -31.465 -15.285 1.00 74.85 218 LYS B O 1
ATOM 2575 N N . LYS B 1 18 ? 29.399 -32.890 -16.955 1.00 76.17 219 LYS B N 1
ATOM 2576 C CA . LYS B 1 18 ? 29.234 -31.887 -17.997 1.00 71.08 219 LYS B CA 1
ATOM 2577 C C . LYS B 1 18 ? 27.828 -31.942 -18.601 1.00 70.98 219 LYS B C 1
ATOM 2578 O O . LYS B 1 18 ? 27.266 -33.034 -18.797 1.00 67.46 219 LYS B O 1
ATOM 2584 N N . LEU B 1 19 ? 27.276 -30.769 -18.921 1.00 68.48 220 LEU B N 1
ATOM 2585 C CA . LEU B 1 19 ? 25.977 -30.680 -19.597 1.00 64.12 220 LEU B CA 1
ATOM 2586 C C . LEU B 1 19 ? 26.025 -29.610 -20.681 1.00 56.53 220 LEU B C 1
ATOM 2587 O O . LEU B 1 19 ? 26.218 -28.437 -20.389 1.00 55.30 220 LEU B O 1
ATOM 2592 N N . LEU B 1 20 ? 25.877 -30.036 -21.935 1.00 57.61 221 LEU B N 1
ATOM 2593 C CA . LEU B 1 20 ? 25.794 -29.109 -23.064 1.00 53.63 221 LEU B CA 1
ATOM 2594 C C . LEU B 1 20 ? 24.416 -29.087 -23.716 1.00 52.10 221 LEU B C 1
ATOM 2595 O O . LEU B 1 20 ? 23.885 -30.127 -24.111 1.00 47.94 221 LEU B O 1
ATOM 2600 N N . VAL B 1 21 ? 23.829 -27.897 -23.802 1.00 49.27 222 VAL B N 1
ATOM 2601 C CA . VAL B 1 21 ? 22.606 -27.737 -24.559 1.00 44.62 222 VAL B CA 1
ATOM 2602 C C . VAL B 1 21 ? 22.899 -26.960 -25.829 1.00 45.63 222 VAL B C 1
ATOM 2603 O O . VAL B 1 21 ? 23.256 -25.780 -25.797 1.00 46.69 222 VAL B O 1
ATOM 2607 N N . LEU B 1 22 ? 22.770 -27.660 -26.954 1.00 51.24 223 LEU B N 1
ATOM 2608 C CA . LEU B 1 22 ? 22.991 -27.084 -28.275 1.00 43.20 223 LEU B CA 1
ATOM 2609 C C . LEU B 1 22 ? 21.634 -26.740 -28.872 1.00 42.23 223 LEU B C 1
ATOM 2610 O O . LEU B 1 22 ? 20.786 -27.614 -29.073 1.00 41.38 223 LEU B O 1
ATOM 2615 N N . VAL B 1 23 ? 21.416 -25.448 -29.095 1.00 44.16 224 VAL B N 1
ATOM 2616 C CA . VAL B 1 23 ? 20.185 -24.976 -29.705 1.00 40.48 224 VAL B CA 1
ATOM 2617 C C . VAL B 1 23 ? 20.479 -24.612 -31.144 1.00 39.20 224 VAL B C 1
ATOM 2618 O O . VAL B 1 23 ? 21.167 -23.631 -31.418 1.00 39.24 224 VAL B O 1
ATOM 2622 N N . VAL B 1 24 ? 19.969 -25.426 -32.057 1.00 40.96 225 VAL B N 1
ATOM 2623 C CA . VAL B 1 24 ? 20.103 -25.177 -33.487 1.00 37.42 225 VAL B CA 1
ATOM 2624 C C . VAL B 1 24 ? 18.910 -24.339 -33.912 1.00 33.76 225 VAL B C 1
ATOM 2625 O O . VAL B 1 24 ? 17.763 -24.829 -33.927 1.00 32.13 225 VAL B O 1
ATOM 2629 N N . GLY B 1 25 ? 19.164 -23.072 -34.215 1.00 31.05 226 GLY B N 1
ATOM 2630 C CA . GLY B 1 25 ? 18.093 -22.191 -34.619 1.00 33.35 226 GLY B CA 1
ATOM 2631 C C . GLY B 1 25 ? 17.731 -22.316 -36.097 1.00 33.47 226 GLY B C 1
ATOM 2632 O O . GLY B 1 25 ? 18.225 -23.180 -36.811 1.00 32.24 226 GLY B O 1
ATOM 2633 N N . GLU B 1 26 ? 16.930 -21.372 -36.563 1.00 32.77 227 GLU B N 1
ATOM 2634 C CA . GLU B 1 26 ? 16.330 -21.425 -37.880 1.00 32.89 227 GLU B CA 1
ATOM 2635 C C . GLU B 1 26 ? 16.031 -20.001 -38.363 1.00 30.73 227 GLU B C 1
ATOM 2636 O O . GLU B 1 26 ? 15.338 -19.238 -37.677 1.00 26.16 227 GLU B O 1
ATOM 2642 N N . THR B 1 27 ? 16.650 -19.638 -39.495 1.00 34.58 228 THR B N 1
ATOM 2643 C CA . THR B 1 27 ? 16.323 -18.429 -40.263 1.00 31.42 228 THR B CA 1
ATOM 2644 C C . THR B 1 27 ? 16.723 -17.113 -39.563 1.00 29.73 228 THR B C 1
ATOM 2645 O O . THR B 1 27 ? 16.723 -16.048 -40.184 1.00 32.19 228 THR B O 1
ATOM 2649 N N . ALA B 1 28 ? 17.166 -17.213 -38.313 1.00 32.41 229 ALA B N 1
ATOM 2650 C CA . ALA B 1 28 ? 17.644 -16.065 -37.542 1.00 30.09 229 ALA B CA 1
ATOM 2651 C C . ALA B 1 28 ? 18.942 -15.519 -38.123 1.00 30.36 229 ALA B C 1
ATOM 2652 O O . ALA B 1 28 ? 19.853 -16.271 -38.427 1.00 31.75 229 ALA B O 1
ATOM 2654 N N . ARG B 1 29 ? 19.029 -14.206 -38.280 1.00 27.87 230 ARG B N 1
ATOM 2655 C CA . ARG B 1 29 ? 20.206 -13.597 -38.882 1.00 30.32 230 ARG B CA 1
ATOM 2656 C C . ARG B 1 29 ? 20.851 -12.594 -37.907 1.00 32.72 230 ARG B C 1
ATOM 2657 O O . ARG B 1 29 ? 20.169 -11.963 -37.108 1.00 27.76 230 ARG B O 1
ATOM 2665 N N . ALA B 1 30 ? 22.165 -12.437 -38.000 1.00 33.05 231 ALA B N 1
ATOM 2666 C CA . ALA B 1 30 ? 22.912 -11.633 -37.052 1.00 32.65 231 ALA B CA 1
ATOM 2667 C C . ALA B 1 30 ? 22.512 -10.157 -36.989 1.00 35.20 231 ALA B C 1
ATOM 2668 O O . ALA B 1 30 ? 22.401 -9.590 -35.899 1.00 33.52 231 ALA B O 1
ATOM 2670 N N . ALA B 1 31 ? 22.263 -9.547 -38.142 1.00 37.20 232 ALA B N 1
ATOM 2671 C CA . ALA B 1 31 ? 22.024 -8.100 -38.207 1.00 31.81 232 ALA B CA 1
ATOM 2672 C C . ALA B 1 31 ? 20.872 -7.611 -37.313 1.00 35.73 232 ALA B C 1
ATOM 2673 O O . ALA B 1 31 ? 20.751 -6.409 -37.054 1.00 31.17 232 ALA B O 1
ATOM 2675 N N . ASN B 1 32 ? 20.014 -8.525 -36.852 1.00 37.91 233 ASN B N 1
ATOM 2676 C CA . ASN B 1 32 ? 18.844 -8.094 -36.089 1.00 35.33 233 ASN B CA 1
ATOM 2677 C C . ASN B 1 32 ? 18.950 -8.521 -34.621 1.00 35.20 233 ASN B C 1
ATOM 2678 O O . ASN B 1 32 ? 17.944 -8.579 -33.911 1.00 34.55 233 ASN B O 1
ATOM 2683 N N . TYR B 1 33 ? 20.172 -8.797 -34.162 1.00 34.41 234 TYR B N 1
ATOM 2684 C CA . TYR B 1 33 ? 20.415 -9.104 -32.743 1.00 38.15 234 TYR B CA 1
ATOM 2685 C C . TYR B 1 33 ? 20.924 -7.840 -32.004 1.00 37.26 234 TYR B C 1
ATOM 2686 O O . TYR B 1 33 ? 21.997 -7.334 -32.317 1.00 37.24 234 TYR B O 1
ATOM 2695 N N . SER B 1 34 ? 20.176 -7.354 -31.009 1.00 37.24 235 SER B N 1
ATOM 2696 C CA . SER B 1 34 ? 20.580 -6.124 -30.290 1.00 39.87 235 SER B CA 1
ATOM 2697 C C . SER B 1 34 ? 21.872 -6.343 -29.526 1.00 42.12 235 SER B C 1
ATOM 2698 O O . SER B 1 34 ? 22.597 -5.387 -29.266 1.00 45.56 235 SER B O 1
ATOM 2701 N N . LEU B 1 35 ? 22.159 -7.604 -29.191 1.00 39.61 236 LEU B N 1
ATOM 2702 C CA . LEU B 1 35 ? 23.468 -8.010 -28.671 1.00 40.91 236 LEU B CA 1
ATOM 2703 C C . LEU B 1 35 ? 24.650 -7.626 -29.593 1.00 44.54 236 LEU B C 1
ATOM 2704 O O . LEU B 1 35 ? 25.802 -7.572 -29.148 1.00 43.90 236 LEU B O 1
ATOM 2709 N N . GLY B 1 36 ? 24.378 -7.404 -30.880 1.00 43.90 237 GLY B N 1
ATOM 2710 C CA . GLY B 1 36 ? 25.432 -7.091 -31.830 1.00 38.33 237 GLY B CA 1
ATOM 2711 C C . GLY B 1 36 ? 25.347 -5.660 -32.326 1.00 47.38 237 GLY B C 1
ATOM 2712 O O . GLY B 1 36 ? 26.049 -5.261 -33.261 1.00 52.44 237 GLY B O 1
ATOM 2713 N N . GLY B 1 37 ? 24.471 -4.885 -31.701 1.00 47.65 238 GLY B N 1
ATOM 2714 C CA . GLY B 1 37 ? 24.323 -3.480 -32.027 1.00 48.51 238 GLY B CA 1
ATOM 2715 C C . GLY B 1 37 ? 23.122 -3.120 -32.888 1.00 50.15 238 GLY B C 1
ATOM 2716 O O . GLY B 1 37 ? 23.019 -1.987 -33.345 1.00 54.05 238 GLY B O 1
ATOM 2717 N N . TYR B 1 38 ? 22.193 -4.051 -33.076 1.00 44.06 239 TYR B N 1
ATOM 2718 C CA . TYR B 1 38 ? 20.919 -3.726 -33.715 1.00 41.77 239 TYR B CA 1
ATOM 2719 C C . TYR B 1 38 ? 20.144 -2.842 -32.749 1.00 39.90 239 TYR B C 1
ATOM 2720 O O . TYR B 1 38 ? 20.079 -3.149 -31.563 1.00 37.50 239 TYR B O 1
ATOM 2729 N N . THR B 1 39 ? 19.598 -1.727 -33.223 1.00 39.34 240 THR B N 1
ATOM 2730 C CA . THR B 1 39 ? 18.993 -0.780 -32.283 1.00 44.05 240 THR B CA 1
ATOM 2731 C C . THR B 1 39 ? 17.497 -0.592 -32.490 1.00 42.73 240 THR B C 1
ATOM 2732 O O . THR B 1 39 ? 16.814 -0.048 -31.625 1.00 44.22 240 THR B O 1
ATOM 2736 N N . LYS B 1 40 ? 16.984 -1.040 -33.630 1.00 40.53 241 LYS B N 1
ATOM 2737 C CA . LYS B 1 40 ? 15.578 -0.808 -33.948 1.00 39.05 241 LYS B CA 1
ATOM 2738 C C . LYS B 1 40 ? 14.651 -1.418 -32.889 1.00 40.02 241 LYS B C 1
ATOM 2739 O O . LYS B 1 40 ? 13.854 -0.700 -32.292 1.00 35.51 241 LYS B O 1
ATOM 2745 N N . ASN B 1 41 ? 14.781 -2.729 -32.655 1.00 40.08 242 ASN B N 1
ATOM 2746 C CA . ASN B 1 41 ? 14.059 -3.450 -31.596 1.00 33.90 242 ASN B CA 1
ATOM 2747 C C . ASN B 1 41 ? 15.028 -4.253 -30.744 1.00 33.34 242 ASN B C 1
ATOM 2748 O O . ASN B 1 41 ? 15.938 -4.901 -31.262 1.00 32.48 242 ASN B O 1
ATOM 2753 N N . ASP B 1 42 ? 14.828 -4.205 -29.433 1.00 32.37 243 ASP B N 1
ATOM 2754 C CA . ASP B 1 42 ? 15.711 -4.885 -28.489 1.00 36.91 243 ASP B CA 1
ATOM 2755 C C . ASP B 1 42 ? 15.395 -6.381 -28.501 1.00 38.49 243 ASP B C 1
ATOM 2756 O O . ASP B 1 42 ? 14.697 -6.885 -27.628 1.00 41.08 243 ASP B O 1
ATOM 2761 N N . THR B 1 43 ? 15.897 -7.076 -29.521 1.00 39.43 244 THR B N 1
ATOM 2762 C CA . THR B 1 43 ? 15.584 -8.489 -29.741 1.00 34.89 244 THR B CA 1
ATOM 2763 C C . THR B 1 43 ? 16.160 -9.431 -28.669 1.00 37.44 244 THR B C 1
ATOM 2764 O O . THR B 1 43 ? 15.610 -10.513 -28.416 1.00 38.69 244 THR B O 1
ATOM 2768 N N . ASN B 1 44 ? 17.244 -9.022 -28.016 1.00 39.44 245 ASN B N 1
ATOM 2769 C CA . ASN B 1 44 ? 17.878 -9.887 -27.012 1.00 42.47 245 ASN B CA 1
ATOM 2770 C C . ASN B 1 44 ? 17.687 -9.415 -25.552 1.00 41.53 245 ASN B C 1
ATOM 2771 O O . ASN B 1 44 ? 18.565 -9.606 -24.706 1.00 41.31 245 ASN B O 1
ATOM 2776 N N . PHE B 1 45 ? 16.523 -8.831 -25.285 1.00 41.13 246 PHE B N 1
ATOM 2777 C CA . PHE B 1 45 ? 16.145 -8.284 -23.983 1.00 40.12 246 PHE B CA 1
ATOM 2778 C C . PHE B 1 45 ? 16.437 -9.256 -22.839 1.00 41.84 246 PHE B C 1
ATOM 2779 O O . PHE B 1 45 ? 16.807 -8.840 -21.745 1.00 44.21 246 PHE B O 1
ATOM 2787 N N . TYR B 1 46 ? 16.248 -10.548 -23.084 1.00 40.16 247 TYR B N 1
ATOM 2788 C CA . TYR B 1 46 ? 16.388 -11.553 -22.025 1.00 41.45 247 TYR B CA 1
ATOM 2789 C C . TYR B 1 46 ? 17.816 -12.045 -21.793 1.00 42.11 247 TYR B C 1
ATOM 2790 O O . TYR B 1 46 ? 18.277 -12.118 -20.649 1.00 44.80 247 TYR B O 1
ATOM 2799 N N . THR B 1 47 ? 18.510 -12.407 -22.864 1.00 43.51 248 THR B N 1
ATOM 2800 C CA . THR B 1 47 ? 19.851 -12.976 -22.724 1.00 46.31 248 THR B CA 1
ATOM 2801 C C . THR B 1 47 ? 20.883 -11.939 -22.354 1.00 47.35 248 THR B C 1
ATOM 2802 O O . THR B 1 47 ? 21.982 -12.291 -21.928 1.00 51.99 248 THR B O 1
ATOM 2806 N N . LYS B 1 48 ? 20.535 -10.665 -22.529 1.00 49.49 249 LYS B N 1
ATOM 2807 C CA . LYS B 1 48 ? 21.382 -9.562 -22.087 1.00 44.72 249 LYS B CA 1
ATOM 2808 C C . LYS B 1 48 ? 21.525 -9.627 -20.563 1.00 47.33 249 LYS B C 1
ATOM 2809 O O . LYS B 1 48 ? 22.602 -9.391 -20.018 1.00 46.75 249 LYS B O 1
ATOM 2815 N N . LYS B 1 49 ? 20.450 -10.037 -19.892 1.00 44.14 250 LYS B N 1
ATOM 2816 C CA . LYS B 1 49 ? 20.429 -10.103 -18.436 1.00 48.44 250 LYS B CA 1
ATOM 2817 C C . LYS B 1 49 ? 21.262 -11.265 -17.866 1.00 52.08 250 LYS B C 1
ATOM 2818 O O . LYS B 1 49 ? 21.559 -11.291 -16.672 1.00 57.46 250 LYS B O 1
ATOM 2824 N N . ASP B 1 50 ? 21.652 -12.214 -18.712 1.00 50.28 251 ASP B N 1
ATOM 2825 C CA . ASP B 1 50 ? 22.493 -13.328 -18.280 1.00 44.61 251 ASP B CA 1
ATOM 2826 C C . ASP B 1 50 ? 23.927 -13.161 -18.804 1.00 47.92 251 ASP B C 1
ATOM 2827 O O . ASP B 1 50 ? 24.734 -14.092 -18.743 1.00 51.37 251 ASP B O 1
ATOM 2832 N N . ASN B 1 51 ? 24.214 -11.983 -19.351 1.00 47.20 252 ASN B N 1
ATOM 2833 C CA . ASN B 1 51 ? 25.528 -11.633 -19.903 1.00 51.31 252 ASN B CA 1
ATOM 2834 C C . ASN B 1 51 ? 26.141 -12.669 -20.831 1.00 50.89 252 ASN B C 1
ATOM 2835 O O . ASN B 1 51 ? 27.363 -12.847 -20.848 1.00 46.22 252 ASN B O 1
ATOM 2840 N N . VAL B 1 52 ? 25.292 -13.303 -21.637 1.00 50.27 253 VAL B N 1
ATOM 2841 C CA . VAL B 1 52 ? 25.733 -14.305 -22.594 1.00 46.15 253 VAL B CA 1
ATOM 2842 C C . VAL B 1 52 ? 26.760 -13.705 -23.544 1.00 49.85 253 VAL B C 1
ATOM 2843 O O . VAL B 1 52 ? 26.783 -12.488 -23.761 1.00 50.23 253 VAL B O 1
ATOM 2847 N N . VAL B 1 53 ? 27.611 -14.551 -24.112 1.00 50.46 254 VAL B N 1
ATOM 2848 C CA . VAL B 1 53 ? 28.553 -14.085 -25.122 1.00 51.12 254 VAL B CA 1
ATOM 2849 C C . VAL B 1 53 ? 27.956 -14.189 -26.528 1.00 49.68 254 VAL B C 1
ATOM 2850 O O . VAL B 1 53 ? 27.394 -15.225 -26.903 1.00 49.55 254 VAL B O 1
ATOM 2854 N N . PHE B 1 54 ? 28.103 -13.120 -27.305 1.00 47.51 255 PHE B N 1
ATOM 2855 C CA . PHE B 1 54 ? 27.584 -13.075 -28.667 1.00 45.26 255 PHE B CA 1
ATOM 2856 C C . PHE B 1 54 ? 28.730 -13.026 -29.681 1.00 46.88 255 PHE B C 1
ATOM 2857 O O . PHE B 1 54 ? 29.530 -12.096 -29.689 1.00 46.01 255 PHE B O 1
ATOM 2865 N N . PHE B 1 55 ? 28.816 -14.043 -30.535 1.00 46.73 256 PHE B N 1
ATOM 2866 C CA . PHE B 1 55 ? 29.811 -14.031 -31.603 1.00 46.54 256 PHE B CA 1
ATOM 2867 C C . PHE B 1 55 ? 29.295 -13.140 -32.749 1.00 48.56 256 PHE B C 1
ATOM 2868 O O . PHE B 1 55 ? 28.259 -13.435 -33.351 1.00 46.67 256 PHE B O 1
ATOM 2876 N N . ASP B 1 56 ? 29.978 -12.025 -32.999 1.00 45.35 257 ASP B N 1
ATOM 2877 C CA . ASP B 1 56 ? 29.481 -11.000 -33.915 1.00 47.14 257 ASP B CA 1
ATOM 2878 C C . ASP B 1 56 ? 30.031 -11.107 -35.333 1.00 48.74 257 ASP B C 1
ATOM 2879 O O . ASP B 1 56 ? 29.705 -10.288 -36.195 1.00 47.67 257 ASP B O 1
ATOM 2884 N N . ASN B 1 57 ? 30.856 -12.111 -35.578 1.00 50.92 258 ASN B N 1
ATOM 2885 C CA . ASN B 1 57 ? 31.441 -12.280 -36.900 1.00 50.09 258 ASN B CA 1
ATOM 2886 C C . ASN B 1 57 ? 31.368 -13.749 -37.332 1.00 49.55 258 ASN B C 1
ATOM 2887 O O . ASN B 1 57 ? 32.358 -14.324 -37.780 1.00 49.91 258 ASN B O 1
ATOM 2892 N N . PHE B 1 58 ? 30.177 -14.332 -37.175 1.00 49.13 259 PHE B N 1
ATOM 2893 C CA . PHE B 1 58 ? 29.921 -15.770 -37.360 1.00 50.24 259 PHE B CA 1
ATOM 2894 C C . PHE B 1 58 ? 29.139 -16.094 -38.642 1.00 49.30 259 PHE B C 1
ATOM 2895 O O . PHE B 1 58 ? 28.065 -15.522 -38.873 1.00 44.76 259 PHE B O 1
ATOM 2903 N N . SER B 1 59 ? 29.641 -17.051 -39.430 1.00 48.63 260 SER B N 1
ATOM 2904 C CA . SER B 1 59 ? 29.037 -17.415 -40.725 1.00 44.77 260 SER B CA 1
ATOM 2905 C C . SER B 1 59 ? 28.451 -18.822 -40.792 1.00 45.85 260 SER B C 1
ATOM 2906 O O . SER B 1 59 ? 28.806 -19.716 -40.017 1.00 42.17 260 SER B O 1
ATOM 2909 N N . SER B 1 60 ? 27.562 -19.016 -41.754 1.00 37.30 261 SER B N 1
ATOM 2910 C CA . SER B 1 60 ? 26.919 -20.292 -41.905 1.00 37.75 261 SER B CA 1
ATOM 2911 C C . SER B 1 60 ? 27.559 -21.058 -43.074 1.00 44.24 261 SER B C 1
ATOM 2912 O O . SER B 1 60 ? 28.297 -20.472 -43.871 1.00 42.34 261 SER B O 1
ATOM 2915 N N . CYS B 1 61 ? 27.297 -22.364 -43.163 1.00 42.54 262 CYS B N 1
ATOM 2916 C CA . CYS B 1 61 ? 27.908 -23.180 -44.213 1.00 45.13 262 CYS B CA 1
ATOM 2917 C C . CYS B 1 61 ? 27.142 -23.041 -45.517 1.00 42.40 262 CYS B C 1
ATOM 2918 O O . CYS B 1 61 ? 27.714 -23.142 -46.600 1.00 44.13 262 CYS B O 1
ATOM 2921 N N . GLY B 1 62 ? 25.842 -22.797 -45.403 1.00 42.01 263 GLY B N 1
ATOM 2922 C CA . GLY B 1 62 ? 24.989 -22.641 -46.568 1.00 40.29 263 GLY B CA 1
ATOM 2923 C C . GLY B 1 62 ? 23.895 -21.615 -46.302 1.00 41.25 263 GLY B C 1
ATOM 2924 O O . GLY B 1 62 ? 23.866 -20.984 -45.233 1.00 35.42 263 GLY B O 1
ATOM 2925 N N . THR B 1 63 ? 22.991 -21.451 -47.265 1.00 35.21 264 THR B N 1
ATOM 2926 C CA . THR B 1 63 ? 21.917 -20.487 -47.111 1.00 32.28 264 THR B CA 1
ATOM 2927 C C . THR B 1 63 ? 20.562 -21.158 -47.068 1.00 29.47 264 THR B C 1
ATOM 2928 O O . THR B 1 63 ? 19.533 -20.496 -47.134 1.00 30.64 264 THR B O 1
ATOM 2932 N N . ALA B 1 64 ? 20.559 -22.479 -46.995 1.00 30.75 265 ALA B N 1
ATOM 2933 C CA . ALA B 1 64 ? 19.321 -23.233 -46.823 1.00 33.29 265 ALA B CA 1
ATOM 2934 C C . ALA B 1 64 ? 19.588 -24.427 -45.919 1.00 34.91 265 ALA B C 1
ATOM 2935 O O . ALA B 1 64 ? 20.696 -24.969 -45.921 1.00 32.61 265 ALA B O 1
ATOM 2948 N N . ALA B 1 66 ? 18.886 -27.574 -45.912 1.00 39.32 267 ALA B N 1
ATOM 2949 C CA . ALA B 1 66 ? 19.331 -28.843 -46.480 1.00 40.91 267 ALA B CA 1
ATOM 2950 C C . ALA B 1 66 ? 20.851 -28.932 -46.590 1.00 41.98 267 ALA B C 1
ATOM 2951 O O . ALA B 1 66 ? 21.411 -30.033 -46.526 1.00 44.75 267 ALA B O 1
ATOM 2953 N N . VAL B 1 67 ? 21.517 -27.789 -46.747 1.00 38.80 268 VAL B N 1
ATOM 2954 C CA . VAL B 1 67 ? 22.986 -27.763 -46.765 1.00 39.05 268 VAL B CA 1
ATOM 2955 C C . VAL B 1 67 ? 23.556 -27.467 -45.377 1.00 38.61 268 VAL B C 1
ATOM 2956 O O . VAL B 1 67 ? 24.363 -28.234 -44.867 1.00 44.37 268 VAL B O 1
ATOM 2960 N N . SER B 1 68 ? 23.111 -26.377 -44.761 1.00 41.20 269 SER B N 1
ATOM 2961 C CA . SER B 1 68 ? 23.647 -25.923 -43.473 1.00 37.21 269 SER B CA 1
ATOM 2962 C C . SER B 1 68 ? 23.599 -26.977 -42.383 1.00 37.90 269 SER B C 1
ATOM 2963 O O . SER B 1 68 ? 24.584 -27.200 -41.691 1.00 40.91 269 SER B O 1
ATOM 2966 N N . LEU B 1 69 ? 22.458 -27.626 -42.226 1.00 35.27 270 LEU B N 1
ATOM 2967 C CA . LEU B 1 69 ? 22.296 -28.518 -41.093 1.00 39.77 270 LEU B CA 1
ATOM 2968 C C . LEU B 1 69 ? 23.274 -29.719 -41.157 1.00 40.09 270 LEU B C 1
ATOM 2969 O O . LEU B 1 69 ? 24.052 -29.894 -40.217 1.00 37.53 270 LEU B O 1
ATOM 2974 N N . PRO B 1 70 ? 23.304 -30.500 -42.275 1.00 42.40 271 PRO B N 1
ATOM 2975 C CA . PRO B 1 70 ? 24.296 -31.590 -42.308 1.00 38.32 271 PRO B CA 1
ATOM 2976 C C . PRO B 1 70 ? 25.726 -31.061 -42.289 1.00 40.15 271 PRO B C 1
ATOM 2977 O O . PRO B 1 70 ? 26.592 -31.612 -41.627 1.00 43.99 271 PRO B O 1
ATOM 2981 N N . CYS B 1 71 ? 25.977 -29.982 -43.008 1.00 42.71 272 CYS B N 1
ATOM 2982 C CA . CYS B 1 71 ? 27.332 -29.443 -43.067 1.00 43.21 272 CYS B CA 1
ATOM 2983 C C . CYS B 1 71 ? 27.926 -29.042 -41.699 1.00 45.45 272 CYS B C 1
ATOM 2984 O O . CYS B 1 71 ? 29.095 -29.329 -41.421 1.00 50.65 272 CYS B O 1
ATOM 2987 N N . MET B 1 72 ? 27.145 -28.387 -40.845 1.00 41.73 273 MET B N 1
ATOM 2988 C CA . MET B 1 72 ? 27.707 -27.893 -39.589 1.00 45.32 273 MET B CA 1
ATOM 2989 C C . MET B 1 72 ? 28.079 -29.056 -38.664 1.00 45.07 273 MET B C 1
ATOM 2990 O O . MET B 1 72 ? 29.060 -28.979 -37.921 1.00 45.35 273 MET B O 1
ATOM 2995 N N . PHE B 1 73 ? 27.323 -30.144 -38.768 1.00 45.79 274 PHE B N 1
ATOM 2996 C CA . PHE B 1 73 ? 27.528 -31.330 -37.943 1.00 47.08 274 PHE B CA 1
ATOM 2997 C C . PHE B 1 73 ? 28.510 -32.310 -38.572 1.00 50.87 274 PHE B C 1
ATOM 2998 O O . PHE B 1 73 ? 28.973 -33.237 -37.922 1.00 53.94 274 PHE B O 1
ATOM 3006 N N . SER B 1 74 ? 28.826 -32.103 -39.841 1.00 52.07 275 SER B N 1
ATOM 3007 C CA . SER B 1 74 ? 29.785 -32.956 -40.523 1.00 52.02 275 SER B CA 1
ATOM 3008 C C . SER B 1 74 ? 31.230 -32.518 -40.280 1.00 54.47 275 SER B C 1
ATOM 3009 O O . SER B 1 74 ? 31.504 -31.344 -39.971 1.00 54.43 275 SER B O 1
ATOM 3012 N N . ILE B 1 75 ? 32.144 -33.465 -40.471 1.00 49.84 276 ILE B N 1
ATOM 3013 C CA . ILE B 1 75 ? 33.578 -33.225 -40.396 1.00 48.29 276 ILE B CA 1
ATOM 3014 C C . ILE B 1 75 ? 33.988 -32.265 -41.504 1.00 52.27 276 ILE B C 1
ATOM 3015 O O . ILE B 1 75 ? 34.965 -31.520 -41.368 1.00 51.00 276 ILE B O 1
ATOM 3020 N N . SER B 1 76 ? 33.226 -32.269 -42.596 1.00 52.62 277 SER B N 1
ATOM 3021 C CA . SER B 1 76 ? 33.523 -31.387 -43.713 1.00 48.89 277 SER B CA 1
ATOM 3022 C C . SER B 1 76 ? 33.318 -29.927 -43.318 1.00 56.60 277 SER B C 1
ATOM 3023 O O . SER B 1 76 ? 32.397 -29.583 -42.564 1.00 55.45 277 SER B O 1
ATOM 3026 N N . LYS B 1 77 ? 34.192 -29.075 -43.839 1.00 59.61 278 LYS B N 1
ATOM 3027 C CA . LYS B 1 77 ? 34.069 -27.643 -43.680 1.00 54.32 278 LYS B CA 1
ATOM 3028 C C . LYS B 1 77 ? 33.342 -27.148 -44.924 1.00 55.76 278 LYS B C 1
ATOM 3029 O O . LYS B 1 77 ? 33.090 -27.949 -45.833 1.00 56.27 278 LYS B O 1
ATOM 3035 N N . ARG B 1 78 ? 32.998 -25.862 -44.987 1.00 54.44 279 ARG B N 1
ATOM 3036 C CA . ARG B 1 78 ? 32.162 -25.381 -46.093 1.00 47.30 279 ARG B CA 1
ATOM 3037 C C . ARG B 1 78 ? 32.799 -25.590 -47.460 1.00 48.94 279 ARG B C 1
ATOM 3038 O O . ARG B 1 78 ? 32.108 -25.905 -48.426 1.00 49.35 279 ARG B O 1
ATOM 3046 N N . GLU B 1 79 ? 34.115 -25.450 -47.541 1.00 52.27 280 GLU B N 1
ATOM 3047 C CA . GLU B 1 79 ? 34.753 -25.407 -48.847 1.00 60.70 280 GLU B CA 1
ATOM 3048 C C . GLU B 1 79 ? 34.839 -26.795 -49.486 1.00 62.20 280 GLU B C 1
ATOM 3049 O O . GLU B 1 79 ? 34.942 -26.922 -50.707 1.00 64.51 280 GLU B O 1
ATOM 3055 N N . ASN B 1 80 ? 34.732 -27.836 -48.674 1.00 53.44 281 ASN B N 1
ATOM 3056 C CA . ASN B 1 80 ? 34.760 -29.183 -49.214 1.00 60.63 281 ASN B CA 1
ATOM 3057 C C . ASN B 1 80 ? 33.532 -30.014 -48.818 1.00 55.31 281 ASN B C 1
ATOM 3058 O O . ASN B 1 80 ? 33.489 -31.216 -49.062 1.00 53.30 281 ASN B O 1
ATOM 3063 N N . TYR B 1 81 ? 32.542 -29.393 -48.184 1.00 53.75 282 TYR B N 1
ATOM 3064 C CA . TYR B 1 81 ? 31.311 -30.127 -47.936 1.00 49.33 282 TYR B CA 1
ATOM 3065 C C . TYR B 1 81 ? 30.640 -30.455 -49.257 1.00 50.41 282 TYR B C 1
ATOM 3066 O O . TYR B 1 81 ? 30.534 -29.595 -50.142 1.00 41.84 282 TYR B O 1
ATOM 3075 N N . SER B 1 82 ? 30.129 -31.680 -49.354 1.00 42.55 283 SER B N 1
ATOM 3076 C CA . SER B 1 82 ? 29.318 -32.054 -50.493 1.00 44.91 283 SER B CA 1
ATOM 3077 C C . SER B 1 82 ? 27.942 -32.519 -50.050 1.00 46.39 283 SER B C 1
ATOM 3078 O O . SER B 1 82 ? 27.806 -33.213 -49.053 1.00 49.36 283 SER B O 1
ATOM 3081 N N . SER B 1 83 ? 26.916 -32.180 -50.818 1.00 45.36 284 SER B N 1
ATOM 3082 C CA . SER B 1 83 ? 25.571 -32.561 -50.422 1.00 45.76 284 SER B CA 1
ATOM 3083 C C . SER B 1 83 ? 25.326 -34.057 -50.595 1.00 49.72 284 SER B C 1
ATOM 3084 O O . SER B 1 83 ? 24.352 -34.592 -50.062 1.00 46.80 284 SER B O 1
ATOM 3087 N N . SER B 1 84 ? 26.218 -34.733 -51.316 1.00 48.12 285 SER B N 1
ATOM 3088 C CA . SER B 1 84 ? 26.010 -36.140 -51.641 1.00 50.69 285 SER B CA 1
ATOM 3089 C C . SER B 1 84 ? 26.638 -37.060 -50.616 1.00 54.02 285 SER B C 1
ATOM 3090 O O . SER B 1 84 ? 26.413 -38.268 -50.634 1.00 57.56 285 SER B O 1
ATOM 3093 N N . GLU B 1 85 ? 27.400 -36.478 -49.702 1.00 54.38 286 GLU B N 1
ATOM 3094 C CA . GLU B 1 85 ? 28.112 -37.274 -48.723 1.00 54.68 286 GLU B CA 1
ATOM 3095 C C . GLU B 1 85 ? 27.131 -37.959 -47.792 1.00 52.85 286 GLU B C 1
ATOM 3096 O O . GLU B 1 85 ? 26.082 -37.416 -47.451 1.00 52.00 286 GLU B O 1
ATOM 3102 N N . PHE B 1 86 ? 27.487 -39.177 -47.406 1.00 56.66 287 PHE B N 1
ATOM 3103 C CA . PHE B 1 86 ? 26.618 -40.022 -46.604 1.00 59.01 287 PHE B CA 1
ATOM 3104 C C . PHE B 1 86 ? 27.453 -40.774 -45.591 1.00 58.71 287 PHE B C 1
ATOM 3105 O O . PHE B 1 86 ? 27.919 -41.882 -45.836 1.00 66.32 287 PHE B O 1
ATOM 3113 N N . GLN B 1 87 ? 27.629 -40.156 -44.439 1.00 55.51 288 GLN B N 1
ATOM 3114 C CA . GLN B 1 87 ? 28.617 -40.607 -43.486 1.00 62.14 288 GLN B CA 1
ATOM 3115 C C . GLN B 1 87 ? 28.300 -40.145 -42.075 1.00 58.42 288 GLN B C 1
ATOM 3116 O O . GLN B 1 87 ? 27.376 -39.367 -41.862 1.00 57.28 288 GLN B O 1
ATOM 3122 N N . GLU B 1 88 ? 29.076 -40.628 -41.114 1.00 57.03 289 GLU B N 1
ATOM 3123 C CA . GLU B 1 88 ? 28.889 -40.236 -39.726 1.00 59.88 289 GLU B CA 1
ATOM 3124 C C . GLU B 1 88 ? 29.181 -38.763 -39.511 1.00 53.39 289 GLU B C 1
ATOM 3125 O O . GLU B 1 88 ? 30.024 -38.177 -40.188 1.00 56.38 289 GLU B O 1
ATOM 3131 N N . ASN B 1 89 ? 28.511 -38.184 -38.524 1.00 55.88 290 ASN B N 1
ATOM 3132 C CA . ASN B 1 89 ? 28.708 -36.781 -38.195 1.00 51.32 290 ASN B CA 1
ATOM 3133 C C . ASN B 1 89 ? 29.202 -36.609 -36.766 1.00 54.94 290 ASN B C 1
ATOM 3134 O O . ASN B 1 89 ? 29.419 -37.593 -36.047 1.00 54.47 290 ASN B O 1
ATOM 3139 N N . ALA B 1 90 ? 29.368 -35.352 -36.362 1.00 51.09 291 ALA B N 1
ATOM 3140 C CA . ALA B 1 90 ? 29.873 -35.030 -35.035 1.00 52.44 291 ALA B CA 1
ATOM 3141 C C . ALA B 1 90 ? 29.089 -35.698 -33.909 1.00 51.30 291 ALA B C 1
ATOM 3142 O O . ALA B 1 90 ? 29.688 -36.142 -32.932 1.00 52.11 291 ALA B O 1
ATOM 3144 N N . MET B 1 91 ? 27.765 -35.788 -34.044 1.00 49.53 292 MET B N 1
ATOM 3145 C CA . MET B 1 91 ? 26.956 -36.376 -32.977 1.00 47.50 292 MET B CA 1
ATOM 3146 C C . MET B 1 91 ? 27.252 -37.859 -32.845 1.00 52.89 292 MET B C 1
ATOM 3147 O O . MET B 1 91 ? 27.317 -38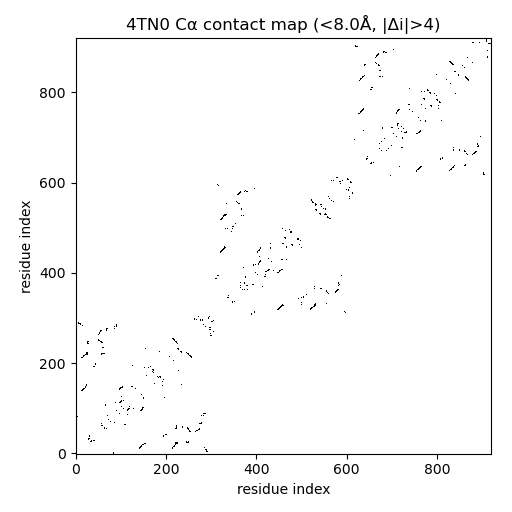.375 -31.739 1.00 55.16 292 MET B O 1
ATOM 3152 N N . ASP B 1 92 ? 27.454 -38.526 -33.978 1.00 50.17 293 ASP B N 1
ATOM 3153 C CA . ASP B 1 92 ? 27.760 -39.946 -33.999 1.00 50.48 293 ASP B CA 1
ATOM 3154 C C . ASP B 1 92 ? 29.080 -40.220 -33.292 1.00 54.67 293 ASP B C 1
ATOM 3155 O O . ASP B 1 92 ? 29.217 -41.214 -32.567 1.00 50.55 293 ASP B O 1
ATOM 3160 N N . VAL B 1 93 ? 30.047 -39.337 -33.512 1.00 50.59 294 VAL B N 1
ATOM 3161 C CA . VAL B 1 93 ? 31.344 -39.451 -32.866 1.00 52.03 294 VAL B CA 1
ATOM 3162 C C . VAL B 1 93 ? 31.182 -39.377 -31.351 1.00 55.03 294 VAL B C 1
ATOM 3163 O O . VAL B 1 93 ? 31.836 -40.122 -30.622 1.00 61.49 294 VAL B O 1
ATOM 3167 N N . LEU B 1 94 ? 30.316 -38.492 -30.865 1.00 53.40 295 LEU B N 1
ATOM 3168 C CA . LEU B 1 94 ? 30.050 -38.444 -29.426 1.00 55.55 295 LEU B CA 1
ATOM 3169 C C . LEU B 1 94 ? 29.294 -39.700 -28.945 1.00 56.41 295 LEU B C 1
ATOM 3170 O O . LEU B 1 94 ? 29.512 -40.166 -27.834 1.00 54.14 295 LEU B O 1
ATOM 3175 N N . TYR B 1 95 ? 28.400 -40.226 -29.782 1.00 53.44 296 TYR B N 1
ATOM 3176 C CA . TYR B 1 95 ? 27.546 -41.360 -29.415 1.00 56.26 296 TYR B CA 1
ATOM 3177 C C . TYR B 1 95 ? 28.359 -42.653 -29.283 1.00 58.05 296 TYR B C 1
ATOM 3178 O O . TYR B 1 95 ? 28.150 -43.441 -28.355 1.00 61.28 296 TYR B O 1
ATOM 3187 N N . LYS B 1 96 ? 29.296 -42.857 -30.203 1.00 57.78 297 LYS B N 1
ATOM 3188 C CA . LYS B 1 96 ? 30.114 -44.055 -30.200 1.00 57.11 297 LYS B CA 1
ATOM 3189 C C . LYS B 1 96 ? 31.067 -44.028 -29.008 1.00 63.00 297 LYS B C 1
ATOM 3190 O O . LYS B 1 96 ? 31.634 -45.047 -28.626 1.00 65.82 297 LYS B O 1
ATOM 3196 N N . THR B 1 97 ? 31.182 -42.861 -28.390 1.00 61.74 298 THR B N 1
ATOM 3197 C CA . THR B 1 97 ? 32.126 -42.612 -27.315 1.00 55.68 298 THR B CA 1
ATOM 3198 C C . THR B 1 97 ? 31.352 -42.597 -25.986 1.00 57.19 298 THR B C 1
ATOM 3199 O O . THR B 1 97 ? 31.890 -42.291 -24.920 1.00 62.49 298 THR B O 1
ATOM 3203 N N . GLY B 1 98 ? 30.076 -42.967 -26.046 1.00 52.66 299 GLY B N 1
ATOM 3204 C CA . GLY B 1 98 ? 29.317 -43.181 -24.822 1.00 55.83 299 GLY B CA 1
ATOM 3205 C C . GLY B 1 98 ? 28.603 -41.985 -24.189 1.00 58.88 299 GLY B C 1
ATOM 3206 O O . GLY B 1 98 ? 27.927 -42.144 -23.160 1.00 50.48 299 GLY B O 1
ATOM 3207 N N . VAL B 1 99 ? 28.715 -40.806 -24.807 1.00 55.66 300 VAL B N 1
ATOM 3208 C CA . VAL B 1 99 ? 28.029 -39.614 -24.325 1.00 45.34 300 VAL B CA 1
ATOM 3209 C C . VAL B 1 99 ? 26.511 -39.775 -24.400 1.00 48.00 300 VAL B C 1
ATOM 3210 O O . VAL B 1 99 ? 25.972 -40.312 -25.363 1.00 46.20 300 VAL B O 1
ATOM 3214 N N . ASP B 1 100 ? 25.814 -39.335 -23.363 1.00 53.39 301 ASP B N 1
ATOM 3215 C CA . ASP B 1 100 ? 24.354 -39.303 -23.417 1.00 59.54 301 ASP B CA 1
ATOM 3216 C C . ASP B 1 100 ? 23.893 -38.170 -24.338 1.00 58.21 301 ASP B C 1
ATOM 3217 O O . ASP B 1 100 ? 24.009 -36.990 -23.979 1.00 56.92 301 ASP B O 1
ATOM 3222 N N . ALA B 1 101 ? 23.344 -38.539 -25.500 1.00 54.55 302 ALA B N 1
ATOM 3223 C CA . ALA B 1 101 ? 22.917 -37.569 -26.512 1.00 50.25 302 ALA B CA 1
ATOM 3224 C C . ALA B 1 101 ? 21.416 -37.640 -26.738 1.00 49.03 302 ALA B C 1
ATOM 3225 O O . ALA B 1 101 ? 20.875 -38.696 -27.062 1.00 46.96 302 ALA B O 1
ATOM 3227 N N . ALA B 1 102 ? 20.750 -36.501 -26.590 1.00 49.56 303 ALA B N 1
ATOM 3228 C CA . ALA B 1 102 ? 19.321 -36.422 -26.873 1.00 48.08 303 ALA B CA 1
ATOM 3229 C C . ALA B 1 102 ? 19.079 -35.394 -27.978 1.00 42.90 303 ALA B C 1
ATOM 3230 O O . ALA B 1 102 ? 19.678 -34.320 -27.957 1.00 45.49 303 ALA B O 1
ATOM 3232 N N . TRP B 1 103 ? 18.223 -35.729 -28.942 1.00 34.94 304 TRP B N 1
ATOM 3233 C CA . TRP B 1 103 ? 17.888 -34.788 -30.011 1.00 43.51 304 TRP B CA 1
ATOM 3234 C C . TRP B 1 103 ? 16.382 -34.538 -30.057 1.00 41.76 304 TRP B C 1
ATOM 3235 O O . TRP B 1 103 ? 15.606 -35.432 -30.390 1.00 39.62 304 TRP B O 1
ATOM 3246 N N . PHE B 1 104 ? 15.987 -33.313 -29.705 1.00 39.43 305 PHE B N 1
ATOM 3247 C CA . PHE B 1 104 ? 14.584 -32.907 -29.694 1.00 41.67 305 PHE B CA 1
ATOM 3248 C C . PHE B 1 104 ? 14.307 -31.882 -30.791 1.00 39.25 305 PHE B C 1
ATOM 3249 O O . PHE B 1 104 ? 14.810 -30.747 -30.746 1.00 36.15 305 PHE B O 1
ATOM 3257 N N . ASP B 1 105 ? 13.468 -32.268 -31.744 1.00 40.13 306 ASP B N 1
ATOM 3258 C CA . ASP B 1 105 ? 13.331 -31.507 -32.973 1.00 33.30 306 ASP B CA 1
ATOM 3259 C C . ASP B 1 105 ? 11.914 -30.956 -33.142 1.00 37.00 306 ASP B C 1
ATOM 3260 O O . ASP B 1 105 ? 10.939 -31.713 -33.161 1.00 36.77 306 ASP B O 1
ATOM 3265 N N . ASN B 1 106 ? 11.810 -29.627 -33.222 1.00 35.69 307 ASN B N 1
ATOM 3266 C CA . ASN B 1 106 ? 10.530 -28.961 -33.493 1.00 39.05 307 ASN B CA 1
ATOM 3267 C C . ASN B 1 106 ? 10.519 -28.336 -34.900 1.00 37.45 307 ASN B C 1
ATOM 3268 O O . ASN B 1 106 ? 9.533 -27.737 -35.307 1.00 34.93 307 ASN B O 1
ATOM 3273 N N . ASN B 1 107 ? 11.609 -28.507 -35.641 1.00 32.70 308 ASN B N 1
ATOM 3274 C CA . ASN B 1 107 ? 11.736 -27.919 -36.954 1.00 33.69 308 ASN B CA 1
ATOM 3275 C C . ASN B 1 107 ? 10.973 -28.705 -38.014 1.00 37.84 308 ASN B C 1
ATOM 3276 O O . ASN B 1 107 ? 11.167 -29.900 -38.160 1.00 35.21 308 ASN B O 1
ATOM 3281 N N . SER B 1 108 ? 10.141 -28.018 -38.790 1.00 40.02 309 SER B N 1
ATOM 3282 C CA . SER B 1 108 ? 9.315 -28.681 -39.797 1.00 36.40 309 SER B CA 1
ATOM 3283 C C . SER B 1 108 ? 10.139 -29.417 -40.853 1.00 33.52 309 SER B C 1
ATOM 3284 O O . SER B 1 108 ? 9.617 -30.257 -41.557 1.00 34.47 309 SER B O 1
ATOM 3287 N N . GLY B 1 109 ? 11.426 -29.114 -40.959 1.00 35.56 310 GLY B N 1
ATOM 3288 C CA . GLY B 1 109 ? 12.258 -29.794 -41.932 1.00 33.26 310 GLY B CA 1
ATOM 3289 C C . GLY B 1 109 ? 12.938 -31.048 -41.389 1.00 40.11 310 GLY B C 1
ATOM 3290 O O . GLY B 1 109 ? 13.586 -31.783 -42.142 1.00 39.14 310 GLY B O 1
ATOM 3291 N N . GLY B 1 110 ? 12.810 -31.297 -40.084 1.00 36.86 311 GLY B N 1
ATOM 3292 C CA . GLY B 1 110 ? 13.431 -32.460 -39.482 1.00 34.42 311 GLY B CA 1
ATOM 3293 C C . GLY B 1 110 ? 14.915 -32.257 -39.258 1.00 36.75 311 GLY B C 1
ATOM 3294 O O . GLY B 1 110 ? 15.430 -31.145 -39.401 1.00 37.62 311 GLY B O 1
ATOM 3295 N N . CYS B 1 111 ? 15.623 -33.339 -38.956 1.00 38.11 312 CYS B N 1
ATOM 3296 C CA . CYS B 1 111 ? 17.026 -33.204 -38.604 1.00 39.43 312 CYS B CA 1
ATOM 3297 C C . CYS B 1 111 ? 17.940 -33.379 -39.800 1.00 38.87 312 CYS B C 1
ATOM 3298 O O . CYS B 1 111 ? 19.165 -33.278 -39.664 1.00 40.76 312 CYS B O 1
ATOM 3301 N N . LYS B 1 112 ? 17.346 -33.532 -40.982 1.00 39.56 313 LYS B N 1
ATOM 3302 C CA . LYS B 1 112 ? 18.111 -33.773 -42.209 1.00 38.07 313 LYS B CA 1
ATOM 3303 C C . LYS B 1 112 ? 19.148 -34.917 -42.029 1.00 39.46 313 LYS B C 1
ATOM 3304 O O . LYS B 1 112 ? 20.319 -34.796 -42.426 1.00 36.83 313 LYS B O 1
ATOM 3310 N N . GLY B 1 113 ? 18.737 -35.995 -41.366 1.00 36.65 314 GLY B N 1
ATOM 3311 C CA . GLY B 1 113 ? 19.593 -37.160 -41.247 1.00 41.45 314 GLY B CA 1
ATOM 3312 C C . GLY B 1 113 ? 20.678 -37.110 -40.179 1.00 41.24 314 GLY B C 1
ATOM 3313 O O . GLY B 1 113 ? 21.477 -38.041 -40.068 1.00 48.15 314 GLY B O 1
ATOM 3314 N N . VAL B 1 114 ? 20.740 -36.027 -39.415 1.00 37.21 315 VAL B N 1
ATOM 3315 C CA . VAL B 1 114 ? 21.799 -35.867 -38.426 1.00 41.07 315 VAL B CA 1
ATOM 3316 C C . VAL B 1 114 ? 21.570 -36.737 -37.184 1.00 43.12 315 VAL B C 1
ATOM 3317 O O . VAL B 1 114 ? 22.509 -37.266 -36.618 1.00 44.21 315 VAL B O 1
ATOM 3321 N N . CYS B 1 115 ? 20.314 -36.863 -36.773 1.00 41.37 316 CYS B N 1
ATOM 3322 C CA . CYS B 1 115 ? 19.939 -37.499 -35.521 1.00 40.65 316 CYS B CA 1
ATOM 3323 C C . CYS B 1 115 ? 19.552 -38.965 -35.710 1.00 48.83 316 CYS B C 1
ATOM 3324 O O . CYS B 1 115 ? 19.189 -39.659 -34.746 1.00 46.30 316 CYS B O 1
ATOM 3327 N N . ASP B 1 116 ? 19.624 -39.421 -36.957 1.00 44.96 317 ASP B N 1
ATOM 3328 C CA . ASP B 1 116 ? 19.080 -40.714 -37.351 1.00 50.10 317 ASP B CA 1
ATOM 3329 C C . ASP B 1 116 ? 19.628 -41.896 -36.550 1.00 51.92 317 ASP B C 1
ATOM 3330 O O . ASP B 1 116 ? 18.907 -42.858 -36.289 1.00 51.24 317 ASP B O 1
ATOM 3335 N N . ARG B 1 117 ? 20.899 -41.823 -36.169 1.00 50.35 318 ARG B N 1
ATOM 3336 C CA . ARG B 1 117 ? 21.551 -42.957 -35.535 1.00 49.10 318 ARG B CA 1
ATOM 3337 C C . ARG B 1 117 ? 21.754 -42.743 -34.054 1.00 54.70 318 ARG B C 1
ATOM 3338 O O . ARG B 1 117 ? 22.606 -43.387 -33.451 1.00 53.94 318 ARG B O 1
ATOM 3346 N N . LEU B 1 118 ? 21.005 -41.794 -33.500 1.00 52.85 319 LEU B N 1
ATOM 3347 C CA . LEU B 1 118 ? 20.967 -41.535 -32.068 1.00 49.79 319 LEU B CA 1
ATOM 3348 C C . LEU B 1 118 ? 19.806 -42.317 -31.487 1.00 51.95 319 LEU B C 1
ATOM 3349 O O . LEU B 1 118 ? 18.837 -42.602 -32.191 1.00 56.79 319 LEU B O 1
ATOM 3354 N N . ALA B 1 119 ? 19.911 -42.683 -30.214 1.00 53.02 320 ALA B N 1
ATOM 3355 C CA . ALA B 1 119 ? 18.889 -43.490 -29.558 1.00 47.90 320 ALA B CA 1
ATOM 3356 C C . ALA B 1 119 ? 17.732 -42.667 -28.996 1.00 50.33 320 ALA B C 1
ATOM 3357 O O . ALA B 1 119 ? 16.562 -43.021 -29.190 1.00 48.17 320 ALA B O 1
ATOM 3359 N N . TYR B 1 120 ? 18.052 -41.581 -28.284 1.00 47.62 321 TYR B N 1
ATOM 3360 C CA . TYR B 1 120 ? 16.998 -40.807 -27.610 1.00 52.43 321 TYR B CA 1
ATOM 3361 C C . TYR B 1 120 ? 16.688 -39.501 -28.385 1.00 49.39 321 TYR B C 1
ATOM 3362 O O . TYR B 1 120 ? 17.309 -38.450 -28.176 1.00 43.91 321 TYR B O 1
ATOM 3371 N N . LYS B 1 121 ? 15.720 -39.607 -29.291 1.00 48.66 322 LYS B N 1
ATOM 3372 C CA . LYS B 1 121 ? 15.308 -38.520 -30.168 1.00 46.99 322 LYS B CA 1
ATOM 3373 C C . LYS B 1 121 ? 13.787 -38.405 -30.242 1.00 51.39 322 LYS B C 1
ATOM 3374 O O . LYS B 1 121 ? 13.069 -39.419 -30.159 1.00 42.80 322 LYS B O 1
ATOM 3380 N N . GLN B 1 122 ? 13.298 -37.171 -30.390 1.00 44.82 323 GLN B N 1
ATOM 3381 C CA . GLN B 1 122 ? 11.862 -36.927 -30.534 1.00 43.65 323 GLN B CA 1
ATOM 3382 C C . GLN B 1 122 ? 11.565 -35.841 -31.565 1.00 47.07 323 GLN B C 1
ATOM 3383 O O . GLN B 1 122 ? 12.270 -34.822 -31.639 1.00 47.00 323 GLN B O 1
ATOM 3389 N N . LYS B 1 123 ? 10.514 -36.066 -32.353 1.00 50.17 324 LYS B N 1
ATOM 3390 C CA . LYS B 1 123 ? 10.068 -35.091 -33.331 1.00 47.42 324 LYS B CA 1
ATOM 3391 C C . LYS B 1 123 ? 8.766 -34.497 -32.819 1.00 45.40 324 LYS B C 1
ATOM 3392 O O . LYS B 1 123 ? 7.809 -35.232 -32.596 1.00 39.92 324 LYS B O 1
ATOM 3398 N N . LEU B 1 124 ? 8.715 -33.173 -32.670 1.00 39.97 325 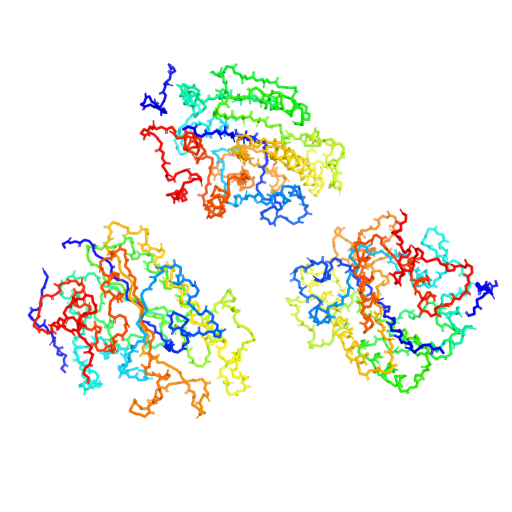LEU B N 1
ATOM 3399 C CA . LEU B 1 124 ? 7.511 -32.510 -32.162 1.00 41.48 325 LEU B CA 1
ATOM 3400 C C . LEU B 1 124 ? 6.671 -32.014 -33.351 1.00 40.73 325 LEU B C 1
ATOM 3401 O O . LEU B 1 124 ? 7.083 -32.172 -34.486 1.00 39.61 325 LEU B O 1
ATOM 3406 N N . SER B 1 125 ? 5.495 -31.442 -33.100 1.00 44.14 326 SER B N 1
ATOM 3407 C CA . SER B 1 125 ? 4.548 -31.107 -34.179 1.00 42.72 326 SER B CA 1
ATOM 3408 C C . SER B 1 125 ? 4.853 -29.787 -34.943 1.00 40.04 326 SER B C 1
ATOM 3409 O O . SER B 1 125 ? 4.049 -29.362 -35.770 1.00 43.08 326 SER B O 1
ATOM 3412 N N . SER B 1 126 ? 5.967 -29.125 -34.623 1.00 39.37 327 SER B N 1
ATOM 3413 C CA . SER B 1 126 ? 6.354 -27.829 -35.216 1.00 38.56 327 SER B CA 1
ATOM 3414 C C . SER B 1 126 ? 5.401 -26.674 -34.964 1.00 40.67 327 SER B C 1
ATOM 3415 O O . SER B 1 126 ? 5.282 -25.760 -35.808 1.00 38.89 327 SER B O 1
ATOM 3418 N N . ASP B 1 127 ? 4.755 -26.693 -33.805 1.00 41.11 328 ASP B N 1
ATOM 3419 C CA . ASP B 1 127 ? 3.970 -25.555 -33.353 1.00 32.56 328 ASP B CA 1
ATOM 3420 C C . ASP B 1 127 ? 4.921 -24.727 -32.537 1.00 25.87 328 ASP B C 1
ATOM 3421 O O . ASP B 1 127 ? 6.110 -24.777 -32.799 1.00 26.63 328 ASP B O 1
ATOM 3426 N N . LEU B 1 128 ? 4.449 -24.038 -31.503 1.00 30.46 329 LEU B N 1
ATOM 3427 C CA . LEU B 1 128 ? 5.329 -23.166 -30.717 1.00 26.83 329 LEU B CA 1
ATOM 3428 C C . LEU B 1 128 ? 6.581 -23.846 -30.142 1.00 29.90 329 LEU B C 1
ATOM 3429 O O . LEU B 1 128 ? 6.504 -24.947 -29.570 1.00 34.19 329 LEU B O 1
ATOM 3434 N N . ASP B 1 129 ? 7.726 -23.173 -30.260 1.00 27.26 330 ASP B N 1
ATOM 3435 C CA . ASP B 1 129 ? 9.008 -23.723 -29.807 1.00 31.66 330 ASP B CA 1
ATOM 3436 C C . ASP B 1 129 ? 9.099 -24.021 -28.295 1.00 39.65 330 ASP B C 1
ATOM 3437 O O . ASP B 1 129 ? 9.883 -24.882 -27.875 1.00 37.03 330 ASP B O 1
ATOM 3442 N N . GLU B 1 130 ? 8.301 -23.324 -27.487 1.00 35.78 331 GLU B N 1
ATOM 3443 C CA . GLU B 1 130 ? 8.329 -23.519 -26.044 1.00 39.95 331 GLU B CA 1
ATOM 3444 C C . GLU B 1 130 ? 8.033 -24.988 -25.695 1.00 40.39 331 GLU B C 1
ATOM 3445 O O . GLU B 1 130 ? 8.398 -25.434 -24.618 1.00 45.24 331 GLU B O 1
ATOM 3451 N N . ASN B 1 131 ? 7.373 -25.719 -26.600 1.00 40.49 332 ASN B N 1
ATOM 3452 C CA . ASN B 1 131 ? 7.116 -27.151 -26.413 1.00 37.92 332 ASN B CA 1
ATOM 3453 C C . ASN B 1 131 ? 8.387 -27.970 -26.282 1.00 40.21 332 ASN B C 1
ATOM 3454 O O . ASN B 1 131 ? 8.351 -29.084 -25.775 1.00 48.11 332 ASN B O 1
ATOM 3459 N N . LEU B 1 132 ? 9.512 -27.440 -26.746 1.00 35.73 333 LEU B N 1
ATOM 3460 C CA . LEU B 1 132 ? 10.766 -28.173 -26.639 1.00 38.68 333 LEU B CA 1
ATOM 3461 C C . LEU B 1 132 ? 11.225 -28.269 -25.189 1.00 46.32 333 LEU B C 1
ATOM 3462 O O . LEU B 1 132 ? 12.025 -29.136 -24.849 1.00 49.28 333 LEU B O 1
ATOM 3467 N N . LEU B 1 133 ? 10.739 -27.360 -24.348 1.00 45.52 334 LEU B N 1
ATOM 3468 C CA . LEU B 1 133 ? 11.146 -27.322 -22.961 1.00 44.50 334 LEU B CA 1
ATOM 3469 C C . LEU B 1 133 ? 10.595 -28.516 -22.191 1.00 50.35 334 LEU B C 1
ATOM 3470 O O . LEU B 1 133 ? 11.178 -28.945 -21.200 1.00 51.09 334 LEU B O 1
ATOM 3475 N N . ILE B 1 134 ? 9.496 -29.075 -22.679 1.00 48.78 335 ILE B N 1
ATOM 3476 C CA . ILE B 1 134 ? 8.874 -30.199 -22.016 1.00 41.67 335 ILE B CA 1
ATOM 3477 C C . ILE B 1 134 ? 9.772 -31.449 -22.053 1.00 51.25 335 ILE B C 1
ATOM 3478 O O . ILE B 1 134 ? 10.122 -31.962 -20.992 1.00 53.73 335 ILE B O 1
ATOM 3483 N N . PRO B 1 135 ? 10.161 -31.950 -23.250 1.00 54.84 336 PRO B N 1
ATOM 3484 C CA . PRO B 1 135 ? 11.061 -33.107 -23.152 1.00 46.55 336 PRO B CA 1
ATOM 3485 C C . PRO B 1 135 ? 12.472 -32.672 -22.706 1.00 52.93 336 PRO B C 1
ATOM 3486 O O . PRO B 1 135 ? 13.291 -33.493 -22.281 1.00 54.30 336 PRO B O 1
ATOM 3490 N N . PHE B 1 136 ? 12.764 -31.378 -22.791 1.00 51.81 337 PHE B N 1
ATOM 3491 C CA . PHE B 1 136 ? 14.034 -30.897 -22.263 1.00 49.73 337 PHE B CA 1
ATOM 3492 C C . PHE B 1 136 ? 14.050 -31.024 -20.750 1.00 52.62 337 PHE B C 1
ATOM 3493 O O . PHE B 1 136 ? 15.068 -31.386 -20.174 1.00 49.94 337 PHE B O 1
ATOM 3501 N N . LYS B 1 137 ? 12.930 -30.683 -20.113 1.00 52.65 338 LYS B N 1
ATOM 3502 C CA . LYS B 1 137 ? 12.803 -30.807 -18.661 1.00 58.23 338 LYS B CA 1
ATOM 3503 C C . LYS B 1 137 ? 12.815 -32.265 -18.195 1.00 57.57 338 LYS B C 1
ATOM 3504 O O . LYS B 1 137 ? 13.503 -32.602 -17.241 1.00 58.64 338 LYS B O 1
ATOM 3510 N N . GLU B 1 138 ? 12.084 -33.129 -18.889 1.00 58.76 339 GLU B N 1
ATOM 3511 C CA . GLU B 1 138 ? 11.992 -34.516 -18.460 1.00 63.46 339 GLU B CA 1
ATOM 3512 C C . GLU B 1 138 ? 13.348 -35.206 -18.609 1.00 61.67 339 GLU B C 1
ATOM 3513 O O . GLU B 1 138 ? 13.674 -36.111 -17.848 1.00 67.79 339 GLU B O 1
ATOM 3519 N N . LYS B 1 139 ? 14.139 -34.794 -19.590 1.00 60.91 340 LYS B N 1
ATOM 3520 C CA . LYS B 1 139 ? 15.456 -35.403 -19.756 1.00 62.79 340 LYS B CA 1
ATOM 3521 C C . LYS B 1 139 ? 16.432 -34.890 -18.694 1.00 62.94 340 LYS B C 1
ATOM 3522 O O . LYS B 1 139 ? 17.427 -35.554 -18.377 1.00 57.81 340 LYS B O 1
ATOM 3528 N N . LEU B 1 140 ? 16.124 -33.738 -18.100 1.00 58.96 341 LEU B N 1
ATOM 3529 C CA . LEU B 1 140 ? 17.002 -33.158 -17.086 1.00 57.63 341 LEU B CA 1
ATOM 3530 C C . LEU B 1 140 ? 16.962 -34.013 -15.805 1.00 63.24 341 LEU B C 1
ATOM 3531 O O . LEU B 1 140 ? 17.803 -33.875 -14.908 1.00 58.08 341 LEU B O 1
ATOM 3536 N N . ASN B 1 141 ? 15.980 -34.907 -15.752 1.00 58.35 342 ASN B N 1
ATOM 3537 C CA . ASN B 1 141 ? 15.807 -35.828 -14.651 1.00 63.83 342 ASN B CA 1
ATOM 3538 C C . ASN B 1 141 ? 16.756 -37.021 -14.791 1.00 66.18 342 ASN B C 1
ATOM 3539 O O . ASN B 1 141 ? 17.344 -37.466 -13.817 1.00 67.40 342 ASN B O 1
ATOM 3544 N N . HIS B 1 142 ? 16.934 -37.481 -16.026 1.00 61.09 343 HIS B N 1
ATOM 3545 C CA . HIS B 1 142 ? 17.715 -38.668 -16.352 1.00 60.29 343 HIS B CA 1
ATOM 3546 C C . HIS B 1 142 ? 19.084 -38.331 -16.919 1.00 58.75 343 HIS B C 1
ATOM 3547 O O . HIS B 1 142 ? 19.435 -38.824 -17.992 1.00 55.69 343 HIS B O 1
ATOM 3554 N N . LEU B 1 143 ? 19.859 -37.508 -16.217 1.00 58.15 344 LEU B N 1
ATOM 3555 C CA . LEU B 1 143 ? 21.200 -37.148 -16.691 1.00 57.51 344 LEU B CA 1
ATOM 3556 C C . LEU B 1 143 ? 22.260 -38.251 -16.447 1.00 57.00 344 LEU B C 1
ATOM 3557 O O . LEU B 1 143 ? 22.059 -39.151 -15.642 1.00 51.76 344 LEU B O 1
ATOM 3562 N N . SER B 1 144 ? 23.355 -38.192 -17.200 1.00 59.59 345 SER B N 1
ATOM 3563 C CA . SER B 1 144 ? 24.539 -39.020 -16.986 1.00 53.87 345 SER B CA 1
ATOM 3564 C C . SER B 1 144 ? 25.682 -38.142 -16.518 1.00 62.61 345 SER B C 1
ATOM 3565 O O . SER B 1 144 ? 25.458 -37.037 -16.020 1.00 61.88 345 SER B O 1
ATOM 3568 N N . ASP B 1 145 ? 26.915 -38.610 -16.699 1.00 66.15 346 ASP B N 1
ATOM 3569 C CA . ASP B 1 145 ? 28.052 -37.822 -16.240 1.00 71.91 346 ASP B CA 1
ATOM 3570 C C . ASP B 1 145 ? 28.359 -36.804 -17.321 1.00 70.61 346 ASP B C 1
ATOM 3571 O O . ASP B 1 145 ? 28.730 -35.676 -17.022 1.00 72.63 346 ASP B O 1
ATOM 3576 N N . GLN B 1 146 ? 28.151 -37.197 -18.574 1.00 64.61 347 GLN B N 1
ATOM 3577 C CA . GLN B 1 146 ? 28.296 -36.281 -19.699 1.00 66.78 347 GLN B CA 1
ATOM 3578 C C . GLN B 1 146 ? 27.081 -36.291 -20.627 1.00 67.06 347 GLN B C 1
ATOM 3579 O O . GLN B 1 146 ? 26.647 -37.355 -21.098 1.00 58.96 347 GLN B O 1
ATOM 3585 N N . ASN B 1 147 ? 26.516 -35.104 -20.860 1.00 65.25 348 ASN B N 1
ATOM 3586 C CA . ASN B 1 147 ? 25.315 -34.985 -21.687 1.00 62.12 348 ASN B CA 1
ATOM 3587 C C . ASN B 1 147 ? 25.385 -33.888 -22.739 1.00 58.34 348 ASN B C 1
ATOM 3588 O O . ASN B 1 147 ? 25.830 -32.767 -22.464 1.00 51.53 348 ASN B O 1
ATOM 3593 N N . ILE B 1 148 ? 24.932 -34.229 -23.943 1.00 58.41 349 ILE B N 1
ATOM 3594 C CA . ILE B 1 148 ? 24.581 -33.230 -24.937 1.00 53.47 349 ILE B CA 1
ATOM 3595 C C . ILE B 1 148 ? 23.099 -33.372 -25.260 1.00 49.46 349 ILE B C 1
ATOM 3596 O O . ILE B 1 148 ? 22.605 -34.468 -25.566 1.00 46.03 349 ILE B O 1
ATOM 3601 N N . ILE B 1 149 ? 22.388 -32.256 -25.132 1.00 43.35 350 ILE B N 1
ATOM 3602 C CA . ILE B 1 149 ? 21.000 -32.170 -25.561 1.00 46.35 350 ILE B CA 1
ATOM 3603 C C . ILE B 1 149 ? 20.876 -31.146 -26.703 1.00 45.42 350 ILE B C 1
ATOM 3604 O O . ILE B 1 149 ? 21.201 -29.955 -26.554 1.00 39.47 350 ILE B O 1
ATOM 3609 N N . VAL B 1 150 ? 20.425 -31.628 -27.856 1.00 45.54 351 VAL B N 1
ATOM 3610 C CA . VAL B 1 150 ? 20.234 -30.765 -29.007 1.00 40.39 351 VAL B CA 1
ATOM 3611 C C . VAL B 1 150 ? 18.758 -30.397 -29.072 1.00 43.01 351 VAL B C 1
ATOM 3612 O O . VAL B 1 150 ? 17.890 -31.285 -28.997 1.00 37.73 351 VAL B O 1
ATOM 3616 N N . LEU B 1 151 ? 18.481 -29.087 -29.138 1.00 37.42 352 LEU B N 1
ATOM 3617 C CA . LEU B 1 151 ? 17.132 -28.593 -29.406 1.00 34.39 352 LEU B CA 1
ATOM 3618 C C . LEU B 1 151 ? 17.095 -27.893 -30.771 1.00 37.75 352 LEU B C 1
ATOM 3619 O O . LEU B 1 151 ? 17.814 -26.915 -31.007 1.00 35.33 352 LEU B O 1
ATOM 3624 N N . HIS B 1 152 ? 16.267 -28.407 -31.674 1.00 37.43 353 HIS B N 1
ATOM 3625 C CA . HIS B 1 152 ? 16.172 -27.854 -33.028 1.00 35.21 353 HIS B CA 1
ATOM 3626 C C . HIS B 1 152 ? 14.894 -27.039 -33.144 1.00 32.27 353 HIS B C 1
ATOM 3627 O O . HIS B 1 152 ? 13.787 -27.579 -33.117 1.00 36.52 353 HIS B O 1
ATOM 3634 N N . LEU B 1 153 ? 15.061 -25.733 -33.259 1.00 29.85 354 LEU B N 1
ATOM 3635 C CA . LEU B 1 153 ? 13.936 -24.801 -33.277 1.00 31.79 354 LEU B CA 1
ATOM 3636 C C . LEU B 1 153 ? 13.211 -24.696 -34.622 1.00 33.71 354 LEU B C 1
ATOM 3637 O O . LEU B 1 153 ? 13.835 -24.802 -35.685 1.00 34.33 354 LEU B O 1
ATOM 3642 N N . GLN B 1 154 ? 11.913 -24.410 -34.578 1.00 31.44 355 GLN B N 1
ATOM 3643 C CA . GLN B 1 154 ? 11.233 -23.894 -35.763 1.00 34.30 355 GLN B CA 1
ATOM 3644 C C . GLN B 1 154 ? 11.675 -22.421 -35.972 1.00 33.79 355 GLN B C 1
ATOM 3645 O O . GLN B 1 154 ? 11.765 -21.936 -37.106 1.00 31.75 355 GLN B O 1
ATOM 3651 N N . GLY B 1 155 ? 12.003 -21.754 -34.866 1.00 31.41 356 GLY B N 1
ATOM 3652 C CA . GLY B 1 155 ? 12.683 -20.473 -34.855 1.00 26.29 356 GLY B CA 1
ATOM 3653 C C . GLY B 1 155 ? 12.011 -19.376 -35.636 1.00 31.07 356 GLY B C 1
ATOM 3654 O O . GLY B 1 155 ? 10.853 -19.054 -35.373 1.00 30.26 356 GLY B O 1
ATOM 3655 N N . SER B 1 156 ? 12.706 -18.854 -36.649 1.00 31.23 357 SER B N 1
ATOM 3656 C CA . SER B 1 156 ? 12.182 -17.731 -37.422 1.00 31.72 357 SER B CA 1
ATOM 3657 C C . SER B 1 156 ? 11.654 -18.159 -38.780 1.00 32.33 357 SER B C 1
ATOM 3658 O O . SER B 1 156 ? 11.545 -17.347 -39.678 1.00 34.83 357 SER B O 1
ATOM 3661 N N . HIS B 1 157 ? 11.305 -19.427 -38.912 1.00 34.15 358 HIS B N 1
ATOM 3662 C CA . HIS B 1 157 ? 10.924 -19.964 -40.216 1.00 35.85 358 HIS B CA 1
ATOM 3663 C C . HIS B 1 157 ? 9.854 -19.105 -40.891 1.00 32.05 358 HIS B C 1
ATOM 3664 O O . HIS B 1 157 ? 8.852 -18.749 -40.271 1.00 29.87 358 HIS B O 1
ATOM 3671 N N . GLY B 1 158 ? 10.102 -18.756 -42.155 1.00 30.17 359 GLY B N 1
ATOM 3672 C CA . GLY B 1 158 ? 9.172 -17.952 -42.926 1.00 31.68 359 GLY B CA 1
ATOM 3673 C C . GLY B 1 158 ? 8.451 -18.743 -44.017 1.00 33.43 359 GLY B C 1
ATOM 3674 O O . GLY B 1 158 ? 8.687 -19.941 -44.200 1.00 31.56 359 GLY B O 1
ATOM 3675 N N . PRO B 1 159 ? 7.554 -18.076 -44.754 1.00 30.92 360 PRO B N 1
ATOM 3676 C CA . PRO B 1 159 ? 7.243 -16.646 -44.667 1.00 24.56 360 PRO B CA 1
ATOM 3677 C C . PRO B 1 159 ? 6.253 -16.239 -43.571 1.00 27.13 360 PRO B C 1
ATOM 3678 O O . PRO B 1 159 ? 6.046 -15.031 -43.380 1.00 23.96 360 PRO B O 1
ATOM 3682 N N . THR B 1 160 ? 5.613 -17.209 -42.915 1.00 25.55 361 THR B N 1
ATOM 3683 C CA . THR B 1 160 ? 4.606 -16.925 -41.887 1.00 26.39 361 THR B CA 1
ATOM 3684 C C . THR B 1 160 ? 5.225 -16.675 -40.506 1.00 28.61 361 THR B C 1
ATOM 3685 O O . THR B 1 160 ? 4.964 -17.417 -39.552 1.00 31.08 361 THR B O 1
ATOM 3689 N N . TYR B 1 161 ? 6.083 -15.664 -40.433 1.00 26.49 362 TYR B N 1
ATOM 3690 C CA . TYR B 1 161 ? 6.790 -15.319 -39.219 1.00 26.14 362 TYR B CA 1
ATOM 3691 C C . TYR B 1 161 ? 5.863 -15.142 -38.037 1.00 28.94 362 TYR B C 1
ATOM 3692 O O . TYR B 1 161 ? 6.190 -15.549 -36.925 1.00 28.96 362 TYR B O 1
ATOM 3701 N N . TYR B 1 162 ? 4.694 -14.561 -38.286 1.00 31.06 363 TYR B N 1
ATOM 3702 C CA . TYR B 1 162 ? 3.753 -14.235 -37.216 1.00 30.68 363 TYR B CA 1
ATOM 3703 C C . TYR B 1 162 ? 3.250 -15.481 -36.476 1.00 34.71 363 TYR B C 1
ATOM 3704 O O . TYR B 1 162 ? 2.639 -15.373 -35.393 1.00 32.28 363 TYR B O 1
ATOM 3713 N N . LYS B 1 163 ? 3.495 -16.651 -37.057 1.00 26.12 364 LYS B N 1
ATOM 3714 C CA . LYS B 1 163 ? 3.037 -17.892 -36.464 1.00 29.05 364 LYS B CA 1
ATOM 3715 C C . LYS B 1 163 ? 4.080 -18.519 -35.538 1.00 30.65 364 LYS B C 1
ATOM 3716 O O . LYS B 1 163 ? 3.817 -19.525 -34.913 1.00 28.98 364 LYS B O 1
ATOM 3722 N N . ARG B 1 164 ? 5.256 -17.919 -35.445 1.00 29.21 365 ARG B N 1
ATOM 3723 C CA . ARG B 1 164 ? 6.327 -18.510 -34.665 1.00 24.86 365 ARG B CA 1
ATOM 3724 C C . ARG B 1 164 ? 6.280 -18.132 -33.170 1.00 33.44 365 ARG B C 1
ATOM 3725 O O . ARG B 1 164 ? 6.917 -18.784 -32.353 1.00 32.78 365 ARG B O 1
ATOM 3733 N N . TYR B 1 165 ? 5.544 -17.074 -32.820 1.00 29.58 366 TYR B N 1
ATOM 3734 C CA . TYR B 1 165 ? 5.529 -16.579 -31.456 1.00 28.70 366 TYR B CA 1
ATOM 3735 C C . TYR B 1 165 ? 4.089 -16.461 -30.961 1.00 29.20 366 TYR B C 1
ATOM 3736 O O . TYR B 1 165 ? 3.178 -16.174 -31.735 1.00 26.94 366 TYR B O 1
ATOM 3745 N N . PRO B 1 166 ? 3.875 -16.696 -29.656 1.00 28.98 367 PRO B N 1
ATOM 3746 C CA . PRO B 1 166 ? 2.557 -16.547 -29.033 1.00 32.57 367 PRO B CA 1
ATOM 3747 C C . PRO B 1 166 ? 2.230 -15.074 -28.830 1.00 30.87 367 PRO B C 1
ATOM 3748 O O . PRO B 1 166 ? 3.128 -14.231 -28.946 1.00 31.92 367 PRO B O 1
ATOM 3752 N N . SER B 1 167 ? 0.966 -14.770 -28.566 1.00 29.18 368 SER B N 1
ATOM 3753 C CA . SER B 1 167 ? 0.524 -13.379 -28.496 1.00 34.81 368 SER B CA 1
ATOM 3754 C C . SER B 1 167 ? 1.295 -12.525 -27.493 1.00 35.90 368 SER B C 1
ATOM 3755 O O . SER B 1 167 ? 1.483 -11.336 -27.732 1.00 32.97 368 SER B O 1
ATOM 3758 N N . GLU B 1 168 ? 1.755 -13.132 -26.397 1.00 35.30 369 GLU B N 1
ATOM 3759 C CA . GLU B 1 168 ? 2.467 -12.392 -25.339 1.00 32.91 369 GLU B CA 1
ATOM 3760 C C . GLU B 1 168 ? 3.812 -11.896 -25.815 1.00 32.15 369 GLU B C 1
ATOM 3761 O O . GLU B 1 168 ? 4.503 -11.192 -25.073 1.00 36.70 369 GLU B O 1
ATOM 3767 N N . PHE B 1 169 ? 4.225 -12.305 -27.012 1.00 27.77 370 PHE B N 1
ATOM 3768 C CA . PHE B 1 169 ? 5.501 -11.816 -27.553 1.00 33.86 370 PHE B CA 1
ATOM 3769 C C . PHE B 1 169 ? 5.338 -10.988 -28.830 1.00 29.56 370 PHE B C 1
ATOM 3770 O O . PHE B 1 169 ? 6.304 -10.762 -29.553 1.00 25.55 370 PHE B O 1
ATOM 3778 N N . LYS B 1 170 ? 4.116 -10.523 -29.078 1.00 28.48 371 LYS B N 1
ATOM 3779 C CA . LYS B 1 170 ? 3.872 -9.548 -30.128 1.00 28.38 371 LYS B CA 1
ATOM 3780 C C . LYS B 1 170 ? 4.224 -8.179 -29.613 1.00 27.61 371 LYS B C 1
ATOM 3781 O O . LYS B 1 170 ? 3.342 -7.338 -29.406 1.00 28.03 371 LYS B O 1
ATOM 3787 N N . LYS B 1 171 ? 5.517 -7.973 -29.371 1.00 28.85 372 LYS B N 1
ATOM 3788 C CA . LYS B 1 171 ? 5.999 -6.772 -28.711 1.00 29.68 372 LYS B CA 1
ATOM 3789 C C . LYS B 1 171 ? 6.317 -5.604 -29.650 1.00 32.55 372 LYS B C 1
ATOM 3790 O O . LYS B 1 171 ? 6.169 -4.444 -29.273 1.00 31.11 372 LYS B O 1
ATOM 3796 N N . PHE B 1 172 ? 6.740 -5.903 -30.870 1.00 33.08 373 PHE B N 1
ATOM 3797 C CA . PHE B 1 172 ? 7.121 -4.853 -31.817 1.00 27.80 373 PHE B CA 1
ATOM 3798 C C . PHE B 1 172 ? 5.981 -4.773 -32.819 1.00 28.33 373 PHE B C 1
ATOM 3799 O O . PHE B 1 172 ? 5.620 -5.763 -33.442 1.00 37.27 373 PHE B O 1
ATOM 3807 N N . THR B 1 173 ? 5.355 -3.614 -32.926 1.00 28.10 374 THR B N 1
ATOM 3808 C CA . THR B 1 173 ? 4.162 -3.466 -33.741 1.00 26.64 374 THR B CA 1
ATOM 3809 C C . THR B 1 173 ? 4.343 -2.170 -34.525 1.00 32.83 374 THR B C 1
ATOM 3810 O O . THR B 1 173 ? 5.128 -1.323 -34.103 1.00 31.47 374 THR B O 1
ATOM 3814 N N . PRO B 1 174 ? 3.676 -2.032 -35.690 1.00 30.77 375 PRO B N 1
ATOM 3815 C CA . PRO B 1 174 ? 2.773 -3.027 -36.306 1.00 31.23 375 PRO B CA 1
ATOM 3816 C C . PRO B 1 174 ? 3.506 -4.226 -36.924 1.00 29.81 375 PRO B C 1
ATOM 3817 O O . PRO B 1 174 ? 4.738 -4.195 -37.085 1.00 25.66 375 PRO B O 1
ATOM 3821 N N . THR B 1 175 ? 2.744 -5.269 -37.263 1.00 26.45 376 THR B N 1
ATOM 3822 C CA . THR B 1 175 ? 3.329 -6.489 -37.809 1.00 30.17 376 THR B CA 1
ATOM 3823 C C . THR B 1 175 ? 2.769 -6.850 -39.174 1.00 29.17 376 THR B C 1
ATOM 3824 O O . THR B 1 175 ? 1.824 -6.230 -39.663 1.00 29.38 376 THR B O 1
ATOM 3828 N N . CYS B 1 176 ? 3.369 -7.875 -39.774 1.00 30.29 377 CYS B N 1
ATOM 3829 C CA . CYS B 1 176 ? 2.946 -8.425 -41.067 1.00 31.41 377 CYS B CA 1
ATOM 3830 C C . CYS B 1 176 ? 2.348 -9.801 -40.887 1.00 28.62 377 CYS B C 1
ATOM 3831 O O . CYS B 1 176 ? 3.070 -10.778 -40.848 1.00 33.57 377 CYS B O 1
ATOM 3834 N N . ASP B 1 177 ? 1.033 -9.898 -40.753 1.00 31.63 378 ASP B N 1
ATOM 3835 C CA . ASP B 1 177 ? 0.441 -11.186 -40.389 1.00 26.04 378 ASP B CA 1
ATOM 3836 C C . ASP B 1 177 ? -0.054 -11.937 -41.640 1.00 28.54 378 ASP B C 1
ATOM 3837 O O . ASP B 1 177 ? -1.235 -12.279 -41.762 1.00 31.56 378 ASP B O 1
ATOM 3842 N N . THR B 1 178 ? 0.845 -12.194 -42.581 1.00 27.05 379 THR B N 1
ATOM 3843 C CA . THR B 1 178 ? 0.479 -12.902 -43.809 1.00 27.18 379 THR B CA 1
ATOM 3844 C C . THR B 1 178 ? 1.674 -13.625 -44.367 1.00 27.78 379 THR B C 1
ATOM 3845 O O . THR B 1 178 ? 2.807 -13.314 -44.005 1.00 29.24 379 THR B O 1
ATOM 3849 N N . ASN B 1 179 ? 1.446 -14.567 -45.275 1.00 24.49 380 ASN B N 1
ATOM 3850 C CA . ASN B 1 179 ? 2.570 -15.114 -46.005 1.00 24.96 380 ASN B CA 1
ATOM 3851 C C . ASN B 1 179 ? 2.971 -14.213 -47.188 1.00 25.55 380 ASN B C 1
ATOM 3852 O O . ASN B 1 179 ? 4.126 -14.219 -47.611 1.00 24.66 380 ASN B O 1
ATOM 3857 N N . GLU B 1 180 ? 2.063 -13.354 -47.647 1.00 28.95 381 GLU B N 1
ATOM 3858 C CA . GLU B 1 180 ? 2.345 -12.574 -48.855 1.00 28.08 381 GLU B CA 1
ATOM 3859 C C . GLU B 1 180 ? 3.251 -11.388 -48.569 1.00 27.49 381 GLU B C 1
ATOM 3860 O O . GLU B 1 180 ? 2.819 -10.241 -48.561 1.00 31.97 381 GLU B O 1
ATOM 3866 N N . LEU B 1 181 ? 4.530 -11.684 -48.365 1.00 27.50 382 LEU B N 1
ATOM 3867 C CA . LEU B 1 181 ? 5.454 -10.720 -47.807 1.00 29.46 382 LEU B CA 1
ATOM 3868 C C . LEU B 1 181 ? 5.558 -9.441 -48.662 1.00 34.29 382 LEU B C 1
ATOM 3869 O O . LEU B 1 181 ? 5.795 -8.358 -48.110 1.00 35.69 382 LEU B O 1
ATOM 3874 N N . SER B 1 182 ? 5.367 -9.530 -49.982 1.00 31.70 383 SER B N 1
ATOM 3875 C CA . SER B 1 182 ? 5.599 -8.334 -50.814 1.00 28.91 383 SER B CA 1
ATOM 3876 C C . SER B 1 182 ? 4.481 -7.293 -50.648 1.00 31.74 383 SER B C 1
ATOM 3877 O O . SER B 1 182 ? 4.695 -6.130 -50.963 1.00 32.98 383 SER B O 1
ATOM 3880 N N . LYS B 1 183 ? 3.319 -7.683 -50.112 1.00 35.13 384 LYS B N 1
ATOM 3881 C CA . LYS B 1 183 ? 2.263 -6.700 -49.781 1.00 35.94 384 LYS B CA 1
ATOM 3882 C C . LYS B 1 183 ? 2.563 -5.840 -48.521 1.00 35.36 384 LYS B C 1
ATOM 3883 O O . LYS B 1 183 ? 1.985 -4.747 -48.353 1.00 30.25 384 LYS B O 1
ATOM 3889 N N . CYS B 1 184 ? 3.454 -6.326 -47.656 1.00 30.79 385 CYS B N 1
ATOM 3890 C CA . CYS B 1 184 ? 3.713 -5.682 -46.360 1.00 29.76 385 CYS B CA 1
ATOM 3891 C C . CYS B 1 184 ? 4.653 -4.470 -46.379 1.00 30.97 385 CYS B C 1
ATOM 3892 O O . CYS B 1 184 ? 5.658 -4.448 -47.091 1.00 32.06 385 CYS B O 1
ATOM 3895 N N . ASP B 1 185 ? 4.339 -3.474 -45.549 1.00 25.80 386 ASP B N 1
ATOM 3896 C CA . ASP B 1 185 ? 5.292 -2.422 -45.280 1.00 26.23 386 ASP B CA 1
ATOM 3897 C C . ASP B 1 185 ? 6.560 -3.065 -44.731 1.00 30.01 386 ASP B C 1
ATOM 3898 O O . ASP B 1 185 ? 6.495 -3.985 -43.923 1.00 33.17 386 ASP B O 1
ATOM 3903 N N . SER B 1 186 ? 7.722 -2.558 -45.114 1.00 33.91 387 SER B N 1
ATOM 3904 C CA . SER B 1 186 ? 8.938 -3.265 -44.765 1.00 31.71 387 SER B CA 1
ATOM 3905 C C . SER B 1 186 ? 9.219 -3.190 -43.270 1.00 33.52 387 SER B C 1
ATOM 3906 O O . SER B 1 186 ? 9.689 -4.169 -42.706 1.00 34.73 387 SER B O 1
ATOM 3909 N N . GLU B 1 187 ? 8.921 -2.051 -42.628 1.00 35.51 388 GLU B N 1
ATOM 3910 C CA . GLU B 1 187 ? 9.150 -1.912 -41.186 1.00 37.36 388 GLU B CA 1
ATOM 3911 C C . GLU B 1 187 ? 8.293 -2.910 -40.412 1.00 32.77 388 GLU B C 1
ATOM 3912 O O . GLU B 1 187 ? 8.745 -3.508 -39.440 1.00 30.21 388 GLU B O 1
ATOM 3918 N N . ALA B 1 188 ? 7.056 -3.075 -40.866 1.00 28.45 389 ALA B N 1
ATOM 3919 C CA . ALA B 1 188 ? 6.116 -3.973 -40.233 1.00 26.06 389 ALA B CA 1
ATOM 3920 C C . ALA B 1 188 ? 6.599 -5.420 -40.387 1.00 31.80 389 ALA B C 1
ATOM 3921 O O . ALA B 1 188 ? 6.408 -6.254 -39.483 1.00 31.70 389 ALA B O 1
ATOM 3923 N N . LEU B 1 189 ? 7.207 -5.731 -41.530 1.00 28.98 390 LEU B N 1
ATOM 3924 C CA . LEU B 1 189 ? 7.763 -7.066 -41.718 1.00 31.61 390 LEU B CA 1
ATOM 3925 C C . LEU B 1 189 ? 8.939 -7.276 -40.752 1.00 30.20 390 LEU B C 1
ATOM 3926 O O . LEU B 1 189 ? 9.028 -8.301 -40.102 1.00 32.81 390 LEU B O 1
ATOM 39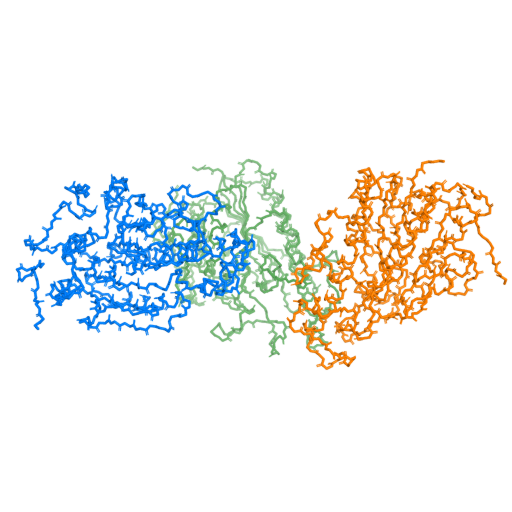31 N N . ILE B 1 190 ? 9.814 -6.285 -40.637 1.00 32.01 391 ILE B N 1
ATOM 3932 C CA . ILE B 1 190 ? 10.939 -6.367 -39.716 1.00 30.44 391 ILE B CA 1
ATOM 3933 C C . ILE B 1 190 ? 10.437 -6.638 -38.302 1.00 32.94 391 ILE B C 1
ATOM 3934 O O . ILE B 1 190 ? 10.949 -7.534 -37.616 1.00 33.21 391 ILE B O 1
ATOM 3939 N N . ASN B 1 191 ? 9.410 -5.897 -37.886 1.00 26.74 392 ASN B N 1
ATOM 3940 C CA . ASN B 1 191 ? 8.866 -6.072 -36.543 1.00 30.88 392 ASN B CA 1
ATOM 3941 C C . ASN B 1 191 ? 8.433 -7.516 -36.295 1.00 29.93 392 ASN B C 1
ATOM 3942 O O . ASN B 1 191 ? 8.698 -8.073 -35.230 1.00 28.27 392 ASN B O 1
ATOM 3947 N N . THR B 1 192 ? 7.757 -8.101 -37.279 1.00 27.49 393 THR B N 1
ATOM 3948 C CA . THR B 1 192 ? 7.307 -9.480 -37.196 1.00 28.19 393 THR B CA 1
ATOM 3949 C C . THR B 1 192 ? 8.492 -10.449 -37.062 1.00 30.21 393 THR B C 1
ATOM 3950 O O . THR B 1 192 ? 8.477 -11.367 -36.247 1.00 28.53 393 THR B O 1
ATOM 3954 N N . TYR B 1 193 ? 9.534 -10.216 -37.844 1.00 30.32 394 TYR B N 1
ATOM 3955 C CA . TYR B 1 193 ? 10.720 -11.055 -37.787 1.00 29.41 394 TYR B CA 1
ATOM 3956 C C . TYR B 1 193 ? 11.436 -10.912 -36.445 1.00 30.35 394 TYR B C 1
ATOM 3957 O O . TYR B 1 193 ? 11.943 -11.903 -35.890 1.00 31.01 394 TYR B O 1
ATOM 3966 N N . ASP B 1 194 ? 11.515 -9.669 -35.970 1.00 26.34 395 ASP B N 1
ATOM 3967 C CA . ASP B 1 194 ? 12.169 -9.336 -34.713 1.00 29.07 395 ASP B CA 1
ATOM 3968 C C . ASP B 1 194 ? 11.429 -9.931 -33.524 1.00 29.97 395 ASP B C 1
ATOM 3969 O O . ASP B 1 194 ? 12.064 -10.421 -32.579 1.00 31.27 395 ASP B O 1
ATOM 3974 N N . ASN B 1 195 ? 10.099 -9.942 -33.592 1.00 28.43 396 ASN B N 1
ATOM 3975 C CA . ASN B 1 195 ? 9.319 -10.667 -32.600 1.00 27.05 396 ASN B CA 1
ATOM 3976 C C . ASN B 1 195 ? 9.743 -12.151 -32.539 1.00 29.64 396 ASN B C 1
ATOM 3977 O O . ASN B 1 195 ? 9.843 -12.711 -31.448 1.00 33.28 396 ASN B O 1
ATOM 3982 N N . THR B 1 196 ? 10.000 -12.793 -33.683 1.00 28.35 397 THR B N 1
ATOM 3983 C CA . THR B 1 196 ? 10.387 -14.202 -33.640 1.00 29.53 397 THR B CA 1
ATOM 3984 C C . THR B 1 196 ? 11.735 -14.327 -32.926 1.00 30.02 397 THR B C 1
ATOM 3985 O O . THR B 1 196 ? 11.996 -15.314 -32.227 1.00 32.40 397 THR B O 1
ATOM 3989 N N . LEU B 1 197 ? 12.595 -13.331 -33.108 1.00 28.75 398 LEU B N 1
ATOM 3990 C CA . LEU B 1 197 ? 13.887 -13.343 -32.437 1.00 30.09 398 LEU B CA 1
ATOM 3991 C C . LEU B 1 197 ? 13.731 -13.132 -30.933 1.00 32.17 398 LEU B C 1
ATOM 3992 O O . LEU B 1 197 ? 14.426 -13.776 -30.151 1.00 30.28 398 LEU B O 1
ATOM 3997 N N . LEU B 1 198 ? 12.832 -12.230 -30.538 1.00 33.27 399 LEU B N 1
ATOM 3998 C CA . LEU B 1 198 ? 12.580 -11.985 -29.116 1.00 33.40 399 LEU B CA 1
ATOM 3999 C C . LEU B 1 198 ? 12.164 -13.292 -28.421 1.00 37.78 399 LEU B C 1
ATOM 4000 O O . LEU B 1 198 ? 12.721 -13.646 -27.380 1.00 39.22 399 LEU B O 1
ATOM 4005 N N . TYR B 1 199 ? 11.228 -14.024 -29.029 1.00 34.61 400 TYR B N 1
ATOM 4006 C CA . TYR B 1 199 ? 10.699 -15.289 -28.482 1.00 32.33 400 TYR B CA 1
ATOM 4007 C C . TYR B 1 199 ? 11.767 -16.387 -28.373 1.00 38.63 400 TYR B C 1
ATOM 4008 O O . TYR B 1 199 ? 11.816 -17.164 -27.406 1.00 36.48 400 TYR B O 1
ATOM 4017 N N . THR B 1 200 ? 12.605 -16.479 -29.393 1.00 34.85 401 THR B N 1
ATOM 4018 C CA . THR B 1 200 ? 13.718 -17.392 -29.317 1.00 36.61 401 THR B CA 1
ATOM 4019 C C . THR B 1 200 ? 14.631 -16.985 -28.169 1.00 35.56 401 THR B C 1
ATOM 4020 O O . THR B 1 200 ? 15.065 -17.825 -27.374 1.00 35.40 401 THR B O 1
ATOM 4024 N N . ASP B 1 201 ? 14.870 -15.684 -28.060 1.00 37.47 402 ASP B N 1
ATOM 4025 C CA . ASP B 1 201 ? 15.703 -15.147 -26.989 1.00 39.33 402 ASP B CA 1
ATOM 4026 C C . ASP B 1 201 ? 15.123 -15.460 -25.609 1.00 38.76 402 ASP B C 1
ATOM 4027 O O . ASP B 1 201 ? 15.845 -15.876 -24.706 1.00 36.91 402 ASP B O 1
ATOM 4032 N N . TYR B 1 202 ? 13.821 -15.252 -25.456 1.00 37.64 403 TYR B N 1
ATOM 4033 C CA . TYR B 1 202 ? 13.147 -15.576 -24.215 1.00 37.61 403 TYR B CA 1
ATOM 4034 C C . TYR B 1 202 ? 13.337 -17.071 -23.891 1.00 40.68 403 TYR B C 1
ATOM 4035 O O . TYR B 1 202 ? 13.656 -17.454 -22.754 1.00 43.67 403 TYR B O 1
ATOM 4044 N N . LEU B 1 203 ? 13.122 -17.919 -24.886 1.00 39.47 404 LEU B N 1
ATOM 4045 C CA . LEU B 1 203 ? 13.279 -19.349 -24.675 1.00 40.29 404 LEU B CA 1
ATOM 4046 C C . LEU B 1 203 ? 14.708 -19.707 -24.308 1.00 39.35 404 LEU B C 1
ATOM 4047 O O . LEU B 1 203 ? 14.929 -20.609 -23.515 1.00 38.95 404 LEU B O 1
ATOM 4052 N N . LEU B 1 204 ? 15.675 -18.997 -24.872 1.00 36.20 405 LEU B N 1
ATOM 4053 C CA . LEU B 1 204 ? 17.066 -19.248 -24.524 1.00 40.82 405 LEU B CA 1
ATOM 4054 C C . LEU B 1 204 ? 17.296 -18.939 -23.015 1.00 48.64 405 LEU B C 1
ATOM 4055 O O . LEU B 1 204 ? 17.896 -19.744 -22.296 1.00 48.40 405 LEU B O 1
ATOM 4060 N N . SER B 1 205 ? 16.807 -17.797 -22.523 1.00 45.56 406 SER B N 1
ATOM 4061 C CA . SER B 1 205 ? 17.056 -17.448 -21.119 1.00 49.89 406 SER B CA 1
ATOM 4062 C C . SER B 1 205 ? 16.267 -18.360 -20.185 1.00 45.39 406 SER B C 1
ATOM 4063 O O . SER B 1 205 ? 16.698 -18.609 -19.076 1.00 48.74 406 SER B O 1
ATOM 4066 N N . GLU B 1 206 ? 15.133 -18.885 -20.628 1.00 45.84 407 GLU B N 1
ATOM 4067 C CA . GLU B 1 206 ? 14.447 -19.903 -19.827 1.00 46.14 407 GLU B CA 1
ATOM 4068 C C . GLU B 1 206 ? 15.300 -21.174 -19.665 1.00 48.91 407 GLU B C 1
ATOM 4069 O O . GLU B 1 206 ? 15.240 -21.847 -18.634 1.00 53.82 407 GLU B O 1
ATOM 4075 N N . ILE B 1 207 ? 16.067 -21.505 -20.697 1.00 47.48 408 ILE B N 1
ATOM 4076 C CA . ILE B 1 207 ? 16.964 -22.662 -20.683 1.00 50.01 408 ILE B CA 1
ATOM 4077 C C . ILE B 1 207 ? 18.141 -22.432 -19.738 1.00 49.60 408 ILE B C 1
ATOM 4078 O O . ILE B 1 207 ? 18.531 -23.322 -18.979 1.00 50.35 408 ILE B O 1
ATOM 4083 N N . ILE B 1 208 ? 18.719 -21.236 -19.821 1.00 52.08 409 ILE B N 1
ATOM 4084 C CA . ILE B 1 208 ? 19.796 -20.815 -18.933 1.00 51.23 409 ILE B CA 1
ATOM 4085 C C . ILE B 1 208 ? 19.311 -20.910 -17.484 1.00 56.11 409 ILE B C 1
ATOM 4086 O O . ILE B 1 208 ? 20.047 -21.360 -16.602 1.00 56.65 409 ILE B O 1
ATOM 4091 N N . LYS B 1 209 ? 18.052 -20.532 -17.264 1.00 56.70 410 LYS B N 1
ATOM 4092 C CA . LYS B 1 209 ? 17.418 -20.594 -15.948 1.00 52.16 410 LYS B CA 1
ATOM 4093 C C . LYS B 1 209 ? 17.339 -22.036 -15.432 1.00 58.46 410 LYS B C 1
ATOM 4094 O O . LYS B 1 209 ? 17.529 -22.290 -14.240 1.00 61.82 410 LYS B O 1
ATOM 4100 N N . LEU B 1 210 ? 17.112 -22.990 -16.330 1.00 56.67 411 LEU B N 1
ATOM 4101 C CA . LEU B 1 210 ? 17.047 -24.386 -15.918 1.00 58.67 411 LEU B CA 1
ATOM 4102 C C . LEU B 1 210 ? 18.458 -24.942 -15.748 1.00 61.57 411 LEU B C 1
ATOM 4103 O O . LEU B 1 210 ? 18.698 -25.813 -14.907 1.00 60.23 411 LEU B O 1
ATOM 4108 N N . LEU B 1 211 ? 19.400 -24.369 -16.494 1.00 58.54 412 LEU B N 1
ATOM 4109 C CA . LEU B 1 211 ? 20.798 -24.780 -16.424 1.00 59.88 412 LEU B CA 1
ATOM 4110 C C . LEU B 1 211 ? 21.455 -24.301 -15.114 1.00 64.37 412 LEU B C 1
ATOM 4111 O O . LEU B 1 211 ? 22.434 -24.900 -14.657 1.00 67.67 412 LEU B O 1
ATOM 4116 N N . LYS B 1 212 ? 20.929 -23.223 -14.524 1.00 59.53 413 LYS B N 1
ATOM 4117 C CA . LYS B 1 212 ? 21.450 -22.710 -13.256 1.00 62.10 413 LYS B CA 1
ATOM 4118 C C . LYS B 1 212 ? 21.071 -23.575 -12.046 1.00 68.45 413 LYS B C 1
ATOM 4119 O O . LYS B 1 212 ? 21.812 -23.639 -11.070 1.00 71.72 413 LYS B O 1
ATOM 4125 N N . GLU B 1 213 ? 19.923 -24.241 -12.115 1.00 65.31 414 GLU B N 1
ATOM 4126 C CA . GLU B 1 213 ? 19.473 -25.081 -11.015 1.00 68.33 414 GLU B CA 1
ATOM 4127 C C . GLU B 1 213 ? 20.006 -26.523 -11.087 1.00 75.19 414 GLU B C 1
ATOM 4128 O O . GLU B 1 213 ? 19.611 -27.391 -10.296 1.00 75.78 414 GLU B O 1
ATOM 4134 N N . GLN B 1 214 ? 20.913 -26.771 -12.029 1.00 74.59 415 GLN B N 1
ATOM 4135 C CA . GLN B 1 214 ? 21.518 -28.091 -12.181 1.00 71.25 415 GLN B CA 1
ATOM 4136 C C . GLN B 1 214 ? 22.933 -27.989 -11.630 1.00 71.93 415 GLN B C 1
ATOM 4137 O O . GLN B 1 214 ? 23.911 -28.104 -12.367 1.00 72.09 415 GLN B O 1
ATOM 4143 N N . LYS B 1 215 ? 23.026 -27.830 -10.312 1.00 78.92 416 LYS B N 1
ATOM 4144 C CA . LYS B 1 215 ?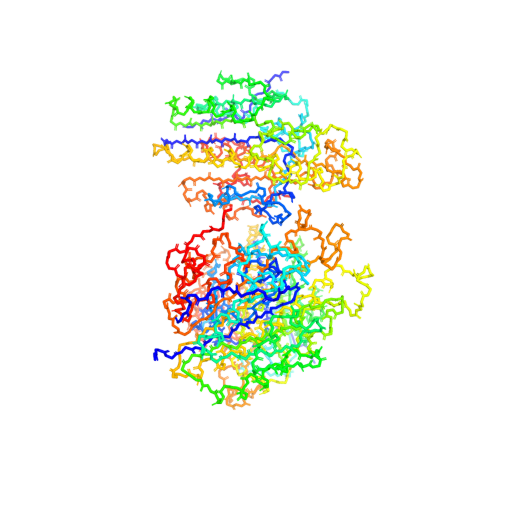 24.248 -27.359 -9.665 1.00 76.66 416 LYS B CA 1
ATOM 4145 C C . LYS B 1 215 ? 25.375 -28.391 -9.589 1.00 75.98 416 LYS B C 1
ATOM 4146 O O . LYS B 1 215 ? 26.541 -28.022 -9.427 1.00 72.74 416 LYS B O 1
ATOM 4152 N N . SER B 1 216 ? 25.045 -29.662 -9.799 1.00 74.36 417 SER B N 1
ATOM 4153 C CA . SER B 1 216 ? 26.045 -30.728 -9.838 1.00 74.27 417 SER B CA 1
ATOM 4154 C C . SER B 1 216 ? 26.904 -30.709 -11.110 1.00 76.14 417 SER B C 1
ATOM 4155 O O . SER B 1 216 ? 27.935 -31.391 -11.189 1.00 64.36 417 SER B O 1
ATOM 4158 N N . TYR B 1 217 ? 26.475 -29.930 -12.105 1.00 79.57 418 TYR B N 1
ATOM 4159 C CA . TYR B 1 217 ? 27.104 -29.982 -13.422 1.00 72.11 418 TYR B CA 1
ATOM 4160 C C . TYR B 1 217 ? 27.732 -28.688 -13.882 1.00 67.51 418 TYR B C 1
ATOM 4161 O O . TYR B 1 217 ? 27.300 -27.599 -13.511 1.00 64.98 418 TYR B O 1
ATOM 4170 N N . GLU B 1 218 ? 28.714 -28.834 -14.765 1.00 69.66 419 GLU B N 1
ATOM 4171 C CA . GLU B 1 218 ? 29.225 -27.709 -15.525 1.00 71.54 419 GLU B CA 1
ATOM 4172 C C . GLU B 1 218 ? 28.381 -27.641 -16.787 1.00 71.39 419 GLU B C 1
ATOM 4173 O O . GLU B 1 218 ? 28.372 -28.571 -17.611 1.00 66.77 419 GLU B O 1
ATOM 4179 N N . SER B 1 219 ? 27.631 -26.552 -16.911 1.00 68.38 420 SER B N 1
ATOM 4180 C CA . SER B 1 219 ? 26.619 -26.476 -17.949 1.00 68.30 420 SER B CA 1
ATOM 4181 C C . SER B 1 219 ? 26.921 -25.370 -18.945 1.00 62.39 420 SER B C 1
ATOM 4182 O O . SER B 1 219 ? 27.358 -24.276 -18.578 1.00 60.12 420 SER B O 1
ATOM 4185 N N . SER B 1 220 ? 26.686 -25.671 -20.212 1.00 57.26 421 SER B N 1
ATOM 4186 C CA . SER B 1 220 ? 26.822 -24.669 -21.259 1.00 62.35 421 SER B CA 1
ATOM 4187 C C . SER B 1 220 ? 25.623 -24.674 -22.205 1.00 57.35 421 SER B C 1
ATOM 4188 O O . SER B 1 220 ? 25.067 -25.732 -22.531 1.00 52.92 421 SER B O 1
ATOM 4191 N N . LEU B 1 221 ? 25.247 -23.483 -22.655 1.00 54.93 422 LEU B N 1
ATOM 4192 C CA . LEU B 1 221 ? 24.267 -23.341 -23.716 1.00 48.66 422 LEU B CA 1
ATOM 4193 C C . LEU B 1 221 ? 25.001 -22.846 -24.919 1.00 49.18 422 LEU B C 1
ATOM 4194 O O . LEU B 1 221 ? 25.706 -21.841 -24.829 1.00 45.45 422 LEU B O 1
ATOM 4199 N N . PHE B 1 222 ? 24.874 -23.559 -26.039 1.00 48.13 423 PHE B N 1
ATOM 4200 C CA . PHE B 1 222 ? 25.378 -23.000 -27.284 1.00 43.70 423 PHE B CA 1
ATOM 4201 C C . PHE B 1 222 ? 24.297 -22.960 -28.338 1.00 44.56 423 PHE B C 1
ATOM 4202 O O . PHE B 1 222 ? 23.733 -23.989 -28.727 1.00 45.60 423 PHE B O 1
ATOM 4210 N N . TYR B 1 223 ? 24.030 -21.745 -28.803 1.00 42.88 424 TYR B N 1
ATOM 4211 C CA . TYR B 1 223 ? 22.996 -21.483 -29.785 1.00 38.34 424 TYR B CA 1
ATOM 4212 C C . TYR B 1 223 ? 23.598 -20.901 -31.016 1.00 40.73 424 TYR B C 1
ATOM 4213 O O . TYR B 1 223 ? 24.408 -19.976 -30.942 1.00 43.57 424 TYR B O 1
ATOM 4222 N N . LEU B 1 224 ? 23.203 -21.453 -32.155 1.00 39.80 425 LEU B N 1
ATOM 4223 C CA . LEU B 1 224 ? 23.552 -20.870 -33.435 1.00 34.47 425 LEU B CA 1
ATOM 4224 C C . LEU B 1 224 ? 22.426 -21.117 -34.451 1.00 40.86 425 LEU B C 1
ATOM 4225 O O . LEU B 1 224 ? 21.664 -22.096 -34.341 1.00 32.91 425 LEU B O 1
ATOM 4230 N N . SER B 1 225 ? 22.328 -20.223 -35.439 1.00 35.37 426 SER B N 1
ATOM 4231 C CA . SER B 1 225 ? 21.295 -20.319 -36.469 1.00 34.79 426 SER B CA 1
ATOM 4232 C C . SER B 1 225 ? 21.804 -21.184 -37.638 1.00 34.17 426 SER B C 1
ATOM 4233 O O . SER B 1 225 ? 23.008 -21.261 -37.860 1.00 37.38 426 SER B O 1
ATOM 4236 N N . ASP B 1 226 ? 20.907 -21.809 -38.397 1.00 30.61 427 ASP B N 1
ATOM 4237 C CA . ASP B 1 226 ? 21.346 -22.564 -39.575 1.00 32.46 427 ASP B CA 1
ATOM 4238 C C . ASP B 1 226 ? 21.733 -21.638 -40.726 1.00 34.00 427 ASP B C 1
ATOM 4239 O O . ASP B 1 226 ? 22.699 -21.905 -41.452 1.00 33.19 427 ASP B O 1
ATOM 4244 N N . HIS B 1 227 ? 21.017 -20.523 -40.852 1.00 35.05 428 HIS B N 1
ATOM 4245 C CA . HIS B 1 227 ? 21.316 -19.521 -41.875 1.00 33.13 428 HIS B CA 1
ATOM 4246 C C . HIS B 1 227 ? 20.491 -18.281 -41.581 1.00 32.37 428 HIS B C 1
ATOM 4247 O O . HIS B 1 227 ? 19.622 -18.306 -40.705 1.00 32.16 428 HIS B O 1
ATOM 4254 N N . GLY B 1 228 ? 20.732 -17.214 -42.337 1.00 31.83 429 GLY B N 1
ATOM 4255 C CA . GLY B 1 228 ? 20.011 -15.963 -42.159 1.00 31.08 429 GLY B CA 1
ATOM 4256 C C . GLY B 1 228 ? 18.747 -15.868 -42.997 1.00 31.92 429 GLY B C 1
ATOM 4257 O O . GLY B 1 228 ? 18.154 -16.897 -43.365 1.00 30.17 429 GLY B O 1
ATOM 4258 N N . GLU B 1 229 ? 18.344 -14.640 -43.316 1.00 27.21 430 GLU B N 1
ATOM 4259 C CA . GLU B 1 229 ? 17.095 -14.403 -44.025 1.00 28.85 430 GLU B CA 1
ATOM 4260 C C . GLU B 1 229 ? 17.118 -13.035 -44.668 1.00 32.54 430 GLU B C 1
ATOM 4261 O O . GLU B 1 229 ? 17.685 -12.100 -44.116 1.00 28.48 430 GLU B O 1
ATOM 4267 N N . SER B 1 230 ? 16.554 -12.965 -45.872 1.00 26.37 431 SER B N 1
ATOM 4268 C CA . SER B 1 230 ? 16.323 -11.723 -46.570 1.00 28.56 431 SER B CA 1
ATOM 4269 C C . SER B 1 230 ? 14.913 -11.266 -46.240 1.00 30.73 431 SER B C 1
ATOM 4270 O O . SER B 1 230 ? 14.017 -12.104 -46.077 1.00 32.77 431 SER B O 1
ATOM 4273 N N . LEU B 1 231 ? 14.713 -9.957 -46.114 1.00 28.94 432 LEU B N 1
ATOM 4274 C CA . LEU B 1 231 ? 13.408 -9.429 -45.728 1.00 28.87 432 LEU B CA 1
ATOM 4275 C C . LEU B 1 231 ? 12.994 -8.327 -46.695 1.00 29.85 432 LEU B C 1
ATOM 4276 O O . LEU B 1 231 ? 12.378 -7.354 -46.293 1.00 31.13 432 LEU B O 1
ATOM 4281 N N . GLY B 1 232 ? 13.258 -8.514 -47.984 1.00 32.71 433 GLY B N 1
ATOM 4282 C CA . GLY B 1 232 ? 12.881 -7.527 -48.985 1.00 27.10 433 GLY B CA 1
ATOM 4283 C C . GLY B 1 232 ? 13.962 -6.601 -49.513 1.00 31.25 433 GLY B C 1
ATOM 4284 O O . GLY B 1 232 ? 13.743 -5.916 -50.521 1.00 38.95 433 GLY B O 1
ATOM 4285 N N . GLU B 1 233 ? 15.117 -6.550 -48.855 1.00 30.23 434 GLU B N 1
ATOM 4286 C CA . GLU B 1 233 ? 16.233 -5.735 -49.351 1.00 28.93 434 GLU B CA 1
ATOM 4287 C C . GLU B 1 233 ? 16.590 -6.178 -50.781 1.00 32.07 434 GLU B C 1
ATOM 4288 O O . GLU B 1 233 ? 16.721 -7.374 -51.044 1.00 29.55 434 GLU B O 1
ATOM 4294 N N . ASN B 1 234 ? 16.680 -5.213 -51.698 1.00 28.45 435 ASN B N 1
ATOM 4295 C CA . ASN B 1 234 ? 16.984 -5.472 -53.095 1.00 29.19 435 ASN B CA 1
ATOM 4296 C C . ASN B 1 234 ? 16.017 -6.431 -53.743 1.00 28.73 435 ASN B C 1
ATOM 4297 O O . ASN B 1 234 ? 16.360 -7.085 -54.706 1.00 31.03 435 ASN B O 1
ATOM 4302 N N . GLY B 1 235 ? 14.795 -6.482 -53.219 1.00 30.26 436 GLY B N 1
ATOM 4303 C CA . GLY B 1 235 ? 13.756 -7.334 -53.769 1.00 30.95 436 GLY B CA 1
ATOM 4304 C C . GLY B 1 235 ? 13.839 -8.814 -53.390 1.00 34.90 436 GLY B C 1
ATOM 4305 O O . GLY B 1 235 ? 13.045 -9.612 -53.880 1.00 34.87 436 GLY B O 1
ATOM 4306 N N . ILE B 1 236 ? 14.775 -9.177 -52.509 1.00 31.86 437 ILE B N 1
ATOM 4307 C CA . ILE B 1 236 ? 14.964 -10.577 -52.120 1.00 31.89 437 ILE B CA 1
ATOM 4308 C C . ILE B 1 236 ? 14.201 -10.961 -50.856 1.00 28.81 437 ILE B C 1
ATOM 4309 O O . ILE B 1 236 ? 14.290 -10.269 -49.838 1.00 29.59 437 ILE B O 1
ATOM 4314 N N . TYR B 1 237 ? 13.471 -12.073 -50.925 1.00 31.05 438 TYR B N 1
ATOM 4315 C CA . TYR B 1 237 ? 12.796 -12.655 -49.765 1.00 27.17 438 TYR B CA 1
ATOM 4316 C C . TYR B 1 237 ? 13.331 -14.054 -49.461 1.00 29.46 438 TYR B C 1
ATOM 4317 O O . TYR B 1 237 ? 14.085 -14.628 -50.266 1.00 25.90 438 TYR B O 1
ATOM 4326 N N . LEU B 1 238 ? 12.993 -14.558 -48.266 1.00 29.29 439 LEU B N 1
ATOM 4327 C CA . LEU B 1 238 ? 13.376 -15.907 -47.840 1.00 27.11 439 LEU B CA 1
ATOM 4328 C C . LEU B 1 238 ? 14.874 -16.093 -47.898 1.00 23.97 439 LEU B C 1
ATOM 4329 O O . LEU B 1 238 ? 15.628 -15.167 -47.677 1.00 24.42 439 LEU B O 1
ATOM 4334 N N . HIS B 1 239 ? 15.327 -17.286 -48.213 1.00 26.21 440 HIS B N 1
ATOM 4335 C CA . HIS B 1 239 ? 16.762 -17.501 -48.179 1.00 28.65 440 HIS B CA 1
ATOM 4336 C C . HIS B 1 239 ? 17.158 -18.409 -49.327 1.00 32.06 440 HIS B C 1
ATOM 4337 O O . HIS B 1 239 ? 16.503 -18.422 -50.364 1.00 29.91 440 HIS B O 1
ATOM 4344 N N . GLY B 1 240 ? 18.228 -19.163 -49.143 1.00 34.64 441 GLY B N 1
ATOM 4345 C CA . GLY B 1 240 ? 18.625 -20.123 -50.148 1.00 33.34 441 GLY B CA 1
ATOM 4346 C C . GLY B 1 240 ? 19.238 -19.460 -51.361 1.00 30.01 441 GLY B C 1
ATOM 4347 O O . GLY B 1 240 ? 19.369 -20.088 -52.402 1.00 33.85 441 GLY B O 1
ATOM 4348 N N . MET B 1 241 ? 19.608 -18.192 -51.262 1.00 31.50 442 MET B N 1
ATOM 4349 C CA . MET B 1 241 ? 20.292 -17.596 -52.408 1.00 35.44 442 MET B CA 1
ATOM 4350 C C . MET B 1 241 ? 21.670 -18.255 -52.471 1.00 34.65 442 MET B C 1
ATOM 4351 O O . MET B 1 241 ? 22.230 -18.599 -51.430 1.00 31.83 442 MET B O 1
ATOM 4356 N N . PRO B 1 242 ? 22.172 -18.535 -53.687 1.00 37.16 443 PRO B N 1
ATOM 4357 C CA . PRO B 1 242 ? 23.487 -19.175 -53.766 1.00 37.44 443 PRO B CA 1
ATOM 4358 C C . PRO B 1 242 ? 24.546 -18.454 -52.934 1.00 32.04 443 PRO B C 1
ATOM 4359 O O . PRO B 1 242 ? 24.660 -17.232 -53.003 1.00 37.53 443 PRO B O 1
ATOM 4363 N N . TYR B 1 243 ? 25.285 -19.226 -52.146 1.00 33.47 444 TYR B N 1
ATOM 4364 C CA . TYR B 1 243 ? 26.229 -18.711 -51.169 1.00 35.75 444 TYR B CA 1
ATOM 4365 C C . TYR B 1 243 ? 27.186 -17.684 -51.756 1.00 34.27 444 TYR B C 1
ATOM 4366 O O . TYR B 1 243 ? 27.513 -16.687 -51.105 1.00 37.77 444 TYR B O 1
ATOM 4375 N N . ALA B 1 244 ? 27.675 -17.958 -52.958 1.00 32.79 445 ALA B N 1
ATOM 4376 C CA . ALA B 1 244 ? 28.684 -17.098 -53.590 1.00 33.55 445 ALA B CA 1
ATOM 4377 C C . ALA B 1 244 ? 28.175 -15.681 -53.912 1.00 30.57 445 ALA B C 1
ATOM 4378 O O . ALA B 1 244 ? 28.967 -14.754 -54.057 1.00 32.12 445 ALA B O 1
ATOM 4380 N N . ILE B 1 245 ? 26.876 -15.523 -54.106 1.00 28.18 446 ILE B N 1
ATOM 4381 C CA . ILE B 1 245 ? 26.348 -14.198 -54.398 1.00 33.60 446 ILE B CA 1
ATOM 4382 C C . ILE B 1 245 ? 25.462 -13.672 -53.279 1.00 37.27 446 ILE B C 1
ATOM 4383 O O . ILE B 1 245 ? 24.920 -12.580 -53.412 1.00 36.91 446 ILE B O 1
ATOM 4388 N N . ALA B 1 246 ? 25.307 -14.445 -52.197 1.00 34.59 447 ALA B N 1
ATOM 4389 C CA . ALA B 1 246 ? 24.338 -14.114 -51.154 1.00 33.73 447 ALA B CA 1
ATOM 4390 C C . ALA B 1 246 ? 24.674 -12.894 -50.299 1.00 35.59 447 ALA B C 1
ATOM 4391 O O . ALA B 1 246 ? 25.828 -12.659 -49.934 1.00 35.63 447 ALA B O 1
ATOM 4393 N N . PRO B 1 247 ? 23.644 -12.117 -49.948 1.00 35.90 448 PRO B N 1
ATOM 4394 C CA . PRO B 1 247 ? 23.889 -11.028 -48.986 1.00 37.03 448 PRO B CA 1
ATOM 4395 C C . PRO B 1 247 ? 24.208 -11.573 -47.591 1.00 35.70 448 PRO B C 1
ATOM 4396 O O . PRO B 1 247 ? 23.839 -12.712 -47.249 1.00 33.03 448 PRO B O 1
ATOM 4400 N N . SER B 1 248 ? 24.919 -10.770 -46.804 1.00 34.22 449 SER B N 1
ATOM 4401 C CA . SER B 1 248 ? 25.295 -11.174 -45.454 1.00 29.73 449 SER B CA 1
ATOM 4402 C C . SER B 1 248 ? 24.042 -11.436 -44.634 1.00 29.86 449 SER B C 1
ATOM 4403 O O . SER B 1 248 ? 24.047 -12.244 -43.714 1.00 31.89 449 SER B O 1
ATOM 4406 N N . TYR B 1 249 ? 22.942 -10.806 -45.015 1.00 29.67 450 TYR B N 1
ATOM 4407 C CA . TYR B 1 249 ? 21.668 -11.073 -44.371 1.00 31.38 450 TYR B CA 1
ATOM 4408 C C . TYR B 1 249 ? 21.338 -12.574 -44.292 1.00 32.90 450 TYR B C 1
ATOM 4409 O O . TYR B 1 249 ? 20.611 -13.002 -43.394 1.00 31.12 450 TYR B O 1
ATOM 4418 N N . GLN B 1 250 ? 21.828 -13.355 -45.257 1.00 31.62 451 GLN B N 1
ATOM 4419 C CA . GLN B 1 250 ? 21.539 -14.784 -45.303 1.00 28.48 451 GLN B CA 1
ATOM 4420 C C . GLN B 1 250 ? 22.668 -15.650 -44.765 1.00 29.39 451 GLN B C 1
ATOM 4421 O O . GLN B 1 250 ? 22.425 -16.755 -44.309 1.00 35.11 451 GLN B O 1
ATOM 4427 N N . THR B 1 251 ? 23.894 -15.146 -44.772 1.00 33.30 452 THR B N 1
ATOM 4428 C CA . THR B 1 251 ? 25.042 -15.948 -44.334 1.00 34.00 452 THR B CA 1
ATOM 4429 C C . THR B 1 251 ? 25.573 -15.546 -42.957 1.00 39.19 452 THR B C 1
ATOM 4430 O O . THR B 1 251 ? 26.270 -16.328 -42.309 1.00 39.90 452 THR B O 1
ATOM 4434 N N . HIS B 1 252 ? 25.281 -14.311 -42.539 1.00 40.47 453 HIS B N 1
ATOM 4435 C CA . HIS B 1 252 ? 25.767 -13.757 -41.264 1.00 39.26 453 HIS B CA 1
ATOM 4436 C C . HIS B 1 252 ? 24.787 -14.075 -40.126 1.00 35.61 453 HIS B C 1
ATOM 4437 O O . HIS B 1 252 ? 23.709 -13.484 -40.020 1.00 30.72 453 HIS B O 1
ATOM 4444 N N . ILE B 1 253 ? 25.173 -15.015 -39.266 1.00 38.28 454 ILE B N 1
ATOM 4445 C CA . ILE B 1 253 ? 24.237 -15.564 -38.286 1.00 36.17 454 ILE B CA 1
ATOM 4446 C C . ILE B 1 253 ? 24.579 -15.231 -36.832 1.00 40.64 454 ILE B C 1
ATOM 4447 O O . ILE B 1 253 ? 25.703 -14.819 -36.533 1.00 42.02 454 ILE B O 1
ATOM 4452 N N . PRO B 1 254 ? 23.597 -15.384 -35.926 1.00 34.70 455 PRO B N 1
ATOM 4453 C CA . PRO B 1 254 ? 23.943 -15.282 -34.514 1.00 35.48 455 PRO B CA 1
ATOM 4454 C C . PRO B 1 254 ? 24.615 -16.531 -33.971 1.00 41.53 455 PRO B C 1
ATOM 4455 O O . PRO B 1 254 ? 24.278 -17.657 -34.341 1.00 38.48 455 PRO B O 1
ATOM 4459 N N . ALA B 1 255 ? 25.536 -16.322 -33.041 1.00 46.50 456 ALA B N 1
ATOM 4460 C CA . ALA B 1 255 ? 26.020 -17.408 -32.199 1.00 46.75 456 ALA B CA 1
ATOM 4461 C C . ALA B 1 255 ? 26.084 -16.851 -30.787 1.00 47.12 456 ALA B C 1
ATOM 4462 O O . ALA B 1 255 ? 26.622 -15.757 -30.565 1.00 43.55 456 ALA B O 1
ATOM 4464 N N . ILE B 1 256 ? 25.520 -17.601 -29.845 1.00 44.32 457 ILE B N 1
ATOM 4465 C CA . ILE B 1 256 ? 25.397 -17.161 -28.469 1.00 44.43 457 ILE B CA 1
ATOM 4466 C C . ILE B 1 256 ? 25.910 -18.275 -27.574 1.00 52.20 457 ILE B C 1
ATOM 4467 O O . ILE B 1 256 ? 25.571 -19.450 -27.768 1.00 49.40 457 ILE B O 1
ATOM 4472 N N . PHE B 1 257 ? 26.763 -17.915 -26.619 1.00 54.57 458 PHE B N 1
ATOM 4473 C CA . PHE B 1 257 ? 27.273 -18.890 -25.661 1.00 51.58 458 PHE B CA 1
ATOM 4474 C C . PHE B 1 257 ? 27.081 -18.451 -24.214 1.00 55.00 458 PHE B C 1
ATOM 4475 O O . PHE B 1 257 ? 27.270 -17.270 -23.873 1.00 53.98 458 PHE B O 1
ATOM 4483 N N . TRP B 1 258 ? 26.716 -19.411 -23.369 1.00 55.33 459 TRP B N 1
ATOM 4484 C CA . TRP B 1 258 ? 26.626 -19.189 -21.925 1.00 59.07 459 TRP B CA 1
ATOM 4485 C C . TRP B 1 258 ? 27.155 -20.410 -21.172 1.00 60.25 459 TRP B C 1
ATOM 4486 O O . TRP B 1 258 ? 27.036 -21.534 -21.657 1.00 60.12 459 TRP B O 1
ATOM 4497 N N . SER B 1 259 ? 27.750 -20.187 -19.999 1.00 62.26 460 SER B N 1
ATOM 4498 C CA . SER B 1 259 ? 28.203 -21.287 -19.150 1.00 61.47 460 SER B CA 1
ATOM 4499 C C . SER B 1 259 ? 28.242 -20.880 -17.672 1.00 63.16 460 SER B C 1
ATOM 4500 O O . SER B 1 259 ? 28.384 -19.697 -17.360 1.00 62.19 460 SER B O 1
ATOM 4503 N N . ASN B 1 260 ? 28.109 -21.851 -16.764 1.00 66.31 461 ASN B N 1
ATOM 4504 C CA . ASN B 1 260 ? 28.305 -21.581 -15.335 1.00 64.44 461 ASN B CA 1
ATOM 4505 C C . ASN B 1 260 ? 29.790 -21.706 -14.947 1.00 67.02 461 ASN B C 1
ATOM 4506 O O . ASN B 1 260 ? 30.204 -21.227 -13.893 1.00 71.50 461 ASN B O 1
ATOM 4511 N N . ASP B 1 261 ? 30.577 -22.354 -15.806 1.00 64.58 462 ASP B N 1
ATOM 4512 C CA . ASP B 1 261 ? 32.044 -22.358 -15.718 1.00 68.82 462 ASP B CA 1
ATOM 4513 C C . ASP B 1 261 ? 32.606 -21.022 -16.251 1.00 72.11 462 ASP B C 1
ATOM 4514 O O . ASP B 1 261 ? 32.545 -20.755 -17.455 1.00 69.67 462 ASP B O 1
ATOM 4519 N N . GLU B 1 262 ? 33.162 -20.188 -15.373 1.00 72.98 463 GLU B N 1
ATOM 4520 C CA . GLU B 1 262 ? 33.537 -18.834 -15.780 1.00 75.34 463 GLU B CA 1
ATOM 4521 C C . GLU B 1 262 ? 34.866 -18.787 -16.561 1.00 74.01 463 GLU B C 1
ATOM 4522 O O . GLU B 1 262 ? 35.302 -17.721 -16.993 1.00 79.62 463 GLU B O 1
ATOM 4528 N N . LYS B 1 263 ? 35.460 -19.930 -16.886 1.00 73.00 464 LYS B N 1
ATOM 4529 C CA . LYS B 1 263 ? 36.678 -19.826 -17.689 1.00 77.33 464 LYS B CA 1
ATOM 4530 C C . LYS B 1 263 ? 36.307 -20.071 -19.148 1.00 78.92 464 LYS B C 1
ATOM 4531 O O . LYS B 1 263 ? 36.943 -19.536 -20.070 1.00 78.73 464 LYS B O 1
ATOM 4537 N N . LEU B 1 264 ? 35.251 -20.853 -19.355 1.00 74.76 465 LEU B N 1
ATOM 4538 C CA . LEU B 1 264 ? 34.687 -20.997 -20.683 1.00 73.06 465 LEU B CA 1
ATOM 4539 C C . LEU B 1 264 ? 34.107 -19.664 -21.138 1.00 67.31 465 LEU B C 1
ATOM 4540 O O . LEU B 1 264 ? 34.366 -19.210 -22.257 1.00 63.85 465 LEU B O 1
ATOM 4545 N N . MET B 1 265 ? 33.357 -19.029 -20.243 1.00 69.42 466 MET B N 1
ATOM 4546 C CA . MET B 1 265 ? 32.786 -17.715 -20.505 1.00 68.42 466 MET B CA 1
ATOM 4547 C C . MET B 1 265 ? 33.861 -16.701 -20.891 1.00 70.48 466 MET B C 1
ATOM 4548 O O . MET B 1 265 ? 33.612 -15.831 -21.724 1.00 72.55 466 MET B O 1
ATOM 4553 N N . ASN B 1 266 ? 35.064 -16.822 -20.334 1.00 71.73 467 ASN B N 1
ATOM 4554 C CA . ASN B 1 266 ? 36.090 -15.827 -20.646 1.00 74.01 467 ASN B CA 1
ATOM 4555 C C . ASN B 1 266 ? 36.891 -16.203 -21.863 1.00 72.26 467 ASN B C 1
ATOM 4556 O O . ASN B 1 266 ? 37.407 -15.324 -22.561 1.00 71.80 467 ASN B O 1
ATOM 4561 N N . LEU B 1 267 ? 36.937 -17.499 -22.157 1.00 68.44 468 LEU B N 1
ATOM 4562 C CA . LEU B 1 267 ? 37.481 -17.948 -23.427 1.00 70.49 468 LEU B CA 1
ATOM 4563 C C . LEU B 1 267 ? 36.540 -17.517 -24.544 1.00 70.47 468 LEU B C 1
ATOM 4564 O O . LEU B 1 267 ? 36.973 -16.952 -25.553 1.00 67.58 468 LEU B O 1
ATOM 4569 N N . ALA B 1 268 ? 35.245 -17.735 -24.334 1.00 68.98 469 ALA B N 1
ATOM 4570 C CA . ALA B 1 268 ? 34.253 -17.322 -25.313 1.00 62.70 469 ALA B CA 1
ATOM 4571 C C . ALA B 1 268 ? 34.342 -15.828 -25.611 1.00 62.75 469 ALA B C 1
ATOM 4572 O O . ALA B 1 268 ? 34.366 -15.449 -26.778 1.00 63.16 469 ALA B O 1
ATOM 4574 N N . LYS B 1 269 ? 34.404 -14.991 -24.571 1.00 62.36 470 LYS B N 1
ATOM 4575 C CA . LYS B 1 269 ? 34.448 -13.530 -24.756 1.00 66.11 470 LYS B CA 1
ATOM 4576 C C . LYS B 1 269 ? 35.730 -13.071 -25.450 1.00 66.67 470 LYS B C 1
ATOM 4577 O O . LYS B 1 269 ? 35.753 -12.049 -26.151 1.00 65.98 470 LYS B O 1
ATOM 4583 N N . GLU B 1 270 ? 36.798 -13.828 -25.246 1.00 68.24 471 GLU B N 1
ATOM 4584 C CA . GLU B 1 270 ? 38.080 -13.500 -25.852 1.00 69.14 471 GLU B CA 1
ATOM 4585 C C . GLU B 1 270 ? 38.051 -13.816 -27.352 1.00 68.00 471 GLU B C 1
ATOM 4586 O O . GLU B 1 270 ? 38.786 -13.221 -28.140 1.00 66.39 471 GLU B O 1
ATOM 4592 N N . HIS B 1 271 ? 37.190 -14.760 -27.729 1.00 66.90 472 HIS B N 1
ATOM 4593 C CA . HIS B 1 271 ? 37.084 -15.239 -29.108 1.00 64.65 472 HIS B CA 1
ATOM 4594 C C . HIS B 1 271 ? 35.939 -14.614 -29.904 1.00 63.12 472 HIS B C 1
ATOM 4595 O O . HIS B 1 271 ? 35.855 -14.794 -31.124 1.00 61.63 472 HIS B O 1
ATOM 4602 N N . LYS B 1 272 ? 35.057 -13.898 -29.206 1.00 62.12 473 LYS B N 1
ATOM 4603 C CA . LYS B 1 272 ? 33.761 -13.506 -29.756 1.00 56.22 473 LYS B CA 1
ATOM 4604 C C . LYS B 1 272 ? 33.837 -12.694 -31.042 1.00 56.34 473 LYS B C 1
ATOM 4605 O O . LYS B 1 272 ? 32.936 -12.787 -31.874 1.00 54.76 473 LYS B O 1
ATOM 4611 N N . GLY B 1 273 ? 34.913 -11.929 -31.214 1.00 56.33 474 GLY B N 1
ATOM 4612 C CA . GLY B 1 273 ? 35.057 -11.040 -32.356 1.00 53.92 474 GLY B CA 1
ATOM 4613 C C . GLY B 1 273 ? 35.813 -11.649 -33.520 1.00 58.28 474 GLY B C 1
ATOM 4614 O O . GLY B 1 273 ? 36.046 -10.992 -34.537 1.00 59.43 474 GLY B O 1
ATOM 4615 N N . LEU B 1 274 ? 36.206 -12.909 -33.373 1.00 56.48 475 LEU B N 1
ATOM 4616 C CA . LEU B 1 274 ? 36.960 -13.590 -34.420 1.00 60.62 475 LEU B CA 1
ATOM 4617 C C . LEU B 1 274 ? 36.063 -14.034 -35.577 1.00 57.30 475 LEU B C 1
ATOM 4618 O O . LEU B 1 274 ? 34.901 -14.405 -35.376 1.00 55.51 475 LEU B O 1
ATOM 4623 N N . LYS B 1 275 ? 36.609 -13.975 -36.788 1.00 56.33 476 LYS B N 1
ATOM 4624 C CA . LYS B 1 275 ? 35.926 -14.486 -37.967 1.00 54.10 476 LYS B CA 1
ATOM 4625 C C . LYS B 1 275 ? 35.741 -15.996 -37.828 1.00 56.10 476 LYS B C 1
ATOM 4626 O O . LYS B 1 275 ? 36.647 -16.768 -38.138 1.00 58.63 476 LYS B O 1
ATOM 4632 N N . LEU B 1 276 ? 34.582 -16.420 -37.333 1.00 55.78 477 LEU B N 1
ATOM 4633 C CA . LEU B 1 276 ? 34.311 -17.853 -37.177 1.00 54.55 477 LEU B CA 1
ATOM 4634 C C . LEU B 1 276 ? 33.067 -18.283 -37.969 1.00 49.90 477 LEU B C 1
ATOM 4635 O O . LEU B 1 276 ? 32.510 -17.487 -38.727 1.00 49.02 477 LEU B O 1
ATOM 4640 N N . SER B 1 277 ? 32.646 -19.539 -37.800 1.00 50.42 478 SER B N 1
ATOM 4641 C CA . SER B 1 277 ? 31.562 -20.119 -38.610 1.00 48.46 478 SER B CA 1
ATOM 4642 C C . SER B 1 277 ? 31.107 -21.485 -38.135 1.00 49.20 478 SER B C 1
ATOM 4643 O O . SER B 1 277 ? 31.619 -22.029 -37.157 1.00 45.33 478 SER B O 1
ATOM 4646 N N . GLN B 1 278 ? 30.152 -22.044 -38.870 1.00 46.31 479 GLN B N 1
ATOM 4647 C CA . GLN B 1 278 ? 29.660 -23.383 -38.597 1.00 46.06 479 GLN B CA 1
ATOM 4648 C C . GLN B 1 278 ? 30.754 -24.447 -38.732 1.00 45.91 479 GLN B C 1
ATOM 4649 O O . GLN B 1 278 ? 30.637 -25.545 -38.172 1.00 45.03 479 GLN B O 1
ATOM 4655 N N . ASP B 1 279 ? 31.815 -24.115 -39.467 1.00 45.84 480 ASP B N 1
ATOM 4656 C CA . ASP B 1 279 ? 32.976 -24.991 -39.561 1.00 46.77 480 ASP B CA 1
ATOM 4657 C C . ASP B 1 279 ? 33.479 -25.382 -38.165 1.00 51.24 480 ASP B C 1
ATOM 4658 O O . ASP B 1 279 ? 33.838 -26.532 -37.918 1.00 55.01 480 ASP B O 1
ATOM 4663 N N . ASN B 1 280 ? 33.458 -24.417 -37.251 1.00 51.45 481 ASN B N 1
ATOM 4664 C CA . ASN B 1 280 ? 33.981 -24.596 -35.907 1.00 51.58 481 ASN B CA 1
ATOM 4665 C C . ASN B 1 280 ? 33.142 -25.516 -35.022 1.00 51.53 481 ASN B C 1
ATOM 4666 O O . ASN B 1 280 ? 33.585 -25.892 -33.940 1.00 54.16 481 ASN B O 1
ATOM 4671 N N . LEU B 1 281 ? 31.958 -25.909 -35.483 1.00 46.26 482 LEU B N 1
ATOM 4672 C CA . LEU B 1 281 ? 31.018 -26.594 -34.598 1.00 45.00 482 LEU B CA 1
ATOM 4673 C C . LEU B 1 281 ? 31.479 -28.017 -34.373 1.00 52.96 482 LEU B C 1
ATOM 4674 O O . LEU B 1 281 ? 31.280 -28.570 -33.291 1.00 56.76 482 LEU B O 1
ATOM 4679 N N . PHE B 1 282 ? 32.143 -28.585 -35.374 1.00 52.93 483 PHE B N 1
ATOM 4680 C CA . PHE B 1 282 ? 32.595 -29.962 -35.299 1.00 56.82 483 PHE B CA 1
ATOM 4681 C C . PHE B 1 282 ? 33.572 -30.182 -34.140 1.00 57.44 483 PHE B C 1
ATOM 4682 O O . PHE B 1 282 ? 33.329 -31.013 -33.262 1.00 52.93 483 PHE B O 1
ATOM 4690 N N . SER B 1 283 ? 34.671 -29.432 -34.147 1.00 57.52 484 SER B N 1
ATOM 4691 C CA . SER B 1 283 ? 35.700 -29.571 -33.123 1.00 56.85 484 SER B CA 1
ATOM 4692 C C . SER B 1 283 ? 35.276 -28.971 -31.793 1.00 60.86 484 SER B C 1
ATOM 4693 O O . SER B 1 283 ? 35.741 -29.402 -30.743 1.00 62.48 484 SER B O 1
ATOM 4696 N N . THR B 1 284 ? 34.414 -27.959 -31.824 1.00 60.55 485 THR B N 1
ATOM 4697 C CA . THR B 1 284 ? 33.929 -27.392 -30.572 1.00 58.74 485 THR B CA 1
ATOM 4698 C C . THR B 1 284 ? 33.133 -28.469 -29.846 1.00 53.49 485 THR B C 1
ATOM 4699 O O . THR B 1 284 ? 33.162 -28.554 -28.626 1.00 55.34 485 THR B O 1
ATOM 4703 N N . LEU B 1 285 ? 32.443 -29.310 -30.608 1.00 54.78 486 LEU B N 1
ATOM 4704 C CA . LEU B 1 285 ? 31.635 -30.382 -30.026 1.00 59.64 486 LEU B CA 1
ATOM 4705 C C . LEU B 1 285 ? 32.473 -31.568 -29.549 1.00 59.85 486 LEU B C 1
ATOM 4706 O O . LEU B 1 285 ? 32.142 -32.216 -28.556 1.00 61.99 486 LEU B O 1
ATOM 4711 N N . LEU B 1 286 ? 33.529 -31.887 -30.287 1.00 59.47 487 LEU B N 1
ATOM 4712 C CA . LEU B 1 286 ? 34.428 -32.940 -29.855 1.00 59.43 487 LEU B CA 1
ATOM 4713 C C . LEU B 1 286 ? 35.213 -32.465 -28.653 1.00 66.31 487 LEU B C 1
ATOM 4714 O O . LEU B 1 286 ? 35.248 -33.130 -27.617 1.00 68.41 487 LEU B O 1
ATOM 4719 N N . GLY B 1 287 ? 35.828 -31.298 -28.798 1.00 62.94 488 GLY B N 1
ATOM 4720 C CA . GLY B 1 287 ? 36.636 -30.722 -27.745 1.00 64.22 488 GLY B CA 1
ATOM 4721 C C . GLY B 1 287 ? 35.909 -30.625 -26.420 1.00 66.87 488 GLY B C 1
ATOM 4722 O O . GLY B 1 287 ? 36.527 -30.723 -25.366 1.00 76.69 488 GLY B O 1
ATOM 4723 N N . TYR B 1 288 ? 34.593 -30.456 -26.465 1.00 65.31 489 TYR B N 1
ATOM 4724 C CA . TYR B 1 288 ? 33.831 -30.212 -25.247 1.00 65.72 489 TYR B CA 1
ATOM 4725 C C . TYR B 1 288 ? 33.764 -31.460 -24.380 1.00 68.46 489 TYR B C 1
ATOM 4726 O O . TYR B 1 288 ? 33.772 -31.369 -23.155 1.00 68.32 489 TYR B O 1
ATOM 4735 N N . PHE B 1 289 ? 33.688 -32.621 -25.021 1.00 66.87 490 PHE B N 1
ATOM 4736 C CA . PHE B 1 289 ? 33.624 -33.886 -24.294 1.00 69.47 490 PHE B CA 1
ATOM 4737 C C . PHE B 1 289 ? 34.966 -34.624 -24.349 1.00 71.35 490 PHE B C 1
ATOM 4738 O O . PHE B 1 289 ? 35.034 -35.850 -24.178 1.00 69.61 490 PHE B O 1
ATOM 4746 N N . ASN B 1 290 ? 36.017 -33.844 -24.608 1.00 73.93 491 ASN B N 1
ATOM 4747 C CA . ASN B 1 290 ? 37.410 -34.300 -24.628 1.00 75.96 491 ASN B CA 1
ATOM 4748 C C . ASN B 1 290 ? 37.625 -35.555 -25.451 1.00 75.01 491 ASN B C 1
ATOM 4749 O O . ASN B 1 290 ? 38.426 -36.411 -25.084 1.00 77.94 491 ASN B O 1
ATOM 4754 N N . VAL B 1 291 ? 36.936 -35.652 -26.580 1.00 72.98 492 VAL B N 1
ATOM 4755 C CA . VAL B 1 291 ? 37.077 -36.830 -27.420 1.00 74.99 492 VAL B CA 1
ATOM 4756 C C . VAL B 1 291 ? 38.456 -36.793 -28.067 1.00 75.31 492 VAL B C 1
ATOM 4757 O O . VAL B 1 291 ? 38.861 -35.804 -28.685 1.00 66.98 492 VAL B O 1
ATOM 4761 N N . LYS B 1 292 ? 39.194 -37.879 -27.872 1.00 79.53 493 LYS B N 1
ATOM 4762 C CA . LYS B 1 292 ? 40.554 -37.953 -28.366 1.00 78.45 493 LYS B CA 1
ATOM 4763 C C . LYS B 1 292 ? 40.521 -38.602 -29.747 1.00 76.55 493 LYS B C 1
ATOM 4764 O O . LYS B 1 292 ? 40.034 -39.719 -29.898 1.00 77.19 493 LYS B O 1
ATOM 4770 N N . THR B 1 293 ? 41.037 -37.892 -30.745 1.00 76.17 494 THR B N 1
ATOM 4771 C CA . THR B 1 293 ? 41.006 -38.348 -32.130 1.00 69.01 494 THR B CA 1
ATOM 4772 C C . THR B 1 293 ? 41.911 -37.466 -32.964 1.00 69.04 494 THR B C 1
ATOM 4773 O O . THR B 1 293 ? 42.235 -36.345 -32.568 1.00 69.21 494 THR B O 1
ATOM 4777 N N . SER B 1 294 ? 42.341 -37.996 -34.103 1.00 68.69 495 SER B N 1
ATOM 4778 C CA . SER B 1 294 ? 43.264 -37.300 -34.986 1.00 69.07 495 SER B CA 1
ATOM 4779 C C . SER B 1 294 ? 42.599 -36.154 -35.737 1.00 72.90 495 SER B C 1
ATOM 4780 O O . SER B 1 294 ? 43.266 -35.220 -36.182 1.00 73.87 495 SER B O 1
ATOM 4783 N N . VAL B 1 295 ? 41.280 -36.233 -35.872 1.00 75.20 496 VAL B N 1
ATOM 4784 C CA . VAL B 1 295 ? 40.520 -35.229 -36.608 1.00 71.64 496 VAL B CA 1
ATOM 4785 C C . VAL B 1 295 ? 40.145 -34.017 -35.748 1.00 73.89 496 VAL B C 1
ATOM 4786 O O . VAL B 1 295 ? 39.703 -32.998 -36.284 1.00 75.51 496 VAL B O 1
ATOM 4790 N N . TYR B 1 296 ? 40.335 -34.108 -34.431 1.00 67.58 497 TYR B N 1
ATOM 4791 C CA . TYR B 1 296 ? 40.082 -32.945 -33.574 1.00 74.05 497 TYR B CA 1
ATOM 4792 C C . TYR B 1 296 ? 41.082 -31.823 -33.831 1.00 75.32 497 TYR B C 1
ATOM 4793 O O . TYR B 1 296 ? 42.292 -32.030 -33.759 1.00 76.86 497 TYR B O 1
ATOM 4802 N N . GLU B 1 297 ? 40.574 -30.639 -34.155 1.00 75.00 498 GLU B N 1
ATOM 4803 C CA . GLU B 1 297 ? 41.444 -29.498 -34.393 1.00 76.08 498 GLU B CA 1
ATOM 4804 C C . GLU B 1 297 ? 41.221 -28.414 -33.357 1.00 76.59 498 GLU B C 1
ATOM 4805 O O . GLU B 1 297 ? 40.228 -27.685 -33.426 1.00 74.95 498 GLU B O 1
ATOM 4811 N N . PRO B 1 298 ? 42.155 -28.291 -32.401 1.00 81.72 499 PRO B N 1
ATOM 4812 C CA . PRO B 1 298 ? 42.013 -27.329 -31.300 1.00 79.58 499 PRO B CA 1
ATOM 4813 C C . PRO B 1 298 ? 41.970 -25.887 -31.784 1.00 77.06 499 PRO B C 1
ATOM 4814 O O . PRO B 1 298 ? 41.500 -25.017 -31.050 1.00 79.70 499 PRO B O 1
ATOM 4818 N N . GLU B 1 299 ? 42.432 -25.624 -33.000 1.00 77.15 500 GLU B N 1
ATOM 4819 C CA . GLU B 1 299 ? 42.419 -24.252 -33.477 1.00 75.46 500 GLU B CA 1
ATOM 4820 C C . GLU B 1 299 ? 41.094 -23.991 -34.195 1.00 75.65 500 GLU B C 1
ATOM 4821 O O . GLU B 1 299 ? 40.927 -22.980 -34.883 1.00 74.72 500 GLU B O 1
ATOM 4827 N N . TYR B 1 300 ? 40.133 -24.884 -33.964 1.00 73.06 501 TYR B N 1
ATOM 4828 C CA . TYR B 1 300 ? 38.772 -24.734 -34.467 1.00 68.70 501 TYR B CA 1
ATOM 4829 C C . TYR B 1 300 ? 37.761 -24.898 -33.350 1.00 67.29 501 TYR B C 1
ATOM 4830 O O . TYR B 1 300 ? 36.561 -24.723 -33.560 1.00 63.69 501 TYR B O 1
ATOM 4839 N N . ASP B 1 301 ? 38.259 -25.209 -32.157 1.00 70.09 502 ASP B N 1
ATOM 4840 C CA . ASP B 1 301 ? 37.419 -25.323 -30.973 1.00 65.54 502 ASP B CA 1
ATOM 4841 C C . ASP B 1 301 ? 37.206 -23.928 -30.394 1.00 64.13 502 ASP B C 1
ATOM 4842 O O . ASP B 1 301 ? 38.161 -23.268 -29.998 1.00 67.49 502 ASP B O 1
ATOM 4847 N N . LEU B 1 302 ? 35.954 -23.478 -30.376 1.00 60.64 503 LEU B N 1
ATOM 4848 C CA . LEU B 1 302 ? 35.627 -22.142 -29.881 1.00 62.59 503 LEU B CA 1
ATOM 4849 C C . LEU B 1 302 ? 36.022 -21.990 -28.424 1.00 62.29 503 LEU B C 1
ATOM 4850 O O . LEU B 1 302 ? 36.472 -20.930 -28.016 1.00 61.60 503 LEU B O 1
ATOM 4855 N N . LEU B 1 303 ? 35.902 -23.085 -27.671 1.00 66.39 504 LEU B N 1
ATOM 4856 C CA . LEU B 1 303 ? 36.173 -23.112 -26.233 1.00 66.02 504 LEU B CA 1
ATOM 4857 C C . LEU B 1 303 ? 37.556 -23.663 -25.882 1.00 71.70 504 LEU B C 1
ATOM 4858 O O . LEU B 1 303 ? 37.720 -24.367 -24.883 1.00 69.73 504 LEU B O 1
ATOM 4863 N N . ASN B 1 304 ? 38.539 -23.339 -26.717 1.00 73.57 505 ASN B N 1
ATOM 4864 C CA . ASN B 1 304 ? 39.902 -23.836 -26.574 1.00 72.06 505 ASN B CA 1
ATOM 4865 C C . ASN B 1 304 ? 40.913 -22.747 -26.938 1.00 74.41 505 ASN B C 1
ATOM 4866 O O . ASN B 1 304 ? 40.812 -22.150 -27.999 1.00 73.62 505 ASN B O 1
ATOM 4871 N N . PRO B 1 305 ? 41.900 -22.501 -26.068 1.00 76.10 506 PRO B N 1
ATOM 4872 C CA . PRO B 1 305 ? 42.864 -21.402 -26.214 1.00 74.10 506 PRO B CA 1
ATOM 4873 C C . PRO B 1 305 ? 43.662 -21.437 -27.516 1.00 77.97 506 PRO B C 1
ATOM 4874 O O . PRO B 1 305 ? 44.119 -20.393 -27.985 1.00 77.51 506 PRO B O 1
ATOM 4878 N N . LYS B 1 306 ? 43.795 -22.615 -28.112 1.00 81.20 507 LYS B N 1
ATOM 4879 C CA . LYS B 1 306 ? 44.577 -22.776 -29.333 1.00 82.85 507 LYS B CA 1
ATOM 4880 C C . LYS B 1 306 ? 43.794 -22.307 -30.572 1.00 81.13 507 LYS B C 1
ATOM 4881 O O . LYS B 1 306 ? 44.336 -22.290 -31.675 1.00 76.55 507 LYS B O 1
ATOM 4887 N N . LEU B 1 307 ? 42.542 -21.889 -30.360 1.00 81.40 508 LEU B N 1
ATOM 4888 C CA . LEU B 1 307 ? 41.643 -21.403 -31.421 1.00 74.87 508 LEU B CA 1
ATOM 4889 C C . LEU B 1 307 ? 42.176 -20.249 -32.252 1.00 72.85 508 LEU B C 1
ATOM 4890 O O . LEU B 1 307 ? 42.637 -19.247 -31.700 1.00 77.45 508 LEU B O 1
ATOM 4895 N N . LYS B 1 308 ? 42.104 -20.383 -33.576 1.00 69.35 509 LYS B N 1
ATOM 4896 C CA . LYS B 1 308 ? 42.304 -19.233 -34.465 1.00 71.68 509 LYS B CA 1
ATOM 4897 C C . LYS B 1 308 ? 41.087 -18.956 -35.339 1.00 68.53 509 LYS B C 1
ATOM 4898 O O . LYS B 1 308 ? 40.170 -19.776 -35.418 1.00 71.29 509 LYS B O 1
ATOM 4904 N N . ALA B 1 309 ? 41.101 -17.808 -36.014 1.00 66.57 510 ALA B N 1
ATOM 4905 C CA . ALA B 1 309 ? 40.009 -17.434 -36.905 1.00 64.28 510 ALA B CA 1
ATOM 4906 C C . ALA B 1 309 ? 40.013 -18.320 -38.135 1.00 62.98 510 ALA B C 1
ATOM 4907 O O . ALA B 1 309 ? 41.037 -18.906 -38.468 1.00 66.78 510 ALA B O 1
ATOM 4909 N N . ASN B 1 310 ? 38.890 -18.379 -38.841 1.00 64.67 511 ASN B N 1
ATOM 4910 C CA . ASN B 1 310 ? 38.834 -19.155 -40.077 1.00 64.00 511 ASN B CA 1
ATOM 4911 C C . ASN B 1 310 ? 39.630 -18.431 -41.162 1.00 66.03 511 ASN B C 1
ATOM 4912 O O . ASN B 1 310 ? 39.611 -17.200 -41.236 1.00 67.06 511 ASN B O 1
ATOM 4917 N N . PRO B 1 311 ? 40.324 -19.196 -42.013 1.00 64.83 512 PRO B N 1
ATOM 4918 C CA . PRO B 1 311 ? 41.041 -18.664 -43.178 1.00 63.24 512 PRO B CA 1
ATOM 4919 C C . PRO B 1 311 ? 40.136 -17.905 -44.143 1.00 61.93 512 PRO B C 1
ATOM 4920 O O . PRO B 1 311 ? 40.556 -16.852 -44.622 1.00 64.38 512 PRO B O 1
ATOM 4924 N N . MET C 1 1 ? 37.613 49.434 -57.895 1.00 73.45 202 MET C N 1
ATOM 4925 C CA . MET C 1 1 ? 38.633 49.710 -56.889 1.00 72.82 202 MET C CA 1
ATOM 4926 C C . MET C 1 1 ? 38.614 48.641 -55.788 1.00 73.94 202 MET C C 1
ATOM 4927 O O . MET C 1 1 ? 37.553 48.216 -55.326 1.00 72.54 202 MET C O 1
ATOM 4932 N N . PHE C 1 2 ? 39.803 48.227 -55.364 1.00 68.97 203 PHE C N 1
ATOM 4933 C CA . PHE C 1 2 ? 39.964 47.195 -54.345 1.00 59.77 203 PHE C CA 1
ATOM 4934 C C . PHE C 1 2 ? 39.849 47.728 -52.920 1.00 63.03 203 PHE C C 1
ATOM 4935 O O . PHE C 1 2 ? 40.721 48.454 -52.459 1.00 65.00 203 PHE C O 1
ATOM 4943 N N . LYS C 1 3 ? 38.744 47.405 -52.249 1.00 61.53 204 LYS C N 1
ATOM 4944 C CA . LYS C 1 3 ? 38.482 47.853 -50.877 1.00 55.69 204 LYS C CA 1
ATOM 4945 C C . LYS C 1 3 ? 39.225 46.994 -49.831 1.00 58.40 204 LYS C C 1
ATOM 4946 O O . LYS C 1 3 ? 39.326 45.769 -49.983 1.00 57.15 204 LYS C O 1
ATOM 4952 N N . THR C 1 4 ? 39.761 47.645 -48.793 1.00 59.36 205 THR C N 1
ATOM 4953 C CA . THR C 1 4 ? 40.367 46.969 -47.628 1.00 51.99 205 THR C CA 1
ATOM 4954 C C . THR C 1 4 ? 39.359 46.821 -46.482 1.00 49.88 205 THR C C 1
ATOM 4955 O O . THR C 1 4 ? 38.403 47.588 -46.374 1.00 52.58 205 THR C O 1
ATOM 4959 N N . ILE C 1 5 ? 39.564 45.826 -45.625 1.00 55.68 206 ILE C N 1
ATOM 4960 C CA . ILE C 1 5 ? 38.623 45.582 -44.536 1.00 54.31 206 ILE C CA 1
ATOM 4961 C C . ILE C 1 5 ? 39.374 45.452 -43.236 1.00 53.23 206 ILE C C 1
ATOM 4962 O O . ILE C 1 5 ? 40.599 45.278 -43.250 1.00 49.38 206 ILE C O 1
ATOM 4967 N N . ALA C 1 6 ? 38.621 45.501 -42.130 1.00 50.70 207 ALA C N 1
ATOM 4968 C CA . ALA C 1 6 ? 39.165 45.441 -40.767 1.00 54.82 207 ALA C CA 1
ATOM 4969 C C . ALA C 1 6 ? 40.380 46.367 -40.639 1.00 52.22 207 ALA C C 1
ATOM 4970 O O . ALA C 1 6 ? 41.477 45.935 -40.281 1.00 51.73 207 ALA C O 1
ATOM 4972 N N . ASN C 1 7 ? 40.177 47.639 -40.960 1.00 49.29 208 ASN C N 1
ATOM 4973 C CA . ASN C 1 7 ? 41.284 48.594 -41.034 1.00 56.66 208 ASN C CA 1
ATOM 4974 C C . ASN C 1 7 ? 41.859 48.996 -39.687 1.00 55.88 208 ASN C C 1
ATOM 4975 O O . ASN C 1 7 ? 43.004 49.429 -39.596 1.00 52.98 208 ASN C O 1
ATOM 4980 N N . ASP C 1 8 ? 41.059 48.796 -38.648 1.00 55.49 209 ASP C N 1
ATOM 4981 C CA . ASP C 1 8 ? 41.428 49.123 -37.287 1.00 54.28 209 ASP C CA 1
ATOM 4982 C C . ASP C 1 8 ? 42.044 47.918 -36.593 1.00 54.27 209 ASP C C 1
ATOM 4983 O O . ASP C 1 8 ? 42.036 47.840 -35.367 1.00 57.03 209 ASP C O 1
ATOM 4988 N N . ALA C 1 9 ? 42.601 46.991 -37.367 1.00 52.54 210 ALA C N 1
ATOM 4989 C CA . ALA C 1 9 ? 42.987 45.692 -36.821 1.00 54.16 210 ALA C CA 1
ATOM 4990 C C . ALA C 1 9 ? 44.439 45.631 -36.361 1.00 54.39 210 ALA C C 1
ATOM 4991 O O . ALA C 1 9 ? 45.315 46.282 -36.948 1.00 51.85 210 ALA C O 1
ATOM 4993 N N . TYR C 1 10 ? 44.672 44.808 -35.332 1.00 47.51 211 TYR C N 1
ATOM 4994 C CA . TYR C 1 10 ? 45.977 44.662 -34.698 1.00 53.37 211 TYR C CA 1
ATOM 4995 C C . TYR C 1 10 ? 45.994 43.414 -33.790 1.00 54.97 211 TYR C C 1
ATOM 4996 O O . TYR C 1 10 ? 44.929 42.943 -33.370 1.00 50.68 211 TYR C O 1
ATOM 5005 N N . ARG C 1 11 ? 47.188 42.900 -33.470 1.00 60.24 212 ARG C N 1
ATOM 5006 C CA . ARG C 1 11 ? 47.348 41.858 -32.434 1.00 65.08 212 ARG C CA 1
ATOM 5007 C C . ARG C 1 11 ? 48.256 42.316 -31.283 1.00 63.52 212 ARG C C 1
ATOM 5008 O O . ARG C 1 11 ? 49.185 41.613 -30.879 1.00 70.50 212 ARG C O 1
ATOM 5016 N N . HIS C 1 15 ? 50.974 35.757 -26.428 1.00 80.99 216 HIS C N 1
ATOM 5017 C CA . HIS C 1 15 ? 51.172 35.045 -27.683 1.00 84.39 216 HIS C CA 1
ATOM 5018 C C . HIS C 1 15 ? 51.654 33.601 -27.456 1.00 80.86 216 HIS C C 1
ATOM 5019 O O . HIS C 1 15 ? 52.817 33.276 -27.676 1.00 79.10 216 HIS C O 1
ATOM 5026 N N . THR C 1 16 ? 50.751 32.767 -26.950 1.00 79.52 217 THR C N 1
ATOM 5027 C CA . THR C 1 16 ? 50.898 31.303 -26.925 1.00 83.71 217 THR C CA 1
ATOM 5028 C C . THR C 1 16 ? 51.176 30.726 -28.337 1.00 82.72 217 THR C C 1
ATOM 5029 O O . THR C 1 16 ? 50.894 31.374 -29.350 1.00 79.46 217 THR C O 1
ATOM 5033 N N . LYS C 1 17 ? 51.741 29.525 -28.422 1.00 80.25 218 LYS C N 1
ATOM 5034 C CA . LYS C 1 17 ? 52.035 28.952 -29.742 1.00 81.10 218 LYS C CA 1
ATOM 5035 C C . LYS C 1 17 ? 50.820 28.182 -30.297 1.00 78.86 218 LYS C C 1
ATOM 5036 O O . LYS C 1 17 ? 50.270 27.267 -29.658 1.00 80.13 218 LYS C O 1
ATOM 5042 N N . LYS C 1 18 ? 50.391 28.601 -31.486 1.00 70.55 219 LYS C N 1
ATOM 5043 C CA . LYS C 1 18 ? 49.119 28.158 -32.042 1.00 73.46 219 LYS C CA 1
ATOM 5044 C C . LYS C 1 18 ? 49.209 27.613 -33.472 1.00 74.86 219 LYS C C 1
ATOM 5045 O O . LYS C 1 18 ? 49.989 28.115 -34.297 1.00 68.67 219 LYS C O 1
ATOM 5051 N N . LEU C 1 19 ? 48.399 26.588 -33.757 1.00 72.42 220 LEU C N 1
ATOM 5052 C CA . LEU C 1 19 ? 48.282 26.053 -35.123 1.00 67.57 220 LEU C CA 1
ATOM 5053 C C . LEU C 1 19 ? 46.832 25.711 -35.486 1.00 62.64 220 LEU C C 1
ATOM 5054 O O . LEU C 1 19 ? 46.206 24.864 -34.850 1.00 62.21 220 LEU C O 1
ATOM 5059 N N . LEU C 1 20 ? 46.291 26.405 -36.487 1.00 64.28 221 LEU C N 1
ATOM 5060 C CA . LEU C 1 20 ? 44.975 26.071 -37.033 1.00 59.16 221 LEU C CA 1
ATOM 5061 C C . LEU C 1 20 ? 45.090 25.524 -38.459 1.00 58.58 221 LEU C C 1
ATOM 5062 O O . LEU C 1 20 ? 45.631 26.192 -39.346 1.00 52.86 221 LEU C O 1
ATOM 5067 N N . VAL C 1 21 ? 44.564 24.319 -38.676 1.00 57.54 222 VAL C N 1
ATOM 5068 C CA . VAL C 1 21 ? 44.467 23.779 -40.028 1.00 54.29 222 VAL C CA 1
ATOM 5069 C C . VAL C 1 21 ? 43.012 23.844 -40.478 1.00 49.00 222 VAL C C 1
ATOM 5070 O O . VAL C 1 21 ? 42.124 23.207 -39.902 1.00 48.67 222 VAL C O 1
ATOM 5074 N N . LEU C 1 22 ? 42.763 24.677 -41.475 1.00 49.03 223 LEU C N 1
ATOM 5075 C CA . LEU C 1 22 ? 41.417 24.843 -41.998 1.00 48.86 223 LEU C CA 1
ATOM 5076 C C . LEU C 1 22 ? 41.265 24.034 -43.281 1.00 46.15 223 LEU C C 1
ATOM 5077 O O . LEU C 1 22 ? 42.006 24.258 -44.236 1.00 43.92 223 LEU C O 1
ATOM 5082 N N . VAL C 1 23 ? 40.368 23.050 -43.283 1.00 40.77 224 VAL C N 1
ATOM 5083 C CA . VAL C 1 23 ? 40.153 22.260 -44.489 1.00 38.62 224 VAL C CA 1
ATOM 5084 C C . VAL C 1 23 ? 38.833 22.607 -45.146 1.00 38.36 224 VAL C C 1
ATOM 5085 O O . VAL C 1 23 ? 37.756 22.343 -44.588 1.00 37.54 224 VAL C O 1
ATOM 5089 N N . VAL C 1 24 ? 38.933 23.228 -46.319 1.00 39.70 225 VAL C N 1
ATOM 5090 C CA . VAL C 1 24 ? 37.783 23.554 -47.158 1.00 36.80 225 VAL C CA 1
ATOM 5091 C C . VAL C 1 24 ? 37.495 22.410 -48.156 1.00 42.19 225 VAL C C 1
ATOM 5092 O O . VAL C 1 24 ? 38.277 22.119 -49.082 1.00 38.08 225 VAL C O 1
ATOM 5096 N N . GLY C 1 25 ? 36.384 21.729 -47.910 1.00 38.52 226 GLY C N 1
ATOM 5097 C CA . GLY C 1 25 ? 35.979 20.624 -48.735 1.00 38.70 226 GLY C CA 1
ATOM 5098 C C . GLY C 1 25 ? 35.271 21.068 -49.997 1.00 40.20 226 GLY C C 1
ATOM 5099 O O . GLY C 1 25 ? 35.244 22.264 -50.356 1.00 41.34 226 GLY C O 1
ATOM 5100 N N . GLU C 1 26 ? 34.651 20.088 -50.639 1.00 38.42 227 GLU C N 1
ATOM 5101 C CA . GLU C 1 26 ? 34.040 20.256 -51.946 1.00 34.78 227 GLU C CA 1
ATOM 5102 C C . GLU C 1 26 ? 32.919 19.243 -52.098 1.00 33.87 227 GLU C C 1
ATOM 5103 O O . GLU C 1 26 ? 33.156 18.020 -52.037 1.00 36.49 227 GLU C O 1
ATOM 5109 N N . THR C 1 27 ? 31.704 19.767 -52.251 1.00 32.77 228 THR C N 1
ATOM 5110 C CA . THR C 1 27 ? 30.520 18.995 -52.648 1.00 34.94 228 THR C CA 1
ATOM 5111 C C . THR C 1 27 ? 30.002 18.045 -51.519 1.00 34.74 228 THR C C 1
ATOM 5112 O O . THR C 1 27 ? 28.952 17.393 -51.663 1.00 34.51 228 THR C O 1
ATOM 5116 N N . ALA C 1 28 ? 30.700 17.992 -50.381 1.00 29.80 229 ALA C N 1
ATOM 5117 C CA . ALA C 1 28 ? 30.237 17.160 -49.262 1.00 30.42 229 ALA C CA 1
ATOM 5118 C C . ALA C 1 28 ? 28.945 17.700 -48.627 1.00 32.59 229 ALA C C 1
ATOM 5119 O O . ALA C 1 28 ? 28.834 18.893 -48.380 1.00 39.14 229 ALA C O 1
ATOM 5121 N N . ARG C 1 29 ? 27.978 16.820 -48.367 1.00 31.78 230 ARG C N 1
ATOM 5122 C CA . ARG C 1 29 ? 26.678 17.206 -47.835 1.00 30.04 230 ARG C CA 1
ATOM 5123 C C . ARG C 1 29 ? 26.442 16.498 -46.506 1.00 35.71 230 ARG C C 1
ATOM 5124 O O . ARG C 1 29 ? 26.927 15.389 -46.307 1.00 31.99 230 ARG C O 1
ATOM 5132 N N . ALA C 1 30 ? 25.732 17.150 -45.583 1.00 35.97 231 ALA C N 1
ATOM 5133 C CA . ALA C 1 30 ? 25.585 16.627 -44.212 1.00 38.44 231 ALA C CA 1
ATOM 5134 C C . ALA C 1 30 ? 24.810 15.306 -44.118 1.00 36.51 231 ALA C C 1
ATOM 5135 O O . ALA C 1 30 ? 25.100 14.463 -43.268 1.00 35.54 231 ALA C O 1
ATOM 5137 N N . ALA C 1 31 ? 23.804 15.155 -44.975 1.00 37.21 232 ALA C N 1
ATOM 5138 C CA . ALA C 1 31 ? 22.894 14.019 -44.918 1.00 36.28 232 ALA C CA 1
ATOM 5139 C C . ALA C 1 31 ? 23.606 12.669 -44.958 1.00 38.22 232 ALA C C 1
ATOM 5140 O O . ALA C 1 31 ? 23.071 11.666 -44.508 1.00 37.42 232 ALA C O 1
ATOM 5142 N N . ASN C 1 32 ? 24.837 12.660 -45.446 1.00 41.55 233 ASN C N 1
ATOM 5143 C CA . ASN C 1 32 ? 25.566 11.414 -45.625 1.00 38.13 233 ASN C CA 1
ATOM 5144 C C . ASN C 1 32 ? 26.769 11.260 -44.708 1.00 37.59 233 ASN C C 1
ATOM 5145 O O . ASN C 1 32 ? 27.689 10.492 -45.014 1.00 34.16 233 ASN C O 1
ATOM 5150 N N . TYR C 1 33 ? 26.768 11.997 -43.598 1.00 33.11 234 TYR C N 1
ATOM 5151 C CA . TYR C 1 33 ? 27.809 11.863 -42.575 1.00 35.56 234 TYR C CA 1
ATOM 5152 C C . TYR C 1 33 ? 27.284 10.977 -41.453 1.00 38.84 234 TYR C C 1
ATOM 5153 O O . TYR C 1 33 ? 26.256 11.295 -40.844 1.00 38.23 234 TYR C O 1
ATOM 5162 N N . SER C 1 34 ? 27.956 9.848 -41.209 1.00 45.40 235 SER C N 1
ATOM 5163 C CA . SER C 1 34 ? 27.536 8.930 -40.134 1.00 46.59 235 SER C CA 1
ATOM 5164 C C . SER C 1 34 ? 27.750 9.565 -38.754 1.00 45.66 235 SER C C 1
ATOM 5165 O O . SER C 1 34 ? 27.062 9.218 -37.790 1.00 46.86 235 SER C O 1
ATOM 5168 N N . LEU C 1 35 ? 28.678 10.515 -38.673 1.00 42.95 236 LEU C N 1
ATOM 5169 C CA . LEU C 1 35 ? 28.801 11.357 -37.474 1.00 47.38 236 LEU C CA 1
ATOM 5170 C C . LEU C 1 35 ? 27.482 12.046 -37.126 1.00 44.66 236 LEU C C 1
ATOM 5171 O O . LEU C 1 35 ? 27.253 12.389 -35.974 1.00 48.70 236 LEU C O 1
ATOM 5176 N N . GLY C 1 36 ? 26.607 12.206 -38.115 1.00 45.40 237 GLY C N 1
ATOM 5177 C CA . GLY C 1 36 ? 25.349 12.913 -37.935 1.00 48.73 237 GLY C CA 1
ATOM 5178 C C . GLY C 1 36 ? 24.121 12.017 -37.961 1.00 48.16 237 GLY C C 1
ATOM 5179 O O . GLY C 1 36 ? 22.990 12.482 -38.052 1.00 55.92 237 GLY C O 1
ATOM 5180 N N . GLY C 1 37 ? 24.335 10.715 -37.908 1.00 46.87 238 GLY C N 1
ATOM 5181 C CA . GLY C 1 37 ? 23.209 9.804 -37.881 1.00 53.75 238 GLY C CA 1
ATOM 5182 C C . GLY C 1 37 ? 22.871 9.140 -39.212 1.00 52.95 238 GLY C C 1
ATOM 5183 O O . GLY C 1 37 ? 21.794 8.576 -39.344 1.00 55.68 238 GLY C O 1
ATOM 5184 N N . TYR C 1 38 ? 23.760 9.242 -40.201 1.00 47.91 239 TYR C N 1
ATOM 5185 C CA . TYR C 1 38 ? 23.636 8.489 -41.454 1.00 49.24 239 TYR C CA 1
ATOM 5186 C C . TYR C 1 38 ? 23.995 7.040 -41.200 1.00 44.19 239 TYR C C 1
ATOM 5187 O O . TYR C 1 38 ? 25.055 6.743 -40.650 1.00 48.55 239 TYR C O 1
ATOM 5196 N N . THR C 1 39 ? 23.151 6.121 -41.628 1.00 46.34 240 THR C N 1
ATOM 5197 C CA . THR C 1 39 ? 23.392 4.737 -41.242 1.00 43.41 240 THR C CA 1
ATOM 5198 C C . THR C 1 39 ? 23.750 3.800 -42.401 1.00 45.66 240 THR C C 1
ATOM 5199 O O . THR C 1 39 ? 24.263 2.697 -42.156 1.00 43.40 240 THR C O 1
ATOM 5203 N N . LYS C 1 40 ? 23.503 4.225 -43.644 1.00 45.12 241 LYS C N 1
ATOM 5204 C CA . LYS C 1 40 ? 23.729 3.339 -44.785 1.00 37.61 241 LYS C CA 1
ATOM 5205 C C . LYS C 1 40 ? 25.193 2.936 -44.890 1.00 41.30 241 LYS C C 1
ATOM 5206 O O . LYS C 1 40 ? 25.496 1.744 -44.873 1.00 46.26 241 LYS C O 1
ATOM 5212 N N . ASN C 1 41 ? 26.105 3.902 -44.966 1.00 36.65 242 ASN C N 1
ATOM 5213 C CA . ASN C 1 41 ? 27.537 3.579 -44.989 1.00 35.59 242 ASN C CA 1
ATOM 5214 C C . ASN C 1 41 ? 28.290 4.359 -43.902 1.00 42.14 242 ASN C C 1
ATOM 5215 O O . ASN C 1 41 ? 28.019 5.544 -43.676 1.00 42.10 242 ASN C O 1
ATOM 5220 N N . ASP C 1 42 ? 29.223 3.711 -43.207 1.00 44.81 243 ASP C N 1
ATOM 5221 C CA . ASP C 1 42 ? 29.928 4.410 -42.131 1.00 43.71 243 ASP C CA 1
ATOM 5222 C C . ASP C 1 42 ? 30.971 5.339 -42.744 1.00 44.27 243 ASP C C 1
ATOM 5223 O O . ASP C 1 42 ? 32.174 5.041 -42.774 1.00 44.86 243 ASP C O 1
ATOM 5228 N N . THR C 1 43 ? 30.488 6.468 -43.246 1.00 43.21 244 THR C N 1
ATOM 5229 C CA . THR C 1 43 ? 31.324 7.419 -43.982 1.00 43.00 244 THR C CA 1
ATOM 5230 C C . THR C 1 43 ? 32.371 8.095 -43.102 1.00 41.09 244 THR C C 1
ATOM 5231 O O . THR C 1 43 ? 33.427 8.486 -43.605 1.00 35.55 244 THR C O 1
ATOM 5235 N N . ASN C 1 44 ? 32.087 8.184 -41.794 1.00 39.98 245 ASN C N 1
ATOM 5236 C CA . ASN C 1 44 ? 32.991 8.820 -40.829 1.00 44.68 245 ASN C CA 1
ATOM 5237 C C . ASN C 1 44 ? 33.703 7.851 -39.888 1.00 50.35 245 ASN C C 1
ATOM 5238 O O . ASN C 1 44 ? 33.998 8.184 -38.736 1.00 48.75 245 ASN C O 1
ATOM 5243 N N . PHE C 1 45 ? 33.987 6.658 -40.401 1.00 53.15 246 PHE C N 1
ATOM 5244 C CA . PHE C 1 45 ? 34.654 5.607 -39.651 1.00 48.29 246 PHE C CA 1
ATOM 5245 C C . PHE C 1 45 ? 35.948 6.016 -38.960 1.00 48.19 246 PHE C C 1
ATOM 5246 O O . PHE C 1 45 ? 36.205 5.587 -37.840 1.00 54.70 246 PHE C O 1
ATOM 5254 N N . TYR C 1 46 ? 36.760 6.839 -39.610 1.00 47.32 247 TYR C N 1
ATOM 5255 C CA . TYR C 1 46 ? 38.068 7.161 -39.052 1.00 48.65 247 TYR C CA 1
ATOM 5256 C C . TYR C 1 46 ? 38.015 8.300 -38.019 1.00 53.19 247 TYR C C 1
ATOM 5257 O O . TYR C 1 46 ? 38.531 8.142 -36.903 1.00 49.50 247 TYR C O 1
ATOM 5266 N N . THR C 1 47 ? 37.359 9.414 -38.362 1.00 47.96 248 THR C N 1
ATOM 5267 C CA . THR C 1 47 ? 37.317 10.562 -37.458 1.00 48.21 248 THR C CA 1
ATOM 5268 C C . THR C 1 47 ? 36.458 10.277 -36.226 1.00 50.96 248 THR C C 1
ATOM 5269 O O . THR C 1 47 ? 36.526 11.007 -35.232 1.00 55.52 248 THR C O 1
ATOM 5273 N N . LYS C 1 48 ? 35.655 9.223 -36.283 1.00 48.28 249 LYS C N 1
ATOM 5274 C CA . LYS C 1 48 ? 34.901 8.781 -35.110 1.00 50.26 249 LYS C CA 1
ATOM 5275 C C . LYS C 1 48 ? 35.867 8.379 -34.000 1.00 49.89 249 LYS C C 1
ATOM 5276 O O . LYS C 1 48 ? 35.555 8.486 -32.812 1.00 50.37 249 LYS C O 1
ATOM 5282 N N . LYS C 1 49 ? 37.034 7.892 -34.411 1.00 53.20 250 LYS C N 1
ATOM 5283 C CA . LYS C 1 49 ? 38.064 7.408 -33.497 1.00 56.26 250 LYS C CA 1
ATOM 5284 C C . LYS C 1 49 ? 38.816 8.566 -32.821 1.00 60.23 250 LYS C C 1
ATOM 5285 O O . LYS C 1 49 ? 39.547 8.373 -31.844 1.00 59.11 250 LYS C O 1
ATOM 5291 N N . ASP C 1 50 ? 38.633 9.772 -33.339 1.00 56.08 251 ASP C N 1
ATOM 5292 C CA . ASP C 1 50 ? 39.283 10.932 -32.754 1.00 52.34 251 ASP C CA 1
ATOM 5293 C C . ASP C 1 50 ? 38.290 11.798 -31.982 1.00 54.11 251 ASP C C 1
ATOM 5294 O O . ASP C 1 50 ? 38.616 12.915 -31.580 1.00 58.69 251 ASP C O 1
ATOM 5299 N N . ASN C 1 51 ? 37.082 11.276 -31.794 1.00 50.31 252 ASN C N 1
ATOM 5300 C CA . ASN C 1 51 ? 35.999 11.960 -31.076 1.00 51.51 252 ASN C CA 1
ATOM 5301 C C . ASN C 1 51 ? 35.760 13.413 -31.501 1.00 52.62 252 ASN C C 1
ATOM 5302 O O . ASN C 1 51 ? 35.435 14.277 -30.669 1.00 56.24 252 ASN C O 1
ATOM 5307 N N . VAL C 1 52 ? 35.901 13.665 -32.798 1.00 47.39 253 VAL C N 1
ATOM 5308 C CA . VAL C 1 52 ? 35.708 14.987 -33.358 1.00 45.10 253 VAL C CA 1
ATOM 5309 C C . VAL C 1 52 ? 34.299 15.508 -33.089 1.00 45.69 253 VAL C C 1
ATOM 5310 O O . VAL C 1 52 ? 33.370 14.739 -32.856 1.00 45.39 253 VAL C O 1
ATOM 5314 N N . VAL C 1 53 ? 34.144 16.823 -33.086 1.00 47.33 254 VAL C N 1
ATOM 5315 C CA . VAL C 1 53 ? 32.814 17.394 -32.947 1.00 46.64 254 VAL C CA 1
ATOM 5316 C C . VAL C 1 53 ? 32.244 17.593 -34.347 1.00 47.75 254 VAL C C 1
ATOM 5317 O O . VAL C 1 53 ? 32.945 18.030 -35.265 1.00 44.69 254 VAL C O 1
ATOM 5321 N N . PHE C 1 54 ? 30.987 17.200 -34.506 1.00 45.41 255 PHE C N 1
ATOM 5322 C CA . PHE C 1 54 ? 30.266 17.328 -35.757 1.00 42.01 255 PHE C CA 1
ATOM 5323 C C . PHE C 1 54 ? 29.123 18.315 -35.587 1.00 42.21 255 PHE C C 1
ATOM 5324 O O . PHE C 1 54 ? 28.254 18.137 -34.726 1.00 42.92 255 PHE C O 1
ATOM 5332 N N . PHE C 1 55 ? 29.142 19.375 -36.380 1.00 40.59 256 PHE C N 1
ATOM 5333 C CA . PHE C 1 55 ? 28.048 20.334 -36.362 1.00 44.50 256 PHE C CA 1
ATOM 5334 C C . PHE C 1 55 ? 26.900 19.831 -37.239 1.00 41.83 256 PHE C C 1
ATOM 5335 O O . PHE C 1 55 ? 27.008 19.791 -38.475 1.00 43.86 256 PHE C O 1
ATOM 5343 N N . ASP C 1 56 ? 25.790 19.483 -36.599 1.00 40.78 257 ASP C N 1
ATOM 5344 C CA . ASP C 1 56 ? 24.700 18.805 -37.294 1.00 42.88 257 ASP C CA 1
ATOM 5345 C C . ASP C 1 56 ? 23.647 19.758 -37.839 1.00 41.48 257 ASP C C 1
ATOM 5346 O O . ASP C 1 56 ? 22.643 19.327 -38.417 1.00 40.45 257 ASP C O 1
ATOM 5351 N N . ASN C 1 57 ? 23.870 21.052 -37.671 1.00 42.77 258 ASN C N 1
ATOM 5352 C CA . ASN C 1 57 ? 22.899 22.016 -38.154 1.00 39.10 258 ASN C CA 1
ATOM 5353 C C . ASN C 1 57 ? 23.578 23.210 -38.841 1.00 43.69 258 ASN C C 1
ATOM 5354 O O . ASN C 1 57 ? 23.203 24.383 -38.653 1.00 43.88 258 ASN C O 1
ATOM 5359 N N . PHE C 1 58 ? 24.538 22.877 -39.694 1.00 36.36 259 PHE C N 1
ATOM 5360 C CA . PHE C 1 58 ? 25.451 23.821 -40.312 1.00 35.75 259 PHE C CA 1
ATOM 5361 C C . PHE C 1 58 ? 25.100 24.051 -41.796 1.00 39.88 259 PHE C C 1
ATOM 5362 O O . PHE C 1 58 ? 24.882 23.100 -42.536 1.00 38.27 259 PHE C O 1
ATOM 5370 N N . SER C 1 59 ? 25.034 25.313 -42.218 1.00 38.00 260 SER C N 1
ATOM 5371 C CA . SER C 1 59 ? 24.626 25.673 -43.575 1.00 36.85 260 SER C CA 1
ATOM 5372 C C . SER C 1 59 ? 25.707 26.368 -44.396 1.00 42.64 260 SER C C 1
ATOM 5373 O O . SER C 1 59 ? 26.694 26.872 -43.864 1.00 44.14 260 SER C O 1
ATOM 5376 N N . SER C 1 60 ? 25.530 26.373 -45.708 1.00 37.32 261 SER C N 1
ATOM 5377 C CA . SER C 1 60 ? 26.503 27.012 -46.574 1.00 38.08 261 SER C CA 1
ATOM 5378 C C . SER C 1 60 ? 25.954 28.351 -47.067 1.00 35.95 261 SER C C 1
ATOM 5379 O O . SER C 1 60 ? 24.769 28.621 -46.907 1.00 34.97 261 SER C O 1
ATOM 5382 N N . CYS C 1 61 ? 26.826 29.179 -47.643 1.00 36.04 262 CYS C N 1
ATOM 5383 C CA . CYS C 1 61 ? 26.476 30.523 -48.121 1.00 39.64 262 CYS C CA 1
ATOM 5384 C C . CYS C 1 61 ? 25.820 30.487 -49.507 1.00 43.75 262 CYS C C 1
ATOM 5385 O O . CYS C 1 61 ? 25.039 31.379 -49.872 1.00 44.44 262 CYS C O 1
ATOM 5388 N N . GLY C 1 62 ? 26.174 29.472 -50.293 1.00 42.86 263 GLY C N 1
ATOM 5389 C CA . GLY C 1 62 ? 25.631 29.317 -51.637 1.00 40.79 263 GLY C CA 1
ATOM 5390 C C . GLY C 1 62 ? 25.543 27.841 -51.997 1.00 41.16 263 GLY C C 1
ATOM 5391 O O . GLY C 1 62 ? 25.866 26.986 -51.175 1.00 37.77 263 GLY C O 1
ATOM 5392 N N . THR C 1 63 ? 25.134 27.549 -53.226 1.00 37.60 264 THR C N 1
ATOM 5393 C CA . THR C 1 63 ? 25.005 26.178 -53.693 1.00 36.06 264 THR C CA 1
ATOM 5394 C C . THR C 1 63 ? 25.986 25.886 -54.806 1.00 39.41 264 THR C C 1
ATOM 5395 O O . THR C 1 63 ? 25.893 24.850 -55.466 1.00 38.14 264 THR C O 1
ATOM 5399 N N . ALA C 1 64 ? 26.917 26.811 -55.020 1.00 39.45 265 ALA C N 1
ATOM 5400 C CA . ALA C 1 64 ? 27.989 26.620 -55.988 1.00 37.61 265 ALA C CA 1
ATOM 5401 C C . ALA C 1 64 ? 29.308 27.183 -55.436 1.00 43.69 265 ALA C C 1
ATOM 5402 O O . ALA C 1 64 ? 29.310 28.016 -54.525 1.00 38.78 265 ALA C O 1
ATOM 5415 N N . ALA C 1 66 ? 31.614 29.108 -56.783 1.00 38.21 267 ALA C N 1
ATOM 5416 C CA . ALA C 1 66 ? 31.889 30.478 -57.151 1.00 37.37 267 ALA C CA 1
ATOM 5417 C C . ALA C 1 66 ? 31.304 31.438 -56.125 1.00 39.28 267 ALA C C 1
ATOM 5418 O O . ALA C 1 66 ? 31.839 32.507 -55.923 1.00 44.43 267 ALA C O 1
ATOM 5420 N N . VAL C 1 67 ? 30.216 31.040 -55.472 1.00 41.87 268 VAL C N 1
ATOM 5421 C CA . VAL C 1 67 ? 29.616 31.841 -54.410 1.00 39.72 268 VAL C CA 1
ATOM 5422 C C . VAL C 1 67 ? 30.118 31.440 -53.020 1.00 37.95 268 VAL C C 1
ATOM 5423 O O . VAL C 1 67 ? 30.524 32.296 -52.251 1.00 43.64 268 VAL C O 1
ATOM 5427 N N . SER C 1 68 ? 30.065 30.157 -52.688 1.00 36.02 269 SER C N 1
ATOM 5428 C CA . SER C 1 68 ? 30.420 29.692 -51.340 1.00 38.91 269 SER C CA 1
ATOM 5429 C C . SER C 1 68 ? 31.821 30.065 -50.890 1.00 39.80 269 SER C C 1
ATOM 5430 O O . SER C 1 68 ? 32.015 30.536 -49.767 1.00 41.53 269 SER C O 1
ATOM 5433 N N . LEU C 1 69 ? 32.798 29.809 -51.750 1.00 38.66 270 LEU C N 1
ATOM 5434 C CA . LEU C 1 69 ? 34.191 29.953 -51.360 1.00 39.95 270 LEU C CA 1
ATOM 5435 C C . LEU C 1 69 ? 34.533 31.426 -51.069 1.00 43.32 270 LEU C C 1
ATOM 5436 O O . LEU C 1 69 ? 35.076 31.721 -50.005 1.00 43.08 270 LEU C O 1
ATOM 5441 N N . PRO C 1 70 ? 34.234 32.358 -52.003 1.00 41.38 271 PRO C N 1
ATOM 5442 C CA . PRO C 1 70 ? 34.521 33.740 -51.598 1.00 39.30 271 PRO C CA 1
ATOM 5443 C C . PRO C 1 70 ? 33.666 34.203 -50.422 1.00 43.28 271 PRO C C 1
ATOM 5444 O O . PRO C 1 70 ? 34.189 34.811 -49.483 1.00 45.64 271 PRO C O 1
ATOM 5448 N N . CYS C 1 71 ? 32.376 33.894 -50.460 1.00 40.31 272 CYS C N 1
ATOM 5449 C CA . CYS C 1 71 ? 31.458 34.355 -49.423 1.00 40.94 272 CYS C CA 1
ATOM 5450 C C . CYS C 1 71 ? 31.805 33.855 -48.016 1.00 43.02 272 CYS C C 1
ATOM 5451 O O . CYS C 1 71 ? 31.653 34.590 -47.040 1.00 47.34 272 CYS C O 1
ATOM 5454 N N . MET C 1 72 ? 32.230 32.601 -47.892 1.00 44.19 273 MET C N 1
ATOM 5455 C CA . MET C 1 72 ? 32.507 32.063 -46.565 1.00 39.74 273 MET C CA 1
ATOM 5456 C C . MET C 1 72 ? 33.698 32.813 -45.935 1.00 41.50 273 MET C C 1
ATOM 5457 O O . MET C 1 72 ? 33.741 33.030 -44.718 1.00 44.80 273 MET C O 1
ATOM 5462 N N . PHE C 1 73 ? 34.628 33.248 -46.785 1.00 41.69 274 PHE C N 1
ATOM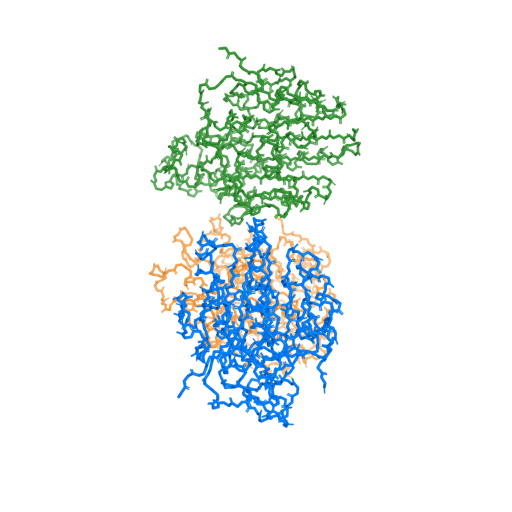 5463 C CA . PHE C 1 73 ? 35.836 33.925 -46.344 1.00 40.89 274 PHE C CA 1
ATOM 5464 C C . PHE C 1 73 ? 35.646 35.440 -46.285 1.00 45.22 274 PHE C C 1
ATOM 5465 O O . PHE C 1 73 ? 36.483 36.162 -45.768 1.00 43.52 274 PHE C O 1
ATOM 5473 N N . SER C 1 74 ? 34.534 35.907 -46.827 1.00 44.97 275 SER C N 1
ATOM 5474 C CA . SER C 1 74 ? 34.248 37.318 -46.843 1.00 39.85 275 SER C CA 1
ATOM 5475 C C . SER C 1 74 ? 33.661 37.812 -45.512 1.00 46.46 275 SER C C 1
ATOM 5476 O O . SER C 1 74 ? 33.072 37.041 -44.750 1.00 45.17 275 SER C O 1
ATOM 5479 N N . ILE C 1 75 ? 33.809 39.109 -45.252 1.00 43.13 276 ILE C N 1
ATOM 5480 C CA . ILE C 1 75 ? 33.200 39.729 -44.079 1.00 46.96 276 ILE C CA 1
ATOM 5481 C C . ILE C 1 75 ? 31.673 39.690 -44.207 1.00 42.68 276 ILE C C 1
ATOM 5482 O O . ILE C 1 75 ? 30.955 39.575 -43.209 1.00 41.26 276 ILE C O 1
ATOM 5487 N N . SER C 1 76 ? 31.187 39.727 -45.447 1.00 45.40 277 SER C N 1
ATOM 5488 C CA . SER C 1 76 ? 29.750 39.700 -45.725 1.00 45.63 277 SER C CA 1
ATOM 5489 C C . SER C 1 76 ? 29.135 38.354 -45.363 1.00 47.01 277 SER C C 1
ATOM 5490 O O . SER C 1 76 ? 29.778 37.302 -45.483 1.00 47.17 277 SER C O 1
ATOM 5493 N N . LYS C 1 77 ? 27.890 38.392 -44.911 1.00 46.97 278 LYS C N 1
ATOM 5494 C CA . LYS C 1 77 ? 27.146 37.168 -44.651 1.00 47.79 278 LYS C CA 1
ATOM 5495 C C . LYS C 1 77 ? 26.295 36.808 -45.888 1.00 47.77 278 LYS C C 1
ATOM 5496 O O . LYS C 1 77 ? 26.284 37.551 -46.869 1.00 48.46 278 LYS C O 1
ATOM 5502 N N . ARG C 1 78 ? 25.599 35.677 -45.865 1.00 46.86 279 ARG C N 1
ATOM 5503 C CA . ARG C 1 78 ? 24.862 35.245 -47.050 1.00 46.88 279 ARG C CA 1
ATOM 5504 C C . ARG C 1 78 ? 23.870 36.312 -47.514 1.00 45.99 279 ARG C C 1
ATOM 5505 O O . ARG C 1 78 ? 23.649 36.491 -48.714 1.00 43.97 279 ARG C O 1
ATOM 5513 N N . GLU C 1 79 ? 23.302 37.041 -46.561 1.00 49.23 280 GLU C N 1
ATOM 5514 C CA . GLU C 1 79 ? 22.192 37.927 -46.869 1.00 55.09 280 GLU C CA 1
ATOM 5515 C C . GLU C 1 79 ? 22.686 39.188 -47.587 1.00 49.28 280 GLU C C 1
ATOM 5516 O O . GLU C 1 79 ? 21.927 39.835 -48.301 1.00 46.13 280 GLU C O 1
ATOM 5522 N N . ASN C 1 80 ? 23.967 39.510 -47.445 1.00 47.11 281 ASN C N 1
ATOM 5523 C CA . ASN C 1 80 ? 24.481 40.709 -48.083 1.00 49.37 281 ASN C CA 1
ATOM 5524 C C . ASN C 1 80 ? 25.701 40.533 -48.984 1.00 48.33 281 ASN C C 1
ATOM 5525 O O . ASN C 1 80 ? 26.178 41.515 -49.570 1.00 51.88 281 ASN C O 1
ATOM 5530 N N . TYR C 1 81 ? 26.156 39.297 -49.164 1.00 45.73 282 TYR C N 1
ATOM 5531 C CA . TYR C 1 81 ? 27.271 39.034 -50.073 1.00 45.48 282 TYR C CA 1
ATOM 5532 C C . TYR C 1 81 ? 26.867 39.437 -51.497 1.00 45.84 282 TYR C C 1
ATOM 5533 O O . TYR C 1 81 ? 25.716 39.258 -51.903 1.00 45.49 282 TYR C O 1
ATOM 5542 N N . SER C 1 82 ? 27.795 40.034 -52.233 1.00 41.47 283 SER C N 1
ATOM 5543 C CA . SER C 1 82 ? 27.564 40.265 -53.651 1.00 48.02 283 SER C CA 1
ATOM 5544 C C . SER C 1 82 ? 28.718 39.645 -54.408 1.00 48.03 283 SER C C 1
ATOM 5545 O O . SER C 1 82 ? 29.861 39.669 -53.945 1.00 47.56 283 SER C O 1
ATOM 5548 N N . SER C 1 83 ? 28.416 39.093 -55.576 1.00 50.42 284 SER C N 1
ATOM 5549 C CA . SER C 1 83 ? 29.415 38.397 -56.379 1.00 53.98 284 SER C CA 1
ATOM 5550 C C . SER C 1 83 ? 30.382 39.388 -57.006 1.00 49.82 284 SER C C 1
ATOM 5551 O O . SER C 1 83 ? 31.457 39.028 -57.472 1.00 51.90 284 SER C O 1
ATOM 5554 N N . SER C 1 84 ? 29.990 40.651 -56.977 1.00 53.05 285 SER C N 1
ATOM 5555 C CA . SER C 1 84 ? 30.769 41.716 -57.581 1.00 58.72 285 SER C CA 1
ATOM 5556 C C . SER C 1 84 ? 31.696 42.370 -56.545 1.00 56.77 285 SER C C 1
ATOM 5557 O O . SER C 1 84 ? 32.469 43.266 -56.885 1.00 54.78 285 SER C O 1
ATOM 5560 N N . GLU C 1 85 ? 31.606 41.952 -55.281 1.00 53.42 286 GLU C N 1
ATOM 5561 C CA . GLU C 1 85 ? 32.476 42.545 -54.268 1.00 55.44 286 GLU C CA 1
ATOM 5562 C C . GLU C 1 85 ? 33.922 42.122 -54.575 1.00 54.33 286 GLU C C 1
ATOM 5563 O O . GLU C 1 85 ? 34.172 41.029 -55.063 1.00 54.24 286 GLU C O 1
ATOM 5569 N N . PHE C 1 86 ? 34.862 43.028 -54.326 1.00 60.25 287 PHE C N 1
ATOM 5570 C CA . PHE C 1 86 ? 36.268 42.830 -54.674 1.00 58.27 287 PHE C CA 1
ATOM 5571 C C . PHE C 1 86 ? 37.147 43.411 -53.590 1.00 56.03 287 PHE C C 1
ATOM 5572 O O . PHE C 1 86 ? 37.577 44.555 -53.688 1.00 54.49 287 PHE C O 1
ATOM 5580 N N . GLN C 1 87 ? 37.441 42.611 -52.571 1.00 52.88 288 GLN C N 1
ATOM 5581 C CA . GLN C 1 87 ? 38.003 43.173 -51.359 1.00 53.68 288 GLN C CA 1
ATOM 5582 C C . GLN C 1 87 ? 38.758 42.158 -50.523 1.00 53.33 288 GLN C C 1
ATOM 5583 O O . GLN C 1 87 ? 38.747 40.968 -50.816 1.00 55.02 288 GLN C O 1
ATOM 5589 N N . GLU C 1 88 ? 39.420 42.642 -49.479 1.00 52.31 289 GLU C N 1
ATOM 5590 C CA . GLU C 1 88 ? 40.153 41.767 -48.586 1.00 49.92 289 GLU C CA 1
ATOM 5591 C C . GLU C 1 88 ? 39.176 40.851 -47.894 1.00 47.38 289 GLU C C 1
ATOM 5592 O O . GLU C 1 88 ? 38.003 41.190 -47.725 1.00 49.08 289 GLU C O 1
ATOM 5598 N N . ASN C 1 89 ? 39.663 39.677 -47.521 1.00 43.91 290 ASN C N 1
ATOM 5599 C CA . ASN C 1 89 ? 38.859 38.703 -46.816 1.00 40.73 290 ASN C CA 1
ATOM 5600 C C . ASN C 1 89 ? 39.528 38.313 -45.507 1.00 46.32 290 ASN C C 1
ATOM 5601 O O . ASN C 1 89 ? 40.626 38.775 -45.210 1.00 49.49 290 ASN C O 1
ATOM 5606 N N . ALA C 1 90 ? 38.903 37.410 -44.767 1.00 44.35 291 ALA C N 1
ATOM 5607 C CA . ALA C 1 90 ? 39.420 36.968 -43.476 1.00 49.10 291 ALA C CA 1
ATOM 5608 C C . ALA C 1 90 ? 40.894 36.560 -43.533 1.00 50.66 291 ALA C C 1
ATOM 5609 O O . ALA C 1 90 ? 41.633 36.811 -42.581 1.00 54.94 291 ALA C O 1
ATOM 5611 N N . MET C 1 91 ? 41.326 35.948 -44.634 1.00 45.03 292 MET C N 1
ATOM 5612 C CA . MET C 1 91 ? 42.726 35.549 -44.767 1.00 49.12 292 MET C CA 1
ATOM 5613 C C . MET C 1 91 ? 43.664 36.747 -44.844 1.00 52.39 292 MET C C 1
ATOM 5614 O O . MET C 1 91 ? 44.768 36.714 -44.301 1.00 54.23 292 MET C O 1
ATOM 5619 N N . ASP C 1 92 ? 43.230 37.792 -45.540 1.00 49.72 293 ASP C N 1
ATOM 5620 C CA . ASP C 1 92 ? 43.999 39.023 -45.621 1.00 53.24 293 ASP C CA 1
ATOM 5621 C C . ASP C 1 92 ? 44.124 39.692 -44.254 1.00 55.77 293 ASP C C 1
ATOM 5622 O O . ASP C 1 92 ? 45.179 40.221 -43.906 1.00 58.12 293 ASP C O 1
ATOM 5627 N N . VAL C 1 93 ? 43.046 39.657 -43.480 1.00 52.30 294 VAL C N 1
ATOM 5628 C CA . VAL C 1 93 ? 43.070 40.236 -42.153 1.00 56.13 294 VAL C CA 1
ATOM 5629 C C . VAL C 1 93 ? 44.135 39.542 -41.331 1.00 59.80 294 VAL C C 1
ATOM 5630 O O . VAL C 1 93 ? 44.877 40.200 -40.640 1.00 63.63 294 VAL C O 1
ATOM 5634 N N . LEU C 1 94 ? 44.225 38.219 -41.426 1.00 60.08 295 LEU C N 1
ATOM 5635 C CA . LEU C 1 94 ? 45.250 37.472 -40.696 1.00 58.75 295 LEU C CA 1
ATOM 5636 C C . LEU C 1 94 ? 46.663 37.732 -41.235 1.00 61.56 295 LEU C C 1
ATOM 5637 O O . LEU C 1 94 ? 47.626 37.769 -40.469 1.00 64.70 295 LEU C O 1
ATOM 5642 N N . TYR C 1 95 ? 46.799 37.891 -42.548 1.00 58.76 296 TYR C N 1
ATOM 5643 C CA . TYR C 1 95 ? 48.127 38.085 -43.126 1.00 63.79 296 TYR C CA 1
ATOM 5644 C C . TYR C 1 95 ? 48.740 39.438 -42.773 1.00 66.08 296 TYR C C 1
ATOM 5645 O O . TYR C 1 95 ? 49.931 39.520 -42.477 1.00 69.13 296 TYR C O 1
ATOM 5654 N N . LYS C 1 96 ? 47.934 40.497 -42.855 1.00 65.72 297 LYS C N 1
ATOM 5655 C CA . LYS C 1 96 ? 48.378 41.866 -42.569 1.00 61.17 297 LYS C CA 1
ATOM 5656 C C . LYS C 1 96 ? 48.554 42.090 -41.062 1.00 64.51 297 LYS C C 1
ATOM 5657 O O . LYS C 1 96 ? 49.076 43.109 -40.611 1.00 68.11 297 LYS C O 1
ATOM 5663 N N . THR C 1 97 ? 48.054 41.125 -40.304 1.00 64.59 298 THR C N 1
ATOM 5664 C CA . THR C 1 97 ? 48.017 41.121 -38.851 1.00 58.21 298 THR C CA 1
ATOM 5665 C C . THR C 1 97 ? 49.058 40.122 -38.289 1.00 60.66 298 THR C C 1
ATOM 5666 O O . THR C 1 97 ? 49.132 39.822 -37.094 1.00 60.35 298 THR C O 1
ATOM 5670 N N . GLY C 1 98 ? 49.898 39.624 -39.184 1.00 64.98 299 GLY C N 1
ATOM 5671 C CA . GLY C 1 98 ? 51.067 38.869 -38.775 1.00 63.98 299 GLY C CA 1
ATOM 5672 C C . GLY C 1 98 ? 50.943 37.370 -38.575 1.00 64.40 299 GLY C C 1
ATOM 5673 O O . GLY C 1 98 ? 51.924 36.737 -38.191 1.00 63.68 299 GLY C O 1
ATOM 5674 N N . VAL C 1 99 ? 49.758 36.795 -38.777 1.00 66.73 300 VAL C N 1
ATOM 5675 C CA . VAL C 1 99 ? 49.623 35.337 -38.698 1.00 62.48 300 VAL C CA 1
ATOM 5676 C C . VAL C 1 99 ? 50.325 34.695 -39.881 1.00 56.37 300 VAL C C 1
ATOM 5677 O O . VAL C 1 99 ? 50.230 35.179 -41.005 1.00 63.75 300 VAL C O 1
ATOM 5681 N N . ASP C 1 100 ? 51.031 33.604 -39.626 1.00 58.80 301 ASP C N 1
ATOM 5682 C CA . ASP C 1 100 ? 51.646 32.820 -40.696 1.00 64.64 301 ASP C CA 1
ATOM 5683 C C . ASP C 1 100 ? 50.538 32.088 -41.468 1.00 60.41 301 ASP C C 1
ATOM 5684 O O . ASP C 1 100 ? 49.810 31.277 -40.904 1.00 57.47 301 ASP C O 1
ATOM 5689 N N . ALA C 1 101 ? 50.395 32.408 -42.750 1.00 62.20 302 ALA C N 1
ATOM 5690 C CA . ALA C 1 101 ? 49.308 31.870 -43.555 1.00 53.83 302 ALA C CA 1
ATOM 5691 C C . ALA C 1 101 ? 49.822 30.931 -44.635 1.00 64.27 302 ALA C C 1
ATOM 5692 O O . ALA C 1 101 ? 50.729 31.276 -45.397 1.00 63.49 302 ALA C O 1
ATOM 5694 N N . ALA C 1 102 ? 49.256 29.727 -44.669 1.00 64.39 303 ALA C N 1
ATOM 5695 C CA . ALA C 1 102 ? 49.553 28.769 -45.726 1.00 65.38 303 ALA C CA 1
ATOM 5696 C C . ALA C 1 102 ? 48.277 28.347 -46.466 1.00 63.00 303 ALA C C 1
ATOM 5697 O O . ALA C 1 102 ? 47.292 27.946 -45.833 1.00 57.67 303 ALA C O 1
ATOM 5699 N N . TRP C 1 103 ? 48.306 28.398 -47.800 1.00 58.64 304 TRP C N 1
ATOM 5700 C CA . TRP C 1 103 ? 47.165 27.955 -48.593 1.00 51.34 304 TRP C CA 1
ATOM 5701 C C . TRP C 1 103 ? 47.577 26.898 -49.612 1.00 55.15 304 TRP C C 1
ATOM 5702 O O . TRP C 1 103 ? 48.292 27.182 -50.569 1.00 57.66 304 TRP C O 1
ATOM 5713 N N . PHE C 1 104 ? 47.104 25.677 -49.399 1.00 53.10 305 PHE C N 1
ATOM 5714 C CA . PHE C 1 104 ? 47.369 24.569 -50.306 1.00 53.51 305 PHE C CA 1
ATOM 5715 C C . PHE C 1 104 ? 46.095 24.164 -51.025 1.00 49.35 305 PHE C C 1
ATOM 5716 O O . PHE C 1 104 ? 45.109 23.793 -50.390 1.00 49.34 305 PHE C O 1
ATOM 5724 N N . ASP C 1 105 ? 46.098 24.262 -52.343 1.00 50.04 306 ASP C N 1
ATOM 5725 C CA . ASP C 1 105 ? 44.869 24.073 -53.098 1.00 51.94 306 ASP C CA 1
ATOM 5726 C C . ASP C 1 105 ? 44.984 22.888 -54.063 1.00 51.95 306 ASP C C 1
ATOM 5727 O O . ASP C 1 105 ? 45.863 22.859 -54.911 1.00 54.83 306 ASP C O 1
ATOM 5732 N N . ASN C 1 106 ? 44.116 21.897 -53.886 1.00 44.73 307 ASN C N 1
ATOM 5733 C CA . ASN C 1 106 ? 44.029 20.765 -54.791 1.00 49.48 307 ASN C CA 1
ATOM 5734 C C . ASN C 1 106 ? 42.734 20.798 -55.599 1.00 48.64 307 ASN C C 1
ATOM 5735 O O . ASN C 1 106 ? 42.436 19.889 -56.355 1.00 48.06 307 ASN C O 1
ATOM 5740 N N . ASN C 1 107 ? 41.945 21.845 -55.408 1.00 48.92 308 ASN C N 1
ATOM 5741 C CA . ASN C 1 107 ? 40.662 21.939 -56.079 1.00 46.50 308 ASN C CA 1
ATOM 5742 C C . ASN C 1 107 ? 40.835 22.444 -57.496 1.00 48.89 308 ASN C C 1
ATOM 5743 O O . ASN C 1 107 ? 41.506 23.443 -57.723 1.00 55.06 308 ASN C O 1
ATOM 5748 N N . SER C 1 108 ? 40.235 21.755 -58.456 1.00 51.21 309 SER C N 1
ATOM 5749 C CA . SER C 1 108 ? 40.370 22.127 -59.861 1.00 47.94 309 SER C CA 1
ATOM 5750 C C . SER C 1 108 ? 39.816 23.517 -60.134 1.00 48.88 309 SER C C 1
ATOM 5751 O O . SER C 1 108 ? 40.133 24.132 -61.156 1.00 47.27 309 SER C O 1
ATOM 5754 N N . GLY C 1 109 ? 39.010 24.024 -59.206 1.00 48.65 310 GLY C N 1
ATOM 5755 C CA . GLY C 1 109 ? 38.372 25.314 -59.392 1.00 47.55 310 GLY C CA 1
ATOM 5756 C C . GLY C 1 109 ? 39.173 26.485 -58.861 1.00 46.22 310 GLY C C 1
ATOM 5757 O O . GLY C 1 109 ? 38.768 27.638 -59.002 1.00 44.64 310 GLY C O 1
ATOM 5758 N N . GLY C 1 110 ? 40.295 26.185 -58.216 1.00 46.92 311 GLY C N 1
ATOM 5759 C CA . GLY C 1 110 ? 41.146 27.216 -57.646 1.00 48.81 311 GLY C CA 1
ATOM 5760 C C . GLY C 1 110 ? 40.639 27.748 -56.319 1.00 52.04 311 GLY C C 1
ATOM 5761 O O . GLY C 1 110 ? 39.746 27.155 -55.693 1.00 47.73 311 GLY C O 1
ATOM 5762 N N . CYS C 1 111 ? 41.223 28.858 -55.872 1.00 52.22 312 CYS C N 1
ATOM 5763 C CA . CYS C 1 111 ? 40.826 29.434 -54.593 1.00 51.39 312 CYS C CA 1
ATOM 5764 C C . CYS C 1 111 ? 39.766 30.513 -54.823 1.00 49.61 312 CYS C C 1
ATOM 5765 O O . CYS C 1 111 ? 39.330 31.177 -53.881 1.00 45.51 312 CYS C O 1
ATOM 5768 N N . LYS C 1 112 ? 39.334 30.652 -56.076 1.00 46.57 313 LYS C N 1
ATOM 5769 C CA . LYS C 1 112 ? 38.347 31.667 -56.450 1.00 48.34 313 LYS C CA 1
ATOM 5770 C C . LYS C 1 112 ? 38.671 33.049 -55.854 1.00 50.98 313 LYS C C 1
ATOM 5771 O O . LYS C 1 112 ? 37.784 33.756 -55.373 1.00 46.28 313 LYS C O 1
ATOM 5777 N N . GLY C 1 113 ? 39.950 33.413 -55.873 1.00 51.24 314 GLY C N 1
ATOM 5778 C CA . GLY C 1 113 ? 40.372 34.739 -55.468 1.00 43.54 314 GLY C CA 1
ATOM 5779 C C . GLY C 1 113 ? 40.582 34.979 -53.990 1.00 49.94 314 GLY C C 1
ATOM 5780 O O . GLY C 1 113 ? 40.909 36.097 -53.586 1.00 51.89 314 GLY C O 1
ATOM 5781 N N . VAL C 1 114 ? 40.388 33.951 -53.173 1.00 47.64 315 VAL C N 1
ATOM 5782 C CA . VAL C 1 114 ? 40.534 34.116 -51.738 1.00 42.32 315 VAL C CA 1
ATOM 5783 C C . VAL C 1 114 ? 42.001 34.193 -51.333 1.00 52.90 315 VAL C C 1
ATOM 5784 O O . VAL C 1 114 ? 42.379 35.009 -50.486 1.00 51.64 315 VAL C O 1
ATOM 5788 N N . CYS C 1 115 ? 42.823 33.352 -51.961 1.00 53.47 316 CYS C N 1
ATOM 5789 C CA . CYS C 1 115 ? 44.227 33.172 -51.572 1.00 55.57 316 CYS C CA 1
ATOM 5790 C C . CYS C 1 115 ? 45.187 34.019 -52.413 1.00 54.88 316 CYS C C 1
ATOM 5791 O O . CYS C 1 115 ? 46.400 33.951 -52.227 1.00 59.19 316 CYS C O 1
ATOM 5794 N N . ASP C 1 116 ? 44.642 34.811 -53.329 1.00 50.72 317 ASP C N 1
ATOM 5795 C CA . ASP C 1 116 ? 45.443 35.526 -54.330 1.00 59.92 317 ASP C CA 1
ATOM 5796 C C . ASP C 1 116 ? 46.574 36.389 -53.756 1.00 62.49 317 ASP C C 1
ATOM 5797 O O . ASP C 1 116 ? 47.623 36.541 -54.395 1.00 59.53 317 ASP C O 1
ATOM 5802 N N . ARG C 1 117 ? 46.347 36.967 -52.574 1.00 64.22 318 ARG C N 1
ATOM 5803 C CA . ARG C 1 117 ? 47.279 37.932 -51.984 1.00 58.76 318 ARG C CA 1
ATOM 5804 C C . ARG C 1 117 ? 48.068 37.337 -50.835 1.00 60.40 318 ARG C C 1
ATOM 5805 O O . ARG C 1 117 ? 48.603 38.065 -49.995 1.00 67.98 318 ARG C O 1
ATOM 5813 N N . LEU C 1 118 ? 48.119 36.015 -50.784 1.00 58.53 319 LEU C N 1
ATOM 5814 C CA . LEU C 1 118 ? 48.958 35.344 -49.806 1.00 63.20 319 LEU C CA 1
ATOM 5815 C C . LEU C 1 118 ? 50.329 35.070 -50.401 1.00 64.84 319 LEU C C 1
ATOM 5816 O O . LEU C 1 118 ? 50.479 34.938 -51.619 1.00 65.97 319 LEU C O 1
ATOM 5821 N N . ALA C 1 119 ? 51.328 34.995 -49.528 1.00 67.56 320 ALA C N 1
ATOM 5822 C CA . ALA C 1 119 ? 52.708 34.817 -49.947 1.00 67.51 320 ALA C CA 1
ATOM 5823 C C . ALA C 1 119 ? 52.941 33.359 -50.243 1.00 72.05 320 ALA C C 1
ATOM 5824 O O . ALA C 1 119 ? 53.443 32.987 -51.310 1.00 76.64 320 ALA C O 1
ATOM 5826 N N . TYR C 1 120 ? 52.522 32.529 -49.300 1.00 68.51 321 TYR C N 1
ATOM 5827 C CA . TYR C 1 120 ? 52.759 31.100 -49.396 1.00 76.04 321 TYR C CA 1
ATOM 5828 C C . TYR C 1 120 ? 51.523 30.314 -49.823 1.00 71.90 321 TYR C C 1
ATOM 5829 O O . TYR C 1 120 ? 50.773 29.785 -48.993 1.00 65.22 321 TYR C O 1
ATOM 5838 N N . LYS C 1 121 ? 51.370 30.196 -51.141 1.00 67.50 322 LYS C N 1
ATOM 5839 C CA . LYS C 1 121 ? 50.233 29.502 -51.715 1.00 64.71 322 LYS C CA 1
ATOM 5840 C C . LYS C 1 121 ? 50.730 28.525 -52.766 1.00 65.83 322 LYS C C 1
ATOM 5841 O O . LYS C 1 121 ? 51.658 28.827 -53.519 1.00 66.52 322 LYS C O 1
ATOM 5847 N N . GLN C 1 122 ? 50.084 27.366 -52.843 1.00 66.56 323 GLN C N 1
ATOM 5848 C CA . GLN C 1 122 ? 50.487 26.339 -53.796 1.00 67.88 323 GLN C CA 1
ATOM 5849 C C . GLN C 1 122 ? 49.266 25.671 -54.422 1.00 61.81 323 GLN C C 1
ATOM 5850 O O . GLN C 1 122 ? 48.328 25.288 -53.712 1.00 62.17 323 GLN C O 1
ATOM 5856 N N . LYS C 1 123 ? 49.270 25.497 -55.737 1.00 55.60 324 LYS C N 1
ATOM 5857 C CA . LYS C 1 123 ? 48.188 24.726 -56.333 1.00 59.01 324 LYS C CA 1
ATOM 5858 C C . LYS C 1 123 ? 48.712 23.409 -56.918 1.00 60.81 324 LYS C C 1
ATOM 5859 O O . LYS C 1 123 ? 49.645 23.386 -57.728 1.00 62.54 324 LYS C O 1
ATOM 5865 N N . LEU C 1 124 ? 48.093 22.312 -56.484 1.00 54.41 325 LEU C N 1
ATOM 5866 C CA . LEU C 1 124 ? 48.473 20.976 -56.916 1.00 54.55 325 LEU C CA 1
ATOM 5867 C C . LEU C 1 124 ? 47.651 20.515 -58.114 1.00 58.44 325 LEU C C 1
ATOM 5868 O O . LEU C 1 124 ? 46.807 21.249 -58.624 1.00 54.47 325 LEU C O 1
ATOM 5873 N N . SER C 1 125 ? 47.921 19.291 -58.563 1.00 62.89 326 SER C N 1
ATOM 5874 C CA . SER C 1 125 ? 47.409 18.776 -59.836 1.00 63.72 326 SER C CA 1
ATOM 5875 C C . SER C 1 125 ? 45.936 18.346 -59.894 1.00 66.92 326 SER C C 1
ATOM 5876 O O . SER C 1 125 ? 45.466 17.956 -60.969 1.00 62.17 326 SER C O 1
ATOM 5879 N N . SER C 1 126 ? 45.214 18.451 -58.773 1.00 65.95 327 SER C N 1
ATOM 5880 C CA . SER C 1 126 ? 43.822 17.973 -58.665 1.00 60.87 327 SER C CA 1
ATOM 5881 C C . SER C 1 126 ? 43.679 16.455 -58.836 1.00 60.81 327 SER C C 1
ATOM 5882 O O . SER C 1 126 ? 42.679 15.976 -59.373 1.00 58.30 327 SER C O 1
ATOM 5885 N N . ASP C 1 127 ? 44.689 15.715 -58.382 1.00 61.80 328 ASP C N 1
ATOM 5886 C CA . ASP C 1 127 ? 44.621 14.259 -58.242 1.00 53.89 328 ASP C CA 1
ATOM 5887 C C . ASP C 1 127 ? 44.158 13.885 -56.852 1.00 50.89 328 ASP C C 1
ATOM 5888 O O . ASP C 1 127 ? 43.304 14.554 -56.286 1.00 54.08 328 ASP C O 1
ATOM 5893 N N . LEU C 1 128 ? 44.662 12.785 -56.314 1.00 53.35 329 LEU C N 1
ATOM 5894 C CA . LEU C 1 128 ? 44.186 12.359 -55.000 1.00 54.01 329 LEU C CA 1
ATOM 5895 C C . LEU C 1 128 ? 44.489 13.454 -53.983 1.00 52.63 329 LEU C C 1
ATOM 5896 O O . LEU C 1 128 ? 45.559 14.070 -54.012 1.00 51.39 329 LEU C O 1
ATOM 5901 N N . ASP C 1 129 ? 43.523 13.717 -53.110 1.00 51.18 330 ASP C N 1
ATOM 5902 C CA . ASP C 1 129 ? 43.679 14.770 -52.125 1.00 50.84 330 ASP C CA 1
ATOM 5903 C C . ASP C 1 129 ? 44.859 14.472 -51.189 1.00 52.36 330 ASP C C 1
ATOM 5904 O O . ASP C 1 129 ? 45.412 15.390 -50.597 1.00 54.62 330 ASP C O 1
ATOM 5909 N N . GLU C 1 130 ? 45.256 13.206 -51.058 1.00 52.31 331 GLU C N 1
ATOM 5910 C CA . GLU C 1 130 ? 46.379 12.868 -50.178 1.00 53.30 331 GLU C CA 1
ATOM 5911 C C . GLU C 1 130 ? 47.690 13.587 -50.566 1.00 55.28 331 GLU C C 1
ATOM 5912 O O . GLU C 1 130 ? 48.575 13.761 -49.719 1.00 57.47 331 GLU C O 1
ATOM 5918 N N . ASN C 1 131 ? 47.812 14.010 -51.825 1.00 50.26 332 ASN C N 1
ATOM 5919 C CA . ASN C 1 131 ? 48.987 14.771 -52.270 1.00 56.05 332 ASN C CA 1
ATOM 5920 C C . ASN C 1 131 ? 49.157 16.081 -51.497 1.00 59.72 332 ASN C C 1
ATOM 5921 O O . ASN C 1 131 ? 50.241 16.660 -51.465 1.00 62.30 332 ASN C O 1
ATOM 5926 N N . LEU C 1 132 ? 48.079 16.537 -50.868 1.00 56.45 333 LEU C N 1
ATOM 5927 C CA . LEU C 1 132 ? 48.112 17.741 -50.062 1.00 56.60 333 LEU C CA 1
ATOM 5928 C C . LEU C 1 132 ? 48.934 17.537 -48.793 1.00 59.83 333 LEU C C 1
ATOM 5929 O O . LEU C 1 132 ? 49.406 18.503 -48.195 1.00 63.68 333 LEU C O 1
ATOM 5934 N N . LEU C 1 133 ? 49.097 16.283 -48.382 1.00 57.46 334 LEU C N 1
ATOM 5935 C CA . LEU C 1 133 ? 49.867 15.961 -47.186 1.00 57.57 334 LEU C CA 1
ATOM 5936 C C . LEU C 1 133 ? 51.354 16.267 -47.395 1.00 61.00 334 LEU C C 1
ATOM 5937 O O . LEU C 1 133 ? 52.104 16.399 -46.431 1.00 63.16 334 LEU C O 1
ATOM 5942 N N . ILE C 1 134 ? 51.789 16.353 -48.649 1.00 63.44 335 ILE C N 1
ATOM 5943 C CA . ILE C 1 134 ? 53.191 16.645 -48.928 1.00 64.11 335 ILE C CA 1
ATOM 5944 C C . ILE C 1 134 ? 53.570 18.080 -48.499 1.00 70.43 335 ILE C C 1
ATOM 5945 O O . ILE C 1 134 ? 54.417 18.242 -47.615 1.00 73.09 335 ILE C O 1
ATOM 5950 N N . PRO C 1 135 ? 52.932 19.126 -49.077 1.00 67.88 336 PRO C N 1
ATOM 5951 C CA . PRO C 1 135 ? 53.371 20.434 -48.581 1.00 68.94 336 PRO C CA 1
ATOM 5952 C C . PRO C 1 135 ? 52.863 20.753 -47.172 1.00 69.86 336 PRO C C 1
ATOM 5953 O O . PRO C 1 135 ? 53.404 21.646 -46.523 1.00 74.56 336 PRO C O 1
ATOM 5957 N N . PHE C 1 136 ? 51.852 20.033 -46.703 1.00 64.21 337 PHE C N 1
ATOM 5958 C CA . PHE C 1 136 ? 51.373 20.210 -45.334 1.00 65.06 337 PHE C CA 1
ATOM 5959 C C . PHE C 1 136 ? 52.413 19.730 -44.326 1.00 68.97 337 PHE C C 1
ATOM 5960 O O . PHE C 1 136 ? 52.643 20.375 -43.308 1.00 70.87 337 PHE C O 1
ATOM 5968 N N . LYS C 1 137 ? 53.028 18.586 -44.609 1.00 71.63 338 LYS C N 1
ATOM 5969 C CA . LYS C 1 137 ? 54.083 18.054 -43.760 1.00 70.06 338 LYS C CA 1
ATOM 5970 C C . LYS C 1 137 ? 55.295 18.985 -43.805 1.00 72.58 338 LYS C C 1
ATOM 5971 O O . LYS C 1 137 ? 55.916 19.270 -42.780 1.00 72.88 338 LYS C O 1
ATOM 5977 N N . GLU C 1 138 ? 55.610 19.477 -44.997 1.00 71.04 339 GLU C N 1
ATOM 5978 C CA . GLU C 1 138 ? 56.762 20.354 -45.176 1.00 79.19 339 GLU C CA 1
ATOM 5979 C C . GLU C 1 138 ? 56.615 21.683 -44.441 1.00 79.46 339 GLU C C 1
ATOM 5980 O O . GLU C 1 138 ? 57.580 22.191 -43.871 1.00 81.99 339 GLU C O 1
ATOM 5986 N N . LYS C 1 139 ? 55.401 22.217 -44.402 1.00 77.68 340 LYS C N 1
ATOM 5987 C CA . LYS C 1 139 ? 55.156 23.455 -43.676 1.00 76.49 340 LYS C CA 1
ATOM 5988 C C . LYS C 1 139 ? 55.140 23.179 -42.181 1.00 75.08 340 LYS C C 1
ATOM 5989 O O . LYS C 1 139 ? 55.369 24.073 -41.369 1.00 79.03 340 LYS C O 1
ATOM 5995 N N . LEU C 1 140 ? 54.901 21.928 -41.814 1.00 74.71 341 LEU C N 1
ATOM 5996 C CA . LEU C 1 140 ? 54.877 21.579 -40.405 1.00 75.90 341 LEU C CA 1
ATOM 5997 C C . LEU C 1 140 ? 56.274 21.606 -39.797 1.00 79.67 341 LEU C C 1
ATOM 5998 O O . LEU C 1 140 ? 56.412 21.647 -38.572 1.00 81.39 341 LEU C O 1
ATOM 6003 N N . ASN C 1 141 ? 57.300 21.601 -40.649 1.00 79.32 342 ASN C N 1
ATOM 6004 C CA . ASN C 1 141 ? 58.680 21.685 -40.177 1.00 83.50 342 ASN C CA 1
ATOM 6005 C C . ASN C 1 141 ? 59.056 23.144 -39.932 1.00 84.25 342 ASN C C 1
ATOM 6006 O O . ASN C 1 141 ? 59.686 23.496 -38.932 1.00 80.74 342 ASN C O 1
ATOM 6011 N N . HIS C 1 142 ? 58.589 23.993 -40.839 1.00 85.31 343 HIS C N 1
ATOM 6012 C CA . HIS C 1 142 ? 58.926 25.414 -40.851 1.00 81.69 343 HIS C CA 1
ATOM 6013 C C . HIS C 1 142 ? 57.792 26.293 -40.345 1.00 76.65 343 HIS C C 1
ATOM 6014 O O . HIS C 1 142 ? 57.349 27.203 -41.045 1.00 71.06 343 HIS C O 1
ATOM 6021 N N . LEU C 1 143 ? 57.305 25.986 -39.143 1.00 77.61 344 LEU C N 1
ATOM 6022 C CA . LEU C 1 143 ? 56.250 26.772 -38.504 1.00 75.44 344 LEU C CA 1
ATOM 6023 C C . LEU C 1 143 ? 56.753 28.072 -37.872 1.00 77.93 344 LEU C C 1
ATOM 6024 O O . LEU C 1 143 ? 57.938 28.216 -37.572 1.00 79.57 344 LEU C O 1
ATOM 6029 N N . SER C 1 144 ? 55.841 29.021 -37.673 1.00 78.69 345 SER C N 1
ATOM 6030 C CA . SER C 1 144 ? 56.117 30.194 -36.847 1.00 72.45 345 SER C CA 1
ATOM 6031 C C . SER C 1 144 ? 55.301 30.023 -35.588 1.00 73.02 345 SER C C 1
ATOM 6032 O O . SER C 1 144 ? 54.901 28.912 -35.258 1.00 75.27 345 SER C O 1
ATOM 6035 N N . ASP C 1 145 ? 55.027 31.117 -34.895 1.00 77.07 346 ASP C N 1
ATOM 6036 C CA . ASP C 1 145 ? 54.349 31.014 -33.612 1.00 80.65 346 ASP C CA 1
ATOM 6037 C C . ASP C 1 145 ? 52.823 30.959 -33.704 1.00 77.76 346 ASP C C 1
ATOM 6038 O O . ASP C 1 145 ? 52.174 30.282 -32.897 1.00 74.23 346 ASP C O 1
ATOM 6043 N N . GLN C 1 146 ? 52.253 31.649 -34.689 1.00 73.16 347 GLN C N 1
ATOM 6044 C CA . GLN C 1 146 ? 50.825 31.528 -34.949 1.00 70.15 347 GLN C CA 1
ATOM 6045 C C . GLN C 1 146 ? 50.609 31.260 -36.439 1.00 71.33 347 GLN C C 1
ATOM 6046 O O . GLN C 1 146 ? 51.016 32.045 -37.309 1.00 63.47 347 GLN C O 1
ATOM 6052 N N . ASN C 1 147 ? 49.947 30.140 -36.716 1.00 70.63 348 ASN C N 1
ATOM 6053 C CA . ASN C 1 147 ? 49.782 29.648 -38.080 1.00 65.51 348 ASN C CA 1
ATOM 6054 C C . ASN C 1 147 ? 48.362 29.261 -38.423 1.00 64.05 348 ASN C C 1
ATOM 6055 O O . ASN C 1 147 ? 47.664 28.606 -37.639 1.00 66.54 348 ASN C O 1
ATOM 6060 N N . ILE C 1 148 ? 47.948 29.644 -39.618 1.00 61.24 349 ILE C N 1
ATOM 6061 C CA . ILE C 1 148 ? 46.769 29.057 -40.203 1.00 57.84 349 ILE C CA 1
ATOM 6062 C C . ILE C 1 148 ? 47.225 28.328 -41.454 1.00 57.72 349 ILE C C 1
ATOM 6063 O O . ILE C 1 148 ? 47.993 28.868 -42.250 1.00 53.08 349 ILE C O 1
ATOM 6068 N N . ILE C 1 149 ? 46.842 27.059 -41.571 1.00 59.19 350 ILE C N 1
ATOM 6069 C CA . ILE C 1 149 ? 47.086 26.325 -42.808 1.00 58.33 350 ILE C CA 1
ATOM 6070 C C . ILE C 1 149 ? 45.770 25.904 -43.458 1.00 52.28 350 ILE C C 1
ATOM 6071 O O . ILE C 1 149 ? 44.968 25.178 -42.866 1.00 49.60 350 ILE C O 1
ATOM 6076 N N . VAL C 1 150 ? 45.547 26.399 -44.668 1.00 52.55 351 VAL C N 1
ATOM 6077 C CA . VAL C 1 150 ? 44.376 26.034 -45.437 1.00 52.03 351 VAL C CA 1
ATOM 6078 C C . VAL C 1 150 ? 44.706 24.986 -46.500 1.00 50.82 351 VAL C C 1
ATOM 6079 O O . VAL C 1 150 ? 45.592 25.168 -47.337 1.00 50.33 351 VAL C O 1
ATOM 6083 N N . LEU C 1 151 ? 43.966 23.885 -46.426 1.00 48.44 352 LEU C N 1
ATOM 6084 C CA . LEU C 1 151 ? 43.999 22.797 -47.402 1.00 46.74 352 LEU C CA 1
ATOM 6085 C C . LEU C 1 151 ? 42.675 22.823 -48.129 1.00 41.95 352 LEU C C 1
ATOM 6086 O O . LEU C 1 151 ? 41.623 22.739 -47.492 1.00 41.67 352 LEU C O 1
ATOM 6091 N N . HIS C 1 152 ? 42.706 22.996 -49.444 1.00 42.31 353 HIS C N 1
ATOM 6092 C CA . HIS C 1 152 ? 41.471 23.035 -50.221 1.00 39.86 353 HIS C CA 1
ATOM 6093 C C . HIS C 1 152 ? 41.330 21.724 -50.992 1.00 42.88 353 HIS C C 1
ATOM 6094 O O . HIS C 1 152 ? 42.128 21.439 -51.892 1.00 38.93 353 HIS C O 1
ATOM 6101 N N . LEU C 1 153 ? 40.330 20.924 -50.620 1.00 42.30 354 LEU C N 1
ATOM 6102 C CA . LEU C 1 153 ? 40.137 19.590 -51.208 1.00 37.97 354 LEU C CA 1
ATOM 6103 C C . LEU C 1 153 ? 39.476 19.572 -52.569 1.00 39.62 354 LEU C C 1
ATOM 6104 O O . LEU C 1 153 ? 38.693 20.451 -52.914 1.00 42.11 354 LEU C O 1
ATOM 6109 N N . GLN C 1 154 ? 39.811 18.554 -53.351 1.00 44.62 355 GLN C N 1
ATOM 6110 C CA . GLN C 1 154 ? 38.999 18.202 -54.500 1.00 42.74 355 GLN C CA 1
ATOM 6111 C C . GLN C 1 154 ? 37.755 17.457 -53.993 1.00 37.54 355 GLN C C 1
ATOM 6112 O O . GLN C 1 154 ? 36.680 17.554 -54.580 1.00 35.86 355 GLN C O 1
ATOM 6118 N N . GLY C 1 155 ? 37.909 16.749 -52.876 1.00 35.95 356 GLY C N 1
ATOM 6119 C CA . GLY C 1 155 ? 36.792 16.174 -52.134 1.00 36.28 356 GLY C CA 1
ATOM 6120 C C . GLY C 1 155 ? 35.820 15.249 -52.864 1.00 41.02 356 GLY C C 1
ATOM 6121 O O . GLY C 1 155 ? 36.201 14.199 -53.394 1.00 37.51 356 GLY C O 1
ATOM 6122 N N . SER C 1 156 ? 34.554 15.649 -52.903 1.00 38.92 357 SER C N 1
ATOM 6123 C CA . SER C 1 156 ? 33.504 14.827 -53.495 1.00 33.97 357 SER C CA 1
ATOM 6124 C C . SER C 1 156 ? 33.100 15.411 -54.848 1.00 34.14 357 SER C C 1
ATOM 6125 O O . SER C 1 156 ? 31.945 15.330 -55.254 1.00 33.53 357 SER C O 1
ATOM 6128 N N . HIS C 1 157 ? 34.038 16.092 -55.490 1.00 34.86 358 HIS C N 1
ATOM 6129 C CA . HIS C 1 157 ? 33.778 16.740 -56.768 1.00 36.97 358 HIS C CA 1
ATOM 6130 C C . HIS C 1 157 ? 33.226 15.778 -57.831 1.00 38.89 358 HIS C C 1
ATOM 6131 O O . HIS C 1 157 ? 33.821 14.738 -58.114 1.00 33.58 358 HIS C O 1
ATOM 6138 N N . GLY C 1 158 ? 32.114 16.173 -58.444 1.00 41.47 359 GLY C N 1
ATOM 6139 C CA . GLY C 1 158 ? 31.438 15.385 -59.457 1.00 35.97 359 GLY C CA 1
ATOM 6140 C C . GLY C 1 158 ? 31.506 15.987 -60.843 1.00 35.53 359 GLY C C 1
ATOM 6141 O O . GLY C 1 158 ? 32.071 17.048 -61.020 1.00 40.30 359 GLY C O 1
ATOM 6142 N N . PRO C 1 159 ? 30.924 15.302 -61.842 1.00 37.81 360 PRO C N 1
ATOM 6143 C CA . PRO C 1 159 ? 30.181 14.041 -61.680 1.00 34.05 360 PRO C CA 1
ATOM 6144 C C . PRO C 1 159 ? 31.075 12.800 -61.597 1.00 36.09 360 PRO C C 1
ATOM 6145 O O . PRO C 1 159 ? 30.565 11.694 -61.342 1.00 34.53 360 PRO C O 1
ATOM 6149 N N . THR C 1 160 ? 32.379 12.973 -61.809 1.00 32.26 361 THR C N 1
ATOM 6150 C CA . THR C 1 160 ? 33.296 11.844 -61.764 1.00 30.57 361 THR C CA 1
ATOM 6151 C C . THR C 1 160 ? 33.695 11.479 -60.325 1.00 34.85 361 THR C C 1
ATOM 6152 O O . THR C 1 160 ? 34.879 11.355 -60.015 1.00 35.30 361 THR C O 1
ATOM 6156 N N . TYR C 1 161 ? 32.697 11.247 -59.471 1.00 31.27 362 TYR C N 1
ATOM 6157 C CA . TYR C 1 161 ? 32.928 10.921 -58.056 1.00 31.95 362 TYR C CA 1
ATOM 6158 C C . TYR C 1 161 ? 33.906 9.751 -57.886 1.00 36.38 362 TYR C C 1
ATOM 6159 O O . TYR C 1 161 ? 34.751 9.761 -56.973 1.00 32.32 362 TYR C O 1
ATOM 6168 N N . TYR C 1 162 ? 33.792 8.755 -58.773 1.00 33.70 363 TYR C N 1
ATOM 6169 C CA . TYR C 1 162 ? 34.581 7.526 -58.650 1.00 35.71 363 TYR C CA 1
ATOM 6170 C C . TYR C 1 162 ? 36.071 7.794 -58.803 1.00 35.93 363 TYR C C 1
ATOM 6171 O O . TYR C 1 162 ? 36.887 6.967 -58.427 1.00 39.64 363 TYR C O 1
ATOM 6180 N N . LYS C 1 163 ? 36.431 8.962 -59.317 1.00 35.96 364 LYS C N 1
ATOM 6181 C CA . LYS C 1 163 ? 37.844 9.290 -59.507 1.00 40.39 364 LYS C CA 1
ATOM 6182 C C . LYS C 1 163 ? 38.485 9.999 -58.298 1.00 40.72 364 LYS C C 1
ATOM 6183 O O . LYS C 1 163 ? 39.674 10.305 -58.324 1.00 41.55 364 LYS C O 1
ATOM 6189 N N . ARG C 1 164 ? 37.718 10.254 -57.242 1.00 39.05 365 ARG C N 1
ATOM 6190 C CA . ARG C 1 164 ? 38.238 11.074 -56.128 1.00 44.71 365 ARG C CA 1
ATOM 6191 C C . ARG C 1 164 ? 39.041 10.262 -55.113 1.00 42.88 365 ARG C C 1
ATOM 6192 O O . ARG C 1 164 ? 39.744 10.814 -54.278 1.00 45.54 365 ARG C O 1
ATOM 6200 N N . TYR C 1 165 ? 38.905 8.947 -55.156 1.00 43.01 366 TYR C N 1
ATOM 6201 C CA . TYR C 1 165 ? 39.563 8.109 -54.161 1.00 44.17 366 TYR C CA 1
ATOM 6202 C C . TYR C 1 165 ? 40.374 6.976 -54.764 1.00 44.29 366 TYR C C 1
ATOM 6203 O O . TYR C 1 165 ? 40.090 6.529 -55.885 1.00 47.16 366 TYR C O 1
ATOM 6212 N N . PRO C 1 166 ? 41.430 6.553 -54.052 1.00 45.08 367 PRO C N 1
ATOM 6213 C CA . PRO C 1 166 ? 42.188 5.384 -54.492 1.00 46.61 367 PRO C CA 1
ATOM 6214 C C . PRO C 1 166 ? 41.395 4.121 -54.221 1.00 49.64 367 PRO C C 1
ATOM 6215 O O . PRO C 1 166 ? 40.469 4.157 -53.401 1.00 45.91 367 PRO C O 1
ATOM 6219 N N . SER C 1 167 ? 41.784 3.023 -54.861 1.00 46.47 368 SER C N 1
ATOM 6220 C CA . SER C 1 167 ? 41.047 1.769 -54.765 1.00 48.47 368 SER C CA 1
ATOM 6221 C C . SER C 1 167 ? 40.815 1.280 -53.317 1.00 51.05 368 SER C C 1
ATOM 6222 O O . SER C 1 167 ? 39.824 0.599 -53.036 1.00 46.74 368 SER C O 1
ATOM 6225 N N . GLU C 1 168 ? 41.715 1.635 -52.399 1.00 50.82 369 GLU C N 1
ATOM 6226 C CA . GLU C 1 168 ? 41.622 1.181 -51.005 1.00 46.36 369 GLU C CA 1
ATOM 6227 C C . GLU C 1 168 ? 40.422 1.757 -50.258 1.00 47.05 369 GLU C C 1
ATOM 6228 O O . GLU C 1 168 ? 40.116 1.348 -49.129 1.00 51.10 369 GLU C O 1
ATOM 6234 N N . PHE C 1 169 ? 39.751 2.728 -50.864 1.00 46.09 370 PHE C N 1
ATOM 6235 C CA . PHE C 1 169 ? 38.598 3.327 -50.214 1.00 43.95 370 PHE C CA 1
ATOM 6236 C C . PHE C 1 169 ? 37.330 3.105 -51.040 1.00 43.12 370 PHE C C 1
ATOM 6237 O O . PHE C 1 169 ? 36.301 3.724 -50.791 1.00 46.96 370 PHE C O 1
ATOM 6245 N N . LYS C 1 170 ? 37.406 2.188 -52.002 1.00 43.83 371 LYS C N 1
ATOM 6246 C CA . LYS C 1 170 ? 36.222 1.689 -52.700 1.00 42.79 371 LYS C CA 1
ATOM 6247 C C . LYS C 1 170 ? 35.593 0.640 -51.793 1.00 45.46 371 LYS C C 1
ATOM 6248 O O . LYS C 1 170 ? 35.550 -0.544 -52.116 1.00 47.89 371 LYS C O 1
ATOM 6254 N N . LYS C 1 171 ? 35.135 1.106 -50.636 1.00 42.96 372 LYS C N 1
ATOM 6255 C CA . LYS C 1 171 ? 34.675 0.269 -49.556 1.00 37.85 372 LYS C CA 1
ATOM 6256 C C . LYS C 1 171 ? 33.192 -0.027 -49.685 1.00 38.59 372 LYS C C 1
ATOM 6257 O O . LYS C 1 171 ? 32.697 -1.022 -49.159 1.00 41.63 372 LYS C O 1
ATOM 6263 N N . PHE C 1 172 ? 32.463 0.879 -50.318 1.00 39.04 373 PHE C N 1
ATOM 6264 C CA . PHE C 1 172 ? 31.025 0.702 -50.485 1.00 39.12 373 PHE C CA 1
ATOM 6265 C C . PHE C 1 172 ? 30.718 0.378 -51.941 1.00 37.13 373 PHE C C 1
ATOM 6266 O O . PHE C 1 172 ? 31.023 1.174 -52.833 1.00 37.14 373 PHE C O 1
ATOM 6274 N N . THR C 1 173 ? 30.104 -0.778 -52.178 1.00 37.37 374 THR C N 1
ATOM 6275 C CA . THR C 1 173 ? 29.893 -1.282 -53.540 1.00 41.00 374 THR C CA 1
ATOM 6276 C C . THR C 1 173 ? 28.478 -1.828 -53.717 1.00 37.31 374 THR C C 1
ATOM 6277 O O . THR C 1 173 ? 27.870 -2.284 -52.747 1.00 41.83 374 THR C O 1
ATOM 6281 N N . PRO C 1 174 ? 27.950 -1.817 -54.958 1.00 38.04 375 PRO C N 1
ATOM 6282 C CA . PRO C 1 174 ? 28.547 -1.384 -56.229 1.00 40.81 375 PRO C CA 1
ATOM 6283 C C . PRO C 1 174 ? 28.635 0.125 -56.362 1.00 36.81 375 PRO C C 1
ATOM 6284 O O . PRO C 1 174 ? 27.995 0.850 -55.611 1.00 40.21 375 PRO C O 1
ATOM 6288 N N . THR C 1 175 ? 29.384 0.585 -57.352 1.00 37.48 376 THR C N 1
ATOM 6289 C CA . THR C 1 175 ? 29.600 2.008 -57.548 1.00 37.19 376 THR C CA 1
ATOM 6290 C C . THR C 1 175 ? 29.179 2.444 -58.944 1.00 43.28 376 THR C C 1
ATOM 6291 O O . THR C 1 175 ? 28.867 1.608 -59.799 1.00 44.96 376 THR C O 1
ATOM 6295 N N . CYS C 1 176 ? 29.190 3.757 -59.170 1.00 37.95 377 CYS C N 1
ATOM 6296 C CA . CYS C 1 176 ? 28.819 4.348 -60.455 1.00 38.72 377 CYS C CA 1
ATOM 6297 C C . CYS C 1 176 ? 30.066 4.923 -61.108 1.00 40.91 377 CYS C C 1
ATOM 6298 O O . CYS C 1 176 ? 30.438 6.064 -60.838 1.00 40.57 377 CYS C O 1
ATOM 6301 N N . ASP C 1 177 ? 30.715 4.132 -61.955 1.00 36.08 378 ASP C N 1
ATOM 6302 C CA . ASP C 1 177 ? 32.015 4.503 -62.494 1.00 32.17 378 ASP C CA 1
ATOM 6303 C C . ASP C 1 177 ? 31.882 5.098 -63.881 1.00 37.45 378 ASP C C 1
ATOM 6304 O O . ASP C 1 177 ? 32.511 4.622 -64.839 1.00 36.37 378 ASP C O 1
ATOM 6309 N N . THR C 1 178 ? 31.042 6.128 -63.969 1.00 38.33 379 THR C N 1
ATOM 6310 C CA . THR C 1 178 ? 30.832 6.931 -65.169 1.00 33.47 379 THR C CA 1
ATOM 6311 C C . THR C 1 178 ? 30.304 8.327 -64.782 1.00 39.95 379 THR C C 1
ATOM 6312 O O . THR C 1 178 ? 29.790 8.521 -63.679 1.00 35.04 379 THR C O 1
ATOM 6316 N N . ASN C 1 179 ? 30.382 9.276 -65.709 1.00 35.90 380 ASN C N 1
ATOM 6317 C CA . ASN C 1 179 ? 29.829 10.594 -65.479 1.00 35.56 380 ASN C CA 1
ATOM 6318 C C . ASN C 1 179 ? 28.338 10.692 -65.763 1.00 39.24 380 ASN C C 1
ATOM 6319 O O . ASN C 1 179 ? 27.681 11.625 -65.277 1.00 39.15 380 ASN C O 1
ATOM 6324 N N . GLU C 1 180 ? 27.805 9.736 -66.525 1.00 42.14 381 GLU C N 1
ATOM 6325 C CA . GLU C 1 180 ? 26.386 9.744 -66.923 1.00 44.34 381 GLU C CA 1
ATOM 6326 C C . GLU C 1 180 ? 25.557 9.189 -65.802 1.00 38.81 381 GLU C C 1
ATOM 6327 O O . GLU C 1 180 ? 25.125 8.035 -65.859 1.00 38.60 381 GLU C O 1
ATOM 6333 N N . LEU C 1 181 ? 25.341 10.007 -64.793 1.00 35.68 382 LEU C N 1
ATOM 6334 C CA . LEU C 1 181 ? 24.792 9.552 -63.539 1.00 36.95 382 LEU C CA 1
ATOM 6335 C C . LEU C 1 181 ? 23.446 8.861 -63.710 1.00 34.79 382 LEU C C 1
ATOM 6336 O O . LEU C 1 181 ? 23.078 7.980 -62.944 1.00 36.30 382 LEU C O 1
ATOM 6341 N N . SER C 1 182 ? 22.715 9.276 -64.727 1.00 37.24 383 SER C N 1
ATOM 6342 C CA . SER C 1 182 ? 21.377 8.770 -64.963 1.00 36.21 383 SER C CA 1
ATOM 6343 C C . SER C 1 182 ? 21.404 7.309 -65.465 1.00 38.13 383 SER C C 1
ATOM 6344 O O . SER C 1 182 ? 20.384 6.623 -65.451 1.00 34.96 383 SER C O 1
ATOM 6347 N N . LYS C 1 183 ? 22.565 6.839 -65.911 1.00 34.77 384 LYS C N 1
ATOM 6348 C CA . LYS C 1 183 ? 22.730 5.412 -66.198 1.00 38.64 384 LYS C CA 1
ATOM 6349 C C . LYS C 1 183 ? 22.857 4.600 -64.919 1.00 38.50 384 LYS C C 1
ATOM 6350 O O . LYS C 1 183 ? 22.627 3.396 -64.913 1.00 40.84 384 LYS C O 1
ATOM 6356 N N . CYS C 1 184 ? 23.287 5.248 -63.842 1.00 40.48 385 CYS C N 1
ATOM 6357 C CA . CYS C 1 184 ? 23.528 4.523 -62.612 1.00 33.16 385 CYS C CA 1
ATOM 6358 C C . CYS C 1 184 ? 22.271 4.407 -61.776 1.00 38.07 385 CYS C C 1
ATOM 6359 O O . CYS C 1 184 ? 21.416 5.290 -61.756 1.00 40.94 385 CYS C O 1
ATOM 6362 N N . ASP C 1 185 ? 22.155 3.257 -61.143 1.00 36.91 386 ASP C N 1
ATOM 6363 C CA . ASP C 1 185 ? 21.229 2.985 -60.075 1.00 35.87 386 ASP C CA 1
ATOM 6364 C C . ASP C 1 185 ? 21.502 3.909 -58.876 1.00 41.11 386 ASP C C 1
ATOM 6365 O O . ASP C 1 185 ? 22.634 4.342 -58.661 1.00 37.22 386 ASP C O 1
ATOM 6370 N N . SER C 1 186 ? 20.465 4.237 -58.115 1.00 35.87 387 SER C N 1
ATOM 6371 C CA . SER C 1 186 ? 20.612 5.198 -57.047 1.00 36.42 387 SER C CA 1
ATOM 6372 C C . SER C 1 186 ? 21.474 4.654 -55.899 1.00 36.06 387 SER C C 1
ATOM 6373 O O . SER C 1 186 ? 22.301 5.365 -55.357 1.00 34.92 387 SER C O 1
ATOM 6376 N N . GLU C 1 187 ? 21.333 3.382 -55.563 1.00 38.88 388 GLU C N 1
ATOM 6377 C CA . GLU C 1 187 ? 22.197 2.817 -54.542 1.00 37.74 388 GLU C CA 1
ATOM 6378 C C . GLU C 1 187 ? 23.660 2.868 -54.981 1.00 36.28 388 GLU C C 1
ATOM 6379 O O . GLU C 1 187 ? 24.549 3.173 -54.189 1.00 40.51 388 GLU C O 1
ATOM 6385 N N . ALA C 1 188 ? 23.908 2.588 -56.251 1.00 34.49 389 ALA C N 1
ATOM 6386 C CA . ALA C 1 188 ? 25.267 2.589 -56.748 1.00 34.17 389 ALA C CA 1
ATOM 6387 C C . ALA C 1 188 ? 25.849 4.011 -56.771 1.00 34.58 389 ALA C C 1
ATOM 6388 O O . ALA C 1 188 ? 27.015 4.201 -56.441 1.00 34.64 389 ALA C O 1
ATOM 6390 N N . LEU C 1 189 ? 25.050 5.011 -57.149 1.00 36.82 390 LEU C N 1
ATOM 6391 C CA . LEU C 1 189 ? 25.548 6.393 -57.131 1.00 37.94 390 LEU C CA 1
ATOM 6392 C C . LEU C 1 189 ? 25.846 6.805 -55.695 1.00 35.09 390 LEU C C 1
ATOM 6393 O O . LEU C 1 189 ? 26.911 7.359 -55.429 1.00 36.64 390 LEU C O 1
ATOM 6398 N N . ILE C 1 190 ? 24.933 6.490 -54.773 1.00 32.12 391 ILE C N 1
ATOM 6399 C CA . ILE C 1 190 ? 25.125 6.841 -53.358 1.00 36.88 391 ILE C CA 1
ATOM 6400 C C . ILE C 1 190 ? 26.402 6.261 -52.762 1.00 37.63 391 ILE C C 1
ATOM 6401 O O . ILE C 1 190 ? 27.138 6.980 -52.082 1.00 38.53 391 ILE C O 1
ATOM 6406 N N . ASN C 1 191 ? 26.655 4.974 -53.016 1.00 36.11 392 ASN C N 1
ATOM 6407 C CA . ASN C 1 191 ? 27.855 4.300 -52.525 1.00 34.05 392 ASN C CA 1
ATOM 6408 C C . ASN C 1 191 ? 29.115 5.007 -52.980 1.00 34.72 392 ASN C C 1
ATOM 6409 O O . ASN C 1 191 ? 30.063 5.163 -52.209 1.00 37.74 392 ASN C O 1
ATOM 6414 N N . THR C 1 192 ? 29.127 5.397 -54.250 1.00 32.11 393 THR C N 1
ATOM 6415 C CA . THR C 1 192 ? 30.269 6.072 -54.833 1.00 37.48 393 THR C CA 1
ATOM 6416 C C . THR C 1 192 ? 30.547 7.376 -54.095 1.00 38.58 393 THR C C 1
ATOM 6417 O O . THR C 1 192 ? 31.692 7.708 -53.802 1.00 40.21 393 THR C O 1
ATOM 6421 N N . TYR C 1 193 ? 29.478 8.101 -53.795 1.00 37.76 394 TYR C N 1
ATOM 6422 C CA . TYR C 1 193 ? 29.567 9.369 -53.088 1.00 39.02 394 TYR C CA 1
ATOM 6423 C C . TYR C 1 193 ? 30.085 9.137 -51.671 1.00 38.48 394 TYR C C 1
ATOM 6424 O O . TYR C 1 193 ? 30.963 9.856 -51.187 1.00 42.48 394 TYR C O 1
ATOM 6433 N N . ASP C 1 194 ? 29.570 8.098 -51.030 1.00 34.83 395 ASP C N 1
ATOM 6434 C CA . ASP C 1 194 ? 29.951 7.777 -49.665 1.00 35.24 395 ASP C CA 1
ATOM 6435 C C . ASP C 1 194 ? 31.419 7.375 -49.621 1.00 37.66 395 ASP C C 1
ATOM 6436 O O . ASP C 1 194 ? 32.102 7.600 -48.619 1.00 44.67 395 ASP C O 1
ATOM 6441 N N . ASN C 1 195 ? 31.895 6.737 -50.684 1.00 40.03 396 ASN C N 1
ATOM 6442 C CA . ASN C 1 195 ? 33.319 6.436 -50.796 1.00 40.46 396 ASN C CA 1
ATOM 6443 C C . ASN C 1 195 ? 34.158 7.690 -50.771 1.00 42.50 396 ASN C C 1
ATOM 6444 O O . ASN C 1 195 ? 35.212 7.701 -50.142 1.00 43.59 396 ASN C O 1
ATOM 6449 N N . THR C 1 196 ? 33.710 8.731 -51.480 1.00 34.63 397 THR C N 1
ATOM 6450 C CA . THR C 1 196 ? 34.455 9.963 -51.527 1.00 35.01 397 THR C CA 1
ATOM 6451 C C . THR C 1 196 ? 34.491 10.626 -50.125 1.00 38.22 397 THR C C 1
ATOM 6452 O O . THR C 1 196 ? 35.487 11.245 -49.762 1.00 35.58 397 THR C O 1
ATOM 6456 N N . LEU C 1 197 ? 33.417 10.488 -49.353 1.00 34.15 398 LEU C N 1
ATOM 6457 C CA . LEU C 1 197 ? 33.365 11.054 -48.000 1.00 36.03 398 LEU C CA 1
ATOM 6458 C C . LEU C 1 197 ? 34.288 10.280 -47.086 1.00 39.50 398 LEU C C 1
ATOM 6459 O O . LEU C 1 197 ? 34.978 10.864 -46.257 1.00 41.31 398 LEU C O 1
ATOM 6464 N N . LEU C 1 198 ? 34.296 8.957 -47.257 1.00 42.30 399 LEU C N 1
ATOM 6465 C CA . LEU C 1 198 ? 35.137 8.052 -46.469 1.00 40.18 399 LEU C CA 1
ATOM 6466 C C . LEU C 1 198 ? 36.612 8.404 -46.577 1.00 37.01 399 LEU C C 1
ATOM 6467 O O . LEU C 1 198 ? 37.337 8.404 -45.587 1.00 37.44 399 LEU C O 1
ATOM 6472 N N . TYR C 1 199 ? 37.059 8.642 -47.798 1.00 34.92 400 TYR C N 1
ATOM 6473 C CA . TYR C 1 199 ? 38.438 9.032 -48.057 1.00 40.02 400 TYR C CA 1
ATOM 6474 C C . TYR C 1 199 ? 38.774 10.408 -47.451 1.00 44.35 400 TYR C C 1
ATOM 6475 O O . TYR C 1 199 ? 39.810 10.588 -46.815 1.00 45.45 400 TYR C O 1
ATOM 6484 N N . THR C 1 200 ? 37.873 11.367 -47.625 1.00 41.85 401 THR C N 1
ATOM 6485 C CA . THR C 1 200 ? 38.058 12.689 -47.058 1.00 41.98 401 THR C CA 1
ATOM 6486 C C . THR C 1 200 ? 38.122 12.542 -45.544 1.00 44.85 401 THR C C 1
ATOM 6487 O O . THR C 1 200 ? 38.961 13.158 -44.878 1.00 41.85 401 THR C O 1
ATOM 6491 N N . ASP C 1 201 ? 37.268 11.677 -45.014 1.00 39.88 402 ASP C N 1
ATOM 6492 C CA . ASP C 1 201 ? 37.252 11.421 -43.592 1.00 41.38 402 ASP C CA 1
ATOM 6493 C C . ASP C 1 201 ? 38.601 10.886 -43.114 1.00 48.43 402 ASP C C 1
ATOM 6494 O O . ASP C 1 201 ? 39.135 11.352 -42.108 1.00 51.07 402 ASP C O 1
ATOM 6499 N N . TYR C 1 202 ? 39.143 9.918 -43.848 1.00 43.11 403 TYR C N 1
ATOM 6500 C CA . TYR C 1 202 ? 40.428 9.312 -43.531 1.00 47.49 403 TYR C CA 1
ATOM 6501 C C . TYR C 1 202 ? 41.533 10.350 -43.493 1.00 50.85 403 TYR C C 1
ATOM 6502 O O . TYR C 1 202 ? 42.327 10.388 -42.551 1.00 55.23 403 TYR C O 1
ATOM 6511 N N . LEU C 1 203 ? 41.575 11.194 -44.518 1.00 51.14 404 LEU C N 1
ATOM 6512 C CA . LEU C 1 203 ? 42.573 12.253 -44.604 1.00 50.53 404 LEU C CA 1
ATOM 6513 C C . LEU C 1 203 ? 42.471 13.234 -43.424 1.00 52.84 404 LEU C C 1
ATOM 6514 O O . LEU C 1 203 ? 43.486 13.728 -42.929 1.00 52.13 404 LEU C O 1
ATOM 6519 N N . LEU C 1 204 ? 41.251 13.491 -42.960 1.00 48.43 405 LEU C N 1
ATOM 6520 C CA . LEU C 1 204 ? 41.060 14.365 -41.820 1.00 48.77 405 LEU C CA 1
ATOM 6521 C C . LEU C 1 204 ? 41.767 13.758 -40.606 1.00 56.31 405 LEU C C 1
ATOM 6522 O O . LEU C 1 204 ? 42.481 14.459 -39.891 1.00 57.05 405 LEU C O 1
ATOM 6527 N N . SER C 1 205 ? 41.564 12.460 -40.369 1.00 57.43 406 SER C N 1
ATOM 6528 C CA . SER C 1 205 ? 42.153 11.817 -39.195 1.00 55.87 406 SER C CA 1
ATOM 6529 C C . SER C 1 205 ? 43.659 11.681 -39.359 1.00 56.31 406 SER C C 1
ATOM 6530 O O . SER C 1 205 ? 44.385 11.726 -38.371 1.00 60.50 406 SER C O 1
ATOM 6533 N N . GLU C 1 206 ? 44.127 11.548 -40.598 1.00 54.85 407 GLU C N 1
ATOM 6534 C CA . GLU C 1 206 ? 45.563 11.560 -40.868 1.00 57.19 407 GLU C CA 1
ATOM 6535 C C . GLU C 1 206 ? 46.156 12.911 -40.530 1.00 59.68 407 GLU C C 1
ATOM 6536 O O . GLU C 1 206 ? 47.282 13.002 -40.040 1.00 59.61 407 GLU C O 1
ATOM 6542 N N . ILE C 1 207 ? 45.376 13.956 -40.794 1.00 61.04 408 ILE C N 1
ATOM 6543 C CA . ILE C 1 207 ? 45.780 15.323 -40.503 1.00 58.30 408 ILE C CA 1
ATOM 6544 C C . ILE C 1 207 ? 45.849 15.488 -38.999 1.00 59.49 408 ILE C C 1
ATOM 6545 O O . ILE C 1 207 ? 46.807 16.046 -38.474 1.00 62.78 408 ILE C O 1
ATOM 6550 N N . ILE C 1 208 ? 44.825 14.985 -38.317 1.00 56.69 409 ILE C N 1
ATOM 6551 C CA . ILE C 1 208 ? 44.785 14.982 -36.866 1.00 57.33 409 ILE C CA 1
ATOM 6552 C C . ILE C 1 208 ? 45.981 14.242 -36.245 1.00 62.57 409 ILE C C 1
ATOM 6553 O O . ILE C 1 208 ? 46.542 14.712 -35.254 1.00 66.81 409 ILE C O 1
ATOM 6558 N N . LYS C 1 209 ? 46.379 13.100 -36.812 1.00 67.76 410 LYS C N 1
ATOM 6559 C CA . LYS C 1 209 ? 47.531 12.361 -36.261 1.00 67.94 410 LYS C CA 1
ATOM 6560 C C . LYS C 1 209 ? 48.840 13.126 -36.406 1.00 68.43 410 LYS C C 1
ATOM 6561 O O . LYS C 1 209 ? 49.755 12.927 -35.606 1.00 72.53 410 LYS C O 1
ATOM 6567 N N . LEU C 1 210 ? 48.952 13.964 -37.433 1.00 65.34 411 LEU C N 1
ATOM 6568 C CA . LEU C 1 210 ? 50.150 14.786 -37.596 1.00 69.37 411 LEU C CA 1
ATOM 6569 C C . LEU C 1 210 ? 50.131 15.985 -36.632 1.00 70.62 411 LEU C C 1
ATOM 6570 O O . LEU C 1 210 ? 51.177 16.530 -36.271 1.00 72.46 411 LEU C O 1
ATOM 6575 N N . LEU C 1 211 ? 48.935 16.399 -36.231 1.00 68.75 412 LEU C N 1
ATOM 6576 C CA . LEU C 1 211 ? 48.783 17.489 -35.284 1.00 66.53 412 LEU C CA 1
ATOM 6577 C C . LEU C 1 211 ? 49.072 17.027 -33.850 1.00 74.06 412 LEU C C 1
ATOM 6578 O O . LEU C 1 211 ? 49.442 17.836 -32.995 1.00 77.67 412 LEU C O 1
ATOM 6583 N N . LYS C 1 212 ? 48.881 15.735 -33.578 1.00 75.07 413 LYS C N 1
ATOM 6584 C CA . LYS C 1 212 ? 49.107 15.208 -32.227 1.00 76.61 413 LYS C CA 1
ATOM 6585 C C . LYS C 1 212 ? 50.597 15.088 -31.905 1.00 77.60 413 LYS C C 1
ATOM 6586 O O . LYS C 1 212 ? 50.996 15.172 -30.743 1.00 80.48 413 LYS C O 1
ATOM 6592 N N . GLU C 1 213 ? 51.413 14.891 -32.938 1.00 74.65 414 GLU C N 1
ATOM 6593 C CA . GLU C 1 213 ? 52.857 14.750 -32.764 1.00 78.92 414 GLU C CA 1
ATOM 6594 C C . GLU C 1 213 ? 53.573 16.096 -32.756 1.00 82.54 414 GLU C C 1
ATOM 6595 O O . GLU C 1 213 ? 54.801 16.160 -32.732 1.00 86.93 414 GLU C O 1
ATOM 6601 N N . GLN C 1 214 ? 52.789 17.167 -32.765 1.00 84.33 415 GLN C N 1
ATOM 6602 C CA . GLN C 1 214 ? 53.309 18.531 -32.726 1.00 84.09 415 GLN C CA 1
ATOM 6603 C C . GLN C 1 214 ? 53.107 19.083 -31.325 1.00 86.32 415 GLN C C 1
ATOM 6604 O O . GLN C 1 214 ? 52.290 19.990 -31.125 1.00 85.72 415 GLN C O 1
ATOM 6610 N N . LYS C 1 215 ? 53.873 18.555 -30.366 1.00 85.05 416 LYS C N 1
ATOM 6611 C CA . LYS C 1 215 ? 53.624 18.806 -28.948 1.00 84.60 416 LYS C CA 1
ATOM 6612 C C . LYS C 1 215 ? 53.997 20.227 -28.554 1.00 85.55 416 LYS C C 1
ATOM 6613 O O . LYS C 1 215 ? 53.598 20.697 -27.489 1.00 82.15 416 LYS C O 1
ATOM 6619 N N . SER C 1 216 ? 54.724 20.918 -29.434 1.00 85.72 417 SER C N 1
ATOM 6620 C CA . SER C 1 216 ? 55.118 22.313 -29.221 1.00 86.13 417 SER C CA 1
ATOM 6621 C C . SER C 1 216 ? 53.970 23.320 -29.374 1.00 86.86 417 SER C C 1
ATOM 6622 O O . SER C 1 216 ? 54.049 24.453 -28.888 1.00 88.32 417 SER C O 1
ATOM 6625 N N . TYR C 1 217 ? 52.902 22.903 -30.046 1.00 87.60 418 TYR C N 1
ATOM 6626 C CA . TYR C 1 217 ? 51.791 23.801 -30.325 1.00 81.34 418 TYR C CA 1
ATOM 6627 C C . TYR C 1 217 ? 50.505 23.218 -29.782 1.00 80.97 418 TYR C C 1
ATOM 6628 O O . TYR C 1 217 ? 50.375 21.989 -29.684 1.00 79.35 418 TYR C O 1
ATOM 6637 N N . GLU C 1 218 ? 49.546 24.074 -29.441 1.00 75.86 419 GLU C N 1
ATOM 6638 C CA . GLU C 1 218 ? 48.193 23.575 -29.232 1.00 77.70 419 GLU C CA 1
ATOM 6639 C C . GLU C 1 218 ? 47.387 23.817 -30.533 1.00 76.84 419 GLU C C 1
ATOM 6640 O O . GLU C 1 218 ? 47.212 24.962 -30.996 1.00 70.71 419 GLU C O 1
ATOM 6646 N N . SER C 1 219 ? 46.935 22.707 -31.127 1.00 74.66 420 SER C N 1
ATOM 6647 C CA . SER C 1 219 ? 46.411 22.686 -32.496 1.00 67.81 420 SER C CA 1
ATOM 6648 C C . SER C 1 219 ? 44.928 22.356 -32.659 1.00 63.84 420 SER C C 1
ATOM 6649 O O . SER C 1 219 ? 44.349 21.574 -31.902 1.00 56.73 420 SER C O 1
ATOM 6652 N N . SER C 1 220 ? 44.319 22.991 -33.655 1.00 60.25 421 SER C N 1
ATOM 6653 C CA . SER C 1 220 ? 42.943 22.683 -34.029 1.00 59.27 421 SER C CA 1
ATOM 6654 C C . SER C 1 220 ? 42.792 22.422 -35.528 1.00 51.41 421 SER C C 1
ATOM 6655 O O . SER C 1 220 ? 43.477 23.031 -36.364 1.00 54.79 421 SER C O 1
ATOM 6658 N N . LEU C 1 221 ? 41.890 21.500 -35.848 1.00 49.85 422 LEU C N 1
ATOM 6659 C CA . LEU C 1 221 ? 41.450 21.270 -37.221 1.00 50.10 422 LEU C CA 1
ATOM 6660 C C . LEU C 1 221 ? 40.001 21.700 -37.371 1.00 48.00 422 LEU C C 1
ATOM 6661 O O . LEU C 1 221 ? 39.134 21.303 -36.581 1.00 46.89 422 LEU C O 1
ATOM 6666 N N . PHE C 1 222 ? 39.732 22.533 -38.366 1.00 43.31 423 PHE C N 1
ATOM 6667 C CA . PHE C 1 222 ? 38.348 22.823 -38.695 1.00 41.58 423 PHE C CA 1
ATOM 6668 C C . PHE C 1 222 ? 38.066 22.499 -40.155 1.00 39.59 423 PHE C C 1
ATOM 6669 O O . PHE C 1 222 ? 38.729 23.020 -41.057 1.00 42.61 423 PHE C O 1
ATOM 6677 N N . TYR C 1 223 ? 37.081 21.631 -40.372 1.00 38.06 424 TYR C N 1
ATOM 6678 C CA . TYR C 1 223 ? 36.698 21.192 -41.711 1.00 38.41 424 TYR C CA 1
ATOM 6679 C C . TYR C 1 223 ? 35.270 21.607 -41.984 1.00 35.80 424 TYR C C 1
ATOM 6680 O O . TYR C 1 223 ? 34.381 21.355 -41.178 1.00 34.30 424 TYR C O 1
ATOM 6689 N N . LEU C 1 224 ? 35.041 22.219 -43.138 1.00 36.01 425 LEU C N 1
ATOM 6690 C CA . LEU C 1 224 ? 33.671 22.484 -43.573 1.00 37.38 425 LEU C CA 1
ATOM 6691 C C . LEU C 1 224 ? 33.607 22.380 -45.098 1.00 36.96 425 LEU C C 1
ATOM 6692 O O . LEU C 1 224 ? 34.629 22.480 -45.779 1.00 35.44 425 LEU C O 1
ATOM 6697 N N . SER C 1 225 ? 32.429 22.065 -45.618 1.00 33.58 426 SER C N 1
ATOM 6698 C CA . SER C 1 225 ? 32.265 21.915 -47.057 1.00 34.23 426 SER C CA 1
ATOM 6699 C C . SER C 1 225 ? 31.794 23.229 -47.651 1.00 37.44 426 SER C C 1
ATOM 6700 O O . SER C 1 225 ? 31.222 24.058 -46.926 1.00 41.99 426 SER C O 1
ATOM 6703 N N . ASP C 1 226 ? 32.043 23.443 -48.945 1.00 31.59 427 ASP C N 1
ATOM 6704 C CA . ASP C 1 226 ? 31.535 24.642 -49.604 1.00 30.16 427 ASP C CA 1
ATOM 6705 C C . ASP C 1 226 ? 30.038 24.582 -49.903 1.00 32.43 427 ASP C C 1
ATOM 6706 O O . ASP C 1 226 ? 29.352 25.599 -49.810 1.00 35.39 427 ASP C O 1
ATOM 6711 N N . HIS C 1 227 ? 29.528 23.399 -50.223 1.00 32.23 428 HIS C N 1
ATOM 6712 C CA . HIS C 1 227 ? 28.103 23.199 -50.474 1.00 30.77 428 HIS C CA 1
ATOM 6713 C C . HIS C 1 227 ? 27.798 21.697 -50.535 1.00 33.39 428 HIS C C 1
ATOM 6714 O O . HIS C 1 227 ? 28.701 20.864 -50.515 1.00 30.65 428 HIS C O 1
ATOM 6721 N N . GLY C 1 228 ? 26.523 21.355 -50.606 1.00 31.63 429 GLY C N 1
ATOM 6722 C CA . GLY C 1 228 ? 26.137 19.962 -50.685 1.00 31.64 429 GLY C CA 1
ATOM 6723 C C . GLY C 1 228 ? 26.040 19.485 -52.126 1.00 30.53 429 GLY C C 1
ATOM 6724 O O . GLY C 1 228 ? 26.674 20.049 -53.031 1.00 28.99 429 GLY C O 1
ATOM 6725 N N . GLU C 1 229 ? 25.210 18.471 -52.338 1.00 28.05 430 GLU C N 1
ATOM 6726 C CA . GLU C 1 229 ? 25.074 17.831 -53.641 1.00 29.54 430 GLU C CA 1
ATOM 6727 C C . GLU C 1 229 ? 23.772 17.068 -53.712 1.00 29.58 430 GLU C C 1
ATOM 6728 O O . GLU C 1 229 ? 23.390 16.418 -52.737 1.00 32.47 430 GLU C O 1
ATOM 6734 N N . SER C 1 230 ? 23.093 17.152 -54.855 1.00 26.71 431 SER C N 1
ATOM 6735 C CA . SER C 1 230 ? 21.932 16.318 -55.119 1.00 31.30 431 SER C CA 1
ATOM 6736 C C . SER C 1 230 ? 22.429 15.050 -55.809 1.00 32.61 431 SER C C 1
ATOM 6737 O O . SER C 1 230 ? 23.392 15.093 -56.576 1.00 32.59 431 SER C O 1
ATOM 6740 N N . LEU C 1 231 ? 21.807 13.924 -55.498 1.00 25.23 432 LEU C N 1
ATOM 6741 C CA . LEU C 1 231 ? 22.259 12.647 -56.044 1.00 38.49 432 LEU C CA 1
ATOM 6742 C C . LEU C 1 231 ? 21.108 11.889 -56.687 1.00 37.03 432 LEU C C 1
ATOM 6743 O O . LEU C 1 231 ? 20.903 10.718 -56.390 1.00 37.04 432 LEU C O 1
ATOM 6748 N N . GLY C 1 232 ? 20.308 12.599 -57.478 1.00 34.21 433 GLY C N 1
ATOM 6749 C CA . GLY C 1 232 ? 19.198 12.008 -58.190 1.00 35.89 433 GLY C CA 1
ATOM 6750 C C . GLY C 1 232 ? 17.855 12.118 -57.486 1.00 37.12 433 GLY C C 1
ATOM 6751 O O . GLY C 1 232 ? 16.819 11.905 -58.117 1.00 37.09 433 GLY C O 1
ATOM 6752 N N . GLU C 1 233 ? 17.853 12.463 -56.199 1.00 35.25 434 GLU C N 1
ATOM 6753 C CA . GLU C 1 233 ? 16.590 12.684 -55.498 1.00 36.19 434 GLU C CA 1
ATOM 6754 C C . GLU C 1 233 ? 15.714 13.649 -56.305 1.00 40.32 434 GLU C C 1
ATOM 6755 O O . GLU C 1 233 ? 16.181 14.706 -56.781 1.00 34.45 434 GLU C O 1
ATOM 6761 N N . ASN C 1 234 ? 14.478 13.216 -56.545 1.00 41.00 435 ASN C N 1
ATOM 6762 C CA . ASN C 1 234 ? 13.522 13.984 -57.328 1.00 41.68 435 ASN C CA 1
ATOM 6763 C C . ASN C 1 234 ? 14.055 14.367 -58.700 1.00 38.86 435 ASN C C 1
ATOM 6764 O O . ASN C 1 234 ? 13.643 15.379 -59.256 1.00 42.96 435 ASN C O 1
ATOM 6769 N N . GLY C 1 235 ? 14.994 13.588 -59.228 1.00 39.51 436 GLY C N 1
ATOM 6770 C CA . GLY C 1 235 ? 15.544 13.856 -60.547 1.00 33.36 436 GLY C CA 1
ATOM 6771 C C . GLY C 1 235 ? 16.571 14.979 -60.573 1.00 38.94 436 GLY C C 1
ATOM 6772 O O . GLY C 1 235 ? 17.040 15.365 -61.643 1.00 37.33 436 GLY C O 1
ATOM 6773 N N . ILE C 1 236 ? 16.930 15.521 -59.410 1.00 40.39 437 ILE C N 1
ATOM 6774 C CA . ILE C 1 236 ? 17.931 16.584 -59.379 1.00 34.81 437 ILE C CA 1
ATOM 6775 C C . ILE C 1 236 ? 19.305 15.962 -59.187 1.00 32.50 437 ILE C C 1
ATOM 6776 O O . ILE C 1 236 ? 19.514 15.180 -58.257 1.00 34.32 437 ILE C O 1
ATOM 6781 N N . TYR C 1 237 ? 20.243 16.335 -60.049 1.00 34.15 438 TYR C N 1
ATOM 6782 C CA . TYR C 1 237 ? 21.644 15.953 -59.901 1.00 34.45 438 TYR C CA 1
ATOM 6783 C C . TYR C 1 237 ? 22.488 17.212 -59.695 1.00 32.01 438 TYR C C 1
ATOM 6784 O O . TYR C 1 237 ? 22.028 18.321 -59.964 1.00 28.09 438 TYR C O 1
ATOM 6793 N N . LEU C 1 238 ? 23.719 17.006 -59.230 1.00 31.29 439 LEU C N 1
ATOM 6794 C CA . LEU C 1 238 ? 24.723 18.051 -59.063 1.00 30.20 439 LEU C CA 1
ATOM 6795 C C . LEU C 1 238 ? 24.274 19.140 -58.048 1.00 34.15 439 LEU C C 1
ATOM 6796 O O . LEU C 1 238 ? 23.635 18.844 -57.029 1.00 30.73 439 LEU C O 1
ATOM 6801 N N . HIS C 1 239 ? 24.618 20.390 -58.308 1.00 32.78 440 HIS C N 1
ATOM 6802 C CA . HIS C 1 239 ? 24.250 21.455 -57.386 1.00 33.37 440 HIS C CA 1
ATOM 6803 C C . HIS C 1 239 ? 23.902 22.737 -58.125 1.00 32.78 440 HIS C C 1
ATOM 6804 O O . HIS C 1 239 ? 23.376 22.685 -59.228 1.00 30.90 440 HIS C O 1
ATOM 6811 N N . GLY C 1 240 ? 24.148 23.877 -57.489 1.00 34.70 441 GLY C N 1
ATOM 6812 C CA . GLY C 1 240 ? 23.963 25.169 -58.115 1.00 32.58 441 GLY C CA 1
ATOM 6813 C C . GLY C 1 240 ? 22.519 25.587 -58.262 1.00 34.62 441 GLY C C 1
ATOM 6814 O O . GLY C 1 240 ? 22.217 26.525 -58.999 1.00 30.52 441 GLY C O 1
ATOM 6815 N N . MET C 1 241 ? 21.611 24.890 -57.587 1.00 34.42 442 MET C N 1
ATOM 6816 C CA . MET C 1 241 ? 20.227 25.340 -57.604 1.00 39.54 442 MET C CA 1
ATOM 6817 C C . MET C 1 241 ? 20.114 26.648 -56.795 1.00 38.91 442 MET C C 1
ATOM 6818 O O . MET C 1 241 ? 20.786 26.799 -55.779 1.00 35.37 442 MET C O 1
ATOM 6823 N N . PRO C 1 242 ? 19.292 27.603 -57.262 1.00 39.50 443 PRO C N 1
ATOM 6824 C CA . PRO C 1 242 ? 19.128 28.863 -56.524 1.00 40.06 443 PRO C CA 1
ATOM 6825 C C . PRO C 1 242 ? 18.836 28.614 -55.052 1.00 39.68 443 PRO C C 1
ATOM 6826 O O . PRO C 1 242 ? 17.935 27.840 -54.721 1.00 41.56 443 PRO C O 1
ATOM 6830 N N . TYR C 1 243 ? 19.584 29.297 -54.192 1.00 41.53 444 TYR C N 1
ATOM 6831 C CA . TYR C 1 243 ? 19.633 29.011 -52.755 1.00 40.16 444 TYR C CA 1
ATOM 6832 C C . TYR C 1 243 ? 18.257 28.864 -52.101 1.00 40.45 444 TYR C C 1
ATOM 6833 O O . TYR C 1 243 ? 18.015 27.944 -51.305 1.00 33.44 444 TYR C O 1
ATOM 6842 N N . ALA C 1 244 ? 17.369 29.794 -52.433 1.00 44.16 445 ALA C N 1
ATOM 6843 C CA . ALA C 1 244 ? 16.055 29.858 -51.812 1.00 39.33 445 ALA C CA 1
ATOM 6844 C C . ALA C 1 244 ? 15.194 28.629 -52.130 1.00 40.32 445 ALA C C 1
ATOM 6845 O O . ALA C 1 244 ? 14.338 28.251 -51.331 1.00 43.58 445 ALA C O 1
ATOM 6847 N N . ILE C 1 245 ? 15.422 28.005 -53.285 1.00 39.88 446 ILE C N 1
ATOM 6848 C CA . ILE C 1 245 ? 14.593 26.866 -53.691 1.00 43.41 446 ILE C CA 1
ATOM 6849 C C . ILE C 1 245 ? 15.350 25.549 -53.678 1.00 39.73 446 ILE C C 1
ATOM 6850 O O . ILE C 1 245 ? 14.786 24.511 -53.984 1.00 43.96 446 ILE C O 1
ATOM 6855 N N . ALA C 1 246 ? 16.625 25.613 -53.318 1.00 37.77 447 ALA C N 1
ATOM 6856 C CA . ALA C 1 246 ? 17.502 24.467 -53.342 1.00 37.28 447 ALA C CA 1
ATOM 6857 C C . ALA C 1 246 ? 17.090 23.499 -52.231 1.00 38.57 447 ALA C C 1
ATOM 6858 O O . ALA C 1 246 ? 16.629 23.932 -51.179 1.00 39.69 447 ALA C O 1
ATOM 6860 N N . PRO C 1 247 ? 17.214 22.183 -52.479 1.00 36.71 448 PRO C N 1
ATOM 6861 C CA . PRO C 1 247 ? 16.942 21.185 -51.433 1.00 36.78 448 PRO C CA 1
ATOM 6862 C C . PRO C 1 247 ? 18.013 21.226 -50.366 1.00 33.49 448 PRO C C 1
ATOM 6863 O O . PRO C 1 247 ? 19.124 21.652 -50.666 1.00 38.34 448 PRO C O 1
ATOM 6867 N N . SER C 1 248 ? 17.706 20.774 -49.159 1.00 31.08 449 SER C N 1
ATOM 6868 C CA . SER C 1 248 ? 18.678 20.801 -48.071 1.00 38.25 449 SER C CA 1
ATOM 6869 C C . SER C 1 248 ? 19.926 19.994 -48.384 1.00 39.32 449 SER C C 1
ATOM 6870 O O . SER C 1 248 ? 20.977 20.231 -47.789 1.00 41.64 449 SER C O 1
ATOM 6873 N N . TYR C 1 249 ? 19.801 19.023 -49.289 1.00 40.18 450 TYR C N 1
ATOM 6874 C CA . TYR C 1 249 ? 20.949 18.270 -49.782 1.00 34.08 450 TYR C CA 1
ATOM 6875 C C . TYR C 1 249 ? 22.065 19.173 -50.276 1.00 30.28 450 TYR C C 1
ATOM 6876 O O . TYR C 1 249 ? 23.240 18.855 -50.136 1.00 30.11 450 TYR C O 1
ATOM 6885 N N . GLN C 1 250 ? 21.692 20.329 -50.802 1.00 29.89 451 GLN C N 1
ATOM 6886 C CA . GLN C 1 250 ? 22.672 21.225 -51.388 1.00 34.77 451 GLN C CA 1
ATOM 6887 C C . GLN C 1 250 ? 23.160 22.316 -50.412 1.00 35.38 451 GLN C C 1
ATOM 6888 O O . GLN C 1 250 ? 24.274 22.818 -50.574 1.00 33.80 451 GLN C O 1
ATOM 6894 N N . THR C 1 251 ? 22.356 22.631 -49.391 1.00 33.57 452 THR C N 1
ATOM 6895 C CA . THR C 1 251 ? 22.646 23.708 -48.428 1.00 32.11 452 THR C CA 1
ATOM 6896 C C . THR C 1 251 ? 23.054 23.232 -47.032 1.00 37.52 452 THR C C 1
ATOM 6897 O O . THR C 1 251 ? 23.669 23.971 -46.257 1.00 39.52 452 THR C O 1
ATOM 6901 N N . HIS C 1 252 ? 22.671 22.008 -46.689 1.00 39.98 453 HIS C N 1
ATOM 6902 C CA . HIS C 1 252 ? 23.029 21.442 -45.407 1.00 32.61 453 HIS C CA 1
ATOM 6903 C C . HIS C 1 252 ? 24.375 20.725 -45.556 1.00 38.29 453 HIS C C 1
ATOM 6904 O O . HIS C 1 252 ? 24.488 19.748 -46.291 1.00 36.58 453 HIS C O 1
ATOM 6911 N N . ILE C 1 253 ? 25.414 21.287 -44.937 1.00 38.57 454 ILE C N 1
ATOM 6912 C CA . ILE C 1 253 ? 26.788 20.808 -45.085 1.00 33.43 454 ILE C CA 1
ATOM 6913 C C . ILE C 1 253 ? 27.375 20.285 -43.784 1.00 34.48 454 ILE C C 1
ATOM 6914 O O . ILE C 1 253 ? 26.855 20.565 -42.710 1.00 38.76 454 ILE C O 1
ATOM 6919 N N . PRO C 1 254 ? 28.469 19.513 -43.875 1.00 37.50 455 PRO C N 1
ATOM 6920 C CA . PRO C 1 254 ? 29.193 19.131 -42.656 1.00 36.49 455 PRO C CA 1
ATOM 6921 C C . PRO C 1 254 ? 30.124 20.226 -42.148 1.00 38.28 455 PRO C C 1
ATOM 6922 O O . PRO C 1 254 ? 30.638 21.020 -42.941 1.00 35.93 455 PRO C O 1
ATOM 6926 N N . ALA C 1 255 ? 30.307 20.272 -40.836 1.00 40.56 456 ALA C N 1
ATOM 6927 C CA . ALA C 1 255 ? 31.426 20.978 -40.236 1.00 41.15 456 ALA C CA 1
ATOM 6928 C C . ALA C 1 255 ? 31.939 20.107 -39.087 1.00 41.75 456 ALA C C 1
ATOM 6929 O O . ALA C 1 255 ? 31.162 19.604 -38.273 1.00 39.60 456 ALA C O 1
ATOM 6931 N N . ILE C 1 256 ? 33.251 19.925 -39.042 1.00 37.69 457 ILE C N 1
ATOM 6932 C CA . ILE C 1 256 ? 33.867 19.040 -38.077 1.00 44.87 457 ILE C CA 1
ATOM 6933 C C . ILE C 1 256 ? 34.995 19.806 -37.405 1.00 46.07 457 ILE C C 1
ATOM 6934 O O . ILE C 1 256 ? 35.777 20.479 -38.081 1.00 41.42 457 ILE C O 1
ATOM 6939 N N . PHE C 1 257 ? 35.048 19.740 -36.076 1.00 48.41 458 PHE C N 1
ATOM 6940 C CA . PHE C 1 257 ? 36.125 20.386 -35.340 1.00 48.09 458 PHE C CA 1
ATOM 6941 C C . PHE C 1 257 ? 36.831 19.410 -34.401 1.00 51.17 458 PHE C C 1
ATOM 6942 O O . PHE C 1 257 ? 36.200 18.611 -33.703 1.00 47.99 458 PHE C O 1
ATOM 6950 N N . TRP C 1 258 ? 38.154 19.509 -34.382 1.00 55.58 459 TRP C N 1
ATOM 6951 C CA . TRP C 1 258 ? 38.986 18.757 -33.454 1.00 57.05 459 TRP C CA 1
ATOM 6952 C C . TRP C 1 258 ? 40.110 19.629 -32.915 1.00 57.87 459 TRP C C 1
ATOM 6953 O O . TRP C 1 258 ? 40.640 20.483 -33.633 1.00 55.26 459 TRP C O 1
ATOM 6964 N N . SER C 1 259 ? 40.475 19.402 -31.654 1.00 58.64 460 SER C N 1
ATOM 6965 C CA . SER C 1 259 ? 41.581 20.129 -31.035 1.00 62.64 460 SER C CA 1
ATOM 6966 C C . SER C 1 259 ? 42.204 19.332 -29.889 1.00 61.05 460 SER C C 1
ATOM 6967 O O . SER C 1 259 ? 41.533 18.493 -29.285 1.00 62.79 460 SER C O 1
ATOM 6970 N N . ASN C 1 260 ? 43.480 19.591 -29.595 1.00 65.09 461 ASN C N 1
ATOM 6971 C CA . ASN C 1 260 ? 44.128 19.040 -28.397 1.00 65.56 461 ASN C CA 1
ATOM 6972 C C . ASN C 1 260 ? 43.888 19.943 -27.157 1.00 64.52 461 ASN C C 1
ATOM 6973 O O . ASN C 1 260 ? 44.056 19.509 -26.020 1.00 66.74 461 ASN C O 1
ATOM 6978 N N . ASP C 1 261 ? 43.475 21.188 -27.384 1.00 65.36 462 ASP C N 1
ATOM 6979 C CA . ASP C 1 261 ? 42.961 22.031 -26.304 1.00 63.18 462 ASP C CA 1
ATOM 6980 C C . ASP C 1 261 ? 41.557 21.571 -25.949 1.00 66.28 462 ASP C C 1
ATOM 6981 O O . ASP C 1 261 ? 40.600 21.825 -26.689 1.00 68.23 462 ASP C O 1
ATOM 6986 N N . GLU C 1 262 ? 41.427 20.954 -24.784 1.00 67.30 463 GLU C N 1
ATOM 6987 C CA . GLU C 1 262 ? 40.199 20.276 -24.421 1.00 68.26 463 GLU C CA 1
ATOM 6988 C C . GLU C 1 262 ? 39.123 21.223 -23.927 1.00 68.73 463 GLU C C 1
ATOM 6989 O O . GLU C 1 262 ? 38.064 20.780 -23.485 1.00 71.80 463 GLU C O 1
ATOM 6995 N N . LYS C 1 263 ? 39.372 22.525 -24.020 1.00 69.91 464 LYS C N 1
ATOM 6996 C CA . LYS C 1 263 ? 38.340 23.487 -23.659 1.00 72.17 464 LYS C CA 1
ATOM 6997 C C . LYS C 1 263 ? 37.682 24.018 -24.933 1.00 69.59 464 LYS C C 1
ATOM 6998 O O . LYS C 1 263 ? 36.486 24.322 -24.942 1.00 67.36 464 LYS C O 1
ATOM 7004 N N . LEU C 1 264 ? 38.458 24.086 -26.015 1.00 67.93 465 LEU C N 1
ATOM 7005 C CA . LEU C 1 264 ? 37.901 24.356 -27.339 1.00 66.60 465 LEU C CA 1
ATOM 7006 C C . LEU C 1 264 ? 37.034 23.167 -27.733 1.00 61.87 465 LEU C C 1
ATOM 7007 O O . LEU C 1 264 ? 35.927 23.347 -28.227 1.00 59.57 465 LEU C O 1
ATOM 7012 N N . MET C 1 265 ? 37.534 21.956 -27.501 1.00 61.98 466 MET C N 1
ATOM 7013 C CA . MET C 1 265 ? 36.735 20.762 -27.746 1.00 63.43 466 MET C CA 1
ATOM 7014 C C . MET C 1 265 ? 35.416 20.789 -26.975 1.00 64.56 466 MET C C 1
ATOM 7015 O O . MET C 1 265 ? 34.387 20.323 -27.473 1.00 62.64 466 MET C O 1
ATOM 7020 N N . ASN C 1 266 ? 35.418 21.382 -25.786 1.00 66.79 467 ASN C N 1
ATOM 7021 C CA . ASN C 1 266 ? 34.194 21.369 -25.001 1.00 67.81 467 ASN C CA 1
ATOM 7022 C C . ASN C 1 266 ? 33.298 22.543 -25.336 1.00 65.25 467 ASN C C 1
ATOM 7023 O O . ASN C 1 266 ? 32.077 22.457 -25.215 1.00 67.04 467 ASN C O 1
ATOM 7028 N N . LEU C 1 267 ? 33.896 23.613 -25.839 1.00 66.22 468 LEU C N 1
ATOM 7029 C CA . LEU C 1 267 ? 33.124 24.741 -26.345 1.00 64.84 468 LEU C CA 1
ATOM 7030 C C . LEU C 1 267 ? 32.385 24.343 -27.611 1.00 57.49 468 LEU C C 1
ATOM 7031 O O . LEU C 1 267 ? 31.180 24.563 -27.746 1.00 56.51 468 LEU C O 1
ATOM 7036 N N . ALA C 1 268 ? 33.129 23.707 -28.509 1.00 61.40 469 ALA C N 1
ATOM 7037 C CA . ALA C 1 268 ? 32.597 23.179 -29.758 1.00 58.95 469 ALA C CA 1
ATOM 7038 C C . ALA C 1 268 ? 31.467 22.209 -29.471 1.00 55.75 469 ALA C C 1
ATOM 7039 O O . ALA C 1 268 ? 30.414 22.288 -30.109 1.00 56.36 469 ALA C O 1
ATOM 7041 N N . LYS C 1 269 ? 31.672 21.322 -28.494 1.00 55.26 470 LYS C N 1
ATOM 7042 C CA . LYS C 1 269 ? 30.672 20.299 -28.187 1.00 58.30 470 LYS C CA 1
ATOM 7043 C C . LYS C 1 269 ? 29.348 20.921 -27.763 1.00 58.98 470 LYS C C 1
ATOM 7044 O O . LYS C 1 269 ? 28.278 20.388 -28.071 1.00 56.36 470 LYS C O 1
ATOM 7050 N N . GLU C 1 270 ? 29.413 22.057 -27.070 1.00 62.29 471 GLU C N 1
ATOM 7051 C CA . GLU C 1 270 ? 28.193 22.705 -26.596 1.00 58.86 471 GLU C CA 1
ATOM 7052 C C . GLU C 1 270 ? 27.481 23.470 -27.704 1.00 56.90 471 GLU C C 1
ATOM 7053 O O . GLU C 1 270 ? 26.269 23.681 -27.622 1.00 56.59 471 GLU C O 1
ATOM 7059 N N . HIS C 1 271 ? 28.233 23.878 -28.729 1.00 54.68 472 HIS C N 1
ATOM 7060 C CA . HIS C 1 271 ? 27.700 24.684 -29.836 1.00 52.62 472 HIS C CA 1
ATOM 7061 C C . HIS C 1 271 ? 27.286 23.869 -31.075 1.00 53.53 472 HIS C C 1
ATOM 7062 O O . HIS C 1 271 ? 26.679 24.418 -32.007 1.00 48.33 472 HIS C O 1
ATOM 7069 N N . LYS C 1 272 ? 27.635 22.582 -31.090 1.00 48.01 473 LYS C N 1
ATOM 7070 C CA . LYS C 1 272 ? 27.516 21.754 -32.288 1.00 45.45 473 LYS C CA 1
ATOM 7071 C C . LYS C 1 272 ? 26.087 21.675 -32.859 1.00 44.63 473 LYS C C 1
ATOM 7072 O O . LYS C 1 272 ? 25.917 21.520 -34.064 1.00 49.24 473 LYS C O 1
ATOM 7078 N N . GLY C 1 273 ? 25.068 21.803 -32.014 1.00 46.16 474 GLY C N 1
ATOM 7079 C CA . GLY C 1 273 ? 23.686 21.690 -32.467 1.00 41.45 474 GLY C CA 1
ATOM 7080 C C . GLY C 1 273 ? 23.003 23.010 -32.816 1.00 46.42 474 GLY C C 1
ATOM 7081 O O . GLY C 1 273 ? 21.830 23.039 -33.203 1.00 44.12 474 GLY C O 1
ATOM 7082 N N . LEU C 1 274 ? 23.733 24.112 -32.692 1.00 42.52 475 LEU C N 1
ATOM 7083 C CA . LEU C 1 274 ? 23.153 25.418 -32.971 1.00 47.22 475 LEU C CA 1
ATOM 7084 C C . LEU C 1 274 ? 23.055 25.668 -34.461 1.00 45.50 475 LEU C C 1
ATOM 7085 O O . LEU C 1 274 ? 23.960 25.320 -35.197 1.00 44.88 475 LEU C O 1
ATOM 7090 N N . LYS C 1 275 ? 21.985 26.336 -34.886 1.00 47.70 476 LYS C N 1
ATOM 7091 C CA . LYS C 1 275 ? 21.832 26.734 -36.280 1.00 44.20 476 LYS C CA 1
ATOM 7092 C C . LYS C 1 275 ? 22.961 27.671 -36.670 1.00 44.83 476 LYS C C 1
ATOM 7093 O O . LYS C 1 275 ? 22.933 28.858 -36.365 1.00 49.49 476 LYS C O 1
ATOM 7099 N N . LEU C 1 276 ? 23.980 27.102 -37.297 1.00 41.75 477 LEU C N 1
ATOM 7100 C CA . LEU C 1 276 ? 25.124 27.855 -37.760 1.00 40.92 477 LEU C CA 1
ATOM 7101 C C . LEU C 1 276 ? 25.268 27.763 -39.306 1.00 43.93 477 LEU C C 1
ATOM 7102 O O . LEU C 1 276 ? 24.424 27.165 -40.003 1.00 41.59 477 LEU C O 1
ATOM 7107 N N . SER C 1 277 ? 26.339 28.352 -39.831 1.00 40.49 478 SER C N 1
ATOM 7108 C CA . SER C 1 277 ? 26.529 28.464 -41.271 1.00 39.99 478 SER C CA 1
ATOM 7109 C C . SER C 1 277 ? 27.917 28.972 -41.617 1.00 40.16 478 SER C C 1
ATOM 7110 O O . SER C 1 277 ? 28.706 29.299 -40.740 1.00 40.51 478 SER C O 1
ATOM 7113 N N . GLN C 1 278 ? 28.213 29.051 -42.904 1.00 35.67 479 GLN C N 1
ATOM 7114 C CA . GLN C 1 278 ? 29.500 29.582 -43.312 1.00 38.38 479 GLN C CA 1
ATOM 7115 C C . GLN C 1 278 ? 29.661 31.040 -42.855 1.00 38.45 479 GLN C C 1
ATOM 7116 O O . GLN C 1 278 ? 30.781 31.527 -42.722 1.00 37.60 479 GLN C O 1
ATOM 7122 N N . ASP C 1 279 ? 28.544 31.714 -42.596 1.00 35.71 480 ASP C N 1
ATOM 7123 C CA . ASP C 1 279 ? 28.579 33.077 -42.049 1.00 43.56 480 ASP C CA 1
ATOM 7124 C C . ASP C 1 279 ? 29.480 33.151 -40.841 1.00 40.75 480 ASP C C 1
ATOM 7125 O O . ASP C 1 279 ? 30.201 34.108 -40.675 1.00 43.25 480 ASP C O 1
ATOM 7130 N N . ASN C 1 280 ? 29.467 32.097 -40.031 1.00 39.94 481 ASN C N 1
ATOM 7131 C CA . ASN C 1 280 ? 30.248 32.065 -38.806 1.00 42.25 481 ASN C CA 1
ATOM 7132 C C . ASN C 1 280 ? 31.760 31.966 -38.989 1.00 39.54 481 ASN C C 1
ATOM 7133 O O . ASN C 1 280 ? 32.509 32.080 -38.027 1.00 43.59 481 ASN C O 1
ATOM 7138 N N . LEU C 1 281 ? 32.224 31.749 -40.208 1.00 40.93 482 LEU C N 1
ATOM 7139 C CA . LEU C 1 281 ? 33.630 31.407 -40.394 1.00 41.25 482 LEU C CA 1
ATOM 7140 C C . LEU C 1 281 ? 34.529 32.649 -40.300 1.00 41.07 482 LEU C C 1
ATOM 7141 O O . LEU C 1 281 ? 35.689 32.567 -39.892 1.00 38.37 482 LEU C O 1
ATOM 7146 N N . PHE C 1 282 ? 33.983 33.797 -40.686 1.00 38.26 483 PHE C N 1
ATOM 7147 C CA . PHE C 1 282 ? 34.753 35.027 -40.689 1.00 43.41 483 PHE C CA 1
ATOM 7148 C C . PHE C 1 282 ? 35.255 35.403 -39.306 1.00 44.43 483 PHE C C 1
ATOM 7149 O O . PHE C 1 282 ? 36.459 35.602 -39.109 1.00 41.75 483 PHE C O 1
ATOM 7157 N N . SER C 1 283 ? 34.327 35.512 -38.360 1.00 41.42 484 SER C N 1
ATOM 7158 C CA . SER C 1 283 ? 34.686 35.925 -37.010 1.00 46.12 484 SER C CA 1
ATOM 7159 C C . SER C 1 283 ? 35.383 34.794 -36.251 1.00 49.28 484 SER C C 1
ATOM 7160 O O . SER C 1 283 ? 36.185 35.050 -35.349 1.00 49.43 484 SER C O 1
ATOM 7163 N N . THR C 1 284 ? 35.071 33.548 -36.609 1.00 48.79 485 THR C N 1
ATOM 7164 C CA . THR C 1 284 ? 35.705 32.385 -35.975 1.00 45.57 485 THR C CA 1
ATOM 7165 C C . THR C 1 284 ? 37.191 32.378 -36.287 1.00 43.30 485 THR C C 1
ATOM 7166 O O . THR C 1 284 ? 38.007 32.002 -35.450 1.00 51.87 485 THR C O 1
ATOM 7170 N N . LEU C 1 285 ? 37.535 32.828 -37.489 1.00 46.69 486 LEU C N 1
ATOM 7171 C CA . LEU C 1 285 ? 38.926 32.895 -37.920 1.00 50.48 486 LEU C CA 1
ATOM 7172 C C . LEU C 1 285 ? 39.630 34.091 -37.273 1.00 51.98 486 LEU C C 1
ATOM 7173 O O . LEU C 1 285 ? 40.808 34.011 -36.923 1.00 50.97 486 LEU C O 1
ATOM 7178 N N . LEU C 1 286 ? 38.911 35.202 -37.122 1.00 51.91 487 LEU C N 1
ATOM 7179 C CA . LEU C 1 286 ? 39.483 36.356 -36.430 1.00 52.11 487 LEU C CA 1
ATOM 7180 C C . LEU C 1 286 ? 39.646 35.999 -34.963 1.00 52.28 487 LEU C C 1
ATOM 7181 O O . LEU C 1 286 ? 40.735 36.144 -34.408 1.00 55.50 487 LEU C O 1
ATOM 7186 N N . GLY C 1 287 ? 38.568 35.506 -34.355 1.00 50.61 488 GLY C N 1
ATOM 7187 C CA . GLY C 1 287 ? 38.573 35.149 -32.945 1.00 53.00 488 GLY C CA 1
ATOM 7188 C C . GLY C 1 287 ? 39.684 34.198 -32.544 1.00 56.71 488 GLY C C 1
ATOM 7189 O O . GLY C 1 287 ? 40.209 34.282 -31.427 1.00 59.67 488 GLY C O 1
ATOM 7190 N N . TYR C 1 288 ? 40.070 33.319 -33.468 1.00 57.84 489 TYR C N 1
ATOM 7191 C CA . TYR C 1 288 ? 41.030 32.267 -33.160 1.00 57.08 489 TYR C CA 1
ATOM 7192 C C . TYR C 1 288 ? 42.422 32.862 -32.982 1.00 50.90 489 TYR C C 1
ATOM 7193 O O . TYR C 1 288 ? 43.203 32.391 -32.168 1.00 56.26 489 TYR C O 1
ATOM 7202 N N . PHE C 1 289 ? 42.734 33.898 -33.748 1.00 52.92 490 PHE C N 1
ATOM 7203 C CA . PHE C 1 289 ? 44.036 34.555 -33.624 1.00 57.42 490 PHE C CA 1
ATOM 7204 C C . PHE C 1 289 ? 43.971 35.900 -32.863 1.00 58.51 490 PHE C C 1
ATOM 7205 O O . PHE C 1 289 ? 44.857 36.764 -32.997 1.00 54.77 490 PHE C O 1
ATOM 7213 N N . ASN C 1 290 ? 42.908 36.044 -32.072 1.00 55.75 491 ASN C N 1
ATOM 7214 C CA . ASN C 1 290 ? 42.691 37.193 -31.203 1.00 60.50 491 ASN C CA 1
ATOM 7215 C C . ASN C 1 290 ? 42.889 38.512 -31.925 1.00 63.13 491 ASN C C 1
ATOM 7216 O O . ASN C 1 290 ? 43.447 39.464 -31.370 1.00 64.98 491 ASN C O 1
ATOM 7221 N N . VAL C 1 291 ? 42.440 38.561 -33.174 1.00 58.63 492 VAL C N 1
ATOM 7222 C CA . VAL C 1 291 ? 42.537 39.787 -33.939 1.00 58.04 492 VAL C CA 1
ATOM 7223 C C . VAL C 1 291 ? 41.505 40.768 -33.404 1.00 62.26 492 VAL C C 1
ATOM 7224 O O . VAL C 1 291 ? 40.311 40.450 -33.365 1.00 62.29 492 VAL C O 1
ATOM 7228 N N . LYS C 1 292 ? 41.958 41.952 -32.994 1.00 53.31 493 LYS C N 1
ATOM 7229 C CA . LYS C 1 292 ? 41.049 42.945 -32.441 1.00 54.18 493 LYS C CA 1
ATOM 7230 C C . LYS C 1 292 ? 40.594 43.914 -33.539 1.00 48.96 493 LYS C C 1
ATOM 7231 O O . LYS C 1 292 ? 41.409 44.502 -34.251 1.00 48.65 493 LYS C O 1
ATOM 7237 N N . THR C 1 293 ? 39.282 44.038 -33.696 1.00 42.47 494 THR C N 1
ATOM 7238 C CA . THR C 1 293 ? 38.699 44.895 -34.717 1.00 46.03 494 THR C CA 1
ATOM 7239 C C . THR C 1 293 ? 37.218 45.077 -34.457 1.00 50.72 494 THR C C 1
ATOM 7240 O O . THR C 1 293 ? 36.569 44.219 -33.855 1.00 52.57 494 THR C O 1
ATOM 7244 N N . SER C 1 294 ? 36.680 46.193 -34.938 1.00 52.27 495 SER C N 1
ATOM 7245 C CA . SER C 1 294 ? 35.285 46.529 -34.685 1.00 57.30 495 SER C CA 1
ATOM 7246 C C . SER C 1 294 ? 34.371 45.613 -35.477 1.00 54.61 495 SER C C 1
ATOM 7247 O O . SER C 1 294 ? 33.176 45.523 -35.189 1.00 56.42 495 SER C O 1
ATOM 7250 N N . VAL C 1 295 ? 34.928 44.974 -36.501 1.00 52.29 496 VAL C N 1
ATOM 7251 C CA . VAL C 1 295 ? 34.145 44.077 -37.340 1.00 56.24 496 VAL C CA 1
ATOM 7252 C C . VAL C 1 295 ? 34.071 42.665 -36.728 1.00 56.79 496 VAL C C 1
ATOM 7253 O O . VAL C 1 295 ? 33.245 41.854 -37.148 1.00 60.37 496 VAL C O 1
ATOM 7257 N N . TYR C 1 296 ? 34.908 42.373 -35.731 1.00 49.80 497 TYR C N 1
ATOM 7258 C CA . TYR C 1 296 ? 34.833 41.075 -35.069 1.00 50.47 497 TYR C CA 1
ATOM 7259 C C . TYR C 1 296 ? 33.570 40.919 -34.238 1.00 54.80 497 TYR C C 1
ATOM 7260 O O . TYR C 1 296 ? 33.297 41.710 -33.332 1.00 53.85 497 TYR C O 1
ATOM 7269 N N . GLU C 1 297 ? 32.817 39.866 -34.532 1.00 46.69 498 GLU C N 1
ATOM 7270 C CA . GLU C 1 297 ? 31.559 39.632 -33.848 1.00 49.40 498 GLU C CA 1
ATOM 7271 C C . GLU C 1 297 ? 31.600 38.406 -32.967 1.00 54.29 498 GLU C C 1
ATOM 7272 O O . GLU C 1 297 ? 31.590 37.277 -33.463 1.00 58.01 498 GLU C O 1
ATOM 7278 N N . PRO C 1 298 ? 31.627 38.623 -31.648 1.00 57.72 499 PRO C N 1
ATOM 7279 C CA . PRO C 1 298 ? 31.806 37.506 -30.713 1.00 53.27 499 PRO C CA 1
ATOM 7280 C C . PRO C 1 298 ? 30.675 36.486 -30.776 1.00 51.16 499 PRO C C 1
ATOM 7281 O O . PRO C 1 298 ? 30.909 35.311 -30.500 1.00 50.10 499 PRO C O 1
ATOM 7285 N N . GLU C 1 299 ? 29.495 36.897 -31.230 1.00 54.51 500 GLU C N 1
ATOM 7286 C CA . GLU C 1 299 ? 28.357 35.980 -31.265 1.00 56.57 500 GLU C CA 1
ATOM 7287 C C . GLU C 1 299 ? 28.232 35.182 -32.576 1.00 55.14 500 GLU C C 1
ATOM 7288 O O . GLU C 1 299 ? 27.186 34.577 -32.852 1.00 45.47 500 GLU C O 1
ATOM 7294 N N . TYR C 1 300 ? 29.319 35.158 -33.341 1.00 50.21 501 TYR C N 1
ATOM 7295 C CA . TYR C 1 300 ? 29.406 34.400 -34.573 1.00 51.44 501 TYR C CA 1
ATOM 7296 C C . TYR C 1 300 ? 30.649 33.534 -34.517 1.00 50.22 501 TYR C C 1
ATOM 7297 O O . TYR C 1 300 ? 30.937 32.782 -35.444 1.00 52.87 501 TYR C O 1
ATOM 7306 N N . ASP C 1 301 ? 31.383 33.652 -33.415 1.00 49.01 502 ASP C N 1
ATOM 7307 C CA . ASP C 1 301 ? 32.576 32.848 -33.184 1.00 49.43 502 ASP C CA 1
ATOM 7308 C C . ASP C 1 301 ? 32.208 31.492 -32.562 1.00 54.05 502 ASP C C 1
ATOM 7309 O O . ASP C 1 301 ? 31.711 31.424 -31.435 1.00 51.11 502 ASP C O 1
ATOM 7314 N N . LEU C 1 302 ? 32.472 30.417 -33.303 1.00 52.23 503 LEU C N 1
ATOM 7315 C CA . LEU C 1 302 ? 32.126 29.054 -32.880 1.00 49.55 503 LEU C CA 1
ATOM 7316 C C . LEU C 1 302 ? 32.837 28.648 -31.578 1.00 53.37 503 LEU C C 1
ATOM 7317 O O . LEU C 1 302 ? 32.302 27.879 -30.776 1.00 53.37 503 LEU C O 1
ATOM 7322 N N . LEU C 1 303 ? 34.041 29.180 -31.376 1.00 56.70 504 LEU C N 1
ATOM 7323 C CA . LEU C 1 303 ? 34.858 28.878 -30.201 1.00 56.30 504 LEU C CA 1
ATOM 7324 C C . LEU C 1 303 ? 34.807 29.989 -29.120 1.00 60.57 504 LEU C C 1
ATOM 7325 O O . LEU C 1 303 ? 35.793 30.252 -28.425 1.00 60.16 504 LEU C O 1
ATOM 7330 N N . ASN C 1 304 ? 33.646 30.619 -28.968 1.00 57.75 505 ASN C N 1
ATOM 7331 C CA . ASN C 1 304 ? 33.491 31.729 -28.037 1.00 54.43 505 ASN C CA 1
ATOM 7332 C C . ASN C 1 304 ? 32.136 31.647 -27.350 1.00 60.05 505 ASN C C 1
ATOM 7333 O O . ASN C 1 304 ? 31.097 31.589 -28.018 1.00 54.98 505 ASN C O 1
ATOM 7338 N N . PRO C 1 305 ? 32.140 31.695 -26.007 1.00 59.30 506 PRO C N 1
ATOM 7339 C CA . PRO C 1 305 ? 30.952 31.424 -25.183 1.00 57.23 506 PRO C CA 1
ATOM 7340 C C . PRO C 1 305 ? 29.737 32.308 -25.486 1.00 53.89 506 PRO C C 1
ATOM 7341 O O . PRO C 1 305 ? 28.607 31.923 -25.194 1.00 54.18 506 PRO C O 1
ATOM 7345 N N . LYS C 1 306 ? 29.950 33.485 -26.050 1.00 55.51 507 LYS C N 1
ATOM 7346 C CA . LYS C 1 306 ? 28.812 34.345 -26.356 1.00 58.74 507 LYS C CA 1
ATOM 7347 C C . LYS C 1 306 ? 28.141 33.956 -27.669 1.00 57.43 507 LYS C C 1
ATOM 7348 O O . LYS C 1 306 ? 27.195 34.629 -28.088 1.00 55.30 507 LYS C O 1
ATOM 7354 N N . LEU C 1 307 ? 28.656 32.915 -28.339 1.00 58.40 508 LEU C N 1
ATOM 7355 C CA . LEU C 1 307 ? 28.086 32.458 -29.612 1.00 52.35 508 LEU C CA 1
ATOM 7356 C C . LEU C 1 307 ? 26.600 32.197 -29.478 1.00 51.06 508 LEU C C 1
ATOM 7357 O O . LEU C 1 307 ? 26.145 31.481 -28.581 1.00 51.30 508 LEU C O 1
ATOM 7362 N N . LYS C 1 308 ? 25.857 32.767 -30.411 1.00 47.51 509 LYS C N 1
ATOM 7363 C CA . LYS C 1 308 ? 24.461 32.448 -30.566 1.00 49.21 509 LYS C CA 1
ATOM 7364 C C . LYS C 1 308 ? 24.276 31.765 -31.917 1.00 52.47 509 LYS C C 1
ATOM 7365 O O . LYS C 1 308 ? 25.205 31.666 -32.725 1.00 51.62 509 LYS C O 1
ATOM 7371 N N . ALA C 1 309 ? 23.080 31.248 -32.132 1.00 47.21 510 ALA C N 1
ATOM 7372 C CA . ALA C 1 309 ? 22.735 30.669 -33.402 1.00 54.98 510 ALA C CA 1
ATOM 7373 C C . ALA C 1 309 ? 22.621 31.809 -34.410 1.00 53.38 510 ALA C C 1
ATOM 7374 O O . ALA C 1 309 ? 22.590 32.974 -34.017 1.00 53.97 510 ALA C O 1
ATOM 7376 N N . ASN C 1 310 ? 22.570 31.485 -35.697 1.00 48.84 511 ASN C N 1
ATOM 7377 C CA . ASN C 1 310 ? 22.280 32.510 -36.683 1.00 51.22 511 ASN C CA 1
ATOM 7378 C C . ASN C 1 310 ? 20.828 32.913 -36.473 1.00 54.25 511 ASN C C 1
ATOM 7379 O O . ASN C 1 310 ? 20.007 32.083 -36.089 1.00 61.26 511 ASN C O 1
ATOM 7384 N N . PRO C 1 311 ? 20.507 34.189 -36.685 1.00 53.09 512 PRO C N 1
ATOM 7385 C CA . PRO C 1 311 ? 19.093 34.582 -36.670 1.00 55.60 512 PRO C CA 1
ATOM 7386 C C . PRO C 1 311 ? 18.270 33.814 -37.702 1.00 54.51 512 PRO C C 1
ATOM 7387 O O . PRO C 1 311 ? 17.260 34.345 -38.160 1.00 62.70 512 PRO C O 1
#

B-factor: mean 49.77, std 14.44, range [19.33, 105.19]